Protein AF-A0A832N264-F1 (afdb_monomer_lite)

Sequence (797 aa):
MMLPFANPTLLNGHALPVDNDEPHVQPGSHLRVSHHPLLGLPVAPFVISRAMMESPKQLNKRNEAVFTDRTGVLTPPFVVTPGNPVTARVVLGPLETCIWAQIVAKENHSAGWGGSGRDPDLHPTRGLSQDNKRRGSVVSEKKRLDPRLRTIDPFPKPVLIPEPFPIPTPAPTSGLVCEAFINSALGPASIGRRSSPRYAFSGPGIVEVTITGSGQVFGMEWVEAHDKQPLRFIPYTILNLPHEGGARYVSIENAFRMAVERVEDQAPKRRPLQETIDTPPPEAAPLADINFEKDRVESLGIETPDDLEELINNLAEMPLEQVLNETFFDENGNEVGTSTTARLSRVNQMQLDPGTAAFLGYKLRDRDFTETENRLVFYQINGYFRDFPSNKPLIERSDAEILFDAMLAVVPPENRNWTRGELIERYANDISQIKEAVLHPDATERLEDHAEYFGIGTIAVADRGAPLDKIRPPVITPDSATSPNPRHIGWVPATPPEAIREVRVDVEKTRVAGLLAAGKKTPSVGPITKYKPLNKENSAGFHLPLVLSINTEGEGEDLTYEPGKGFVADRRAGPMDIRYAIAQQDRFGRWSNWTTRVAAAGPRPKPPRPEFQAFYTQPSIADAPTTGGAFFVKVTVPDAEALAPGSHLLDHVELTFKDANGTMHVVHEDEAAKSAFAEDPTVFYLKIDHSGPILNRSEQREMHITGRWVDVAGVKSDKSEKQIVNMVDPRPPTQLSAPISLPDALQYAARPDVTGLSWVEHRWTAQPDQSSFAIFYTDENRLKAHLAEADTGVLDA

Foldseek 3Di:
DAFAAFAVQAKAKAWAADDPPQLWWDGFIKMFIDGHLLLFDFQEWKWKWKWKDLFPVQWPKDFDWWKAWPVGTDDPFDKFAQQIKIKIFDDDDVSWFFFKKFWDWDWDQPDPPDDDDDDDDDDDDDDDDDDDDDDDDDDDDDDDDDPDDDDDDPDDDPPDPDDPPPDDRDDADNTKKKWWWAQDPQGTFTPFMFRDPRRMDGDTGTGMMMMHHTTTTGTMITDIFPPDGPTDIDGDDTFAALDLAFARHWYFPPSVVQLLVLLQVTGIQADFQLLDFPFDFSNPGHGTHSVNSSLQLCQLCVCVVVLCCCQGYVPPDHLQPDWDKDFDADPVRHTPDIDIDRSSVSLSLLLLAQSNVSSGRRMGGHPPDDLNLRMKMKMKIKTKGFNDQDPDDPVPDDPVNVVNVVSVVPRDPVQWQQWLVRSCVVVCVSCVNPPRGHTNPCSSVRHHTGRTMGMHMYMHMYGNNGRGDADAFWDQDADDPVDHAQDWPAWDQDFPPFTWTKTKGKTAPAGASWWKWKWKWPPADDPPIGIDTPFDADPSGDGDTHDFDDCPDDPPDPPSRDGGIHIDMDRGHGQAKMKMWMKIAGSSGRIHRIDIDIDHGDDADFWAAKDKDKDWDADPLVCLQPFGTKIKMKIWDDHSSPTDHNHFAWFWKWKWKAWPVGDIDIDIDGPVQWDADPVGNVIIIDIDMDTDDRDDAQDKIKIWMWMWIAGPVRGIYDIHDIDIDIGTHPHHDDDQDPPDDPPPDADDFPAADPVRDGDDDDDDDDDPRDDDDDDDDDHPVRVVVVVVVVVVVVPPD

Radius of gyration: 44.55 Å; chains: 1; bounding box: 112×98×146 Å

Structure (mmCIF, N/CA/C/O backbone):
data_AF-A0A832N264-F1
#
_entry.id   AF-A0A832N264-F1
#
loop_
_atom_site.group_PDB
_atom_site.id
_atom_site.type_symbol
_atom_site.label_atom_id
_atom_site.label_alt_id
_atom_site.label_comp_id
_atom_site.label_asym_id
_atom_site.label_entity_id
_atom_site.label_seq_id
_atom_site.pdbx_PDB_ins_code
_atom_site.Cartn_x
_atom_site.Cartn_y
_atom_site.Cartn_z
_atom_site.occupancy
_atom_site.B_iso_or_equiv
_atom_site.auth_seq_id
_atom_site.auth_comp_id
_atom_site.auth_asym_id
_atom_site.auth_atom_id
_atom_site.pdbx_PDB_model_num
ATOM 1 N N . MET A 1 1 ? 19.428 4.699 -32.607 1.00 58.16 1 MET A N 1
ATOM 2 C CA . MET A 1 1 ? 20.797 4.808 -32.014 1.00 58.16 1 MET A CA 1
ATOM 3 C C . MET A 1 1 ? 20.673 4.418 -30.546 1.00 58.16 1 MET A C 1
ATOM 5 O O . MET A 1 1 ? 19.628 4.692 -29.981 1.00 58.16 1 MET A O 1
ATOM 9 N N . MET A 1 2 ? 21.642 3.736 -29.929 1.00 75.38 2 MET A N 1
ATOM 10 C CA . MET A 1 2 ? 21.479 3.323 -28.526 1.00 75.38 2 MET A CA 1
ATOM 11 C C . MET A 1 2 ? 21.595 4.540 -27.600 1.00 75.38 2 MET A C 1
ATOM 13 O O . MET A 1 2 ? 22.624 5.211 -27.619 1.00 75.38 2 MET A O 1
ATOM 17 N N . LEU A 1 3 ? 20.536 4.837 -26.839 1.00 89.31 3 LEU A N 1
ATOM 18 C CA . LEU A 1 3 ? 20.570 5.869 -25.803 1.00 89.31 3 LEU A CA 1
ATOM 19 C C . LEU A 1 3 ? 21.425 5.397 -24.615 1.00 89.31 3 LEU A C 1
ATOM 21 O O . LEU A 1 3 ? 21.482 4.192 -24.352 1.00 89.31 3 LEU A O 1
ATOM 25 N N . PRO A 1 4 ? 22.088 6.322 -23.901 1.00 90.62 4 PRO A N 1
ATOM 26 C CA . PRO A 1 4 ? 22.905 5.996 -22.739 1.00 90.62 4 PRO A CA 1
ATOM 27 C C . PRO A 1 4 ? 22.025 5.400 -21.643 1.00 90.62 4 PRO A C 1
ATOM 29 O O . PRO A 1 4 ? 20.935 5.915 -21.380 1.00 90.62 4 PRO A O 1
ATOM 32 N N . PHE A 1 5 ? 22.482 4.325 -20.998 1.00 91.00 5 PHE A N 1
ATOM 33 C CA . PHE A 1 5 ? 21.738 3.771 -19.875 1.00 91.00 5 PHE A CA 1
ATOM 34 C C . PHE A 1 5 ? 21.810 4.718 -18.681 1.00 91.00 5 PHE A C 1
ATOM 36 O O . PHE A 1 5 ? 22.885 5.108 -18.228 1.00 91.00 5 PHE A O 1
ATOM 43 N N . ALA A 1 6 ? 20.640 5.112 -18.197 1.00 89.69 6 ALA A N 1
ATOM 44 C CA . ALA A 1 6 ? 20.522 5.963 -17.033 1.00 89.69 6 ALA A CA 1
ATOM 45 C C . ALA A 1 6 ? 20.704 5.168 -15.740 1.00 89.69 6 ALA A C 1
ATOM 47 O O . ALA A 1 6 ? 20.521 3.950 -15.683 1.00 89.69 6 ALA A O 1
ATOM 48 N N . ASN A 1 7 ? 21.000 5.905 -14.670 1.00 88.25 7 ASN A N 1
ATOM 49 C CA . ASN A 1 7 ? 20.890 5.383 -13.318 1.00 88.25 7 ASN A CA 1
ATOM 50 C C . ASN A 1 7 ? 19.465 4.813 -13.096 1.00 88.25 7 ASN A C 1
ATOM 52 O O . ASN A 1 7 ? 18.497 5.493 -13.450 1.00 88.25 7 ASN A O 1
ATOM 56 N N . PRO A 1 8 ? 19.304 3.625 -12.479 1.00 88.12 8 PRO A N 1
ATOM 57 C CA . PRO A 1 8 ? 17.990 3.030 -12.214 1.00 88.12 8 PRO A CA 1
ATOM 58 C C . PRO A 1 8 ? 17.038 3.910 -11.393 1.00 88.12 8 PRO A C 1
ATOM 60 O O . PRO A 1 8 ? 15.822 3.760 -11.492 1.00 88.12 8 PRO A O 1
ATOM 63 N N . THR A 1 9 ? 17.560 4.839 -10.592 1.00 87.00 9 THR A N 1
ATOM 64 C CA . THR A 1 9 ? 16.748 5.817 -9.852 1.00 87.00 9 THR A CA 1
ATOM 65 C C . THR A 1 9 ? 16.135 6.875 -10.779 1.00 87.00 9 THR A C 1
ATOM 67 O O . THR A 1 9 ? 15.091 7.434 -10.454 1.00 87.00 9 THR A O 1
ATOM 70 N N . LEU A 1 10 ? 16.749 7.132 -11.942 1.00 90.69 10 LEU A N 1
ATOM 71 C CA . LEU A 1 10 ? 16.270 8.081 -12.948 1.00 90.69 10 LEU A CA 1
ATOM 72 C C . LEU A 1 10 ? 15.278 7.427 -13.925 1.00 90.69 10 LEU A C 1
ATOM 74 O O . LEU A 1 10 ? 14.166 7.922 -14.097 1.00 90.69 10 LEU A O 1
ATOM 78 N N . LEU A 1 11 ? 15.661 6.300 -14.532 1.00 93.75 11 LEU A N 1
ATOM 79 C CA . LEU A 1 11 ? 14.809 5.485 -15.405 1.00 93.75 11 LEU A CA 1
ATOM 80 C C . LEU A 1 11 ? 15.150 4.006 -15.212 1.00 93.75 11 LEU A C 1
ATOM 82 O O . LEU A 1 11 ? 16.299 3.595 -15.375 1.00 93.75 11 LEU A O 1
ATOM 86 N N . ASN A 1 12 ? 14.141 3.189 -14.919 1.00 92.62 12 ASN A N 1
ATOM 87 C CA . ASN A 1 12 ? 14.309 1.750 -14.784 1.00 92.62 12 ASN A CA 1
ATOM 88 C C . ASN A 1 12 ? 13.247 0.937 -15.520 1.00 92.62 12 ASN A C 1
ATOM 90 O O . ASN A 1 12 ? 12.115 1.370 -15.751 1.00 92.62 12 ASN A O 1
ATOM 94 N N . GLY A 1 13 ? 13.658 -0.278 -15.880 1.00 94.06 13 GLY A N 1
ATOM 95 C CA . GLY A 1 13 ? 12.807 -1.319 -16.419 1.00 94.06 13 GLY A CA 1
ATOM 96 C C . GLY A 1 13 ? 12.894 -2.576 -15.562 1.00 94.06 13 GLY A C 1
ATOM 97 O O . GLY A 1 13 ? 13.975 -2.992 -15.150 1.00 94.06 13 GLY A O 1
ATOM 98 N N . HIS A 1 14 ? 11.758 -3.219 -15.323 1.00 94.25 14 HIS A N 1
ATOM 99 C CA . HIS A 1 14 ? 11.695 -4.510 -14.648 1.00 94.25 14 HIS A CA 1
ATOM 100 C C . HIS A 1 14 ? 10.812 -5.447 -15.460 1.00 94.25 14 HIS A C 1
ATOM 102 O O . HIS A 1 14 ? 9.658 -5.123 -15.731 1.00 94.25 14 HIS A O 1
ATOM 108 N N . ALA A 1 15 ? 11.345 -6.605 -15.843 1.00 94.62 15 ALA A N 1
ATOM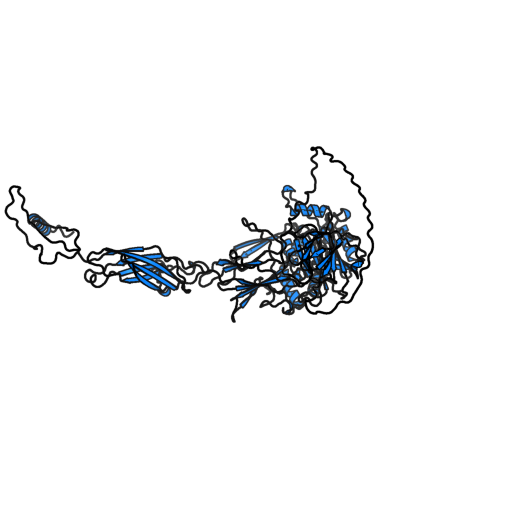 109 C CA . ALA A 1 15 ? 10.582 -7.620 -16.543 1.00 94.62 15 ALA A CA 1
ATOM 110 C C . ALA A 1 15 ? 10.432 -8.887 -15.693 1.00 94.62 15 ALA A C 1
ATOM 112 O O . ALA A 1 15 ? 11.376 -9.336 -15.047 1.00 94.62 15 ALA A O 1
ATOM 113 N N . LEU A 1 16 ? 9.233 -9.462 -15.709 1.00 92.81 16 LEU A N 1
ATOM 114 C CA . LEU A 1 16 ? 8.879 -10.668 -14.977 1.00 92.81 16 LEU A CA 1
ATOM 115 C C . LEU A 1 16 ? 8.238 -11.678 -15.936 1.00 92.81 16 LEU A C 1
ATOM 117 O O . LEU A 1 16 ? 7.180 -11.394 -16.507 1.00 92.81 16 LEU A O 1
ATOM 121 N N . PRO A 1 17 ? 8.832 -12.865 -16.122 1.00 91.56 17 PRO A N 1
ATOM 122 C CA . PRO A 1 17 ? 8.136 -13.958 -16.775 1.00 91.56 17 PRO A CA 1
ATOM 123 C C . PRO A 1 17 ? 7.054 -14.524 -15.852 1.00 91.56 17 PRO A C 1
ATOM 125 O O . PRO A 1 17 ? 7.284 -14.750 -14.665 1.00 91.56 17 PRO A O 1
ATOM 128 N N . VAL A 1 18 ? 5.872 -14.739 -16.419 1.00 90.88 18 VAL A N 1
ATOM 129 C CA . VAL A 1 18 ? 4.712 -15.316 -15.742 1.00 90.88 18 VAL A CA 1
ATOM 130 C C . VAL A 1 18 ? 4.247 -16.542 -16.516 1.00 90.88 18 VAL A C 1
ATOM 132 O O . VAL A 1 18 ? 4.062 -16.470 -17.736 1.00 90.88 18 VAL A O 1
ATOM 135 N N . ASP A 1 19 ? 4.049 -17.634 -15.786 1.00 88.19 19 ASP A N 1
ATOM 136 C CA . ASP A 1 19 ? 3.631 -18.930 -16.310 1.00 88.19 19 ASP A CA 1
ATOM 137 C C . ASP A 1 19 ? 2.098 -19.088 -16.306 1.00 88.19 19 ASP A C 1
ATOM 139 O O . ASP A 1 19 ? 1.337 -18.241 -15.824 1.00 88.19 19 ASP A O 1
ATOM 143 N N . ASN A 1 20 ? 1.615 -20.184 -16.892 1.00 88.75 20 ASN A N 1
ATOM 144 C CA . ASN A 1 20 ? 0.183 -20.455 -17.021 1.00 88.75 20 ASN A CA 1
ATOM 145 C C . ASN A 1 20 ? -0.521 -20.704 -15.675 1.00 88.75 20 ASN A C 1
ATOM 147 O O . ASN A 1 20 ? -1.718 -20.421 -15.565 1.00 88.75 20 ASN A O 1
ATOM 151 N N . ASP A 1 21 ? 0.204 -21.189 -14.666 1.00 89.62 21 ASP A N 1
ATOM 152 C CA . ASP A 1 21 ? -0.305 -21.544 -13.337 1.00 89.62 21 ASP A CA 1
ATOM 153 C C . ASP A 1 21 ? -0.503 -20.340 -12.399 1.00 89.62 21 ASP A C 1
ATOM 155 O O . ASP A 1 21 ? -1.202 -20.464 -11.390 1.00 89.62 21 ASP A O 1
ATOM 159 N N . GLU A 1 22 ? 0.046 -19.168 -12.737 1.00 93.62 22 GLU A N 1
ATOM 160 C CA . GLU A 1 22 ? -0.216 -17.924 -12.010 1.00 93.62 22 GLU A CA 1
ATOM 161 C C . GLU A 1 22 ? -1.716 -17.561 -12.102 1.00 93.62 22 GLU A C 1
ATOM 163 O O . GLU A 1 22 ? -2.229 -17.358 -13.213 1.00 93.62 22 GLU A O 1
ATOM 168 N N . PRO A 1 23 ? -2.443 -17.462 -10.968 1.00 95.38 23 PRO A N 1
ATOM 169 C CA . PRO A 1 23 ? -3.905 -17.386 -10.992 1.00 95.38 23 PRO A CA 1
ATOM 170 C C . PRO A 1 23 ? -4.502 -16.113 -11.583 1.00 95.38 23 PRO A C 1
ATOM 172 O O . PRO A 1 23 ? -5.614 -16.170 -12.102 1.00 95.38 23 PRO A O 1
ATOM 175 N N . HIS A 1 24 ? -3.810 -14.977 -11.471 1.00 96.12 24 HIS A N 1
ATOM 176 C CA . HIS A 1 24 ? -4.353 -13.674 -11.874 1.00 96.12 24 HIS A CA 1
ATOM 177 C C . HIS A 1 24 ? -3.726 -13.141 -13.152 1.00 96.12 24 HIS A C 1
ATOM 179 O O . HIS A 1 24 ? -4.429 -12.658 -14.034 1.00 96.12 24 HIS A O 1
ATOM 185 N N . VAL A 1 25 ? -2.405 -13.207 -13.263 1.00 95.19 25 VAL A N 1
ATOM 186 C CA . VAL A 1 25 ? -1.691 -12.563 -14.363 1.00 95.19 25 VAL A CA 1
ATOM 187 C C . VAL A 1 25 ? -1.690 -13.469 -15.592 1.00 95.19 25 VAL A C 1
ATOM 189 O O . VAL A 1 25 ? -1.505 -14.683 -15.497 1.00 95.19 25 VAL A O 1
ATOM 192 N N . GLN A 1 26 ? -1.904 -12.878 -16.765 1.00 94.50 26 GLN A N 1
ATOM 193 C CA . GLN A 1 26 ? -1.836 -13.597 -18.034 1.00 94.50 26 GLN A CA 1
ATOM 194 C C . GLN A 1 26 ? -0.425 -14.158 -18.297 1.00 94.50 26 GLN A C 1
ATOM 196 O O . GLN A 1 26 ? 0.557 -13.484 -17.977 1.00 94.50 26 GLN A O 1
ATOM 201 N N . PRO A 1 27 ? -0.284 -15.347 -18.912 1.00 92.44 27 PRO A N 1
ATOM 202 C CA . PRO A 1 27 ? 1.028 -15.901 -19.243 1.00 92.44 27 PRO A CA 1
ATOM 203 C C . PRO A 1 27 ? 1.755 -14.993 -20.239 1.00 92.44 27 PRO A C 1
ATOM 205 O O . PRO A 1 27 ? 1.144 -14.437 -21.156 1.00 92.44 27 PRO A O 1
ATOM 208 N N . GLY A 1 28 ? 3.056 -14.804 -20.062 1.00 92.00 28 GLY A N 1
ATOM 209 C CA . GLY A 1 28 ? 3.813 -13.851 -20.873 1.00 92.00 28 GLY A CA 1
ATOM 210 C C . GLY A 1 28 ? 5.034 -13.308 -20.155 1.00 92.00 28 GLY A C 1
ATOM 211 O O . GLY A 1 28 ? 5.349 -13.718 -19.040 1.00 92.00 28 GLY A O 1
ATOM 212 N N . SER A 1 29 ? 5.780 -12.425 -20.813 1.00 93.38 29 SER A N 1
ATOM 213 C CA . SER A 1 29 ? 6.772 -11.592 -20.120 1.00 93.38 29 SER A CA 1
ATOM 214 C C . SER A 1 29 ? 6.134 -10.243 -19.858 1.00 93.38 29 SER A C 1
ATOM 216 O O . SER A 1 29 ? 5.763 -9.553 -20.797 1.00 93.38 29 SER A O 1
ATOM 218 N N . HIS A 1 30 ? 6.004 -9.857 -18.598 1.00 95.44 30 HIS A N 1
ATOM 219 C CA . HIS A 1 30 ? 5.455 -8.556 -18.239 1.00 95.44 30 HIS A CA 1
ATOM 220 C C . HIS A 1 30 ? 6.597 -7.586 -18.013 1.00 95.44 30 HIS A C 1
ATOM 222 O O . HIS A 1 30 ? 7.475 -7.872 -17.209 1.00 95.44 30 HIS A O 1
ATOM 228 N N . LEU A 1 31 ? 6.588 -6.456 -18.706 1.00 96.25 31 LEU A N 1
ATOM 229 C CA . LEU A 1 31 ? 7.549 -5.375 -18.551 1.00 96.25 31 LEU A CA 1
ATOM 230 C C . LEU A 1 31 ? 6.881 -4.203 -17.831 1.00 96.25 31 LEU A C 1
ATOM 232 O O . LEU A 1 31 ? 5.771 -3.798 -18.171 1.00 96.25 31 LEU A O 1
ATOM 236 N N . ARG A 1 32 ? 7.582 -3.647 -16.847 1.00 95.19 32 ARG A N 1
ATOM 237 C CA . ARG A 1 32 ? 7.244 -2.419 -16.135 1.00 95.19 32 ARG A CA 1
ATOM 238 C C . ARG A 1 32 ? 8.326 -1.386 -16.392 1.00 95.19 32 ARG A C 1
ATOM 240 O O . ARG A 1 32 ? 9.505 -1.697 -16.241 1.00 95.19 32 ARG A O 1
ATOM 247 N N . VAL A 1 33 ? 7.912 -0.173 -16.727 1.00 95.69 33 VAL A N 1
ATOM 248 C CA . VAL A 1 33 ? 8.785 1.004 -16.792 1.00 95.69 33 VAL A CA 1
ATOM 249 C C . VAL A 1 33 ? 8.461 1.883 -15.589 1.00 95.69 33 VAL A C 1
ATOM 251 O O . VAL A 1 33 ? 7.309 1.936 -15.158 1.00 95.69 33 VAL A O 1
ATOM 254 N N . SER A 1 34 ? 9.467 2.497 -14.977 1.00 93.25 34 SER A N 1
ATOM 255 C CA . SER A 1 34 ? 9.290 3.551 -13.969 1.00 93.25 34 SER A CA 1
ATOM 256 C C . SER A 1 34 ? 10.372 4.606 -14.162 1.00 93.25 34 SER A C 1
ATOM 258 O O . SER A 1 34 ? 11.511 4.277 -14.498 1.00 93.25 34 SER A O 1
ATOM 260 N N . HIS A 1 35 ? 10.036 5.866 -13.924 1.00 94.12 35 HIS A N 1
ATOM 261 C CA . HIS A 1 35 ? 10.954 6.992 -14.055 1.00 94.12 35 HIS A CA 1
ATOM 262 C C . HIS A 1 35 ? 10.834 7.922 -12.843 1.00 94.12 35 HIS A C 1
ATOM 264 O O . HIS A 1 35 ? 9.860 7.858 -12.089 1.00 94.12 35 HIS A O 1
ATOM 270 N N . HIS A 1 36 ? 11.851 8.748 -12.611 1.00 92.06 36 HIS A N 1
ATOM 271 C CA . HIS A 1 36 ? 11.860 9.678 -11.485 1.00 92.06 36 HIS A CA 1
ATOM 272 C C . HIS A 1 36 ? 10.761 10.746 -11.648 1.00 92.06 36 HIS A C 1
ATOM 274 O O . HIS A 1 36 ? 10.696 11.357 -12.712 1.00 92.06 36 HIS A O 1
ATOM 280 N N . PRO A 1 37 ? 9.944 11.055 -10.620 1.00 90.25 37 PRO A N 1
ATOM 281 C CA . PRO A 1 37 ? 8.845 12.020 -10.752 1.00 90.25 37 PRO A CA 1
ATOM 282 C C . PRO A 1 37 ? 9.273 13.426 -11.200 1.00 90.25 37 PRO A C 1
ATOM 284 O O . PRO A 1 37 ? 8.522 14.086 -11.909 1.00 90.25 37 PRO A O 1
ATOM 287 N N . LEU A 1 38 ? 10.488 13.869 -10.841 1.00 91.62 38 LEU A N 1
ATOM 288 C CA . LEU A 1 38 ? 11.027 15.173 -11.274 1.00 91.62 38 LEU A CA 1
ATOM 289 C C . LEU A 1 38 ? 11.327 15.263 -12.781 1.00 91.62 38 LEU A C 1
ATOM 291 O O . LEU A 1 38 ? 11.530 16.359 -13.285 1.00 91.62 38 LEU A O 1
ATOM 295 N N . LEU A 1 39 ? 11.310 14.148 -13.519 1.00 93.56 39 LEU A N 1
ATOM 296 C CA . LEU A 1 39 ? 11.370 14.172 -14.987 1.00 93.56 39 LEU A CA 1
ATOM 297 C C . LEU A 1 39 ? 10.064 14.663 -15.634 1.00 93.56 39 LEU A C 1
ATOM 299 O O . LEU A 1 39 ? 10.029 14.854 -16.847 1.00 93.56 39 LEU A O 1
ATOM 303 N N . GLY A 1 40 ? 8.979 14.818 -14.867 1.00 94.44 40 GLY A N 1
ATOM 304 C CA . GLY A 1 40 ? 7.662 15.105 -15.429 1.00 94.44 40 GLY A CA 1
ATOM 305 C C . GLY A 1 40 ? 7.053 13.892 -16.136 1.00 94.44 40 GLY A C 1
ATOM 306 O O . GLY A 1 40 ? 7.354 12.741 -15.810 1.00 94.44 40 GLY A O 1
ATOM 307 N N . LEU A 1 41 ? 6.174 14.141 -17.107 1.00 96.19 41 LEU A N 1
ATOM 308 C CA . LEU A 1 41 ? 5.723 13.117 -18.052 1.00 96.19 41 LEU A CA 1
ATOM 309 C C . LEU A 1 41 ? 6.795 12.900 -19.138 1.00 96.19 41 LEU A C 1
ATOM 311 O O . LEU A 1 41 ? 7.521 13.840 -19.470 1.00 96.19 41 LEU A O 1
ATOM 315 N N . PRO A 1 42 ? 6.909 11.692 -19.721 1.00 97.25 42 PRO A N 1
ATOM 316 C CA . PRO A 1 42 ? 7.730 11.506 -20.911 1.00 97.25 42 PRO A CA 1
ATOM 317 C C . PRO A 1 42 ? 7.199 12.396 -22.039 1.00 97.25 42 PRO A C 1
ATOM 319 O O . PRO A 1 42 ? 5.989 12.517 -22.204 1.00 97.25 42 PRO A O 1
ATOM 322 N N . VAL A 1 43 ? 8.090 12.989 -22.836 1.00 97.00 43 VAL A N 1
ATOM 323 C CA . VAL A 1 43 ? 7.701 13.891 -23.941 1.00 97.00 43 VAL A CA 1
ATOM 324 C C . VAL A 1 43 ? 7.382 13.141 -25.235 1.00 97.00 43 VAL A C 1
ATOM 326 O O . VAL A 1 43 ? 6.924 13.746 -26.194 1.00 97.00 43 VAL A O 1
ATOM 329 N N . ALA A 1 44 ? 7.618 11.829 -25.274 1.00 97.00 44 ALA A N 1
ATOM 330 C CA . ALA A 1 44 ? 7.233 10.924 -26.356 1.00 97.00 44 ALA A CA 1
ATOM 331 C C . ALA A 1 44 ? 7.022 9.502 -25.791 1.00 97.00 44 ALA A C 1
ATOM 333 O O . ALA A 1 44 ? 7.548 9.201 -24.715 1.00 97.00 44 ALA A O 1
ATOM 334 N N . PRO A 1 45 ? 6.273 8.609 -26.469 1.00 97.56 45 PRO A N 1
ATOM 335 C CA . PRO A 1 45 ? 6.142 7.212 -26.066 1.00 97.56 45 PRO A CA 1
ATOM 336 C C . PRO A 1 45 ? 7.492 6.529 -25.823 1.00 97.56 45 PRO A C 1
ATOM 338 O O . PRO A 1 45 ? 8.444 6.727 -26.582 1.00 97.56 45 PRO A O 1
ATOM 341 N N . PHE A 1 46 ? 7.558 5.659 -24.813 1.00 98.31 46 PHE A N 1
ATOM 342 C CA . PHE A 1 46 ? 8.733 4.813 -24.617 1.00 98.31 46 PHE A CA 1
ATOM 343 C C . PHE A 1 46 ? 8.889 3.866 -25.804 1.00 98.31 46 PHE A C 1
ATOM 345 O O . PHE A 1 46 ? 7.915 3.230 -26.208 1.00 98.31 46 PHE A O 1
ATOM 352 N N . VAL A 1 47 ? 10.103 3.723 -26.335 1.00 97.75 47 VAL A N 1
ATOM 353 C CA . VAL A 1 47 ? 10.389 2.793 -27.438 1.00 97.75 47 VAL A CA 1
ATOM 354 C C . VAL A 1 47 ? 11.024 1.531 -26.884 1.00 97.75 47 VAL A C 1
ATOM 356 O O . VAL A 1 47 ? 12.044 1.589 -26.195 1.00 97.75 47 VAL A O 1
ATOM 359 N N . ILE A 1 48 ? 10.423 0.382 -27.191 1.00 97.19 48 ILE A N 1
ATOM 360 C CA . ILE A 1 48 ? 10.844 -0.922 -26.692 1.00 97.19 48 ILE A CA 1
ATOM 361 C C . ILE A 1 48 ? 11.473 -1.715 -27.830 1.00 97.19 48 ILE A C 1
ATOM 363 O O . ILE A 1 48 ? 10.829 -2.028 -28.833 1.00 97.19 48 ILE A O 1
ATOM 367 N N . SER A 1 49 ? 12.733 -2.089 -27.645 1.00 96.00 49 SER A N 1
ATOM 368 C CA . SER A 1 49 ? 13.422 -3.066 -28.485 1.00 96.00 49 SER A CA 1
ATOM 369 C C . SER A 1 49 ? 13.656 -4.352 -27.706 1.00 96.00 49 SER A C 1
ATOM 371 O O . SER A 1 49 ? 13.918 -4.331 -26.505 1.00 96.00 49 SER A O 1
ATOM 373 N N . ARG A 1 50 ? 13.585 -5.487 -28.394 1.00 93.94 50 ARG A N 1
ATOM 374 C CA . ARG A 1 50 ? 13.684 -6.819 -27.798 1.00 93.94 50 ARG A CA 1
ATOM 375 C C . ARG A 1 50 ? 14.867 -7.587 -28.371 1.00 93.94 50 ARG A C 1
ATOM 377 O O . ARG A 1 50 ? 15.095 -7.556 -29.575 1.00 93.94 50 ARG A O 1
ATOM 384 N N . ALA A 1 51 ? 15.580 -8.323 -27.528 1.00 93.69 51 ALA A N 1
ATOM 385 C CA . ALA A 1 51 ? 16.559 -9.328 -27.933 1.00 93.69 51 ALA A CA 1
ATOM 386 C C . ALA A 1 51 ? 16.312 -10.631 -27.163 1.00 93.69 51 ALA A C 1
ATOM 388 O O . ALA A 1 51 ? 15.952 -10.606 -25.988 1.00 93.69 51 ALA A O 1
ATOM 389 N N . MET A 1 52 ? 16.504 -11.775 -27.818 1.00 90.62 52 MET A N 1
ATOM 390 C CA . MET A 1 52 ? 16.323 -13.094 -27.204 1.00 90.62 52 MET A CA 1
ATOM 391 C C . MET A 1 52 ? 17.651 -13.841 -27.150 1.00 90.62 52 MET A C 1
ATOM 393 O O . MET A 1 52 ? 18.427 -13.805 -28.104 1.00 90.62 52 MET A O 1
ATOM 397 N N . MET A 1 53 ? 17.884 -14.552 -26.050 1.00 88.06 53 MET A N 1
ATOM 398 C CA . MET A 1 53 ? 19.011 -15.464 -25.889 1.00 88.06 53 MET A CA 1
ATOM 399 C C . MET A 1 53 ? 18.522 -16.830 -25.438 1.00 88.06 53 MET A C 1
ATOM 401 O O . MET A 1 53 ? 17.817 -16.937 -24.442 1.00 88.06 53 MET A O 1
ATOM 405 N N . GLU A 1 54 ? 18.945 -17.882 -26.134 1.00 83.62 54 GLU A N 1
ATOM 406 C CA . GLU A 1 54 ? 18.519 -19.259 -25.842 1.00 83.62 54 GLU A CA 1
ATOM 407 C C . GLU A 1 54 ? 19.159 -19.843 -24.580 1.00 83.62 54 GLU A C 1
ATOM 409 O O . GLU A 1 54 ? 18.693 -20.850 -24.050 1.00 83.62 54 GLU A O 1
ATOM 414 N N . SER A 1 55 ? 20.269 -19.258 -24.118 1.00 83.56 55 SER A N 1
ATOM 415 C CA . SER A 1 55 ? 20.941 -19.724 -22.915 1.00 83.56 55 SER A CA 1
ATOM 416 C C . SER A 1 55 ? 21.712 -18.610 -22.211 1.00 83.56 55 SER A C 1
ATOM 418 O O . SER A 1 55 ? 22.470 -17.880 -22.856 1.00 83.56 55 SER A O 1
ATOM 420 N N . PRO A 1 56 ? 21.661 -18.562 -20.871 1.00 85.38 56 PRO A N 1
ATOM 421 C CA . PRO A 1 56 ? 22.486 -17.657 -20.075 1.00 85.38 56 PRO A CA 1
ATOM 422 C C . PRO A 1 56 ? 23.988 -17.957 -20.170 1.00 85.38 56 PRO A C 1
ATOM 424 O O . PRO A 1 56 ? 24.808 -17.132 -19.784 1.00 85.38 56 PRO A O 1
ATOM 427 N N . LYS A 1 57 ? 24.383 -19.138 -20.667 1.00 86.81 57 LYS A N 1
ATOM 428 C CA . LYS A 1 57 ? 25.800 -19.506 -20.837 1.00 86.81 57 LYS A CA 1
ATOM 429 C C . LYS A 1 57 ? 26.526 -18.627 -21.855 1.00 86.81 57 LYS A C 1
ATOM 431 O O . LYS A 1 57 ? 27.748 -18.584 -21.839 1.00 86.81 57 LYS A O 1
ATOM 436 N N . GLN A 1 58 ? 25.779 -17.978 -22.743 1.00 86.62 58 GLN A N 1
ATOM 437 C CA . GLN A 1 58 ? 26.316 -17.093 -23.774 1.00 86.62 58 GLN A CA 1
ATOM 438 C C . GLN A 1 58 ? 26.491 -15.650 -23.277 1.00 86.62 58 GLN A C 1
ATOM 440 O O . GLN A 1 58 ? 27.017 -14.824 -24.014 1.00 86.62 58 GLN A O 1
ATOM 445 N N . LEU A 1 59 ? 26.034 -15.335 -22.062 1.00 91.25 59 LEU A N 1
ATOM 446 C CA . LEU A 1 59 ? 26.170 -14.003 -21.486 1.00 91.25 59 LEU A CA 1
ATOM 447 C C . LEU A 1 59 ? 27.599 -13.747 -21.023 1.00 91.25 59 LEU A C 1
ATOM 449 O O . LEU A 1 59 ? 28.242 -14.620 -20.434 1.00 91.25 59 LEU A O 1
ATOM 453 N N . ASN A 1 60 ? 28.042 -12.509 -21.211 1.00 93.94 60 ASN A N 1
ATOM 454 C CA . ASN A 1 60 ? 29.210 -11.992 -20.522 1.00 93.94 60 ASN A CA 1
ATOM 455 C C . ASN A 1 60 ? 28.793 -11.694 -19.082 1.00 93.94 60 ASN A C 1
ATOM 457 O O . ASN A 1 60 ? 28.005 -10.781 -18.836 1.00 93.94 60 ASN A O 1
ATOM 461 N N . LYS A 1 61 ? 29.269 -12.537 -18.162 1.00 95.31 61 LYS A N 1
ATOM 462 C CA . LYS A 1 61 ? 28.928 -12.507 -16.739 1.00 95.31 61 LYS A CA 1
ATOM 463 C C . LYS A 1 61 ? 30.146 -12.121 -15.912 1.00 95.31 61 LYS A C 1
ATOM 465 O O . LYS A 1 61 ? 31.269 -12.527 -16.214 1.00 95.31 61 LYS A O 1
ATOM 470 N N . ARG A 1 62 ? 29.875 -11.404 -14.835 1.00 96.25 62 ARG A N 1
ATOM 471 C CA . ARG A 1 62 ? 30.790 -11.047 -13.757 1.00 96.25 62 ARG A CA 1
ATOM 472 C C . ARG A 1 62 ? 30.584 -11.992 -12.579 1.00 96.25 62 ARG A C 1
ATOM 474 O O . ARG A 1 62 ? 29.496 -12.542 -12.419 1.00 96.25 62 ARG A O 1
ATOM 481 N N . ASN A 1 63 ? 31.623 -12.195 -11.773 1.00 95.19 63 ASN A N 1
ATOM 482 C CA . ASN A 1 63 ? 31.614 -13.178 -10.677 1.00 95.19 63 ASN A CA 1
ATOM 483 C C . ASN A 1 63 ? 32.000 -12.564 -9.323 1.00 95.19 63 ASN A C 1
ATOM 485 O O . ASN A 1 63 ? 32.132 -13.268 -8.320 1.00 95.19 63 ASN A O 1
ATOM 489 N N . GLU A 1 64 ? 32.229 -11.253 -9.290 1.00 93.69 64 GLU A N 1
ATOM 490 C CA . GLU A 1 64 ? 32.624 -10.521 -8.100 1.00 93.69 64 GLU A CA 1
ATOM 491 C C . GLU A 1 64 ? 31.416 -10.333 -7.178 1.00 93.69 64 GLU A C 1
ATOM 493 O O . GLU A 1 64 ? 30.460 -9.623 -7.499 1.00 93.69 64 GLU A O 1
ATOM 498 N N . ALA A 1 65 ? 31.472 -10.973 -6.011 1.00 96.06 65 ALA A N 1
ATOM 499 C CA . ALA A 1 65 ? 30.488 -10.844 -4.947 1.00 96.06 65 ALA A CA 1
ATOM 500 C C . ALA A 1 65 ? 31.174 -10.978 -3.588 1.00 96.06 65 ALA A C 1
ATOM 502 O O . ALA A 1 65 ? 32.104 -11.774 -3.431 1.00 96.06 65 ALA A O 1
ATOM 503 N N . VAL A 1 66 ? 30.691 -10.237 -2.594 1.00 97.31 66 VAL A N 1
ATOM 504 C CA . VAL A 1 66 ? 31.131 -10.395 -1.205 1.00 97.31 66 VAL A CA 1
ATOM 505 C C . VAL A 1 66 ? 30.058 -11.164 -0.451 1.00 97.31 66 VAL A C 1
ATOM 507 O O . VAL A 1 66 ? 28.920 -10.711 -0.349 1.00 97.31 66 VAL A O 1
ATOM 510 N N . PHE A 1 67 ? 30.423 -12.328 0.079 1.00 97.94 67 PHE A N 1
ATOM 511 C CA . PHE A 1 67 ? 29.541 -13.146 0.904 1.00 97.94 67 PHE A CA 1
ATOM 512 C C . PHE A 1 67 ? 29.824 -12.867 2.373 1.00 97.94 67 PHE A C 1
ATOM 514 O O . PHE A 1 67 ? 30.973 -12.964 2.795 1.00 97.94 67 PHE A O 1
ATOM 521 N N . THR A 1 68 ? 28.800 -12.550 3.156 1.00 97.44 68 THR A N 1
ATOM 522 C CA . THR A 1 68 ? 28.930 -12.337 4.603 1.00 97.44 68 THR A CA 1
ATOM 523 C C . THR A 1 68 ? 27.868 -13.098 5.370 1.00 97.44 68 THR A C 1
ATOM 525 O O . THR A 1 68 ? 26.705 -13.098 4.971 1.00 97.44 68 THR A O 1
ATOM 528 N N . ASP A 1 69 ? 28.250 -13.680 6.497 1.00 95.31 69 ASP A N 1
ATOM 529 C CA . ASP A 1 69 ? 27.335 -14.245 7.484 1.00 95.31 69 ASP A CA 1
ATOM 530 C C . ASP A 1 69 ? 27.536 -13.570 8.852 1.00 95.31 69 ASP A C 1
ATOM 532 O O . ASP A 1 69 ? 28.183 -12.526 8.958 1.00 95.31 69 ASP A O 1
ATOM 536 N N . ARG A 1 70 ? 26.991 -14.158 9.923 1.00 92.44 70 ARG A N 1
ATOM 537 C CA . ARG A 1 70 ? 27.154 -13.628 11.289 1.00 92.44 70 ARG A CA 1
ATOM 538 C C . ARG A 1 70 ? 28.599 -13.684 11.809 1.00 92.44 70 ARG A C 1
ATOM 540 O O . ARG A 1 70 ? 28.897 -13.043 12.812 1.00 92.44 70 ARG A O 1
ATOM 547 N N . THR A 1 71 ? 29.472 -14.472 11.183 1.00 91.06 71 THR A N 1
ATOM 548 C CA . THR A 1 71 ? 30.864 -14.704 11.598 1.00 91.06 71 THR A CA 1
ATOM 549 C C . THR A 1 71 ? 31.874 -13.874 10.806 1.00 91.06 71 THR A C 1
ATOM 551 O O . THR A 1 71 ? 32.980 -13.643 11.295 1.00 91.06 71 THR A O 1
ATOM 554 N N . GLY A 1 72 ? 31.504 -13.383 9.620 1.00 94.25 72 GLY A N 1
ATOM 555 C CA . GLY A 1 72 ? 32.330 -12.491 8.812 1.00 94.25 72 GLY A CA 1
ATOM 556 C C . GLY A 1 72 ? 32.191 -12.748 7.314 1.00 94.25 72 GLY A C 1
ATOM 557 O O . GLY A 1 72 ? 31.151 -13.195 6.836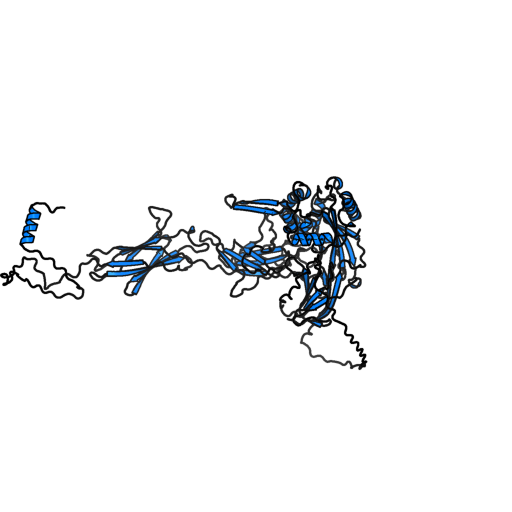 1.00 94.25 72 GLY A O 1
ATOM 558 N N . VAL A 1 73 ? 33.247 -12.431 6.560 1.00 96.94 73 VAL A N 1
ATOM 559 C CA . VAL A 1 73 ? 33.310 -12.648 5.106 1.00 96.94 73 VAL A CA 1
ATOM 560 C C . VAL A 1 73 ? 33.619 -14.117 4.802 1.00 96.94 73 VAL A C 1
ATOM 562 O O . VAL A 1 73 ? 34.562 -14.685 5.352 1.00 96.94 73 VAL A O 1
ATOM 565 N N . LEU A 1 74 ? 32.863 -14.715 3.884 1.00 96.69 74 LEU A N 1
ATOM 566 C CA . LEU A 1 74 ? 33.012 -16.094 3.422 1.00 96.69 74 LEU A CA 1
ATOM 567 C C . LEU A 1 74 ? 33.678 -16.145 2.040 1.00 96.69 74 LEU A C 1
ATOM 569 O O . LEU A 1 74 ? 33.460 -15.279 1.195 1.00 96.69 74 LEU A O 1
ATOM 573 N N . THR A 1 75 ? 34.465 -17.193 1.786 1.00 96.06 75 THR A N 1
ATOM 574 C CA . THR A 1 75 ? 35.052 -17.474 0.463 1.00 96.06 75 THR A CA 1
ATOM 575 C C . THR A 1 75 ? 34.390 -18.717 -0.133 1.00 96.06 75 THR A C 1
ATOM 577 O O . THR A 1 75 ? 34.436 -19.770 0.506 1.00 96.06 75 THR A O 1
ATOM 580 N N . PRO A 1 76 ? 33.766 -18.641 -1.324 1.00 95.31 76 PRO A N 1
ATOM 581 C CA . PRO A 1 76 ? 33.219 -19.824 -1.981 1.00 95.31 76 PRO A CA 1
ATOM 582 C C . PRO A 1 76 ? 34.300 -20.877 -2.321 1.00 95.31 76 PRO A C 1
ATOM 584 O O . PRO A 1 76 ? 35.410 -20.501 -2.701 1.00 95.31 76 PRO A O 1
ATOM 587 N N . PRO A 1 77 ? 33.993 -22.189 -2.249 1.00 96.25 77 PRO A N 1
ATOM 588 C CA . PRO A 1 77 ? 32.706 -22.745 -1.852 1.00 96.25 77 PRO A CA 1
ATOM 589 C C . PRO A 1 77 ? 32.526 -22.811 -0.326 1.00 96.25 77 PRO A C 1
ATOM 591 O O . PRO A 1 77 ? 33.449 -23.170 0.401 1.00 96.25 77 PRO A O 1
ATOM 594 N N . PHE A 1 78 ? 31.309 -22.557 0.157 1.00 96.19 78 PHE A N 1
ATOM 595 C CA . PHE A 1 78 ? 30.941 -22.691 1.574 1.00 96.19 78 PHE A CA 1
ATOM 596 C C . PHE A 1 78 ? 29.563 -23.348 1.736 1.00 96.19 78 PHE A C 1
ATOM 598 O O . PHE A 1 78 ? 28.796 -23.462 0.777 1.00 96.19 78 PHE A O 1
ATOM 605 N N . VAL A 1 79 ? 29.252 -23.807 2.951 1.00 94.62 79 VAL A N 1
ATOM 606 C CA . VAL A 1 79 ? 27.967 -24.440 3.289 1.00 94.62 79 VAL A CA 1
ATOM 607 C C . VAL A 1 79 ? 27.088 -23.443 4.036 1.00 94.62 79 VAL A C 1
ATOM 609 O O . VAL A 1 79 ? 27.515 -22.862 5.029 1.00 94.62 79 VAL A O 1
ATOM 612 N N . VAL A 1 80 ? 25.853 -23.278 3.572 1.00 94.06 80 VAL A N 1
ATOM 613 C CA . VAL A 1 80 ? 24.791 -22.558 4.278 1.00 94.06 80 VAL A CA 1
ATOM 614 C C . VAL A 1 80 ? 24.073 -23.554 5.178 1.00 94.06 80 VAL A C 1
ATOM 616 O O . VAL A 1 80 ? 23.710 -24.644 4.727 1.00 94.06 80 VAL A O 1
ATOM 619 N N . THR A 1 81 ? 23.885 -23.193 6.445 1.00 90.25 81 THR A N 1
ATOM 620 C CA . THR A 1 81 ? 23.178 -24.013 7.432 1.00 90.25 81 THR A CA 1
ATOM 621 C C . THR A 1 81 ? 21.905 -23.317 7.912 1.00 90.25 81 THR A C 1
ATOM 623 O O . THR A 1 81 ? 21.850 -22.081 7.976 1.00 90.25 81 THR A O 1
ATOM 626 N N . PRO A 1 82 ? 20.865 -24.083 8.299 1.00 88.31 82 PRO A N 1
ATOM 627 C CA . PRO A 1 82 ? 19.663 -23.497 8.871 1.00 88.31 82 PRO A CA 1
ATOM 628 C C . PRO A 1 82 ? 19.995 -22.622 10.088 1.00 88.31 82 PRO A C 1
ATOM 630 O O . PRO A 1 82 ? 20.687 -23.056 11.005 1.00 88.31 82 PRO A O 1
ATOM 633 N N . GLY A 1 83 ? 19.497 -21.385 10.094 1.00 85.38 83 GLY A N 1
ATOM 634 C CA . GLY A 1 83 ? 19.717 -20.425 11.181 1.00 85.38 83 GLY A CA 1
ATOM 635 C C . GLY A 1 83 ? 20.965 -19.541 11.056 1.00 85.38 83 GLY A C 1
ATOM 636 O O . GLY A 1 83 ? 21.077 -18.591 11.832 1.00 85.38 83 GLY A O 1
ATOM 637 N N . ASN A 1 84 ? 21.848 -19.782 10.076 1.00 90.56 84 ASN A N 1
ATOM 638 C CA . ASN A 1 84 ? 22.950 -18.879 9.718 1.00 90.56 84 ASN A CA 1
ATOM 639 C C . ASN A 1 84 ? 22.781 -18.362 8.274 1.00 90.56 84 ASN A C 1
ATOM 641 O O . ASN A 1 84 ? 23.374 -18.906 7.342 1.00 90.56 84 ASN A O 1
ATOM 645 N N . PRO A 1 85 ? 21.906 -17.365 8.065 1.00 93.81 85 PRO A N 1
ATOM 646 C CA . PRO A 1 85 ? 21.693 -16.765 6.751 1.00 93.81 85 PRO A CA 1
ATOM 647 C C . PRO A 1 85 ? 22.959 -16.062 6.233 1.00 93.81 85 PRO A C 1
ATOM 649 O O . PRO A 1 85 ? 23.682 -15.427 7.001 1.00 93.81 85 PRO A O 1
ATOM 652 N N . VAL A 1 86 ? 23.196 -16.161 4.925 1.00 96.56 86 VAL A N 1
ATOM 653 C CA . VAL A 1 86 ? 24.330 -15.544 4.221 1.00 96.56 86 VAL A CA 1
ATOM 654 C C . VAL A 1 86 ? 23.814 -14.462 3.284 1.00 96.56 86 VAL A C 1
ATOM 656 O O . VAL A 1 86 ? 22.866 -14.692 2.541 1.00 96.56 86 VAL A O 1
ATOM 659 N N . THR A 1 87 ? 24.461 -13.305 3.260 1.00 97.25 87 THR A N 1
ATOM 660 C CA . THR A 1 87 ? 24.176 -12.232 2.301 1.00 97.25 87 THR A CA 1
ATOM 661 C C . THR A 1 87 ? 25.268 -12.193 1.242 1.00 97.25 87 THR A C 1
ATOM 663 O O . THR A 1 87 ? 26.446 -12.093 1.576 1.00 97.25 87 THR A O 1
ATOM 666 N N . ALA A 1 88 ? 24.885 -12.263 -0.031 1.00 97.12 88 ALA A N 1
ATOM 667 C CA . ALA A 1 88 ? 25.756 -12.036 -1.177 1.00 97.12 88 ALA A CA 1
ATOM 668 C C . ALA A 1 88 ? 25.537 -10.609 -1.695 1.00 97.12 88 ALA A C 1
ATOM 670 O O . ALA A 1 88 ? 24.470 -10.311 -2.226 1.00 97.12 88 ALA A O 1
ATOM 671 N N . ARG A 1 89 ? 26.524 -9.725 -1.536 1.00 96.62 89 ARG A N 1
ATOM 672 C CA . ARG A 1 89 ? 26.484 -8.351 -2.062 1.00 96.62 89 ARG A CA 1
ATOM 673 C C . ARG A 1 89 ? 27.195 -8.274 -3.406 1.00 96.62 89 ARG A C 1
ATOM 675 O O . ARG A 1 89 ? 28.326 -8.753 -3.528 1.00 96.62 89 ARG A O 1
ATOM 682 N N . VAL A 1 90 ? 26.543 -7.663 -4.393 1.00 94.88 90 VAL A N 1
ATOM 683 C CA . VAL A 1 90 ? 27.136 -7.417 -5.715 1.00 94.88 90 VAL A CA 1
ATOM 684 C C . VAL A 1 90 ? 28.193 -6.318 -5.589 1.00 94.88 90 VAL A C 1
ATOM 686 O O . VAL A 1 90 ? 27.947 -5.291 -4.957 1.00 94.88 90 VAL A O 1
ATOM 689 N N . VAL A 1 91 ? 29.378 -6.522 -6.167 1.00 93.06 91 VAL A N 1
ATOM 690 C CA . VAL A 1 91 ? 30.422 -5.488 -6.199 1.00 93.06 91 VAL A CA 1
ATOM 691 C C . VAL A 1 91 ? 30.191 -4.608 -7.425 1.00 93.06 91 VAL A C 1
ATOM 693 O O . VAL A 1 91 ? 30.530 -5.005 -8.535 1.00 93.06 91 VAL A O 1
ATOM 696 N N . LEU A 1 92 ? 29.597 -3.434 -7.211 1.00 90.38 92 LEU A N 1
ATOM 697 C CA . LEU A 1 92 ? 29.286 -2.459 -8.259 1.00 90.38 92 LEU A CA 1
ATOM 698 C C . LEU A 1 92 ? 30.269 -1.284 -8.214 1.00 90.38 92 LEU A C 1
ATOM 700 O O . LEU A 1 92 ? 30.517 -0.704 -7.154 1.00 90.38 92 LEU A O 1
ATOM 704 N N . GLY A 1 93 ? 30.819 -0.923 -9.369 1.00 87.94 93 GLY A N 1
ATOM 705 C CA . GLY A 1 93 ? 31.509 0.343 -9.592 1.00 87.94 93 GLY A CA 1
ATOM 706 C C . GLY A 1 93 ? 30.542 1.535 -9.676 1.00 87.94 93 GLY A C 1
ATOM 707 O O . GLY A 1 93 ? 29.320 1.361 -9.670 1.00 87.94 93 GLY A O 1
ATOM 708 N N . PRO A 1 94 ? 31.062 2.773 -9.768 1.00 81.69 94 PRO A N 1
ATOM 709 C CA . PRO A 1 94 ? 30.227 3.952 -9.976 1.00 81.69 94 PRO A CA 1
ATOM 710 C C . PRO A 1 94 ? 29.368 3.798 -11.237 1.00 81.69 94 PRO A C 1
ATOM 712 O O . PRO A 1 94 ? 29.905 3.502 -12.300 1.00 81.69 94 PRO A O 1
ATOM 715 N N . LEU A 1 95 ? 28.055 4.031 -11.112 1.00 80.62 95 LEU A N 1
ATOM 716 C CA . LEU A 1 95 ? 27.055 3.948 -12.195 1.00 80.62 95 LEU A CA 1
ATOM 717 C C . LEU A 1 95 ? 26.789 2.538 -12.758 1.00 80.62 95 LEU A C 1
ATOM 719 O O . LEU A 1 95 ? 25.924 2.388 -13.620 1.00 80.62 95 LEU A O 1
ATOM 723 N N . GLU A 1 96 ? 27.470 1.503 -12.264 1.00 90.81 96 GLU A N 1
ATOM 724 C CA . GLU A 1 96 ? 27.204 0.129 -12.688 1.00 90.81 96 GLU A CA 1
ATOM 725 C C . GLU A 1 96 ? 25.854 -0.354 -12.165 1.00 90.81 96 GLU A C 1
ATOM 727 O O . GLU A 1 96 ? 25.474 -0.104 -11.019 1.00 90.81 96 GLU A O 1
ATOM 732 N N . THR A 1 97 ? 25.130 -1.085 -13.010 1.00 92.50 97 THR A N 1
ATOM 733 C CA . THR A 1 97 ? 23.805 -1.609 -12.671 1.00 92.50 97 THR A CA 1
ATOM 734 C C . THR A 1 97 ? 23.750 -3.104 -12.933 1.00 92.50 97 THR A C 1
ATOM 736 O O . THR A 1 97 ? 23.853 -3.543 -14.075 1.00 92.50 97 THR A O 1
ATOM 739 N N . CYS A 1 98 ? 23.529 -3.900 -11.886 1.00 95.62 98 CYS A N 1
ATOM 740 C CA . CYS A 1 98 ? 23.248 -5.327 -12.031 1.00 95.62 98 CYS A CA 1
ATOM 741 C C . CYS A 1 98 ? 21.786 -5.548 -12.450 1.00 95.62 98 CYS A C 1
ATOM 743 O O . CYS A 1 98 ? 20.865 -5.194 -11.712 1.00 95.62 98 CYS A O 1
ATOM 745 N N . ILE A 1 99 ? 21.574 -6.142 -13.625 1.00 95.25 99 ILE A N 1
ATOM 746 C CA . ILE A 1 99 ? 20.237 -6.351 -14.221 1.00 95.25 99 ILE A CA 1
ATOM 747 C C . ILE A 1 99 ? 19.758 -7.806 -14.142 1.00 95.25 99 ILE A C 1
ATOM 749 O O . ILE A 1 99 ? 18.578 -8.108 -14.342 1.00 95.25 99 ILE A O 1
ATOM 753 N N . TRP A 1 100 ? 20.683 -8.719 -13.851 1.00 96.50 100 TRP A N 1
ATOM 754 C CA . TRP A 1 100 ? 20.430 -10.142 -13.682 1.00 96.50 100 TRP A CA 1
ATOM 755 C C . TRP A 1 100 ? 21.520 -10.749 -12.793 1.00 96.50 100 TRP A C 1
ATOM 757 O O . TRP A 1 100 ? 22.699 -10.460 -12.989 1.00 96.50 100 TRP A O 1
ATOM 767 N N . ALA A 1 101 ? 21.142 -11.599 -11.840 1.00 97.06 101 ALA A N 1
ATOM 768 C CA . ALA A 1 101 ? 22.071 -12.274 -10.936 1.00 97.06 101 ALA A CA 1
ATOM 769 C C . ALA A 1 101 ? 21.630 -13.713 -10.657 1.00 97.06 101 ALA A C 1
ATOM 771 O O . ALA A 1 101 ? 20.438 -13.996 -10.555 1.00 97.06 101 ALA A O 1
ATOM 772 N N . GLN A 1 102 ? 22.589 -14.617 -10.478 1.00 96.44 102 GLN A N 1
ATOM 773 C CA . GLN A 1 102 ? 22.368 -16.014 -10.130 1.00 96.44 102 GLN A CA 1
ATOM 774 C C . GLN A 1 102 ? 23.301 -16.463 -9.011 1.00 96.44 102 GLN A C 1
ATOM 776 O O . GLN A 1 102 ? 24.520 -16.357 -9.125 1.00 96.44 102 GLN A O 1
ATOM 781 N N . ILE A 1 103 ? 22.733 -17.113 -7.997 1.00 97.31 103 ILE A N 1
ATOM 782 C CA . ILE A 1 103 ? 23.503 -17.902 -7.036 1.00 97.31 103 ILE A CA 1
ATOM 783 C C . ILE A 1 103 ? 23.825 -19.270 -7.644 1.00 97.31 103 ILE A C 1
ATOM 785 O O . ILE A 1 103 ? 22.938 -20.039 -8.030 1.00 97.31 103 ILE A O 1
ATOM 789 N N . VAL A 1 104 ? 25.114 -19.591 -7.723 1.00 96.38 104 VAL A N 1
ATOM 790 C CA . VAL A 1 104 ? 25.592 -20.907 -8.149 1.00 96.38 104 VAL A CA 1
ATOM 791 C C . VAL A 1 104 ? 25.678 -21.784 -6.911 1.00 96.38 104 VAL A C 1
ATOM 793 O O . VAL A 1 104 ? 26.602 -21.651 -6.112 1.00 96.38 104 VAL A O 1
ATOM 796 N N . ALA A 1 105 ? 24.708 -22.675 -6.732 1.00 94.31 105 ALA A N 1
ATOM 797 C CA . ALA A 1 105 ? 24.629 -23.529 -5.554 1.00 94.31 105 ALA A CA 1
ATOM 798 C C . ALA A 1 105 ? 24.123 -24.941 -5.874 1.00 94.31 105 ALA A C 1
ATOM 800 O O . ALA A 1 105 ? 23.487 -25.172 -6.903 1.00 94.31 105 ALA A O 1
ATOM 801 N N . LYS A 1 106 ? 24.412 -25.881 -4.969 1.00 89.81 106 LYS A N 1
ATOM 802 C CA . LYS A 1 106 ? 23.838 -27.230 -4.928 1.00 89.81 106 LYS A CA 1
ATOM 803 C C . LYS A 1 106 ? 23.122 -27.424 -3.600 1.00 89.81 106 LYS A C 1
ATOM 805 O O . LYS A 1 106 ? 23.674 -27.114 -2.546 1.00 89.81 106 LYS A O 1
ATOM 810 N N . GLU A 1 107 ? 21.907 -27.950 -3.645 1.00 83.56 107 GLU A N 1
ATOM 811 C CA . GLU A 1 107 ? 21.188 -28.326 -2.432 1.00 83.56 107 GLU A CA 1
ATOM 812 C C . GLU A 1 107 ? 21.827 -29.555 -1.792 1.00 83.56 107 GLU A C 1
ATOM 814 O O . GLU A 1 107 ? 22.178 -30.523 -2.470 1.00 83.56 107 GLU A O 1
ATOM 819 N N . ASN A 1 108 ? 21.941 -29.526 -0.467 1.00 72.94 108 ASN A N 1
ATOM 820 C CA . ASN A 1 108 ? 22.257 -30.723 0.292 1.00 72.94 108 ASN A CA 1
ATOM 821 C C . ASN A 1 108 ? 20.935 -31.439 0.545 1.00 72.94 108 ASN A C 1
ATOM 823 O O . ASN A 1 108 ? 20.275 -31.166 1.546 1.00 72.94 108 ASN A O 1
ATOM 827 N N . HIS A 1 109 ? 20.530 -32.346 -0.346 1.00 56.78 109 HIS A N 1
ATOM 828 C CA . HIS A 1 109 ? 19.467 -33.281 0.004 1.00 56.78 109 HIS A CA 1
ATOM 829 C C . HIS A 1 109 ? 19.974 -34.110 1.186 1.00 56.78 109 HIS A C 1
ATOM 831 O O . HIS A 1 109 ? 20.837 -34.975 1.022 1.00 56.78 109 HIS A O 1
ATOM 837 N N . SER A 1 110 ? 19.478 -33.834 2.393 1.00 45.50 110 SER A N 1
ATOM 838 C CA . SER A 1 110 ? 19.606 -34.786 3.484 1.00 45.50 110 SER A CA 1
ATOM 839 C C . SER A 1 110 ? 18.890 -36.050 3.027 1.00 45.50 110 SER A C 1
ATOM 841 O O . SER A 1 110 ? 17.664 -36.087 2.925 1.00 45.50 110 SER A O 1
ATOM 843 N N . ALA A 1 111 ? 19.674 -37.071 2.675 1.00 37.88 111 ALA A N 1
ATOM 844 C CA . ALA A 1 111 ? 19.164 -38.408 2.447 1.00 37.88 111 ALA A CA 1
ATOM 845 C C . ALA A 1 111 ? 18.263 -38.753 3.634 1.00 37.88 111 ALA A C 1
ATOM 847 O O . ALA A 1 111 ? 18.700 -38.697 4.788 1.00 37.88 111 ALA A O 1
ATOM 848 N N . GLY A 1 112 ? 16.989 -39.026 3.346 1.00 36.78 112 GLY A N 1
ATOM 849 C CA . GLY A 1 112 ? 16.038 -39.469 4.347 1.00 36.78 112 GLY A CA 1
ATOM 850 C C . GLY A 1 112 ? 16.666 -40.604 5.144 1.00 36.78 112 GLY A C 1
ATOM 851 O O . GLY A 1 112 ? 17.148 -41.587 4.584 1.00 36.78 112 GLY A O 1
ATOM 852 N N . TRP A 1 113 ? 16.708 -40.433 6.459 1.00 36.94 113 TRP A N 1
ATOM 853 C CA . TRP A 1 113 ? 17.072 -41.485 7.391 1.00 36.94 113 TRP A CA 1
ATOM 854 C C . TRP A 1 113 ? 16.043 -42.615 7.239 1.00 36.94 113 TRP A C 1
ATOM 856 O O . TRP A 1 113 ? 14.941 -42.547 7.775 1.00 36.94 113 TRP A O 1
ATOM 866 N N . GLY A 1 114 ? 16.377 -43.620 6.433 1.00 35.94 114 GLY A N 1
ATOM 867 C CA . GLY A 1 114 ? 15.507 -44.755 6.154 1.00 35.94 114 GLY A CA 1
ATOM 868 C C . GLY A 1 114 ? 16.120 -45.703 5.132 1.00 35.94 114 GLY A C 1
ATOM 869 O O . GLY A 1 114 ? 15.859 -45.578 3.943 1.00 35.94 114 GLY A O 1
ATOM 870 N N . GLY A 1 115 ? 16.913 -46.668 5.603 1.00 29.73 115 GLY A N 1
ATOM 871 C CA . GLY A 1 115 ? 17.313 -47.829 4.805 1.00 29.73 115 GLY A CA 1
ATOM 872 C C . GLY A 1 115 ? 18.785 -48.193 4.937 1.00 29.73 115 GLY A C 1
ATOM 873 O O . GLY A 1 115 ? 19.631 -47.707 4.196 1.00 29.73 115 GLY A O 1
ATOM 874 N N . SER A 1 116 ? 19.084 -49.097 5.865 1.00 36.75 116 SER A N 1
ATOM 875 C CA . SER A 1 116 ? 20.316 -49.879 5.879 1.00 36.75 116 SER A CA 1
ATOM 876 C C . SER A 1 116 ? 20.478 -50.638 4.556 1.00 36.75 116 SER A C 1
ATOM 878 O O . SER A 1 116 ? 19.656 -51.481 4.205 1.00 36.75 116 SER A O 1
ATOM 880 N N . GLY A 1 117 ? 21.558 -50.374 3.823 1.00 29.44 117 GLY A N 1
ATOM 881 C CA . GLY A 1 117 ? 21.789 -51.035 2.542 1.00 29.44 117 GLY A CA 1
ATOM 882 C C . GLY A 1 117 ? 23.187 -50.810 1.988 1.00 29.44 117 GLY A C 1
ATOM 883 O O . GLY A 1 117 ? 23.344 -50.037 1.061 1.00 29.44 117 GLY A O 1
ATOM 884 N N . ARG A 1 118 ? 24.160 -51.498 2.598 1.00 30.27 118 ARG A N 1
ATOM 885 C CA . ARG A 1 118 ? 25.447 -51.977 2.051 1.00 30.27 118 ARG A CA 1
ATOM 886 C C . ARG A 1 118 ? 26.171 -51.105 1.007 1.00 30.27 118 ARG A C 1
ATOM 888 O O . ARG A 1 118 ? 25.786 -51.055 -0.156 1.00 30.27 118 ARG A O 1
ATOM 895 N N . ASP A 1 119 ? 27.329 -50.607 1.441 1.00 30.66 119 ASP A N 1
ATOM 896 C CA . ASP A 1 119 ? 28.522 -50.360 0.617 1.00 30.66 119 ASP A CA 1
ATOM 897 C C . ASP A 1 119 ? 28.744 -51.465 -0.432 1.00 30.66 119 ASP A C 1
ATOM 899 O O . ASP A 1 119 ? 28.520 -52.652 -0.152 1.00 30.66 119 ASP A O 1
ATOM 903 N N . PRO A 1 120 ? 29.287 -51.090 -1.600 1.00 36.81 120 PRO A N 1
ATOM 904 C CA . PRO A 1 120 ? 30.641 -51.562 -1.856 1.00 36.81 120 PRO A CA 1
ATOM 905 C C . PRO A 1 120 ? 31.587 -50.489 -2.417 1.00 36.81 120 PRO A C 1
ATOM 907 O O . PRO A 1 120 ? 31.300 -49.821 -3.407 1.00 36.81 120 PRO A O 1
ATOM 910 N N . ASP A 1 121 ? 32.758 -50.438 -1.780 1.00 29.25 121 ASP A N 1
ATOM 911 C CA . ASP A 1 121 ? 34.099 -50.343 -2.362 1.00 29.25 121 ASP A CA 1
ATOM 9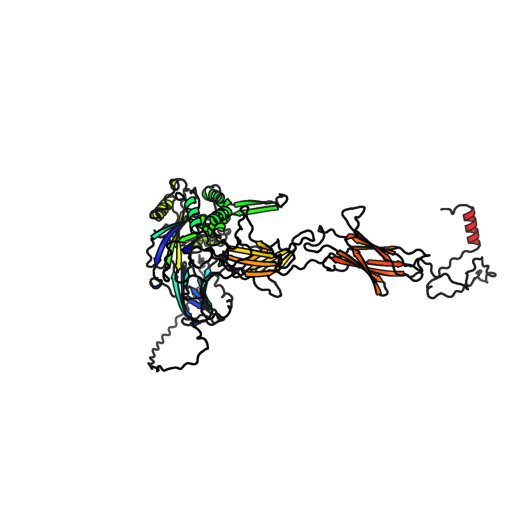12 C C . ASP A 1 121 ? 34.342 -49.364 -3.516 1.00 29.25 121 ASP A C 1
ATOM 914 O O . ASP A 1 121 ? 34.135 -49.707 -4.677 1.00 29.25 121 ASP A O 1
ATOM 918 N N . LEU A 1 122 ? 35.033 -48.253 -3.225 1.00 31.00 122 LEU A N 1
ATOM 919 C CA . LEU A 1 122 ? 36.044 -47.720 -4.144 1.00 31.00 122 LEU A CA 1
ATOM 920 C C . LEU A 1 122 ? 37.276 -47.172 -3.398 1.00 31.00 122 LEU A C 1
ATOM 922 O O . LEU A 1 122 ? 37.202 -46.328 -2.508 1.00 31.00 122 LEU A O 1
ATOM 926 N N . HIS A 1 123 ? 38.421 -47.718 -3.804 1.00 28.98 123 HIS A N 1
ATOM 927 C CA . HIS A 1 123 ? 39.769 -47.561 -3.264 1.00 28.98 123 HIS A CA 1
ATOM 928 C C . HIS A 1 123 ? 40.340 -46.125 -3.283 1.00 28.98 123 HIS A C 1
ATOM 930 O O . HIS A 1 123 ? 40.001 -45.324 -4.156 1.00 28.98 123 HIS A O 1
ATOM 936 N N . PRO A 1 124 ? 41.309 -45.818 -2.392 1.00 28.19 124 PRO A N 1
ATOM 937 C CA . PRO A 1 124 ? 41.986 -44.529 -2.350 1.00 28.19 124 PRO A CA 1
ATOM 938 C C . PRO A 1 124 ? 43.142 -44.480 -3.356 1.00 28.19 124 PRO A C 1
ATOM 940 O O . PRO A 1 124 ? 44.065 -45.296 -3.296 1.00 28.19 124 PRO A O 1
ATOM 943 N N . THR A 1 125 ? 43.154 -43.468 -4.228 1.00 30.44 125 THR A N 1
ATOM 944 C CA . THR A 1 125 ? 44.339 -43.160 -5.042 1.00 30.44 125 THR A CA 1
ATOM 945 C C . THR A 1 125 ? 45.126 -42.022 -4.405 1.00 30.44 125 THR A C 1
ATOM 947 O O . THR A 1 125 ? 44.659 -40.898 -4.251 1.00 30.44 125 THR A O 1
ATOM 950 N N . ARG A 1 126 ? 46.343 -42.377 -4.007 1.00 27.27 126 ARG A N 1
ATOM 951 C CA . ARG A 1 126 ? 47.401 -41.566 -3.408 1.00 27.27 126 ARG A CA 1
ATOM 952 C C . ARG A 1 126 ? 48.072 -40.719 -4.502 1.00 27.27 126 ARG A C 1
ATOM 954 O O . ARG A 1 126 ? 48.463 -41.274 -5.523 1.00 27.27 126 ARG A O 1
ATOM 961 N N . GLY A 1 127 ? 48.273 -39.419 -4.272 1.00 26.44 127 GLY A N 1
ATOM 962 C CA . GLY A 1 127 ? 48.978 -38.537 -5.212 1.00 26.44 127 GLY A CA 1
ATOM 963 C C . GLY A 1 127 ? 49.468 -37.227 -4.585 1.00 26.44 127 GLY A C 1
ATOM 964 O O . GLY A 1 127 ? 48.771 -36.227 -4.646 1.00 26.44 127 GLY A O 1
ATOM 965 N N . LEU A 1 128 ? 50.655 -37.283 -3.965 1.00 28.25 128 LEU A N 1
ATOM 966 C CA . LEU A 1 128 ? 51.759 -36.298 -4.028 1.00 28.25 128 LEU A CA 1
ATOM 967 C C . LEU A 1 128 ? 51.356 -34.802 -4.030 1.00 28.25 128 LEU A C 1
ATOM 969 O O . LEU A 1 128 ? 50.994 -34.247 -5.056 1.00 28.25 128 LEU A O 1
ATOM 973 N N . SER A 1 129 ? 51.369 -34.095 -2.896 1.00 26.94 129 SER A N 1
ATOM 974 C CA . SER A 1 129 ? 52.543 -33.388 -2.343 1.00 26.94 129 SER A CA 1
ATOM 975 C C . SER A 1 129 ? 53.534 -32.863 -3.390 1.00 26.94 129 SER A C 1
ATOM 977 O O . SER A 1 129 ? 54.468 -33.574 -3.751 1.00 26.94 129 SER A O 1
ATOM 979 N N . GLN A 1 130 ? 53.408 -31.587 -3.764 1.00 31.33 130 GLN A N 1
ATOM 980 C CA . GLN A 1 130 ? 54.562 -30.750 -4.092 1.00 31.33 130 GLN A CA 1
ATOM 981 C C . GLN A 1 130 ? 54.374 -29.328 -3.554 1.00 31.33 130 GLN A C 1
ATOM 983 O O . GLN A 1 130 ? 53.520 -28.562 -3.995 1.00 31.33 130 GLN A O 1
ATOM 988 N N . ASP A 1 131 ? 55.221 -29.029 -2.572 1.00 29.23 131 ASP A N 1
ATOM 989 C CA . ASP A 1 131 ? 55.652 -27.708 -2.148 1.00 29.23 131 ASP A CA 1
ATOM 990 C C . ASP A 1 131 ? 55.932 -26.780 -3.335 1.00 29.23 131 ASP A C 1
ATOM 992 O O . ASP A 1 131 ? 56.703 -27.119 -4.229 1.00 29.23 131 ASP A O 1
ATOM 996 N N . ASN A 1 132 ? 55.439 -25.544 -3.261 1.00 30.72 132 ASN A N 1
ATOM 997 C CA . ASN A 1 132 ? 56.196 -24.408 -3.774 1.00 30.72 132 ASN A CA 1
ATOM 998 C C . ASN A 1 132 ? 55.955 -23.168 -2.912 1.00 30.72 132 ASN A C 1
ATOM 1000 O O . ASN A 1 132 ? 55.075 -22.342 -3.141 1.00 30.72 132 ASN A O 1
ATOM 1004 N N . LYS A 1 133 ? 56.816 -23.049 -1.898 1.00 30.36 133 LYS A N 1
ATOM 1005 C CA . LYS A 1 133 ? 57.108 -21.813 -1.177 1.00 30.36 133 LYS A CA 1
ATOM 1006 C C . LYS A 1 133 ? 57.618 -20.762 -2.166 1.00 30.36 133 LYS A C 1
ATOM 1008 O O . LYS A 1 133 ? 58.692 -20.930 -2.738 1.00 30.36 133 LYS A O 1
ATOM 1013 N N . ARG A 1 134 ? 56.946 -19.615 -2.256 1.00 27.69 134 ARG A N 1
ATOM 1014 C CA . ARG A 1 134 ? 57.612 -18.351 -2.602 1.00 27.69 134 ARG A CA 1
ATOM 1015 C C . ARG A 1 134 ? 57.296 -17.296 -1.553 1.00 27.69 134 ARG A C 1
ATOM 1017 O O . ARG A 1 134 ? 56.219 -16.719 -1.511 1.00 27.69 134 ARG A O 1
ATOM 1024 N N . ARG A 1 135 ? 58.293 -17.087 -0.688 1.00 27.66 135 ARG A N 1
ATOM 1025 C CA . ARG A 1 135 ? 58.469 -15.886 0.128 1.00 27.66 135 ARG A CA 1
ATOM 1026 C C . ARG A 1 135 ? 58.763 -14.710 -0.802 1.00 27.66 135 ARG A C 1
ATOM 1028 O O . ARG A 1 135 ? 59.653 -14.809 -1.640 1.00 27.66 135 ARG A O 1
ATOM 1035 N N . GLY A 1 136 ? 58.074 -13.600 -0.579 1.00 27.16 136 GLY A N 1
ATOM 1036 C CA . GLY A 1 136 ? 58.372 -12.298 -1.166 1.00 27.16 136 GLY A CA 1
ATOM 1037 C C . GLY A 1 136 ? 57.817 -11.207 -0.261 1.00 27.16 136 GLY A C 1
ATOM 1038 O O . GLY A 1 136 ? 56.759 -10.658 -0.527 1.00 27.16 136 GLY A O 1
ATOM 1039 N N . SER A 1 137 ? 58.504 -10.961 0.853 1.00 25.50 137 SER A N 1
ATOM 1040 C CA . SER A 1 137 ? 58.291 -9.798 1.716 1.00 25.50 137 SER A CA 1
ATOM 1041 C C . SER A 1 137 ? 58.976 -8.596 1.073 1.00 25.50 137 SER A C 1
ATOM 1043 O O . SER A 1 137 ? 60.201 -8.610 0.953 1.00 25.50 137 SER A O 1
ATOM 1045 N N . VAL A 1 138 ? 58.220 -7.552 0.734 1.00 27.70 138 VAL A N 1
ATOM 1046 C CA . VAL A 1 138 ? 58.760 -6.201 0.541 1.00 27.70 138 VAL A CA 1
ATOM 1047 C C . VAL A 1 138 ? 57.918 -5.224 1.351 1.00 27.70 138 VAL A C 1
ATOM 1049 O O . VAL A 1 138 ? 56.726 -5.046 1.127 1.00 27.70 138 VAL A O 1
ATOM 1052 N N . VAL A 1 139 ? 58.596 -4.627 2.322 1.00 29.02 139 VAL A N 1
ATOM 1053 C CA . VAL A 1 139 ? 58.222 -3.434 3.073 1.00 29.02 139 VAL A CA 1
ATOM 1054 C C . VAL A 1 139 ? 58.478 -2.216 2.178 1.00 29.02 139 VAL A C 1
ATOM 1056 O O . VAL A 1 139 ? 59.587 -2.084 1.668 1.00 29.02 139 VAL A O 1
ATOM 1059 N N . SER A 1 140 ? 57.519 -1.299 2.038 1.00 28.42 140 SER A N 1
ATOM 1060 C CA . SER A 1 140 ? 57.810 0.128 1.806 1.00 28.42 140 SER A CA 1
ATOM 1061 C C . SER A 1 140 ? 56.659 0.975 2.374 1.00 28.42 140 SER A C 1
ATOM 1063 O O . SER A 1 140 ? 55.482 0.699 2.176 1.00 28.42 140 SER A O 1
ATOM 1065 N N . GLU A 1 141 ? 56.956 1.715 3.439 1.00 24.80 141 GLU A N 1
ATOM 1066 C CA . GLU A 1 141 ? 57.174 3.170 3.453 1.00 24.80 141 GLU A CA 1
ATOM 1067 C C . GLU A 1 141 ? 55.884 3.993 3.570 1.00 24.80 141 GLU A C 1
ATOM 1069 O O . GLU A 1 141 ? 55.241 4.400 2.607 1.00 24.80 141 GLU A O 1
ATOM 1074 N N . LYS A 1 142 ? 55.564 4.313 4.829 1.00 30.75 142 LYS A N 1
ATOM 1075 C CA . LYS A 1 142 ? 54.677 5.413 5.205 1.00 30.75 142 LYS A CA 1
ATOM 1076 C C . LYS A 1 142 ? 55.317 6.739 4.785 1.00 30.75 142 LYS A C 1
ATOM 1078 O O . LYS A 1 142 ? 56.231 7.213 5.458 1.00 30.75 142 LYS A O 1
ATOM 1083 N N . LYS A 1 143 ? 54.789 7.385 3.744 1.00 27.97 143 LYS A N 1
ATOM 1084 C CA . LYS A 1 143 ? 54.980 8.825 3.527 1.00 27.97 143 LYS A CA 1
ATOM 1085 C C . LYS A 1 143 ? 53.822 9.599 4.153 1.00 27.97 143 LYS A C 1
ATOM 1087 O O . LYS A 1 143 ? 52.671 9.454 3.760 1.00 27.97 143 LYS A O 1
ATOM 1092 N N . ARG A 1 144 ? 54.165 10.419 5.150 1.00 30.44 144 ARG A N 1
ATOM 1093 C CA . ARG A 1 144 ? 53.349 11.536 5.640 1.00 30.44 144 ARG A CA 1
ATOM 1094 C C . ARG A 1 144 ? 53.190 12.558 4.510 1.00 30.44 144 ARG A C 1
ATOM 1096 O O . ARG A 1 144 ? 54.189 12.920 3.893 1.00 30.44 144 ARG A O 1
ATOM 1103 N N . LEU A 1 145 ? 51.966 13.032 4.294 1.00 29.55 145 LEU A N 1
ATOM 1104 C CA . LEU A 1 145 ? 51.666 14.224 3.502 1.00 29.55 145 LEU A CA 1
ATOM 1105 C C . LEU A 1 145 ? 51.094 15.314 4.420 1.00 29.55 145 LEU A C 1
ATOM 1107 O O . LEU A 1 145 ? 50.355 15.034 5.363 1.00 29.55 145 LEU A O 1
ATOM 1111 N N . ASP A 1 146 ? 51.556 16.527 4.142 1.00 30.56 146 ASP A N 1
ATOM 1112 C CA . ASP A 1 146 ? 51.421 17.803 4.852 1.00 30.56 146 ASP A CA 1
ATOM 1113 C C . ASP A 1 146 ? 49.959 18.321 4.868 1.00 30.56 146 ASP A C 1
ATOM 1115 O O . ASP A 1 146 ? 49.257 18.156 3.866 1.00 30.56 146 ASP A O 1
ATOM 1119 N N . PRO A 1 147 ? 49.453 18.964 5.943 1.00 33.91 147 PRO A N 1
ATOM 1120 C CA . PRO A 1 147 ? 48.070 19.400 6.038 1.00 33.91 147 PRO A CA 1
ATOM 1121 C C . PRO A 1 147 ? 47.962 20.879 5.665 1.00 33.91 147 PRO A C 1
ATOM 1123 O O . PRO A 1 147 ? 48.057 21.735 6.540 1.00 33.91 147 PRO A O 1
ATOM 1126 N N . ARG A 1 148 ? 47.765 21.196 4.381 1.00 31.50 148 ARG A N 1
ATOM 1127 C CA . ARG A 1 148 ? 47.280 22.509 3.899 1.00 31.50 148 ARG A CA 1
ATOM 1128 C C . ARG A 1 148 ? 47.092 22.469 2.386 1.00 31.50 148 ARG A C 1
ATOM 1130 O O . ARG A 1 148 ? 48.008 22.804 1.657 1.00 31.50 148 ARG A O 1
ATOM 1137 N N . LEU A 1 149 ? 45.900 22.074 1.946 1.00 30.67 149 LEU A N 1
ATOM 1138 C CA . LEU A 1 149 ? 45.257 22.457 0.683 1.00 30.67 149 LEU A CA 1
ATOM 1139 C C . LEU A 1 149 ? 43.799 21.982 0.802 1.00 30.67 149 LEU A C 1
ATOM 1141 O O . LEU A 1 149 ? 43.521 20.788 0.760 1.00 30.67 149 LEU A O 1
ATOM 1145 N N . ARG A 1 150 ? 42.874 22.912 1.069 1.00 34.34 150 ARG A N 1
ATOM 1146 C CA . ARG A 1 150 ? 41.430 22.646 1.023 1.00 34.34 150 ARG A CA 1
ATOM 1147 C C . ARG A 1 150 ? 41.003 22.670 -0.442 1.00 34.34 150 ARG A C 1
ATOM 1149 O O . ARG A 1 150 ? 40.651 23.723 -0.960 1.00 34.34 150 ARG A O 1
ATOM 1156 N N . THR A 1 151 ? 41.063 21.522 -1.098 1.00 29.45 151 THR A N 1
ATOM 1157 C CA . THR A 1 151 ? 40.242 21.248 -2.277 1.00 29.45 151 THR A CA 1
ATOM 1158 C C . THR A 1 151 ? 38.854 20.875 -1.771 1.00 29.45 151 THR A C 1
ATOM 1160 O O . THR A 1 151 ? 38.713 19.994 -0.926 1.00 29.45 151 THR A O 1
ATOM 1163 N N . ILE A 1 152 ? 37.838 21.597 -2.230 1.00 31.73 152 ILE A N 1
ATOM 1164 C CA . ILE A 1 152 ? 36.440 21.206 -2.070 1.00 31.73 152 ILE A CA 1
ATOM 1165 C C . ILE A 1 152 ? 36.271 19.956 -2.941 1.00 31.73 152 ILE A C 1
ATOM 1167 O O . ILE A 1 152 ? 36.353 20.059 -4.162 1.00 31.73 152 ILE A O 1
ATOM 1171 N N . ASP A 1 153 ? 36.137 18.785 -2.318 1.00 27.34 153 ASP A N 1
ATOM 1172 C CA . ASP A 1 153 ? 35.721 17.552 -2.994 1.00 27.34 153 ASP A CA 1
ATOM 1173 C C . ASP A 1 153 ? 34.279 17.766 -3.496 1.00 27.34 153 ASP A C 1
ATOM 1175 O O . ASP A 1 153 ? 33.395 17.995 -2.668 1.00 27.34 153 ASP A O 1
ATOM 1179 N N . PRO A 1 154 ? 33.995 17.706 -4.811 1.00 27.31 154 PRO A N 1
ATOM 1180 C CA . PRO A 1 154 ? 32.637 17.868 -5.337 1.00 27.31 154 PRO A CA 1
ATOM 1181 C C . PRO A 1 154 ? 31.764 16.615 -5.153 1.00 27.31 154 PRO A C 1
ATOM 1183 O O . PRO A 1 154 ? 30.638 16.578 -5.636 1.00 27.31 154 PRO A O 1
ATOM 1186 N N . PHE A 1 155 ? 32.253 15.595 -4.445 1.00 29.97 155 PHE A N 1
ATOM 1187 C CA . PHE A 1 155 ? 31.490 14.397 -4.124 1.00 29.97 155 PHE A CA 1
ATOM 1188 C C . PHE A 1 155 ? 31.440 14.217 -2.608 1.00 29.97 155 PHE A C 1
ATOM 1190 O O . PHE A 1 155 ? 32.478 13.930 -2.000 1.00 29.97 155 PHE A O 1
ATOM 1197 N N . PRO A 1 156 ? 30.266 14.321 -1.958 1.00 27.23 156 PRO A N 1
ATOM 1198 C CA . PRO A 1 156 ? 30.117 13.668 -0.673 1.00 27.23 156 PRO A CA 1
ATOM 1199 C C . PRO A 1 156 ? 30.429 12.188 -0.904 1.00 27.23 156 PRO A C 1
ATOM 1201 O O . PRO A 1 156 ? 29.835 11.531 -1.761 1.00 27.23 156 PRO A O 1
ATOM 1204 N N . LYS A 1 157 ? 31.407 11.657 -0.160 1.00 25.89 157 LYS A N 1
ATOM 1205 C CA . LYS A 1 157 ? 31.549 10.206 -0.002 1.00 25.89 157 LYS A CA 1
ATOM 1206 C C . LYS A 1 157 ? 30.147 9.667 0.296 1.00 25.89 157 LYS A C 1
ATOM 1208 O O . LYS A 1 157 ? 29.491 10.277 1.142 1.00 25.89 157 LYS A O 1
ATOM 1213 N N . PRO A 1 158 ? 29.684 8.574 -0.331 1.00 27.83 158 PRO A N 1
ATOM 1214 C CA . PRO A 1 158 ? 28.450 7.933 0.088 1.00 27.83 158 PRO A CA 1
ATOM 1215 C C . PRO A 1 158 ? 28.663 7.427 1.519 1.00 27.83 158 PRO A C 1
ATOM 1217 O O . PRO A 1 158 ? 29.179 6.338 1.763 1.00 27.83 158 PRO A O 1
ATOM 1220 N N . VAL A 1 159 ? 28.349 8.282 2.488 1.00 30.59 159 VAL A N 1
ATOM 1221 C CA . VAL A 1 159 ? 28.198 7.922 3.885 1.00 30.59 159 VAL A CA 1
ATOM 1222 C C . VAL A 1 159 ? 26.814 7.322 3.966 1.00 30.59 159 VAL A C 1
ATOM 1224 O O . VAL A 1 159 ? 25.826 8.031 4.071 1.00 30.59 159 VAL A O 1
ATOM 1227 N N . LEU A 1 160 ? 26.789 6.009 3.797 1.00 29.56 160 LEU A N 1
ATOM 1228 C CA . LEU A 1 160 ? 26.015 5.036 4.554 1.00 29.56 160 LEU A CA 1
ATOM 1229 C C . LEU A 1 160 ? 26.569 3.698 4.068 1.00 29.56 160 LEU A C 1
ATOM 1231 O O . LEU A 1 160 ? 26.126 3.155 3.065 1.00 29.56 160 LEU A O 1
ATOM 1235 N N . ILE A 1 161 ? 27.600 3.185 4.743 1.00 28.06 161 ILE A N 1
ATOM 1236 C CA . ILE A 1 161 ? 27.716 1.732 4.863 1.00 28.06 161 ILE A CA 1
ATOM 1237 C C . ILE A 1 161 ? 26.557 1.398 5.802 1.00 28.06 161 ILE A C 1
ATOM 1239 O O . ILE A 1 161 ? 26.658 1.757 6.977 1.00 28.06 161 ILE A O 1
ATOM 1243 N N . PRO A 1 162 ? 25.437 0.816 5.337 1.00 32.44 162 PRO A N 1
ATOM 1244 C CA . PRO A 1 162 ? 24.411 0.380 6.261 1.00 32.44 162 PRO A CA 1
ATOM 1245 C C . PRO A 1 162 ? 25.061 -0.707 7.113 1.00 32.44 162 PRO A C 1
ATOM 1247 O O . PRO A 1 162 ? 25.683 -1.635 6.569 1.00 32.44 162 PRO A O 1
ATOM 1250 N N . GLU A 1 163 ? 24.965 -0.577 8.434 1.00 32.22 163 GLU A N 1
ATOM 1251 C CA . GLU A 1 163 ? 25.269 -1.692 9.324 1.00 32.22 163 GLU A CA 1
ATOM 1252 C C . GLU A 1 163 ? 24.515 -2.946 8.840 1.00 32.22 163 GLU A C 1
ATOM 1254 O O . GLU A 1 163 ? 23.441 -2.830 8.239 1.00 32.22 163 GLU A O 1
ATOM 1259 N N . PRO A 1 164 ? 25.082 -4.155 9.007 1.00 32.66 164 PRO A N 1
ATOM 1260 C CA . PRO A 1 164 ? 24.405 -5.380 8.604 1.00 32.66 164 PRO A CA 1
ATOM 1261 C C . PRO A 1 164 ? 23.014 -5.438 9.246 1.00 32.66 164 PRO A C 1
ATOM 1263 O O . PRO A 1 164 ? 22.887 -5.460 10.469 1.00 32.66 164 PRO A O 1
ATOM 1266 N N . PHE A 1 165 ? 21.975 -5.455 8.406 1.00 40.97 165 PHE A N 1
ATOM 1267 C CA . PHE A 1 165 ? 20.591 -5.552 8.852 1.00 40.97 165 PHE A CA 1
ATOM 1268 C C . PHE A 1 165 ? 20.402 -6.782 9.755 1.00 40.97 165 PHE A C 1
ATOM 1270 O O . PHE A 1 165 ? 20.998 -7.836 9.489 1.00 40.97 165 PHE A O 1
ATOM 1277 N N . PRO A 1 166 ? 19.567 -6.690 10.807 1.00 36.50 166 PRO A N 1
ATOM 1278 C CA . PRO A 1 166 ? 19.256 -7.830 11.655 1.00 36.50 166 PRO A CA 1
ATOM 1279 C C . PRO A 1 166 ? 18.656 -8.939 10.796 1.00 36.50 166 PRO A C 1
ATOM 1281 O O . PRO A 1 166 ? 17.558 -8.814 10.257 1.00 36.50 166 PRO A O 1
ATOM 1284 N N . ILE A 1 167 ? 19.406 -10.029 10.641 1.00 40.09 167 ILE A N 1
ATOM 1285 C CA . ILE A 1 167 ? 19.027 -11.080 9.707 1.00 40.09 167 ILE A CA 1
ATOM 1286 C C . ILE A 1 167 ? 17.848 -11.863 10.301 1.00 40.09 167 ILE A C 1
ATOM 1288 O O . ILE A 1 167 ? 18.024 -12.499 11.353 1.00 40.09 167 ILE A O 1
ATOM 1292 N N . PRO A 1 168 ? 16.657 -11.865 9.664 1.00 40.12 168 PRO A N 1
ATOM 1293 C CA . PRO A 1 168 ? 15.540 -12.674 10.126 1.00 40.12 168 PRO A CA 1
ATOM 1294 C C . PRO A 1 168 ? 15.986 -14.133 10.176 1.00 40.12 168 PRO A C 1
ATOM 1296 O O . PRO A 1 168 ? 16.650 -14.610 9.259 1.00 40.12 168 PRO A O 1
ATOM 1299 N N . THR A 1 169 ? 15.640 -14.854 11.240 1.00 40.50 169 THR A N 1
ATOM 1300 C CA . THR A 1 169 ? 15.934 -16.291 11.338 1.00 40.50 169 THR A CA 1
ATOM 1301 C C . THR A 1 169 ? 14.707 -17.056 10.827 1.00 40.50 169 THR A C 1
ATOM 1303 O O . THR A 1 169 ? 13.738 -17.189 11.576 1.00 40.50 169 THR A O 1
ATOM 1306 N N . PRO A 1 170 ? 14.652 -17.497 9.554 1.00 45.44 170 PRO A N 1
ATOM 1307 C CA . PRO A 1 170 ? 13.543 -18.310 9.071 1.00 45.44 170 PRO A CA 1
ATOM 1308 C C . PRO A 1 170 ? 13.587 -19.722 9.670 1.00 45.44 170 PRO A C 1
ATOM 1310 O O . PRO A 1 170 ? 14.649 -20.225 10.041 1.00 45.44 170 PRO A O 1
ATOM 1313 N N . ALA A 1 171 ? 12.421 -20.373 9.721 1.00 44.50 171 ALA A N 1
ATOM 1314 C CA . ALA A 1 171 ? 12.298 -21.791 10.049 1.00 44.50 171 ALA A CA 1
ATOM 1315 C C . ALA A 1 171 ? 13.220 -22.654 9.157 1.00 44.50 171 ALA A C 1
ATOM 1317 O O . ALA A 1 171 ? 13.433 -22.305 7.988 1.00 44.50 171 ALA A O 1
ATOM 1318 N N . PRO A 1 172 ? 13.758 -23.777 9.672 1.00 46.69 172 PRO A N 1
ATOM 1319 C CA . PRO A 1 172 ? 14.636 -24.649 8.905 1.00 46.69 172 PRO A CA 1
ATOM 1320 C C . PRO A 1 172 ? 13.904 -25.169 7.663 1.00 46.69 172 PRO A C 1
ATOM 1322 O O . PRO A 1 172 ? 12.889 -25.854 7.756 1.00 46.69 172 PRO A O 1
ATOM 1325 N N . THR A 1 173 ? 14.422 -24.813 6.491 1.00 55.38 173 THR A N 1
ATOM 1326 C CA . THR A 1 173 ? 13.998 -25.357 5.198 1.00 55.38 173 THR A CA 1
ATOM 1327 C C . THR A 1 173 ? 14.982 -26.452 4.792 1.00 55.38 173 THR A C 1
ATOM 1329 O O . THR A 1 173 ? 16.177 -26.346 5.069 1.00 55.38 173 THR A O 1
ATOM 1332 N N . SER A 1 174 ? 14.483 -27.533 4.186 1.00 67.50 174 SER A N 1
ATOM 1333 C CA . SER A 1 174 ? 15.305 -28.680 3.772 1.00 67.50 174 SER A CA 1
ATOM 1334 C C . SER A 1 174 ? 16.194 -28.395 2.553 1.00 67.50 174 SER A C 1
ATOM 1336 O O . SER A 1 174 ? 17.117 -29.164 2.307 1.00 67.50 174 SER A O 1
ATOM 1338 N N . GLY A 1 175 ? 15.943 -27.301 1.824 1.00 85.44 175 GLY A N 1
ATOM 1339 C CA . GLY A 1 175 ? 16.723 -26.841 0.668 1.00 85.44 175 GLY A CA 1
ATOM 1340 C C . GLY A 1 175 ? 17.162 -25.380 0.800 1.00 85.44 175 GLY A C 1
ATOM 1341 O O . GLY A 1 175 ? 16.890 -24.732 1.814 1.00 85.44 175 GLY A O 1
ATOM 1342 N N . LEU A 1 176 ? 17.861 -24.862 -0.213 1.00 92.44 176 LEU A N 1
ATOM 1343 C CA . LEU A 1 176 ? 18.272 -23.460 -0.258 1.00 92.44 176 LEU A CA 1
ATOM 1344 C C . LEU A 1 176 ? 17.106 -22.554 -0.652 1.00 92.44 176 LEU A C 1
ATOM 1346 O O . LEU A 1 176 ? 16.204 -22.906 -1.407 1.00 92.44 176 LEU A O 1
ATOM 1350 N N . VAL A 1 177 ? 17.146 -21.341 -0.124 1.00 94.81 177 VAL A N 1
ATOM 1351 C CA . VAL A 1 177 ? 16.186 -20.289 -0.414 1.00 94.81 177 VAL A CA 1
ATOM 1352 C C . VAL A 1 177 ? 16.964 -19.010 -0.651 1.00 94.81 177 VAL A C 1
ATOM 1354 O O . VAL A 1 177 ? 17.668 -18.549 0.248 1.00 94.81 177 VAL A O 1
ATOM 1357 N N . CYS A 1 178 ? 16.786 -18.417 -1.825 1.00 96.44 178 CYS A N 1
ATOM 1358 C CA . CYS A 1 178 ? 17.381 -17.140 -2.188 1.00 96.44 178 CYS A CA 1
ATOM 1359 C C . CYS A 1 178 ? 16.304 -16.055 -2.287 1.00 96.44 178 CYS A C 1
ATOM 1361 O O . CYS A 1 178 ? 15.204 -16.308 -2.778 1.00 96.44 178 CYS A O 1
ATOM 1363 N N . GLU A 1 179 ? 16.621 -14.846 -1.850 1.00 95.75 179 GLU A N 1
ATOM 1364 C CA . GLU A 1 179 ? 15.774 -13.661 -1.986 1.00 95.75 179 GLU A CA 1
ATOM 1365 C C . GLU A 1 179 ? 16.642 -12.491 -2.439 1.00 95.75 179 GLU A C 1
ATOM 1367 O O . GLU A 1 179 ? 17.692 -12.257 -1.847 1.00 95.75 179 GLU A O 1
ATOM 1372 N N . ALA A 1 180 ? 16.247 -11.812 -3.514 1.00 95.06 180 ALA A N 1
ATOM 1373 C CA . ALA A 1 180 ? 17.022 -10.723 -4.103 1.00 95.06 180 ALA A CA 1
ATOM 1374 C C . ALA A 1 180 ? 16.430 -9.361 -3.746 1.00 95.06 180 ALA A C 1
ATOM 1376 O O . ALA A 1 180 ? 15.206 -9.211 -3.661 1.00 95.06 180 ALA A O 1
ATOM 1377 N N . PHE A 1 181 ? 17.306 -8.370 -3.597 1.00 93.19 181 PHE A N 1
ATOM 1378 C CA . PHE A 1 181 ? 16.957 -7.024 -3.165 1.00 93.19 181 PHE A CA 1
ATOM 1379 C C . PHE A 1 181 ? 17.536 -5.958 -4.099 1.00 93.19 181 PHE A C 1
ATOM 1381 O O . PHE A 1 181 ? 18.633 -6.106 -4.647 1.00 93.19 181 PHE A O 1
ATOM 1388 N N . ILE A 1 182 ? 16.791 -4.864 -4.244 1.00 90.50 182 ILE A N 1
ATOM 1389 C CA . ILE A 1 182 ? 17.202 -3.622 -4.915 1.00 90.50 182 ILE A CA 1
ATOM 1390 C C . ILE A 1 182 ? 17.260 -2.485 -3.894 1.00 90.50 182 ILE A C 1
ATOM 1392 O O . ILE A 1 182 ? 16.602 -2.557 -2.856 1.00 90.50 182 ILE A O 1
ATOM 1396 N N . ASN A 1 183 ? 17.983 -1.408 -4.192 1.00 83.38 183 ASN A N 1
ATOM 1397 C CA . ASN A 1 183 ? 17.893 -0.192 -3.384 1.00 83.38 183 ASN A CA 1
ATOM 1398 C C . ASN A 1 183 ? 16.548 0.510 -3.625 1.00 83.38 183 ASN A C 1
ATOM 1400 O O . ASN A 1 183 ? 16.176 0.777 -4.765 1.00 83.38 183 ASN A O 1
ATOM 1404 N N . SER A 1 184 ? 15.832 0.838 -2.550 1.00 76.06 184 SER A N 1
ATOM 1405 C CA . SER A 1 184 ? 14.679 1.744 -2.572 1.00 76.06 184 SER A CA 1
ATOM 1406 C C . SER A 1 184 ? 14.954 2.979 -1.713 1.00 76.06 184 SER A C 1
ATOM 1408 O O . SER A 1 184 ? 15.911 2.992 -0.939 1.00 76.06 184 SER A O 1
ATOM 1410 N N . ALA A 1 185 ? 14.093 3.997 -1.806 1.00 67.44 185 ALA A N 1
ATOM 1411 C CA . ALA A 1 185 ? 14.207 5.220 -1.005 1.00 67.44 185 ALA A CA 1
ATOM 1412 C C . ALA A 1 185 ? 14.218 4.965 0.517 1.00 67.44 185 ALA A C 1
ATOM 1414 O O . ALA A 1 185 ? 14.768 5.766 1.262 1.00 67.44 185 ALA A O 1
ATOM 1415 N N . LEU A 1 186 ? 13.643 3.846 0.972 1.00 67.56 186 LEU A N 1
ATOM 1416 C CA . LEU A 1 186 ? 13.595 3.460 2.386 1.00 67.56 186 LEU A CA 1
ATOM 1417 C C . LEU A 1 186 ? 14.637 2.388 2.758 1.00 67.56 186 LEU A C 1
ATOM 1419 O O . LEU A 1 186 ? 14.650 1.921 3.889 1.00 67.56 186 LEU A O 1
ATOM 1423 N N . GLY A 1 187 ? 15.487 1.958 1.819 1.00 74.88 187 GLY A N 1
ATOM 1424 C CA . GLY A 1 187 ? 16.445 0.860 2.006 1.00 74.88 187 GLY A CA 1
ATOM 1425 C C . GLY A 1 187 ? 16.193 -0.346 1.087 1.00 74.88 187 GLY A C 1
ATOM 1426 O O . GLY A 1 187 ? 15.424 -0.238 0.128 1.00 74.88 187 GLY A O 1
ATOM 1427 N N . PRO A 1 188 ? 16.843 -1.499 1.327 1.00 81.19 188 PRO A N 1
ATOM 1428 C CA . PRO A 1 188 ? 16.727 -2.675 0.466 1.00 81.19 188 PRO A CA 1
ATOM 1429 C C . PRO A 1 188 ? 15.296 -3.221 0.375 1.00 81.19 188 PRO A C 1
ATOM 1431 O O . PRO A 1 188 ? 14.644 -3.495 1.380 1.00 81.19 188 PRO A O 1
ATOM 1434 N N . ALA A 1 189 ? 14.811 -3.412 -0.848 1.00 85.06 189 ALA A N 1
ATOM 1435 C CA . ALA A 1 189 ? 13.469 -3.892 -1.148 1.00 85.06 189 ALA A CA 1
ATOM 1436 C C . ALA A 1 189 ? 13.522 -5.240 -1.870 1.00 85.06 189 ALA A C 1
ATOM 1438 O O . ALA A 1 189 ? 14.181 -5.361 -2.903 1.00 85.06 189 ALA A O 1
ATOM 1439 N N . SER A 1 190 ? 12.800 -6.240 -1.358 1.00 88.50 190 SER A N 1
ATOM 1440 C CA . SER A 1 190 ? 12.726 -7.563 -1.989 1.00 88.50 190 SER A CA 1
ATOM 1441 C C . SER A 1 190 ? 11.988 -7.494 -3.327 1.00 88.50 190 SER A C 1
ATOM 1443 O O . SER A 1 190 ? 10.837 -7.052 -3.392 1.00 88.50 190 SER A O 1
ATOM 1445 N N . ILE A 1 191 ? 12.634 -7.970 -4.393 1.00 89.38 191 ILE A N 1
ATOM 1446 C CA . ILE A 1 191 ? 12.020 -8.108 -5.726 1.00 89.38 191 ILE A CA 1
ATOM 1447 C C . ILE A 1 191 ? 11.422 -9.498 -5.948 1.00 89.38 191 ILE A C 1
ATOM 1449 O O . ILE A 1 191 ? 10.536 -9.677 -6.786 1.00 89.38 191 ILE A O 1
ATOM 1453 N N . GLY A 1 192 ? 11.872 -10.499 -5.192 1.00 90.44 192 GLY A N 1
ATOM 1454 C CA . GLY A 1 192 ? 11.460 -11.872 -5.419 1.00 90.44 192 GLY A CA 1
ATOM 1455 C C . GLY A 1 192 ? 12.254 -12.894 -4.627 1.00 90.44 192 GLY A C 1
ATOM 1456 O O . GLY A 1 192 ? 13.369 -12.647 -4.178 1.00 90.44 192 GLY A O 1
ATOM 1457 N N . ARG A 1 193 ? 11.662 -14.083 -4.509 1.00 93.62 193 ARG A N 1
ATOM 1458 C CA . ARG A 1 193 ? 12.222 -15.232 -3.802 1.00 93.62 193 ARG A CA 1
ATOM 1459 C C . ARG A 1 193 ? 12.250 -16.448 -4.717 1.00 93.62 193 ARG A C 1
ATOM 1461 O O . ARG A 1 193 ? 11.354 -16.619 -5.543 1.00 93.62 193 ARG A O 1
ATOM 1468 N N . ARG A 1 194 ? 13.255 -17.297 -4.527 1.00 94.06 194 ARG A N 1
ATOM 1469 C CA . ARG A 1 194 ? 13.403 -18.600 -5.170 1.00 94.06 194 ARG A CA 1
ATOM 1470 C C . ARG A 1 194 ? 13.714 -19.667 -4.132 1.00 94.06 194 ARG A C 1
ATOM 1472 O O . ARG A 1 194 ? 14.638 -19.507 -3.339 1.00 94.06 194 ARG A O 1
ATOM 1479 N N . SER A 1 195 ? 12.947 -20.750 -4.148 1.00 93.12 195 SER A N 1
ATOM 1480 C CA . SER A 1 195 ? 13.156 -21.933 -3.297 1.00 93.12 195 SER A CA 1
ATOM 1481 C C . SER A 1 195 ? 13.495 -23.202 -4.080 1.00 93.12 195 SER A C 1
ATOM 1483 O O . SER A 1 195 ? 13.521 -24.284 -3.504 1.00 93.12 195 SER A O 1
ATOM 1485 N N . SER A 1 196 ? 13.759 -23.072 -5.382 1.00 90.19 196 SER A N 1
ATOM 1486 C CA . SER A 1 196 ? 14.255 -24.154 -6.230 1.00 90.19 196 SER A CA 1
ATOM 1487 C C . SER A 1 196 ? 15.305 -23.622 -7.213 1.00 90.19 196 SER A C 1
ATOM 1489 O O . SER A 1 196 ? 15.231 -22.450 -7.604 1.00 90.19 196 SER A O 1
ATOM 1491 N N . PRO A 1 197 ? 16.264 -24.455 -7.659 1.00 88.19 197 PRO A N 1
ATOM 1492 C CA . PRO A 1 197 ? 17.148 -24.106 -8.757 1.00 88.19 197 PRO A CA 1
ATOM 1493 C C . PRO A 1 197 ? 16.322 -23.930 -10.042 1.00 88.19 197 PRO A C 1
ATOM 1495 O O . PRO A 1 197 ? 15.312 -24.599 -10.239 1.00 88.19 197 PRO A O 1
ATOM 1498 N N . ARG A 1 198 ? 16.714 -23.044 -10.953 1.00 90.50 198 ARG A N 1
ATOM 1499 C CA . ARG A 1 198 ? 17.869 -22.136 -10.912 1.00 90.50 198 ARG A CA 1
ATOM 1500 C C . ARG A 1 198 ? 17.621 -20.923 -9.992 1.00 90.50 198 ARG A C 1
ATOM 1502 O O . ARG A 1 198 ? 16.615 -20.239 -10.129 1.00 90.50 198 ARG A O 1
ATOM 1509 N N . TYR A 1 199 ? 18.572 -20.611 -9.104 1.00 94.81 199 TYR A N 1
ATOM 1510 C CA . TYR A 1 199 ? 18.503 -19.469 -8.174 1.00 94.81 199 TYR A CA 1
ATOM 1511 C C . TYR A 1 199 ? 18.901 -18.148 -8.847 1.00 94.81 199 TYR A C 1
ATOM 1513 O O . TYR A 1 199 ? 19.910 -17.544 -8.480 1.00 94.81 199 TYR A O 1
ATOM 1521 N N . ALA A 1 200 ? 18.155 -17.743 -9.875 1.00 94.62 200 ALA A N 1
ATOM 1522 C CA . ALA A 1 200 ? 18.400 -16.518 -10.629 1.00 94.62 200 ALA A CA 1
ATOM 1523 C C . ALA A 1 200 ? 17.275 -15.490 -10.450 1.00 94.62 200 ALA A C 1
ATOM 1525 O O . ALA A 1 200 ? 16.131 -15.844 -10.167 1.00 94.62 200 ALA A O 1
ATOM 1526 N N . PHE A 1 201 ? 17.629 -14.218 -10.606 1.00 95.81 201 PHE A N 1
ATOM 1527 C CA . PHE A 1 201 ? 16.749 -13.070 -10.436 1.00 95.81 201 PHE A CA 1
ATOM 1528 C C . PHE A 1 201 ? 17.038 -12.029 -11.511 1.00 95.81 201 PHE A C 1
ATOM 1530 O O . PHE A 1 201 ? 18.190 -11.816 -11.892 1.00 95.81 201 PHE A O 1
ATOM 1537 N N . SER A 1 202 ? 15.988 -11.341 -11.939 1.00 94.25 202 SER A N 1
ATOM 1538 C CA . SER A 1 202 ? 16.058 -10.160 -12.793 1.00 94.25 202 SER A CA 1
ATOM 1539 C C . SER A 1 202 ? 15.427 -8.989 -12.060 1.00 94.25 202 SER A C 1
ATOM 1541 O O . SER A 1 202 ? 14.404 -9.162 -11.403 1.00 94.25 202 SER A O 1
ATOM 1543 N N . GLY A 1 203 ? 16.025 -7.808 -12.163 1.00 91.69 203 GLY A N 1
ATOM 1544 C CA . GLY A 1 203 ? 15.517 -6.619 -11.491 1.00 91.69 203 GLY A CA 1
ATOM 1545 C C . GLY A 1 203 ? 16.344 -5.377 -11.812 1.00 91.69 203 GLY A C 1
ATOM 1546 O O . GLY A 1 203 ? 17.477 -5.501 -12.276 1.00 91.69 203 GLY A O 1
ATOM 1547 N N . PRO A 1 204 ? 15.793 -4.178 -11.578 1.00 87.56 204 PRO A N 1
ATOM 1548 C CA . PRO A 1 204 ? 16.476 -2.930 -11.879 1.00 87.56 204 PRO A CA 1
ATOM 1549 C C . PRO A 1 204 ? 17.495 -2.596 -10.782 1.00 87.56 204 PRO A C 1
ATOM 1551 O O . PRO A 1 204 ? 17.151 -1.972 -9.783 1.00 87.56 204 PRO A O 1
ATOM 1554 N N . GLY A 1 205 ? 18.747 -3.026 -10.954 1.00 91.44 205 GLY A N 1
ATOM 1555 C CA . GLY A 1 205 ? 19.826 -2.723 -10.010 1.00 91.44 205 GLY A CA 1
ATOM 1556 C C . GLY A 1 205 ? 19.816 -3.623 -8.775 1.00 91.44 205 GLY A C 1
ATOM 1557 O O . GLY A 1 205 ? 19.657 -3.145 -7.654 1.00 91.44 205 GLY A O 1
ATOM 1558 N N . ILE A 1 206 ? 19.985 -4.932 -8.975 1.00 94.62 206 ILE A N 1
ATOM 1559 C CA . ILE A 1 206 ? 20.122 -5.908 -7.883 1.00 94.62 206 ILE A CA 1
ATOM 1560 C C . ILE A 1 206 ? 21.392 -5.588 -7.084 1.00 94.62 206 ILE A C 1
ATOM 1562 O O . ILE A 1 206 ? 22.490 -5.577 -7.638 1.00 94.62 206 ILE A O 1
ATOM 1566 N N . VAL A 1 207 ? 21.253 -5.356 -5.780 1.00 93.81 207 VAL A N 1
ATOM 1567 C CA . VAL A 1 207 ? 22.381 -4.989 -4.902 1.00 93.81 207 VAL A CA 1
ATOM 1568 C C . VAL A 1 207 ? 22.802 -6.120 -3.974 1.00 93.81 207 VAL A C 1
ATOM 1570 O O . VAL A 1 207 ? 23.986 -6.253 -3.653 1.00 93.81 207 VAL A O 1
ATOM 1573 N N . GLU A 1 208 ? 21.862 -6.976 -3.573 1.00 95.12 208 GLU A N 1
ATOM 1574 C CA . GLU A 1 208 ? 22.158 -8.119 -2.714 1.00 95.12 208 GLU A CA 1
ATOM 1575 C C . GLU A 1 208 ? 21.183 -9.285 -2.903 1.00 95.12 208 GLU A C 1
ATOM 1577 O O . GLU A 1 208 ? 20.050 -9.122 -3.359 1.00 95.12 208 GLU A O 1
ATOM 1582 N N . VAL A 1 209 ? 21.645 -10.477 -2.525 1.00 96.94 209 VAL A N 1
ATOM 1583 C CA . VAL A 1 209 ? 20.845 -11.700 -2.441 1.00 96.94 209 VAL A CA 1
ATOM 1584 C C . VAL A 1 209 ? 21.064 -12.344 -1.075 1.00 96.94 209 VAL A C 1
ATOM 1586 O O . VAL A 1 209 ? 22.185 -12.719 -0.728 1.00 96.94 209 VAL A O 1
ATOM 1589 N N . THR A 1 210 ? 20.001 -12.513 -0.294 1.00 96.50 210 THR A N 1
ATOM 1590 C CA . THR A 1 210 ? 20.033 -13.290 0.950 1.00 96.50 210 THR A CA 1
ATOM 1591 C C . THR A 1 210 ? 19.815 -14.766 0.647 1.00 96.50 210 THR A C 1
ATOM 1593 O O . THR A 1 210 ? 18.905 -15.137 -0.091 1.00 96.50 210 THR A O 1
ATOM 1596 N N . ILE A 1 211 ? 20.637 -15.621 1.248 1.00 96.38 211 ILE A N 1
ATOM 1597 C CA . ILE A 1 211 ? 20.654 -17.071 1.083 1.00 96.38 211 ILE A CA 1
ATOM 1598 C C . ILE A 1 211 ? 20.392 -17.707 2.450 1.00 96.38 211 ILE A C 1
ATOM 1600 O O . ILE A 1 211 ? 21.122 -17.479 3.414 1.00 96.38 211 ILE A O 1
ATOM 1604 N N . THR A 1 212 ? 19.343 -18.518 2.543 1.00 95.44 212 THR A N 1
ATOM 1605 C CA . THR A 1 212 ? 18.946 -19.234 3.765 1.00 95.44 212 THR A CA 1
ATOM 1606 C C . THR A 1 212 ? 18.703 -20.716 3.469 1.00 95.44 212 THR A C 1
ATOM 1608 O O . THR A 1 212 ? 18.628 -21.111 2.306 1.00 95.44 212 THR A O 1
ATOM 1611 N N . GLY A 1 213 ? 18.575 -21.543 4.510 1.00 92.19 213 GLY A N 1
ATOM 1612 C CA . GLY A 1 213 ? 18.293 -22.976 4.369 1.00 92.19 213 GLY A CA 1
ATOM 1613 C C . GLY A 1 213 ? 19.549 -23.841 4.447 1.00 92.19 213 GLY A C 1
ATOM 1614 O O . GLY A 1 213 ? 20.430 -23.561 5.257 1.00 92.19 213 GLY A O 1
ATOM 1615 N N . SER A 1 214 ? 19.611 -24.909 3.650 1.00 92.62 214 SER A N 1
ATOM 1616 C CA . SER A 1 214 ? 20.718 -25.878 3.665 1.00 92.62 214 SER A CA 1
ATOM 1617 C C . SER A 1 214 ? 21.237 -26.179 2.259 1.00 92.62 214 SER A C 1
ATOM 1619 O O . SER A 1 214 ? 20.493 -26.658 1.402 1.00 92.62 214 SER A O 1
ATOM 1621 N N . GLY A 1 215 ? 22.527 -25.942 2.017 1.00 93.56 215 GLY A N 1
ATOM 1622 C CA . GLY A 1 215 ? 23.177 -26.278 0.748 1.00 93.56 215 GLY A CA 1
ATOM 1623 C C . GLY A 1 215 ? 24.579 -25.697 0.607 1.00 93.56 215 GLY A C 1
ATOM 1624 O O . GLY A 1 215 ? 25.060 -24.979 1.480 1.00 93.56 215 GLY A O 1
ATOM 1625 N N . GLN A 1 216 ? 25.249 -26.023 -0.494 1.00 95.88 216 GLN A N 1
ATOM 1626 C CA . GLN A 1 216 ? 26.596 -25.558 -0.810 1.00 95.88 216 GLN A CA 1
ATOM 1627 C C . GLN A 1 216 ? 26.548 -24.459 -1.875 1.00 95.88 216 GLN A C 1
ATOM 1629 O O . GLN A 1 216 ? 26.021 -24.676 -2.965 1.00 95.88 216 GLN A O 1
ATOM 1634 N N . VAL A 1 217 ? 27.132 -23.298 -1.582 1.00 96.88 217 VAL A N 1
ATOM 1635 C CA . VAL A 1 217 ? 27.252 -22.164 -2.510 1.00 96.88 217 VAL A CA 1
ATOM 1636 C C . VAL A 1 217 ? 28.658 -22.154 -3.103 1.00 96.88 217 VAL A C 1
ATOM 1638 O O . VAL A 1 217 ? 29.638 -22.239 -2.368 1.00 96.88 217 VAL A O 1
ATOM 1641 N N . PHE A 1 218 ? 28.757 -22.049 -4.427 1.00 97.06 218 PHE A N 1
ATOM 1642 C CA . PHE A 1 218 ? 30.007 -22.007 -5.199 1.00 97.06 218 PHE A CA 1
ATOM 1643 C C . PHE A 1 218 ? 30.367 -20.600 -5.681 1.00 97.06 218 PHE A C 1
ATOM 1645 O O . PHE A 1 218 ? 31.515 -20.363 -6.041 1.00 97.06 218 PHE A O 1
ATOM 1652 N N . GLY A 1 219 ? 29.411 -19.673 -5.684 1.00 96.75 219 GLY A N 1
ATOM 1653 C CA . GLY A 1 219 ? 29.624 -18.291 -6.094 1.00 96.75 219 GLY A CA 1
ATOM 1654 C C . GLY A 1 219 ? 28.330 -17.623 -6.539 1.00 96.75 219 GLY A C 1
ATOM 1655 O O . GLY A 1 219 ? 27.237 -18.173 -6.376 1.00 96.75 219 GLY A O 1
ATOM 1656 N N . MET A 1 220 ? 28.470 -16.433 -7.110 1.00 97.12 220 MET A N 1
ATOM 1657 C CA . MET A 1 220 ? 27.391 -15.681 -7.737 1.00 97.12 220 MET A CA 1
ATOM 1658 C C . MET A 1 220 ? 27.879 -15.195 -9.095 1.00 97.12 220 MET A C 1
ATOM 1660 O O . MET A 1 220 ? 28.997 -14.701 -9.195 1.00 97.12 220 MET A O 1
ATOM 1664 N N . GLU A 1 221 ? 27.044 -15.340 -10.115 1.00 97.06 221 GLU A N 1
ATOM 1665 C CA . GLU A 1 221 ? 27.274 -14.776 -11.443 1.00 97.06 221 GLU A CA 1
ATOM 1666 C C . GLU A 1 221 ? 26.257 -13.659 -11.678 1.00 97.06 221 GLU A C 1
ATOM 1668 O O . GLU A 1 221 ? 25.099 -13.800 -11.284 1.00 97.06 221 GLU A O 1
ATOM 1673 N N . TRP A 1 222 ? 26.642 -12.567 -12.327 1.00 97.00 222 TRP A N 1
ATOM 1674 C CA . TRP A 1 222 ? 25.728 -11.460 -12.608 1.00 97.00 222 TRP A CA 1
ATOM 1675 C C . TRP A 1 222 ? 26.057 -10.741 -13.917 1.00 97.00 222 TRP A C 1
ATOM 1677 O O . TRP A 1 222 ? 27.139 -10.911 -14.474 1.00 97.00 222 TRP A O 1
ATOM 1687 N N . VAL A 1 223 ? 25.097 -9.980 -14.440 1.00 96.38 223 VAL A N 1
ATOM 1688 C CA . VAL A 1 223 ? 25.224 -9.194 -15.675 1.00 96.38 223 VAL A CA 1
ATOM 1689 C C . VAL A 1 223 ? 25.081 -7.716 -15.348 1.00 96.38 223 VAL A C 1
ATOM 1691 O O . VAL A 1 223 ? 24.088 -7.304 -14.742 1.00 96.38 223 VAL A O 1
ATOM 1694 N N . GLU A 1 224 ? 26.065 -6.933 -15.778 1.00 94.88 224 GLU A N 1
ATOM 1695 C CA . GLU A 1 224 ? 26.030 -5.474 -15.735 1.00 94.88 224 GLU A CA 1
ATOM 1696 C C . GLU A 1 224 ? 25.337 -4.921 -16.993 1.00 94.88 224 GLU A C 1
ATOM 1698 O O . GLU A 1 224 ? 25.421 -5.514 -18.071 1.00 94.88 224 GLU A O 1
ATOM 1703 N N . ALA A 1 225 ? 24.608 -3.812 -16.851 1.00 91.94 225 ALA A N 1
ATOM 1704 C CA . ALA A 1 225 ? 23.802 -3.223 -17.917 1.00 91.94 225 ALA A CA 1
ATOM 1705 C C . ALA A 1 225 ? 24.613 -2.787 -19.151 1.00 91.94 225 ALA A C 1
ATOM 1707 O O . ALA A 1 225 ? 24.166 -3.015 -20.272 1.00 91.94 225 ALA A O 1
ATOM 1708 N N . HIS A 1 226 ? 25.783 -2.177 -18.965 1.00 89.56 226 HIS A N 1
ATOM 1709 C CA . HIS A 1 226 ? 26.657 -1.643 -20.015 1.00 89.56 226 HIS A CA 1
ATOM 1710 C C . HIS A 1 226 ? 27.642 -2.667 -20.592 1.00 89.56 226 HIS A C 1
ATOM 1712 O O . HIS A 1 226 ? 28.255 -2.403 -21.635 1.00 89.56 226 HIS A O 1
ATOM 1718 N N . ASP A 1 227 ? 27.812 -3.829 -19.957 1.00 91.00 227 ASP A N 1
ATOM 1719 C CA . ASP A 1 227 ? 28.638 -4.902 -20.503 1.00 91.00 227 ASP A CA 1
ATOM 1720 C C . ASP A 1 227 ? 28.144 -5.296 -21.902 1.00 91.00 227 ASP A C 1
ATOM 1722 O O . ASP A 1 227 ? 26.960 -5.549 -22.136 1.00 91.00 227 ASP A O 1
ATOM 1726 N N . LYS A 1 228 ? 29.069 -5.391 -22.864 1.00 88.75 228 LYS A N 1
ATOM 1727 C CA . LYS A 1 228 ? 28.734 -5.792 -24.236 1.00 88.75 228 LYS A CA 1
ATOM 1728 C C . LYS A 1 228 ? 28.199 -7.217 -24.238 1.00 88.75 228 LYS A C 1
ATOM 1730 O O . LYS A 1 228 ? 28.982 -8.154 -24.145 1.00 88.75 228 LYS A O 1
ATOM 1735 N N . GLN A 1 229 ? 26.895 -7.392 -24.398 1.00 92.38 229 GLN A N 1
ATOM 1736 C CA . GLN A 1 229 ? 26.280 -8.708 -24.557 1.00 92.38 229 GLN A CA 1
ATOM 1737 C C . GLN A 1 229 ? 26.157 -9.075 -26.047 1.00 92.38 229 GLN A C 1
ATOM 1739 O O . GLN A 1 229 ? 26.019 -8.178 -26.885 1.00 92.38 229 GLN A O 1
ATOM 1744 N N . PRO A 1 230 ? 26.166 -10.369 -26.420 1.00 90.75 230 PRO A N 1
ATOM 1745 C CA . PRO A 1 230 ? 25.926 -10.815 -27.796 1.00 90.75 230 PRO A CA 1
ATOM 1746 C C . PRO A 1 230 ? 24.430 -10.727 -28.169 1.00 90.75 230 PRO A C 1
ATOM 1748 O O . PRO A 1 230 ? 23.823 -11.697 -28.619 1.00 90.75 230 PRO A O 1
ATOM 1751 N N . LEU A 1 231 ? 23.820 -9.559 -27.951 1.00 90.69 231 LEU A N 1
ATOM 1752 C CA . LEU A 1 231 ? 22.401 -9.292 -28.164 1.00 90.69 231 LEU A CA 1
ATOM 1753 C C . LEU A 1 231 ? 22.176 -8.621 -29.516 1.00 90.69 231 LEU A C 1
ATOM 1755 O O . LEU A 1 231 ? 22.843 -7.650 -29.870 1.00 90.69 231 LEU A O 1
ATOM 1759 N N . ARG A 1 232 ? 21.176 -9.109 -30.253 1.00 92.12 232 ARG A N 1
ATOM 1760 C CA . ARG A 1 232 ? 20.647 -8.437 -31.441 1.00 92.12 232 ARG A CA 1
ATOM 1761 C C . ARG A 1 232 ? 19.263 -7.893 -31.121 1.00 92.12 232 ARG A C 1
ATOM 1763 O O . ARG A 1 232 ? 18.285 -8.634 -31.173 1.00 92.12 232 ARG A O 1
ATOM 1770 N N . PHE A 1 233 ? 19.205 -6.608 -30.790 1.00 93.06 233 PHE A N 1
ATOM 1771 C CA . PHE A 1 233 ? 17.944 -5.919 -30.555 1.00 93.06 233 PHE A CA 1
ATOM 1772 C C . PHE A 1 233 ? 17.197 -5.684 -31.865 1.00 93.06 233 PHE A C 1
ATOM 1774 O O . PHE A 1 233 ? 17.780 -5.254 -32.863 1.00 93.06 233 PHE A O 1
ATOM 1781 N N . ILE A 1 234 ? 15.902 -5.976 -31.840 1.00 93.56 234 ILE A N 1
ATOM 1782 C CA . ILE A 1 234 ? 14.943 -5.626 -32.881 1.00 93.56 234 ILE A CA 1
ATOM 1783 C C . ILE A 1 234 ? 13.879 -4.705 -32.274 1.00 93.56 234 ILE A C 1
ATOM 1785 O O . ILE A 1 234 ? 13.440 -4.970 -31.150 1.00 93.56 234 ILE A O 1
ATOM 1789 N N . PRO A 1 235 ? 13.456 -3.637 -32.969 1.00 93.94 235 PRO A N 1
ATOM 1790 C CA . PRO A 1 235 ? 12.311 -2.842 -32.539 1.00 93.94 235 PRO A CA 1
ATOM 1791 C C . PRO A 1 235 ? 11.082 -3.736 -32.354 1.00 93.94 235 PRO A C 1
ATOM 1793 O O . PRO A 1 235 ? 10.834 -4.623 -33.173 1.00 93.94 235 PRO A O 1
ATOM 1796 N N . TYR A 1 236 ? 10.361 -3.550 -31.248 1.00 94.00 236 TYR A N 1
ATOM 1797 C CA . TYR A 1 236 ? 9.251 -4.420 -30.861 1.00 94.00 236 TYR A CA 1
ATOM 1798 C C . TYR A 1 236 ? 7.935 -3.654 -30.754 1.00 94.00 236 TYR A C 1
ATOM 1800 O O . TYR A 1 236 ? 7.001 -3.947 -31.492 1.00 94.00 236 TYR A O 1
ATOM 1808 N N . THR A 1 237 ? 7.852 -2.676 -29.852 1.00 95.75 237 THR A N 1
ATOM 1809 C CA . THR A 1 237 ? 6.617 -1.917 -29.610 1.00 95.75 237 THR A CA 1
ATOM 1810 C C . THR A 1 237 ? 6.918 -0.581 -28.929 1.00 95.75 237 THR A C 1
ATOM 1812 O O . THR A 1 237 ? 8.076 -0.267 -28.648 1.00 95.75 237 THR A O 1
ATOM 1815 N N . ILE A 1 238 ? 5.878 0.199 -28.650 1.00 96.62 238 ILE A N 1
ATOM 1816 C CA . ILE A 1 238 ? 5.954 1.449 -27.899 1.00 96.62 238 ILE A CA 1
ATOM 1817 C C . ILE A 1 238 ? 4.995 1.438 -26.708 1.00 96.62 238 ILE A C 1
ATOM 1819 O O . ILE A 1 238 ? 4.009 0.702 -26.694 1.00 96.62 238 ILE A O 1
ATOM 1823 N N . LEU A 1 239 ? 5.266 2.283 -25.716 1.00 97.50 239 LEU A N 1
ATOM 1824 C CA . LEU A 1 239 ? 4.355 2.538 -24.605 1.00 97.50 239 LEU A CA 1
ATOM 1825 C C . LEU A 1 239 ? 4.003 4.021 -24.556 1.00 97.50 239 LEU A C 1
ATOM 1827 O O . LEU A 1 239 ? 4.825 4.858 -24.183 1.00 97.50 239 LEU A O 1
ATOM 1831 N N . ASN A 1 240 ? 2.783 4.335 -24.981 1.00 96.75 240 ASN A N 1
ATOM 1832 C CA . ASN A 1 240 ? 2.270 5.693 -25.114 1.00 96.75 240 ASN A CA 1
ATOM 1833 C C . ASN A 1 240 ? 1.308 6.065 -23.975 1.00 96.75 240 ASN A C 1
ATOM 1835 O O . ASN A 1 240 ? 0.660 5.196 -23.387 1.00 96.75 240 ASN A O 1
ATOM 1839 N N . LEU A 1 241 ? 1.176 7.365 -23.715 1.00 97.00 241 LEU A N 1
ATOM 1840 C CA . LEU A 1 241 ? 0.084 7.912 -22.913 1.00 97.00 241 LEU A CA 1
ATOM 1841 C C . LEU A 1 241 ? -1.229 7.836 -23.719 1.00 97.00 241 LEU A C 1
ATOM 1843 O O . LEU A 1 241 ? -1.188 7.913 -24.954 1.00 97.00 241 LEU A O 1
ATOM 1847 N N . PRO A 1 242 ? -2.395 7.719 -23.062 1.00 96.00 242 PRO A N 1
ATOM 1848 C CA . PRO A 1 242 ? -3.707 7.726 -23.711 1.00 96.00 242 PRO A CA 1
ATOM 1849 C C . PRO A 1 242 ? -4.124 9.155 -24.116 1.00 96.00 242 PRO A C 1
ATOM 1851 O O . PRO A 1 242 ? -5.165 9.644 -23.696 1.00 96.00 242 PRO A O 1
ATOM 1854 N N . HIS A 1 243 ? -3.294 9.843 -24.908 1.00 95.38 243 HIS A N 1
ATOM 1855 C CA . HIS A 1 243 ? -3.478 11.248 -25.284 1.00 95.38 243 HIS A CA 1
ATOM 1856 C C . HIS A 1 243 ? -3.055 11.504 -26.733 1.00 95.38 243 HIS A C 1
ATOM 1858 O O . HIS A 1 243 ? -2.086 10.919 -27.218 1.00 95.38 243 HIS A O 1
ATOM 1864 N N . GLU A 1 244 ? -3.710 12.441 -27.416 1.00 92.81 244 GLU A N 1
ATOM 1865 C CA . GLU A 1 244 ? -3.433 12.799 -28.821 1.00 92.81 244 GLU A CA 1
ATOM 1866 C C . GLU A 1 244 ? -2.159 13.646 -29.017 1.00 92.81 244 GLU A C 1
ATOM 1868 O O . GLU A 1 244 ? -1.858 14.099 -30.118 1.00 92.81 244 GLU A O 1
ATOM 1873 N N . GLY A 1 245 ? -1.369 13.847 -27.960 1.00 94.31 245 GLY A N 1
ATOM 1874 C CA . GLY A 1 245 ? -0.237 14.777 -27.973 1.00 94.31 245 GLY A CA 1
ATOM 1875 C C . GLY A 1 245 ? -0.634 16.225 -27.704 1.00 94.31 245 GLY A C 1
ATOM 1876 O O . GLY A 1 245 ? -1.801 16.534 -27.466 1.00 94.31 245 GLY A O 1
ATOM 1877 N N . GLY A 1 246 ? 0.361 17.106 -27.692 1.00 95.25 246 GLY A N 1
ATOM 1878 C CA . GLY A 1 246 ? 0.183 18.500 -27.317 1.00 95.25 246 GLY A CA 1
ATOM 1879 C C . GLY A 1 246 ? 1.494 19.236 -27.071 1.00 95.25 246 GLY A C 1
ATOM 1880 O O . GLY A 1 246 ? 2.552 18.802 -27.530 1.00 95.25 246 GLY A O 1
ATOM 1881 N N . ALA A 1 247 ? 1.422 20.341 -26.330 1.00 95.38 247 ALA A N 1
ATOM 1882 C CA . ALA A 1 247 ? 2.545 21.266 -26.170 1.00 95.38 247 ALA A CA 1
ATOM 1883 C C . ALA A 1 247 ? 3.787 20.641 -25.518 1.00 95.38 247 ALA A C 1
ATOM 1885 O O . ALA A 1 247 ? 4.906 21.056 -25.810 1.00 95.38 247 ALA A O 1
ATOM 1886 N N . ARG A 1 248 ? 3.603 19.612 -24.684 1.00 95.75 248 ARG A N 1
ATOM 1887 C CA . ARG A 1 248 ? 4.685 18.907 -23.973 1.00 95.75 248 ARG A CA 1
ATOM 1888 C C . ARG A 1 248 ? 4.809 17.422 -24.329 1.00 95.75 248 ARG A C 1
ATOM 1890 O O . ARG A 1 248 ? 5.627 16.729 -23.729 1.00 95.75 248 ARG A O 1
ATOM 1897 N N . TYR A 1 249 ? 4.005 16.914 -25.269 1.00 96.75 249 TYR A N 1
ATOM 1898 C CA . TYR A 1 249 ? 3.965 15.487 -25.602 1.00 96.75 249 TYR A CA 1
ATOM 1899 C C . TYR A 1 249 ? 3.781 15.235 -27.101 1.00 96.75 249 TYR A C 1
ATOM 1901 O O . TYR A 1 249 ? 2.762 15.589 -27.691 1.00 96.75 249 TYR A O 1
ATOM 1909 N N . VAL A 1 250 ? 4.748 14.553 -27.705 1.00 95.56 250 VAL A N 1
ATOM 1910 C CA . VAL A 1 250 ? 4.662 13.965 -29.043 1.00 95.56 250 VAL A CA 1
ATOM 1911 C C . VAL A 1 250 ? 3.870 12.672 -28.932 1.00 95.56 250 VAL A C 1
ATOM 1913 O O . VAL A 1 250 ? 4.229 11.799 -28.147 1.00 95.56 250 VAL A O 1
ATOM 1916 N N . SER A 1 251 ? 2.819 12.523 -29.733 1.00 94.56 251 SER A N 1
ATOM 1917 C CA . SER A 1 251 ? 2.004 11.307 -29.750 1.00 94.56 251 SER A CA 1
ATOM 1918 C C . SER A 1 251 ? 2.049 10.594 -31.101 1.00 94.56 251 SER A C 1
ATOM 1920 O O . SER A 1 251 ? 2.636 11.065 -32.079 1.00 94.56 251 SER A O 1
ATOM 1922 N N . ILE A 1 252 ? 1.423 9.427 -31.126 1.00 94.19 252 ILE A N 1
ATOM 1923 C CA . ILE A 1 252 ? 1.214 8.582 -32.296 1.00 94.19 252 ILE A CA 1
ATOM 1924 C C . ILE A 1 252 ? -0.265 8.576 -32.693 1.00 94.19 252 ILE A C 1
ATOM 1926 O O . ILE A 1 252 ? -1.150 8.854 -31.882 1.00 94.19 252 ILE A O 1
ATOM 1930 N N . GLU A 1 253 ? -0.550 8.221 -33.941 1.00 93.19 253 GLU A N 1
ATOM 1931 C CA . GLU A 1 253 ? -1.916 7.975 -34.390 1.00 93.19 253 GLU A CA 1
ATOM 1932 C C . GLU A 1 253 ? -2.567 6.864 -33.556 1.00 93.19 253 GLU A C 1
ATOM 1934 O O . GLU A 1 253 ? -1.959 5.832 -33.277 1.00 93.19 253 GLU A O 1
ATOM 1939 N N . ASN A 1 254 ? -3.842 7.039 -33.197 1.00 92.06 254 ASN A N 1
ATOM 1940 C CA . ASN A 1 254 ? -4.611 6.071 -32.407 1.00 92.06 254 ASN A CA 1
ATOM 1941 C C . ASN A 1 254 ? -4.044 5.775 -31.002 1.00 92.06 254 ASN A C 1
ATOM 1943 O O . ASN A 1 254 ? -4.321 4.706 -30.452 1.00 92.06 254 ASN A O 1
ATOM 1947 N N . ALA A 1 255 ? -3.295 6.705 -30.399 1.00 94.44 255 ALA A N 1
ATOM 1948 C CA . ALA A 1 255 ? -2.699 6.548 -29.069 1.00 94.44 255 ALA A CA 1
ATOM 1949 C C . ALA A 1 255 ? -3.688 6.017 -28.012 1.00 94.44 255 ALA A C 1
ATOM 1951 O O . ALA A 1 255 ? -3.395 5.044 -27.312 1.00 94.44 255 ALA A O 1
ATOM 1952 N N . PHE A 1 256 ? -4.885 6.604 -27.932 1.00 94.88 256 PHE A N 1
ATOM 1953 C CA . PHE A 1 256 ? -5.920 6.167 -26.993 1.00 94.88 256 PHE A CA 1
ATOM 1954 C C . PHE A 1 256 ? -6.359 4.716 -27.245 1.00 94.88 256 PHE A C 1
ATOM 1956 O O . PHE A 1 256 ? -6.378 3.900 -26.326 1.00 94.88 256 PHE A O 1
ATOM 1963 N N . ARG A 1 257 ? -6.631 4.354 -28.507 1.00 95.00 257 ARG A N 1
ATOM 1964 C CA . ARG A 1 257 ? -6.997 2.980 -28.887 1.00 95.00 257 ARG A CA 1
ATOM 1965 C C . ARG A 1 257 ? -5.902 1.984 -28.495 1.00 95.00 257 ARG A C 1
ATOM 1967 O O . ARG A 1 257 ? -6.214 0.956 -27.907 1.00 95.00 257 ARG A O 1
ATOM 1974 N N . MET A 1 258 ? -4.630 2.301 -28.748 1.00 95.25 258 MET A N 1
ATOM 1975 C CA . MET A 1 258 ? -3.504 1.438 -28.359 1.00 95.25 258 MET A CA 1
ATOM 1976 C C . MET A 1 258 ? -3.354 1.300 -26.838 1.00 95.25 258 MET A C 1
ATOM 1978 O O . MET A 1 258 ? -2.950 0.245 -26.350 1.00 95.25 258 MET A O 1
ATOM 1982 N N . ALA A 1 259 ? -3.674 2.341 -26.067 1.00 96.06 259 ALA A N 1
ATOM 1983 C CA . ALA A 1 259 ? -3.715 2.254 -24.609 1.00 96.06 259 ALA A CA 1
ATOM 1984 C C . ALA A 1 259 ? -4.812 1.290 -24.128 1.00 96.06 259 ALA A C 1
ATOM 1986 O O . ALA A 1 259 ? -4.538 0.432 -23.288 1.00 96.06 259 ALA A O 1
ATOM 1987 N N . VAL A 1 260 ? -6.013 1.365 -24.710 1.00 95.88 260 VAL A N 1
ATOM 1988 C CA . VAL A 1 260 ? -7.122 0.442 -24.413 1.00 95.88 260 VAL A CA 1
ATOM 1989 C C . VAL A 1 260 ? -6.775 -0.996 -24.812 1.00 95.88 260 VAL A C 1
ATOM 1991 O O . VAL A 1 260 ? -6.919 -1.905 -24.000 1.00 95.88 260 VAL A O 1
ATOM 1994 N N . GLU A 1 261 ? -6.229 -1.218 -26.010 1.00 95.62 261 GLU A N 1
ATOM 1995 C CA . GLU A 1 261 ? -5.806 -2.550 -26.476 1.00 95.62 261 GLU A CA 1
ATOM 1996 C C . GLU A 1 261 ? -4.740 -3.180 -25.560 1.00 95.62 261 GLU A C 1
ATOM 1998 O O . GLU A 1 261 ? -4.742 -4.393 -25.333 1.00 95.62 261 GLU A O 1
ATOM 2003 N N . ARG A 1 262 ? -3.854 -2.369 -24.963 1.00 95.62 262 ARG A N 1
ATOM 2004 C CA . ARG A 1 262 ? -2.878 -2.852 -23.971 1.00 95.62 262 ARG A CA 1
ATOM 2005 C C . ARG A 1 262 ? -3.517 -3.265 -22.649 1.00 95.62 262 ARG A C 1
ATOM 2007 O O . ARG A 1 262 ? -2.985 -4.175 -22.010 1.00 95.62 262 ARG A O 1
ATOM 2014 N N . VAL A 1 263 ? -4.616 -2.631 -22.239 1.00 97.12 263 VAL A N 1
ATOM 2015 C CA . VAL A 1 263 ? -5.420 -3.067 -21.084 1.00 97.12 263 VAL A CA 1
ATOM 2016 C C . VAL A 1 263 ? -6.113 -4.388 -21.409 1.00 97.12 263 VAL A C 1
ATOM 2018 O O . VAL A 1 263 ? -5.994 -5.339 -20.641 1.00 97.12 263 VAL A O 1
ATOM 2021 N N . GLU A 1 264 ? -6.746 -4.487 -22.580 1.00 96.56 264 GLU A N 1
ATOM 2022 C CA . GLU A 1 264 ? -7.417 -5.707 -23.051 1.00 96.56 264 GLU A CA 1
ATOM 2023 C C . GLU A 1 264 ? -6.490 -6.917 -23.073 1.00 96.56 264 GLU A C 1
ATOM 2025 O O . GLU A 1 264 ? -6.839 -7.995 -22.594 1.00 96.56 264 GLU A O 1
ATOM 2030 N N . ASP A 1 265 ? -5.284 -6.734 -23.608 1.00 93.94 265 ASP A N 1
ATOM 2031 C CA . ASP A 1 265 ? -4.282 -7.786 -23.659 1.00 93.94 265 ASP A CA 1
ATOM 2032 C C . ASP A 1 265 ? -3.919 -8.320 -22.267 1.00 93.94 265 ASP A C 1
ATOM 2034 O O . ASP A 1 265 ? -3.660 -9.509 -22.047 1.00 93.94 265 ASP A O 1
ATOM 2038 N N . GLN A 1 266 ? -3.887 -7.420 -21.301 1.00 94.75 266 GLN A N 1
ATOM 2039 C CA . GLN A 1 266 ? -3.357 -7.699 -19.982 1.00 94.75 266 GLN A CA 1
ATOM 2040 C C . GLN A 1 266 ? -4.447 -7.941 -18.949 1.00 94.75 266 GLN A C 1
ATOM 2042 O O . GLN A 1 266 ? -4.107 -8.097 -17.773 1.00 94.75 266 GLN A O 1
ATOM 2047 N N . ALA A 1 267 ? -5.710 -8.024 -19.386 1.00 96.25 267 ALA A N 1
ATOM 2048 C CA . ALA A 1 267 ? -6.850 -8.279 -18.526 1.00 96.25 267 ALA A CA 1
ATOM 2049 C C . ALA A 1 267 ? -6.582 -9.508 -17.646 1.00 96.25 267 ALA A C 1
ATOM 2051 O O . ALA A 1 267 ? -6.205 -10.568 -18.166 1.00 96.25 267 ALA A O 1
ATOM 2052 N N . PRO A 1 268 ? -6.708 -9.389 -16.314 1.00 96.94 268 PRO A N 1
ATOM 2053 C CA . PRO A 1 268 ? -6.370 -10.477 -15.418 1.00 96.94 268 PRO A CA 1
ATOM 2054 C C . PRO A 1 268 ? -7.305 -11.672 -15.650 1.00 96.94 268 PRO A C 1
ATOM 2056 O O . PRO A 1 268 ? -8.470 -11.519 -16.002 1.00 96.94 268 PRO A O 1
ATOM 2059 N N . LYS A 1 269 ? -6.806 -12.892 -15.430 1.00 97.44 269 LYS A N 1
ATOM 2060 C CA . LYS A 1 269 ? -7.588 -14.140 -15.521 1.00 97.44 269 LYS A CA 1
ATOM 2061 C C . LYS A 1 269 ? -8.710 -14.191 -14.473 1.00 97.44 269 LYS A C 1
ATOM 2063 O O . LYS A 1 269 ? -9.722 -14.869 -14.654 1.00 97.44 269 LYS A O 1
ATOM 2068 N N . ARG A 1 270 ? -8.497 -13.526 -13.335 1.00 97.56 270 ARG A N 1
ATOM 2069 C CA . ARG A 1 270 ? -9.383 -13.499 -12.166 1.00 97.56 270 ARG A CA 1
ATOM 2070 C C . ARG A 1 270 ? -9.489 -12.085 -11.620 1.00 97.56 270 ARG A C 1
ATOM 2072 O O . ARG A 1 270 ? -8.559 -11.295 -11.769 1.00 97.56 270 ARG A O 1
ATOM 2079 N N . ARG A 1 271 ? -10.621 -11.775 -10.992 1.00 96.50 271 ARG A N 1
ATOM 2080 C CA . ARG A 1 271 ? -10.868 -10.468 -10.382 1.00 96.50 271 ARG A CA 1
ATOM 2081 C C . ARG A 1 271 ? -9.811 -10.191 -9.310 1.00 96.50 271 ARG A C 1
ATOM 2083 O O . ARG A 1 271 ? -9.563 -11.090 -8.505 1.00 96.50 271 ARG A O 1
ATOM 2090 N N . PRO A 1 272 ? -9.221 -8.983 -9.271 1.00 95.88 272 PRO A N 1
ATOM 2091 C CA . PRO A 1 272 ? -8.311 -8.582 -8.203 1.00 95.88 272 PRO A CA 1
ATOM 2092 C C . PRO A 1 272 ? -8.913 -8.845 -6.817 1.00 95.88 272 PRO A C 1
ATOM 2094 O O . PRO A 1 272 ? -10.122 -8.714 -6.637 1.00 95.88 272 PRO A O 1
ATOM 2097 N N . LEU A 1 273 ? -8.091 -9.208 -5.827 1.00 96.25 273 LEU A N 1
ATOM 2098 C CA . LEU A 1 273 ? -8.605 -9.654 -4.526 1.00 96.25 273 LEU A CA 1
ATOM 2099 C C . LEU A 1 273 ? -9.397 -8.582 -3.765 1.00 96.25 273 LEU A C 1
ATOM 2101 O O . LEU A 1 273 ? -10.273 -8.941 -2.978 1.00 96.25 273 LEU A O 1
ATOM 2105 N N . GLN A 1 274 ? -9.152 -7.294 -4.018 1.00 95.25 274 GLN A N 1
ATOM 2106 C CA . GLN A 1 274 ? -9.960 -6.205 -3.461 1.00 95.25 274 GLN A CA 1
ATOM 2107 C C . GLN A 1 274 ? -11.398 -6.180 -4.003 1.00 95.25 274 GLN A C 1
ATOM 2109 O O . GLN A 1 274 ? -12.274 -5.647 -3.340 1.00 95.25 274 GLN A O 1
ATOM 2114 N N . GLU A 1 275 ? -11.653 -6.814 -5.151 1.00 95.75 275 GLU A N 1
ATOM 2115 C CA . GLU A 1 275 ? -12.974 -6.933 -5.786 1.00 95.75 275 GLU A CA 1
ATOM 2116 C C . GLU A 1 275 ? -13.689 -8.245 -5.422 1.00 95.75 275 GLU A C 1
ATOM 2118 O O . GLU A 1 275 ? -14.644 -8.665 -6.083 1.00 95.75 275 GLU A O 1
ATOM 2123 N N . THR A 1 276 ? -13.195 -8.955 -4.403 1.00 94.31 276 THR A N 1
ATOM 2124 C CA . THR A 1 276 ? -13.740 -10.248 -3.972 1.00 94.31 276 THR A CA 1
ATOM 2125 C C . THR A 1 276 ? -14.438 -10.154 -2.623 1.00 94.31 276 THR A C 1
ATOM 2127 O O . THR A 1 276 ? -14.116 -9.321 -1.780 1.00 94.31 276 THR A O 1
ATOM 2130 N N . ILE A 1 277 ? -15.390 -11.059 -2.398 1.00 89.81 277 ILE A N 1
ATOM 2131 C CA . ILE A 1 277 ? -16.053 -11.234 -1.104 1.00 89.81 277 ILE A CA 1
ATOM 2132 C C . ILE A 1 277 ? -15.470 -12.442 -0.378 1.00 89.81 277 ILE A C 1
ATOM 2134 O O . ILE A 1 277 ? -15.053 -13.404 -1.011 1.00 89.81 277 ILE A O 1
ATOM 2138 N N . ASP A 1 278 ? -15.483 -12.426 0.954 1.00 88.06 278 ASP A N 1
ATOM 2139 C CA . ASP A 1 278 ? -15.165 -13.590 1.793 1.00 88.06 278 ASP A CA 1
ATOM 2140 C C . ASP A 1 278 ? -13.731 -14.143 1.735 1.00 88.06 278 ASP A C 1
ATOM 2142 O O . ASP A 1 278 ? -13.479 -15.233 2.256 1.00 88.06 278 ASP A O 1
ATOM 2146 N N . THR A 1 279 ? -12.769 -13.356 1.251 1.00 93.31 279 THR A N 1
ATOM 2147 C CA . THR A 1 279 ? -11.321 -13.649 1.308 1.00 93.31 279 THR A CA 1
ATOM 2148 C C . THR A 1 279 ? -10.919 -14.978 0.638 1.00 93.31 279 THR A C 1
ATOM 2150 O O . THR A 1 279 ? -10.275 -15.814 1.279 1.00 93.31 279 THR A O 1
ATOM 2153 N N . PRO A 1 280 ? -11.304 -15.228 -0.630 1.00 96.12 280 PRO A N 1
ATOM 2154 C CA . PRO A 1 280 ? -10.918 -16.439 -1.339 1.00 96.12 280 PRO A CA 1
ATOM 2155 C C . PRO A 1 280 ? -9.399 -16.455 -1.564 1.00 96.12 280 PRO A C 1
ATOM 2157 O O . PRO A 1 280 ? -8.799 -15.392 -1.753 1.00 96.12 280 PRO A O 1
ATOM 2160 N N . PRO A 1 281 ? -8.750 -17.632 -1.587 1.00 96.44 281 PRO A N 1
ATOM 2161 C CA . PRO A 1 281 ? -7.378 -17.719 -2.080 1.00 96.44 281 PRO A CA 1
ATOM 2162 C C . PRO A 1 281 ? -7.305 -17.246 -3.547 1.00 96.44 281 PRO A C 1
ATOM 2164 O O . PRO A 1 281 ? -8.317 -17.325 -4.254 1.00 96.44 281 PRO A O 1
ATOM 2167 N N . PRO A 1 282 ? -6.134 -16.795 -4.040 1.00 96.62 282 PRO A N 1
ATOM 2168 C CA . PRO A 1 282 ? -5.993 -16.263 -5.393 1.00 96.62 282 PRO A CA 1
ATOM 2169 C C . PRO A 1 282 ? -6.535 -17.181 -6.496 1.00 96.62 282 PRO A C 1
ATOM 2171 O O . PRO A 1 282 ? -7.145 -16.719 -7.456 1.00 96.62 282 PRO A O 1
ATOM 2174 N N . GLU A 1 283 ? -6.357 -18.492 -6.345 1.00 96.38 283 GLU A N 1
ATOM 2175 C CA . GLU A 1 283 ? -6.831 -19.521 -7.272 1.00 96.38 283 GLU A CA 1
ATOM 2176 C C . GLU A 1 283 ? -8.362 -19.631 -7.342 1.00 96.38 283 GLU A C 1
ATOM 2178 O O . GLU A 1 283 ? -8.892 -20.126 -8.335 1.00 96.38 283 GLU A O 1
ATOM 2183 N N . ALA A 1 284 ? -9.072 -19.196 -6.299 1.00 97.25 284 ALA A N 1
ATOM 2184 C CA . ALA A 1 284 ? -10.526 -19.291 -6.182 1.00 97.25 284 ALA A CA 1
ATOM 2185 C C . ALA A 1 284 ? -11.244 -17.949 -6.394 1.00 97.25 284 ALA A C 1
ATOM 2187 O O . ALA A 1 284 ? -12.474 -17.912 -6.346 1.00 97.25 284 ALA A O 1
ATOM 2188 N N . ALA A 1 285 ? -10.511 -16.857 -6.637 1.00 97.31 285 ALA A N 1
ATOM 2189 C CA . ALA A 1 285 ? -11.108 -15.569 -6.980 1.00 97.31 285 ALA A CA 1
ATOM 2190 C C . ALA A 1 285 ? -11.996 -15.702 -8.238 1.00 97.31 285 ALA A C 1
ATOM 2192 O O . ALA A 1 285 ? -11.646 -16.473 -9.138 1.00 97.31 285 ALA A O 1
ATOM 2193 N N . PRO A 1 286 ? -13.138 -14.998 -8.340 1.00 97.31 286 PRO A N 1
ATOM 2194 C CA . PRO A 1 286 ? -14.004 -15.070 -9.516 1.00 97.31 286 PRO A CA 1
ATOM 2195 C C . PRO A 1 286 ? -13.238 -14.779 -10.809 1.00 97.31 286 PRO A C 1
ATOM 2197 O O . PRO A 1 286 ? -12.278 -14.012 -10.799 1.00 97.31 286 PRO A O 1
ATOM 2200 N N . LEU A 1 287 ? -13.657 -15.373 -11.926 1.00 97.19 287 LEU A N 1
ATOM 2201 C CA . LEU A 1 287 ? -13.060 -15.060 -13.225 1.00 97.19 287 LEU A CA 1
ATOM 2202 C C . LEU A 1 287 ? -13.277 -13.577 -13.562 1.00 97.19 287 LEU A C 1
ATOM 2204 O O . LEU A 1 287 ? -14.328 -13.006 -13.253 1.00 97.19 287 LEU A O 1
ATOM 2208 N N . ALA A 1 288 ? -12.266 -12.973 -14.177 1.00 95.88 288 ALA A N 1
ATOM 2209 C CA . ALA A 1 288 ? -12.362 -11.661 -14.798 1.00 95.88 288 ALA A CA 1
ATOM 2210 C C . ALA A 1 288 ? -12.324 -11.840 -16.316 1.00 95.88 288 ALA A C 1
ATOM 2212 O O . ALA A 1 288 ? -11.695 -12.768 -16.828 1.00 95.88 288 ALA A O 1
ATOM 2213 N N . ASP A 1 289 ? -13.031 -10.967 -17.018 1.00 94.38 289 ASP A N 1
ATOM 2214 C CA . ASP A 1 289 ? -12.979 -10.870 -18.467 1.00 94.38 289 ASP A CA 1
ATOM 2215 C C . ASP A 1 289 ? -12.463 -9.486 -18.884 1.00 94.38 289 ASP A C 1
ATOM 2217 O O . ASP A 1 289 ? -12.152 -8.627 -18.055 1.00 94.38 289 ASP A O 1
ATOM 2221 N N . ILE A 1 290 ? -12.327 -9.297 -20.194 1.00 97.25 290 ILE A N 1
ATOM 2222 C CA . ILE A 1 290 ? -11.810 -8.057 -20.776 1.00 97.25 290 ILE A CA 1
ATOM 2223 C C . ILE A 1 290 ? -12.709 -6.861 -20.440 1.00 97.25 290 ILE A C 1
ATOM 2225 O O . ILE A 1 290 ? -12.194 -5.777 -20.180 1.00 97.25 290 ILE A O 1
ATOM 2229 N N . ASN A 1 291 ? -14.032 -7.046 -20.438 1.00 96.94 291 ASN A N 1
ATOM 2230 C CA . ASN A 1 291 ? -14.971 -5.954 -20.181 1.00 96.94 291 ASN A CA 1
ATOM 2231 C C . ASN A 1 291 ? -14.884 -5.505 -18.723 1.00 96.94 291 ASN A C 1
ATOM 2233 O O . ASN A 1 291 ? -14.764 -4.317 -18.463 1.00 96.94 291 ASN A O 1
ATOM 2237 N N . PHE A 1 292 ? -14.816 -6.456 -17.789 1.00 97.06 292 PHE A N 1
ATOM 2238 C CA . PHE A 1 292 ? -14.590 -6.163 -16.379 1.00 97.06 292 PHE A CA 1
ATOM 2239 C C . PHE A 1 292 ? -13.332 -5.311 -16.163 1.00 97.06 292 PHE A C 1
ATOM 2241 O O . PHE A 1 292 ? -13.379 -4.338 -15.416 1.00 97.06 292 PHE A O 1
ATOM 2248 N N . GLU A 1 293 ? -12.208 -5.662 -16.799 1.00 97.12 293 GLU A N 1
ATOM 2249 C CA . GLU A 1 293 ? -10.970 -4.896 -16.618 1.00 97.12 293 GLU A CA 1
ATOM 2250 C C . GLU A 1 293 ? -11.043 -3.508 -17.255 1.00 97.12 293 GLU A C 1
ATOM 2252 O O . GLU A 1 293 ? -10.539 -2.555 -16.666 1.00 97.12 293 GLU A O 1
ATOM 2257 N N . LYS A 1 294 ? -11.683 -3.371 -18.422 1.00 96.44 294 LYS A N 1
ATOM 2258 C CA . LYS A 1 294 ? -11.925 -2.061 -19.041 1.00 96.44 294 LYS A CA 1
ATOM 2259 C C . LYS A 1 294 ? -12.724 -1.153 -18.123 1.00 96.44 294 LYS A C 1
ATOM 2261 O O . LYS A 1 294 ? -12.237 -0.078 -17.792 1.00 96.44 294 LYS A O 1
ATOM 2266 N N . ASP A 1 295 ? -13.885 -1.625 -17.676 1.00 96.56 295 ASP A N 1
ATOM 2267 C CA . ASP A 1 295 ? -14.791 -0.862 -16.818 1.00 96.56 295 ASP A CA 1
ATOM 2268 C C . ASP A 1 295 ? -14.077 -0.460 -15.517 1.00 96.56 295 ASP A C 1
ATOM 2270 O O . ASP A 1 295 ? -14.190 0.675 -15.054 1.00 96.56 295 ASP A O 1
ATOM 2274 N N . ARG A 1 296 ? -13.264 -1.369 -14.955 1.00 96.56 296 ARG A N 1
ATOM 2275 C CA . ARG A 1 296 ? -12.453 -1.102 -13.761 1.00 96.56 296 ARG A CA 1
ATOM 2276 C C . ARG A 1 296 ? -11.396 -0.031 -14.015 1.00 96.56 296 ARG A C 1
ATOM 2278 O O . ARG A 1 296 ? -11.263 0.891 -13.217 1.00 96.56 296 ARG A O 1
ATOM 2285 N N . VAL A 1 297 ? -10.610 -0.160 -15.082 1.00 96.31 297 VAL A N 1
ATOM 2286 C CA . VAL A 1 297 ? -9.513 0.770 -15.389 1.00 96.31 297 VAL A CA 1
ATOM 2287 C C . VAL A 1 297 ? -10.046 2.153 -15.752 1.00 96.31 297 VAL A C 1
ATOM 2289 O O . VAL A 1 297 ? -9.505 3.142 -15.263 1.00 96.31 297 VAL A O 1
ATOM 2292 N N . GLU A 1 298 ? -11.120 2.228 -16.537 1.00 94.56 298 GLU A N 1
ATOM 2293 C CA . GLU A 1 298 ? -11.821 3.477 -16.846 1.00 94.56 298 GLU A CA 1
ATOM 2294 C C . GLU A 1 298 ? -12.340 4.138 -15.565 1.00 94.56 298 GLU A C 1
ATOM 2296 O O . GLU A 1 298 ? -12.104 5.319 -15.327 1.00 94.56 298 GLU A O 1
ATOM 2301 N N . SER A 1 299 ? -12.950 3.353 -14.675 1.00 94.69 299 SER A N 1
ATOM 2302 C CA . SER A 1 299 ? -13.454 3.847 -13.398 1.00 94.69 299 SER A CA 1
ATOM 2303 C C . SER A 1 299 ? -12.356 4.348 -12.447 1.00 94.69 299 SER A C 1
ATOM 2305 O O . SER A 1 299 ? -12.548 5.346 -11.752 1.00 94.69 299 SER A O 1
ATOM 2307 N N . LEU A 1 300 ? -11.201 3.677 -12.399 1.00 92.50 300 LEU A N 1
ATOM 2308 C CA . LEU A 1 300 ? -10.057 4.108 -11.587 1.00 92.50 300 LEU A CA 1
ATOM 2309 C C . LEU A 1 300 ? -9.305 5.302 -12.195 1.00 92.50 300 LEU A C 1
ATOM 2311 O O . LEU A 1 300 ? -8.599 5.997 -11.468 1.00 92.50 300 LEU A O 1
ATOM 2315 N N . GLY A 1 301 ? -9.431 5.518 -13.506 1.00 87.25 301 GLY A N 1
ATOM 2316 C CA . GLY A 1 301 ? -8.762 6.575 -14.264 1.00 87.25 301 GLY A CA 1
ATOM 2317 C C . GLY A 1 301 ? -9.690 7.677 -14.769 1.00 87.25 301 GLY A C 1
ATOM 2318 O O . GLY A 1 301 ? -9.352 8.337 -15.747 1.00 87.25 301 GLY A O 1
ATOM 2319 N N . ILE A 1 302 ? -10.856 7.872 -14.147 1.00 85.56 302 ILE A N 1
ATOM 2320 C CA . ILE A 1 302 ? -11.888 8.788 -14.658 1.00 85.56 302 ILE A CA 1
ATOM 2321 C C . ILE A 1 302 ? -11.390 10.236 -14.807 1.00 85.56 302 ILE A C 1
ATOM 2323 O O . ILE A 1 302 ? -11.704 10.893 -15.791 1.00 85.56 302 ILE A O 1
ATOM 2327 N N . GLU A 1 303 ? -10.543 10.696 -13.885 1.00 85.88 303 GLU A N 1
ATOM 2328 C CA . GLU A 1 303 ? -9.970 12.053 -13.885 1.00 85.88 303 GLU A CA 1
ATOM 2329 C C . GLU A 1 303 ? -8.697 12.175 -14.744 1.00 85.88 303 GLU A C 1
ATOM 2331 O O . GLU A 1 303 ? -8.135 13.253 -14.923 1.00 85.88 303 GLU A O 1
ATOM 2336 N N . THR A 1 304 ? -8.175 11.053 -15.241 1.00 88.69 304 THR A N 1
ATOM 2337 C CA . THR A 1 304 ? -6.870 10.999 -15.910 1.00 88.69 304 THR A CA 1
ATOM 2338 C C . THR A 1 304 ? -6.819 11.749 -17.233 1.00 88.69 304 THR A C 1
ATOM 2340 O O . THR A 1 304 ? -5.792 12.380 -17.474 1.00 88.69 304 THR A O 1
ATOM 2343 N N . PRO A 1 305 ? -7.846 11.703 -18.104 1.00 91.88 305 PRO A N 1
ATOM 2344 C CA . PRO A 1 305 ? -7.839 12.489 -19.333 1.00 91.88 305 PRO A CA 1
ATOM 2345 C C . PRO A 1 305 ? -7.682 13.988 -19.057 1.00 91.88 305 PRO A C 1
ATOM 2347 O O . PRO A 1 305 ? -6.821 14.617 -19.666 1.00 91.88 305 PRO A O 1
ATOM 2350 N N . ASP A 1 306 ? -8.421 14.522 -18.082 1.00 94.06 306 ASP A N 1
ATOM 2351 C CA . ASP A 1 306 ? -8.370 15.939 -17.707 1.00 94.06 306 ASP A CA 1
ATOM 2352 C C . ASP A 1 306 ? -7.024 16.302 -17.059 1.00 94.06 306 ASP A C 1
ATOM 2354 O O . ASP A 1 306 ? -6.430 17.337 -17.366 1.00 94.06 306 ASP A O 1
ATOM 2358 N N . ASP A 1 307 ? -6.492 15.421 -16.203 1.00 95.81 307 ASP A N 1
ATOM 2359 C CA . ASP A 1 307 ? -5.162 15.600 -15.617 1.00 95.81 307 ASP A CA 1
ATOM 2360 C C . ASP A 1 307 ? -4.050 15.582 -16.678 1.00 95.81 307 ASP A C 1
ATOM 2362 O O . ASP A 1 307 ? -3.107 16.372 -16.593 1.00 95.81 307 ASP A O 1
ATOM 2366 N N . LEU A 1 308 ? -4.148 14.712 -17.688 1.00 96.81 308 LEU A N 1
ATOM 2367 C CA . LEU A 1 308 ? -3.195 14.659 -18.797 1.00 96.81 308 LEU A CA 1
ATOM 2368 C C . LEU A 1 308 ? -3.310 15.881 -19.711 1.00 96.81 308 LEU A C 1
ATOM 2370 O O . LEU A 1 308 ? -2.273 16.423 -20.087 1.00 96.81 308 LEU A O 1
ATOM 2374 N N . GLU A 1 309 ? -4.523 16.329 -20.032 1.00 96.19 309 GLU A N 1
ATOM 2375 C CA . GLU A 1 309 ? -4.764 17.518 -20.859 1.00 96.19 309 GLU A CA 1
ATOM 2376 C C . GLU A 1 309 ? -4.109 18.757 -20.229 1.00 96.19 309 GLU A C 1
ATOM 2378 O O . GLU A 1 309 ? -3.328 19.454 -20.879 1.00 96.19 309 GLU A O 1
ATOM 2383 N N . GLU A 1 310 ? -4.313 18.977 -18.929 1.00 96.50 310 GLU A N 1
ATOM 2384 C CA . GLU A 1 310 ? -3.692 20.083 -18.190 1.00 96.50 310 GLU A CA 1
ATOM 2385 C C . GLU A 1 310 ? -2.162 19.947 -18.103 1.00 96.50 310 GLU A C 1
ATOM 2387 O O . GLU A 1 310 ? -1.421 20.897 -18.371 1.00 96.50 310 GLU A O 1
ATOM 2392 N N . LEU A 1 311 ? -1.639 18.754 -17.807 1.00 96.69 311 LEU A N 1
ATOM 2393 C CA . LEU A 1 311 ? -0.188 18.552 -17.739 1.00 96.69 311 LEU A CA 1
ATOM 2394 C C . LEU A 1 311 ? 0.495 18.751 -19.103 1.00 96.69 311 LEU A C 1
ATOM 2396 O O . LEU A 1 311 ? 1.626 19.250 -19.151 1.00 96.69 311 LEU A O 1
ATOM 2400 N N . ILE A 1 312 ? -0.171 18.379 -20.201 1.00 96.44 312 ILE A N 1
ATOM 2401 C CA . ILE A 1 312 ? 0.387 18.395 -21.559 1.00 96.44 312 ILE A CA 1
ATOM 2402 C C . ILE A 1 312 ? 0.204 19.752 -22.248 1.00 96.44 312 ILE A C 1
ATOM 2404 O O . ILE A 1 312 ? 1.139 20.206 -22.914 1.00 96.44 312 ILE A O 1
ATOM 2408 N N . ASN A 1 313 ? -0.963 20.389 -22.116 1.00 96.06 313 ASN A N 1
ATOM 2409 C CA . ASN A 1 313 ? -1.334 21.573 -22.896 1.00 96.06 313 ASN A CA 1
ATOM 2410 C C . ASN A 1 313 ? -1.356 22.881 -22.092 1.00 96.06 313 ASN A C 1
ATOM 2412 O O . ASN A 1 313 ? -1.190 23.944 -22.695 1.00 96.06 313 ASN A O 1
ATOM 2416 N N . ASN A 1 314 ? -1.495 22.854 -20.761 1.00 95.06 314 ASN A N 1
ATOM 2417 C CA . ASN A 1 314 ? -1.479 24.085 -19.969 1.00 95.06 314 ASN A CA 1
ATOM 2418 C C . ASN A 1 314 ? -0.047 24.599 -19.762 1.00 95.06 314 ASN A C 1
ATOM 2420 O O . ASN A 1 314 ? 0.704 24.112 -18.913 1.00 95.06 314 ASN A O 1
ATOM 2424 N N . LEU A 1 315 ? 0.312 25.630 -20.530 1.00 92.81 315 LEU A N 1
ATOM 2425 C CA . LEU A 1 315 ? 1.620 26.286 -20.487 1.00 92.81 315 LEU A CA 1
ATOM 2426 C C . LEU A 1 315 ? 1.740 27.410 -19.444 1.00 92.81 315 LEU A C 1
ATOM 2428 O O . LEU A 1 315 ? 2.820 27.983 -19.319 1.00 92.81 315 LEU A O 1
ATOM 2432 N N . ALA A 1 316 ? 0.671 27.739 -18.709 1.00 93.44 316 ALA A N 1
ATOM 2433 C CA . ALA A 1 316 ? 0.703 28.806 -17.705 1.00 93.44 316 ALA A CA 1
ATOM 2434 C C . ALA A 1 316 ? 1.534 28.425 -16.469 1.00 93.44 316 ALA A C 1
ATOM 2436 O O . ALA A 1 316 ? 2.164 29.289 -15.863 1.00 93.44 316 ALA A O 1
ATOM 2437 N N . GLU A 1 317 ? 1.562 27.136 -16.129 1.00 91.12 317 GLU A N 1
ATOM 2438 C CA . GLU A 1 317 ? 2.284 26.584 -14.980 1.00 91.12 317 GLU A CA 1
ATOM 2439 C C . GLU A 1 317 ? 3.133 25.381 -15.399 1.00 91.12 317 GLU A C 1
ATOM 2441 O O . GLU A 1 317 ? 2.764 24.622 -16.306 1.00 91.12 317 GLU A O 1
ATOM 2446 N N . MET A 1 318 ? 4.271 25.183 -14.731 1.00 89.81 318 MET A N 1
ATOM 2447 C CA . MET A 1 318 ? 5.133 24.025 -14.966 1.00 89.81 318 MET A CA 1
ATOM 2448 C C . MET A 1 318 ? 4.473 22.742 -14.438 1.00 89.81 318 MET A C 1
ATOM 2450 O O . MET A 1 318 ? 3.864 22.776 -13.370 1.00 89.81 318 MET A O 1
ATOM 2454 N N . PRO A 1 319 ? 4.643 21.576 -15.097 1.00 91.75 319 PRO A N 1
ATOM 2455 C CA . PRO A 1 319 ? 4.003 20.327 -14.662 1.00 91.75 319 PRO A CA 1
ATOM 2456 C C . PRO A 1 319 ? 4.295 19.931 -13.206 1.00 91.75 319 PRO A C 1
ATOM 2458 O O . PRO A 1 319 ? 3.461 19.308 -12.554 1.00 91.75 319 PRO A O 1
ATOM 2461 N N . LEU A 1 320 ? 5.484 20.282 -12.697 1.00 90.38 320 LEU A N 1
ATOM 2462 C CA . LEU A 1 320 ? 5.910 20.009 -11.319 1.00 90.38 320 LEU A CA 1
ATOM 2463 C C . LEU A 1 320 ? 5.247 20.929 -10.278 1.00 90.38 320 LEU A C 1
ATOM 2465 O O . LEU A 1 320 ? 5.270 20.609 -9.093 1.00 90.38 320 LEU A O 1
ATOM 2469 N N . GLU A 1 321 ? 4.675 22.053 -10.710 1.00 91.81 321 GLU A N 1
ATOM 2470 C CA . GLU A 1 321 ? 4.073 23.085 -9.856 1.00 91.81 321 GLU A CA 1
ATOM 2471 C C . GLU A 1 321 ? 2.539 23.042 -9.879 1.00 91.81 321 GLU A C 1
ATOM 2473 O O . GLU A 1 321 ? 1.904 23.568 -8.968 1.00 91.81 321 GLU A O 1
ATOM 2478 N N . GLN A 1 322 ? 1.943 22.377 -10.876 1.00 94.12 322 GLN A N 1
ATOM 2479 C CA . GLN A 1 322 ? 0.492 22.254 -11.001 1.00 94.12 322 GLN A CA 1
ATOM 2480 C C . GLN A 1 322 ? -0.115 21.478 -9.823 1.00 94.12 322 GLN A C 1
ATOM 2482 O O . GLN A 1 322 ? 0.190 20.299 -9.586 1.00 94.12 322 GLN A O 1
ATOM 2487 N N . VAL A 1 323 ? -1.044 22.125 -9.121 1.00 94.75 323 VAL A N 1
ATOM 2488 C CA . VAL A 1 323 ? -1.768 21.564 -7.975 1.00 94.75 323 VAL A CA 1
ATOM 2489 C C . VAL A 1 323 ? -3.279 21.573 -8.194 1.00 94.75 323 VAL A C 1
ATOM 2491 O O . VAL A 1 323 ? -3.826 22.417 -8.896 1.00 94.75 323 VAL A O 1
ATOM 2494 N N . LEU A 1 324 ? -3.957 20.622 -7.561 1.00 91.50 324 LEU A N 1
ATOM 2495 C CA . LEU A 1 324 ? -5.407 20.525 -7.477 1.00 91.50 324 LEU A CA 1
ATOM 2496 C C . LEU A 1 324 ? -5.838 20.757 -6.037 1.00 91.50 324 LEU A C 1
ATOM 2498 O O . LEU A 1 324 ? -5.295 20.129 -5.128 1.00 91.50 324 LEU A O 1
ATOM 2502 N N . ASN A 1 325 ? -6.815 21.640 -5.847 1.00 90.94 325 ASN A N 1
ATOM 2503 C CA . ASN A 1 325 ? -7.440 21.880 -4.553 1.00 90.94 325 ASN A CA 1
ATOM 2504 C C . ASN A 1 325 ? -8.811 21.208 -4.540 1.00 90.94 325 ASN A C 1
ATOM 2506 O O . ASN A 1 325 ? -9.697 21.587 -5.303 1.00 90.94 325 ASN A O 1
ATOM 2510 N N . GLU A 1 326 ? -8.972 20.212 -3.679 1.00 88.06 326 GLU A N 1
ATOM 2511 C CA . GLU A 1 326 ? -10.231 19.511 -3.456 1.00 88.06 326 GLU A CA 1
ATOM 2512 C C . GLU A 1 326 ? -10.820 19.939 -2.118 1.00 88.06 326 GLU A C 1
ATOM 2514 O O . GLU A 1 326 ? -10.146 19.889 -1.089 1.00 88.06 326 GLU A O 1
ATOM 2519 N N . THR A 1 327 ? -12.085 20.341 -2.126 1.00 90.19 327 THR A N 1
ATOM 2520 C CA . THR A 1 327 ? -12.826 20.681 -0.912 1.00 90.19 327 THR A CA 1
ATOM 2521 C C . THR A 1 327 ? -13.600 19.462 -0.424 1.00 90.19 327 THR A C 1
ATOM 2523 O O . THR A 1 327 ? -14.302 18.806 -1.194 1.00 90.19 327 THR A O 1
ATOM 2526 N N . PHE A 1 328 ? -13.491 19.160 0.866 1.00 86.62 328 PHE A N 1
ATOM 2527 C CA . PHE A 1 328 ? -14.251 18.104 1.519 1.00 86.62 328 PHE A CA 1
ATOM 2528 C C . PHE A 1 328 ? -15.465 18.683 2.225 1.00 86.62 328 PHE A C 1
ATOM 2530 O O . PHE A 1 328 ? -15.372 19.703 2.910 1.00 86.62 328 PHE A O 1
ATOM 2537 N N . PHE A 1 329 ? -16.580 17.970 2.113 1.00 84.81 329 PHE A N 1
ATOM 2538 C CA . PHE A 1 329 ? -17.834 18.314 2.765 1.00 84.81 329 PHE A CA 1
ATOM 2539 C C . PHE A 1 329 ? -18.231 17.211 3.753 1.00 84.81 329 PHE A C 1
ATOM 2541 O O . PHE A 1 329 ? -17.966 16.031 3.502 1.00 84.81 329 PHE A O 1
ATOM 2548 N N . ASP A 1 330 ? -18.831 17.583 4.884 1.00 81.31 330 ASP A N 1
ATOM 2549 C CA . ASP A 1 330 ? -19.460 16.630 5.800 1.00 81.31 330 ASP A CA 1
ATOM 2550 C C . ASP A 1 330 ? -20.773 16.065 5.227 1.00 81.31 330 ASP A C 1
ATOM 2552 O O . ASP A 1 330 ? -21.220 16.413 4.132 1.00 81.31 330 ASP A O 1
ATOM 2556 N N . GLU A 1 331 ? -21.417 15.180 5.990 1.00 75.38 331 GLU A N 1
ATOM 2557 C CA . GLU A 1 331 ? -22.706 14.573 5.631 1.00 75.38 331 GLU A CA 1
ATOM 2558 C C . GLU A 1 331 ? -23.851 15.597 5.516 1.00 75.38 331 GLU A C 1
ATOM 2560 O O . GLU A 1 331 ? -24.866 15.314 4.881 1.00 75.38 331 GLU A O 1
ATOM 2565 N N . ASN A 1 332 ? -23.681 16.795 6.083 1.00 84.69 332 ASN A N 1
ATOM 2566 C CA . ASN A 1 332 ? -24.634 17.900 6.015 1.00 84.69 332 ASN A CA 1
ATOM 2567 C C . ASN A 1 332 ? -24.315 18.882 4.871 1.00 84.69 332 ASN A C 1
ATOM 2569 O O . ASN A 1 332 ? -25.035 19.865 4.692 1.00 84.69 332 ASN A O 1
ATOM 2573 N N . GLY A 1 333 ? -23.256 18.628 4.093 1.00 86.50 333 GLY A N 1
ATOM 2574 C CA . GLY A 1 333 ? -22.803 19.493 3.007 1.00 86.50 333 GLY A CA 1
ATOM 2575 C C . GLY A 1 333 ? -21.990 20.711 3.457 1.00 86.50 333 GLY A C 1
ATOM 2576 O O . GLY A 1 333 ? -21.764 21.605 2.645 1.00 86.50 333 GLY A O 1
ATOM 2577 N N . ASN A 1 334 ? -21.543 20.775 4.715 1.00 91.56 334 ASN A N 1
ATOM 2578 C CA . ASN A 1 334 ? -20.658 21.838 5.189 1.00 91.56 334 ASN A CA 1
ATOM 2579 C C . ASN A 1 334 ? -19.214 21.535 4.803 1.00 91.56 334 ASN A C 1
ATOM 2581 O O . ASN A 1 334 ? -18.751 20.409 4.966 1.00 91.56 334 ASN A O 1
ATOM 2585 N N . GLU A 1 335 ? -18.479 22.547 4.355 1.00 92.31 335 GLU A N 1
ATOM 2586 C CA . GLU A 1 335 ? -17.044 22.425 4.111 1.00 92.31 335 GLU A CA 1
ATOM 2587 C C . GLU A 1 335 ? -16.298 22.122 5.422 1.00 92.31 335 GLU A C 1
ATOM 2589 O O . GLU A 1 335 ? -16.367 22.888 6.384 1.00 92.31 335 GLU A O 1
ATOM 2594 N N . VAL A 1 336 ? -15.582 20.997 5.457 1.00 91.50 336 VAL A N 1
ATOM 2595 C CA . VAL A 1 336 ? -14.789 20.545 6.617 1.00 91.50 336 VAL A CA 1
ATOM 2596 C C . VAL A 1 336 ? -13.286 20.681 6.411 1.00 91.50 336 VAL A C 1
ATOM 2598 O O . VAL A 1 336 ? -12.518 20.521 7.359 1.00 91.50 336 VAL A O 1
ATOM 2601 N N . GLY A 1 337 ? -12.848 20.981 5.190 1.00 91.50 337 GLY A N 1
ATOM 2602 C CA . GLY A 1 337 ? -11.450 21.251 4.886 1.00 91.50 337 GLY A CA 1
ATOM 2603 C C . GLY A 1 337 ? -11.124 21.102 3.409 1.00 91.50 337 GLY A C 1
ATOM 2604 O O . GLY A 1 337 ? -11.979 20.765 2.594 1.00 91.50 337 GLY A O 1
ATOM 2605 N N . THR A 1 338 ? -9.854 21.312 3.079 1.00 90.62 338 THR A N 1
ATOM 2606 C CA . THR A 1 338 ? -9.333 21.231 1.711 1.00 90.62 338 THR A CA 1
ATOM 2607 C C . THR A 1 338 ? -8.097 20.340 1.656 1.00 90.62 338 THR A C 1
ATOM 2609 O O . THR A 1 338 ? -7.271 20.375 2.569 1.00 90.62 338 THR A O 1
ATOM 2612 N N . SER A 1 339 ? -7.928 19.575 0.580 1.00 89.25 339 SER A N 1
ATOM 2613 C CA . SER A 1 339 ? -6.672 18.907 0.232 1.00 89.25 339 SER A CA 1
ATOM 2614 C C . SER A 1 339 ? -6.063 19.567 -0.993 1.00 89.25 339 SER A C 1
ATOM 2616 O O . SER A 1 339 ? -6.751 19.808 -1.980 1.00 89.25 339 SER A O 1
ATOM 2618 N N . THR A 1 340 ? -4.758 19.816 -0.939 1.00 90.75 340 THR A N 1
ATOM 2619 C CA . THR A 1 340 ? -3.969 20.199 -2.107 1.00 90.75 340 THR A CA 1
ATOM 2620 C C . THR A 1 340 ? -3.141 19.000 -2.546 1.00 90.75 340 THR A C 1
ATOM 2622 O O . THR A 1 340 ? -2.358 18.465 -1.762 1.00 90.75 340 THR A O 1
ATOM 2625 N N . THR A 1 341 ? -3.289 18.582 -3.801 1.00 90.19 341 THR A N 1
ATOM 2626 C CA . THR A 1 341 ? -2.542 17.455 -4.372 1.00 90.19 341 THR A CA 1
ATOM 2627 C C . THR A 1 341 ? -1.839 17.877 -5.657 1.00 90.19 341 THR A C 1
ATOM 2629 O O . THR A 1 341 ? -2.444 18.497 -6.526 1.00 90.19 341 THR A O 1
ATOM 2632 N N . ALA A 1 342 ? -0.563 17.519 -5.819 1.00 92.50 342 ALA A N 1
ATOM 2633 C CA . ALA A 1 342 ? 0.158 17.758 -7.069 1.00 92.50 342 ALA A CA 1
ATOM 2634 C C . ALA A 1 342 ? -0.448 16.923 -8.212 1.00 92.50 342 ALA A C 1
ATOM 2636 O O . ALA A 1 342 ? -0.525 15.693 -8.112 1.00 92.50 342 ALA A O 1
ATOM 2637 N N . ARG A 1 343 ? -0.832 17.574 -9.316 1.00 94.94 343 ARG A N 1
ATOM 2638 C CA . ARG A 1 343 ? -1.526 16.930 -10.446 1.00 94.94 343 ARG A CA 1
ATOM 2639 C C . ARG A 1 343 ? -0.694 15.808 -11.068 1.00 94.94 343 ARG A C 1
ATOM 2641 O O . ARG A 1 343 ? -1.173 14.691 -11.241 1.00 94.94 343 ARG A O 1
ATOM 2648 N N . LEU A 1 344 ? 0.601 16.054 -11.285 1.00 94.56 344 LEU A N 1
ATOM 2649 C CA . LEU A 1 344 ? 1.533 15.032 -11.771 1.00 94.56 344 LEU A CA 1
ATOM 2650 C C . LEU A 1 344 ? 1.626 13.822 -10.825 1.00 94.56 344 LEU A C 1
ATOM 2652 O O . LEU A 1 344 ? 1.767 12.684 -11.276 1.00 94.56 344 LEU A O 1
ATOM 2656 N N . SER A 1 345 ? 1.537 14.046 -9.510 1.00 90.75 345 SER A N 1
ATOM 2657 C CA . SER A 1 345 ? 1.592 12.956 -8.532 1.00 90.75 345 SER A CA 1
ATOM 2658 C C . SER A 1 345 ? 0.370 12.045 -8.625 1.00 90.75 345 SER A C 1
ATOM 2660 O O . SER A 1 345 ? 0.542 10.835 -8.506 1.00 90.75 345 SER A O 1
ATOM 2662 N N . ARG A 1 346 ? -0.827 12.579 -8.909 1.00 90.19 346 ARG A N 1
ATOM 2663 C CA . ARG A 1 346 ? -2.030 11.763 -9.165 1.00 90.19 346 ARG A CA 1
ATOM 2664 C C . ARG A 1 346 ? -1.821 10.818 -10.347 1.00 90.19 346 ARG A C 1
ATOM 2666 O O . ARG A 1 346 ? -1.974 9.608 -10.189 1.00 90.19 346 ARG A O 1
ATOM 2673 N N . VAL A 1 347 ? -1.357 11.338 -11.486 1.00 93.75 347 VAL A N 1
ATOM 2674 C CA . VAL A 1 347 ? -1.068 10.523 -12.683 1.00 93.75 347 VAL A CA 1
ATOM 2675 C C . VAL A 1 347 ? 0.022 9.480 -12.407 1.00 93.75 347 VAL A C 1
ATOM 2677 O O . VAL A 1 347 ? -0.115 8.314 -12.773 1.00 93.75 347 VAL A O 1
ATOM 2680 N N . ASN A 1 348 ? 1.097 9.852 -11.708 1.00 91.25 348 ASN A N 1
ATOM 2681 C CA . ASN A 1 348 ? 2.170 8.912 -11.378 1.00 91.25 348 ASN A CA 1
ATOM 2682 C C . ASN A 1 348 ? 1.731 7.824 -10.380 1.00 91.25 348 ASN A C 1
ATOM 2684 O O . ASN A 1 348 ? 2.171 6.679 -10.496 1.00 91.25 348 ASN A O 1
ATOM 2688 N N . GLN A 1 349 ? 0.843 8.129 -9.429 1.00 88.62 349 GLN A N 1
ATOM 2689 C CA . GLN A 1 349 ? 0.309 7.142 -8.480 1.00 88.62 349 GLN A CA 1
ATOM 2690 C C . GLN A 1 349 ? -0.532 6.065 -9.165 1.00 88.62 349 GLN A C 1
ATOM 2692 O O . GLN A 1 349 ? -0.492 4.903 -8.756 1.00 88.62 349 GLN A O 1
ATOM 2697 N N . MET A 1 350 ? -1.222 6.399 -10.256 1.00 89.69 350 MET A N 1
ATOM 2698 C CA . MET A 1 350 ? -1.965 5.412 -11.040 1.00 89.69 350 MET A CA 1
ATOM 2699 C C . MET A 1 350 ? -1.080 4.318 -11.629 1.00 89.69 350 MET A C 1
ATOM 2701 O O . MET A 1 350 ? -1.568 3.239 -11.947 1.00 89.69 350 MET A O 1
ATOM 2705 N N . GLN A 1 351 ? 0.228 4.535 -11.757 1.00 91.12 351 GLN A N 1
ATOM 2706 C CA . GLN A 1 351 ? 1.127 3.481 -12.211 1.00 91.12 351 GLN A CA 1
ATOM 2707 C C . GLN A 1 351 ? 1.199 2.313 -11.210 1.00 91.12 351 GLN A C 1
ATOM 2709 O O . GLN A 1 351 ? 1.680 1.237 -11.562 1.00 91.12 351 GLN A O 1
ATOM 2714 N N . LEU A 1 352 ? 0.764 2.475 -9.959 1.00 90.00 352 LEU A N 1
ATOM 2715 C CA . LEU A 1 352 ? 0.837 1.407 -8.961 1.00 90.00 352 LEU A CA 1
ATOM 2716 C C . LEU A 1 352 ? -0.092 0.229 -9.289 1.00 90.00 352 LEU A C 1
ATOM 2718 O O . LEU A 1 352 ? 0.315 -0.920 -9.103 1.00 90.00 352 LEU A O 1
ATOM 2722 N N . ASP A 1 353 ? -1.282 0.494 -9.837 1.00 93.69 353 ASP A N 1
ATOM 2723 C CA . ASP A 1 353 ? -2.184 -0.556 -10.316 1.00 93.69 353 ASP A CA 1
ATOM 2724 C C . ASP A 1 353 ? -1.744 -1.080 -11.699 1.00 93.69 353 ASP A C 1
ATOM 2726 O O . ASP A 1 353 ? -1.423 -0.298 -12.596 1.00 93.69 353 ASP A O 1
ATOM 2730 N N . PRO A 1 354 ? -1.665 -2.411 -11.903 1.00 94.75 354 PRO A N 1
ATOM 2731 C CA . PRO A 1 354 ? -1.220 -2.979 -13.173 1.00 94.75 354 PRO A CA 1
ATOM 2732 C C . PRO A 1 354 ? -2.087 -2.602 -14.382 1.00 94.75 354 PRO A C 1
ATOM 2734 O O . PRO A 1 354 ? -1.544 -2.469 -15.478 1.00 94.75 354 PRO A O 1
ATOM 2737 N N . GLY A 1 355 ? -3.402 -2.461 -14.209 1.00 95.56 355 GLY A N 1
ATOM 2738 C CA . GLY A 1 355 ? -4.338 -2.145 -15.288 1.00 95.56 355 GLY A CA 1
ATOM 2739 C C . GLY A 1 355 ? -4.217 -0.690 -15.726 1.00 95.56 355 GLY A C 1
ATOM 2740 O O . GLY A 1 355 ? -3.965 -0.411 -16.898 1.00 95.56 355 GLY A O 1
ATOM 2741 N N . THR A 1 356 ? -4.263 0.244 -14.776 1.00 95.75 356 THR A N 1
ATOM 2742 C CA . THR A 1 356 ? -4.051 1.675 -15.059 1.00 95.75 356 THR A CA 1
ATOM 2743 C C . THR A 1 356 ? -2.623 1.964 -15.529 1.00 95.75 356 THR A C 1
ATOM 2745 O O . THR A 1 356 ? -2.421 2.817 -16.388 1.00 95.75 356 THR A O 1
ATOM 2748 N N . ALA A 1 357 ? -1.613 1.218 -15.067 1.00 96.00 357 ALA A N 1
ATOM 2749 C CA . ALA A 1 357 ? -0.260 1.311 -15.619 1.00 96.00 357 ALA A CA 1
ATOM 2750 C C . ALA A 1 357 ? -0.170 0.821 -17.070 1.00 96.00 357 ALA A C 1
ATOM 2752 O O . ALA A 1 357 ? 0.601 1.377 -17.856 1.00 96.00 357 ALA A O 1
ATOM 2753 N N . ALA A 1 358 ? -0.927 -0.218 -17.441 1.00 96.81 358 ALA A N 1
ATOM 2754 C CA . ALA A 1 358 ? -1.017 -0.650 -18.832 1.00 96.81 358 ALA A CA 1
ATOM 2755 C C . ALA A 1 358 ? -1.662 0.449 -19.680 1.00 96.81 358 ALA A C 1
ATOM 2757 O O . ALA A 1 358 ? -1.093 0.821 -20.701 1.00 96.81 358 ALA A O 1
ATOM 2758 N N . PHE A 1 359 ? -2.753 1.051 -19.206 1.00 97.19 359 PHE A N 1
ATOM 2759 C CA . PHE A 1 359 ? -3.395 2.187 -19.868 1.00 97.19 359 PHE A CA 1
ATOM 2760 C C . PHE A 1 359 ? -2.436 3.378 -20.061 1.00 97.19 359 PHE A C 1
ATOM 2762 O O . PHE A 1 359 ? -2.288 3.890 -21.166 1.00 97.19 359 PHE A O 1
ATOM 2769 N N . LEU A 1 360 ? -1.683 3.750 -19.021 1.00 96.75 360 LEU A N 1
ATOM 2770 C CA . LEU A 1 360 ? -0.786 4.911 -19.025 1.00 96.75 360 LEU A CA 1
ATOM 2771 C C . LEU A 1 360 ? 0.550 4.733 -19.764 1.00 96.75 360 LEU A C 1
ATOM 2773 O O . LEU A 1 360 ? 1.352 5.658 -19.768 1.00 96.75 360 LEU A O 1
ATOM 2777 N N . GLY A 1 361 ? 0.862 3.577 -20.354 1.00 96.31 361 GLY A N 1
ATOM 2778 C CA . GLY A 1 361 ? 2.182 3.432 -21.001 1.00 96.31 361 GLY A CA 1
ATOM 2779 C C . GLY A 1 361 ? 3.314 2.963 -20.083 1.00 96.31 361 GLY A C 1
ATOM 2780 O O . GLY A 1 361 ? 4.479 3.096 -20.436 1.00 96.31 361 GLY A O 1
ATOM 2781 N N . TYR A 1 362 ? 3.008 2.387 -18.920 1.00 97.19 362 TYR A N 1
ATOM 2782 C CA . TYR A 1 362 ? 4.014 1.955 -17.935 1.00 97.19 362 TYR A CA 1
ATOM 2783 C C . TYR A 1 362 ? 4.060 0.441 -17.708 1.00 97.19 362 TYR A C 1
ATOM 2785 O O . TYR A 1 362 ? 4.906 -0.054 -16.953 1.00 97.19 362 TYR A O 1
ATOM 2793 N N . LYS A 1 363 ? 3.172 -0.311 -18.367 1.00 96.81 363 LYS A N 1
ATOM 2794 C CA . LYS A 1 363 ? 3.152 -1.775 -18.344 1.00 96.81 363 LYS A CA 1
ATOM 2795 C C . LYS A 1 363 ? 2.858 -2.366 -19.721 1.00 96.81 363 LYS A C 1
ATOM 2797 O O . LYS A 1 363 ? 1.959 -1.920 -20.433 1.00 96.81 363 LYS A O 1
ATOM 2802 N N . LEU A 1 364 ? 3.589 -3.423 -20.053 1.00 95.81 364 LEU A N 1
ATOM 2803 C CA . LEU A 1 364 ? 3.461 -4.195 -21.284 1.00 95.81 364 LEU A CA 1
ATOM 2804 C C . LEU A 1 364 ? 3.448 -5.687 -20.971 1.00 95.81 364 LEU A C 1
ATOM 2806 O O . LEU A 1 364 ? 4.171 -6.136 -20.083 1.00 95.81 364 LEU A O 1
ATOM 2810 N N . ARG A 1 365 ? 2.713 -6.460 -21.767 1.00 95.69 365 ARG A N 1
ATOM 2811 C CA . ARG A 1 365 ? 2.854 -7.911 -21.848 1.00 95.69 365 ARG A CA 1
ATOM 2812 C C . ARG A 1 365 ? 3.413 -8.279 -23.214 1.00 95.69 365 ARG A C 1
ATOM 2814 O O . ARG A 1 365 ? 2.792 -8.029 -24.235 1.00 95.69 365 ARG A O 1
ATOM 2821 N N . ASP A 1 366 ? 4.573 -8.914 -23.217 1.00 93.44 366 ASP A N 1
ATOM 2822 C CA . ASP A 1 366 ? 5.085 -9.615 -24.384 1.00 93.44 366 ASP A CA 1
ATOM 2823 C C . ASP A 1 366 ? 4.399 -10.988 -24.478 1.00 93.44 366 ASP A C 1
ATOM 2825 O O . ASP A 1 366 ? 4.602 -11.875 -23.630 1.00 93.44 366 ASP A O 1
ATOM 2829 N N . ARG A 1 367 ? 3.540 -11.109 -25.499 1.00 87.00 367 ARG A N 1
ATOM 2830 C CA . ARG A 1 367 ? 2.767 -12.307 -25.850 1.00 87.00 367 ARG A CA 1
ATOM 2831 C C . ARG A 1 367 ? 3.560 -13.352 -26.618 1.00 87.00 367 ARG A C 1
ATOM 2833 O O . ARG A 1 367 ? 3.082 -14.484 -26.678 1.00 87.00 367 ARG A O 1
ATOM 2840 N N . ASP A 1 368 ? 4.727 -13.024 -27.183 1.00 79.25 368 ASP A N 1
ATOM 2841 C CA . ASP A 1 368 ? 5.565 -13.969 -27.942 1.00 79.25 368 ASP A CA 1
ATOM 2842 C C . ASP A 1 368 ? 6.323 -14.902 -26.977 1.00 79.25 368 ASP A C 1
ATOM 2844 O O . ASP A 1 368 ? 7.539 -15.100 -27.013 1.00 79.25 368 ASP A O 1
ATOM 2848 N N . PHE A 1 369 ? 5.546 -15.457 -26.056 1.00 66.62 369 PHE A N 1
ATOM 2849 C CA . PHE A 1 369 ? 5.865 -16.432 -25.049 1.00 66.62 369 PHE A CA 1
ATOM 2850 C C . PHE A 1 369 ? 6.047 -17.785 -25.734 1.00 66.62 369 PHE A C 1
ATOM 2852 O O . PHE A 1 369 ? 5.087 -18.407 -26.182 1.00 66.62 369 PHE A O 1
ATOM 2859 N N . THR A 1 370 ? 7.286 -18.259 -25.809 1.00 64.38 370 THR A N 1
ATOM 2860 C CA . THR A 1 370 ? 7.577 -19.660 -26.133 1.00 64.38 370 THR A CA 1
ATOM 2861 C C . THR A 1 370 ? 8.119 -20.351 -24.885 1.00 64.38 370 THR A C 1
ATOM 2863 O O . THR A 1 370 ? 9.100 -19.874 -24.308 1.00 64.38 370 THR A O 1
ATOM 2866 N N . GLU A 1 371 ? 7.501 -21.466 -24.485 1.00 59.16 371 GLU A N 1
ATOM 2867 C CA . GLU A 1 371 ? 7.840 -22.285 -23.306 1.00 59.16 371 GLU A CA 1
ATOM 2868 C C . GLU A 1 371 ? 9.186 -23.015 -23.470 1.00 59.16 371 GLU A C 1
ATOM 2870 O O . GLU A 1 371 ? 9.253 -24.233 -23.604 1.00 59.16 371 GLU A O 1
ATOM 2875 N N . THR A 1 372 ? 10.294 -22.279 -23.504 1.00 61.53 372 THR A N 1
ATOM 2876 C CA . THR A 1 372 ? 11.637 -22.872 -23.500 1.00 61.53 372 THR A CA 1
ATOM 2877 C C . THR A 1 372 ? 12.359 -22.482 -22.217 1.00 61.53 372 THR A C 1
ATOM 2879 O O . THR A 1 372 ? 12.706 -21.314 -22.033 1.00 61.53 372 THR A O 1
ATOM 2882 N N . GLU A 1 373 ? 12.619 -23.473 -21.360 1.00 63.12 373 GLU A N 1
ATOM 2883 C CA . GLU A 1 373 ? 13.115 -23.361 -19.973 1.00 63.12 373 GLU A CA 1
ATOM 2884 C C . GLU A 1 373 ? 14.450 -22.608 -19.783 1.00 63.12 373 GLU A C 1
ATOM 2886 O O . GLU A 1 373 ? 14.867 -22.386 -18.656 1.00 63.12 373 GLU A O 1
ATOM 2891 N N . ASN A 1 374 ? 15.157 -22.209 -20.845 1.00 72.62 374 ASN A N 1
ATOM 2892 C CA . ASN A 1 374 ? 16.481 -21.571 -20.744 1.00 72.62 374 ASN A CA 1
ATOM 2893 C C . ASN A 1 374 ? 16.574 -20.182 -21.388 1.00 72.62 374 ASN A C 1
ATOM 2895 O O . ASN A 1 374 ? 17.661 -19.598 -21.422 1.00 72.62 374 ASN A O 1
ATOM 2899 N N . ARG A 1 375 ? 15.463 -19.651 -21.910 1.00 82.88 375 ARG A N 1
ATOM 2900 C CA . ARG A 1 375 ? 15.482 -18.409 -22.683 1.00 82.88 375 ARG A CA 1
ATOM 2901 C C . ARG A 1 375 ? 15.469 -17.173 -21.784 1.00 82.88 375 ARG A C 1
ATOM 2903 O O . ARG A 1 375 ? 14.642 -17.054 -20.882 1.00 82.88 375 ARG A O 1
ATOM 2910 N N . LEU A 1 376 ? 16.344 -16.220 -22.087 1.00 90.75 376 LEU A N 1
ATOM 2911 C CA . LEU A 1 376 ? 16.302 -14.873 -21.531 1.00 90.75 376 LEU A CA 1
ATOM 2912 C C . LEU A 1 376 ? 15.810 -13.906 -22.600 1.00 90.75 376 LEU A C 1
ATOM 2914 O O . LEU A 1 376 ? 16.236 -13.974 -23.756 1.00 90.75 376 LEU A O 1
ATOM 2918 N N . VAL A 1 377 ? 14.927 -12.996 -22.202 1.00 93.06 377 VAL A N 1
ATOM 2919 C CA . VAL A 1 377 ? 14.464 -11.906 -23.064 1.00 93.06 377 VAL A CA 1
ATOM 2920 C C . VAL A 1 377 ? 14.935 -10.589 -22.473 1.00 93.06 377 VAL A C 1
ATOM 2922 O O . VAL A 1 377 ? 14.648 -10.287 -21.316 1.00 93.06 377 VAL A O 1
ATOM 2925 N N . PHE A 1 378 ? 15.669 -9.825 -23.273 1.00 95.31 378 PHE A N 1
ATOM 2926 C CA . PHE A 1 378 ? 16.156 -8.497 -22.935 1.00 95.31 378 PHE A CA 1
ATOM 2927 C C . PHE A 1 378 ? 15.262 -7.458 -23.600 1.00 95.31 378 PHE A C 1
ATOM 2929 O O . PHE A 1 378 ? 15.022 -7.527 -24.807 1.00 95.31 378 PHE A O 1
ATOM 2936 N N . TYR A 1 379 ? 14.812 -6.487 -22.818 1.00 96.56 379 TYR A N 1
ATOM 2937 C CA . TYR A 1 379 ? 14.057 -5.332 -23.283 1.00 96.56 379 TYR A CA 1
ATOM 2938 C C . TYR A 1 379 ? 14.917 -4.098 -23.094 1.00 96.56 379 TYR A C 1
ATOM 2940 O O . TYR A 1 379 ? 15.219 -3.727 -21.963 1.00 96.56 379 TYR A O 1
ATOM 2948 N N . GLN A 1 380 ? 15.308 -3.471 -24.192 1.00 95.94 380 GLN A N 1
ATOM 2949 C CA . GLN A 1 380 ? 15.885 -2.139 -24.171 1.00 95.94 380 GLN A CA 1
ATOM 2950 C C . GLN A 1 380 ? 14.743 -1.128 -24.267 1.00 95.94 380 GLN A C 1
ATOM 2952 O O . GLN A 1 380 ? 13.923 -1.210 -25.181 1.00 95.94 380 GLN A O 1
ATOM 2957 N N . ILE A 1 381 ? 14.693 -0.198 -23.319 1.00 97.38 381 ILE A N 1
ATOM 2958 C CA . ILE A 1 381 ? 13.651 0.823 -23.206 1.00 97.38 381 ILE A CA 1
ATOM 2959 C C . ILE A 1 381 ? 14.306 2.185 -23.386 1.00 97.38 381 ILE A C 1
ATOM 2961 O O . ILE A 1 381 ? 15.173 2.554 -22.598 1.00 97.38 381 ILE A O 1
ATOM 2965 N N . ASN A 1 382 ? 13.875 2.931 -24.395 1.00 97.56 382 ASN A N 1
ATOM 2966 C CA . ASN A 1 382 ? 14.286 4.311 -24.625 1.00 97.56 382 ASN A CA 1
ATOM 2967 C C . ASN A 1 382 ? 13.170 5.251 -24.153 1.00 97.56 382 ASN A C 1
ATOM 2969 O O . ASN A 1 382 ? 12.015 5.073 -24.541 1.00 97.56 382 ASN A O 1
ATOM 2973 N N . GLY A 1 383 ? 13.512 6.237 -23.325 1.00 97.44 383 GLY A N 1
ATOM 2974 C CA . GLY A 1 383 ? 12.618 7.303 -22.878 1.00 97.44 383 GLY A CA 1
ATOM 2975 C C . GLY A 1 383 ? 13.143 8.677 -23.280 1.00 97.44 383 GLY A C 1
ATOM 2976 O O . GLY A 1 383 ? 14.356 8.897 -23.340 1.00 97.44 383 GLY A O 1
ATOM 2977 N N . TYR A 1 384 ? 12.218 9.598 -23.535 1.00 97.56 384 TYR A N 1
ATOM 2978 C CA . TYR A 1 384 ? 12.508 10.971 -23.935 1.00 97.56 384 TYR A CA 1
ATOM 2979 C C . TYR A 1 384 ? 11.848 11.915 -22.943 1.00 97.56 384 TYR A C 1
ATOM 2981 O O . TYR A 1 384 ? 10.680 11.727 -22.595 1.00 97.56 384 TYR A O 1
ATOM 2989 N N . PHE A 1 385 ? 12.583 12.930 -22.505 1.00 97.00 385 PHE A N 1
ATOM 2990 C CA . PHE A 1 385 ? 12.141 13.849 -21.462 1.00 97.00 385 PHE A CA 1
ATOM 2991 C C . PHE A 1 385 ? 12.545 15.290 -21.784 1.00 97.00 385 PHE A C 1
ATOM 2993 O O . PHE A 1 385 ? 13.388 15.544 -22.649 1.00 97.00 385 PHE A O 1
ATOM 3000 N N . ARG A 1 386 ? 11.926 16.227 -21.065 1.00 93.75 386 ARG A N 1
ATOM 3001 C CA . ARG A 1 386 ? 12.334 17.629 -20.980 1.00 93.75 386 ARG A CA 1
ATOM 3002 C C . ARG A 1 386 ? 12.983 17.849 -19.619 1.00 93.75 386 ARG A C 1
ATOM 3004 O O . ARG A 1 386 ? 12.514 17.308 -18.621 1.00 93.75 386 ARG A O 1
ATOM 3011 N N . ASP A 1 387 ? 14.063 18.616 -19.592 1.00 89.69 387 ASP A N 1
ATOM 3012 C CA . ASP A 1 387 ? 14.653 19.064 -18.336 1.00 89.69 387 ASP A CA 1
ATOM 3013 C C . ASP A 1 387 ? 13.804 20.183 -17.715 1.00 89.69 387 ASP A C 1
ATOM 3015 O O . ASP A 1 387 ? 13.357 21.098 -18.411 1.00 89.69 387 ASP A O 1
ATOM 3019 N N . PHE A 1 388 ? 13.570 20.090 -16.409 1.00 84.94 388 PHE A N 1
ATOM 3020 C CA . PHE A 1 388 ? 12.823 21.070 -15.621 1.00 84.94 388 PHE A CA 1
ATOM 3021 C C . PHE A 1 388 ? 13.716 21.554 -14.472 1.00 84.94 388 PHE A C 1
ATOM 3023 O O . PHE A 1 388 ? 13.500 21.168 -13.319 1.00 84.94 388 PHE A O 1
ATOM 3030 N N . PRO A 1 389 ? 14.758 22.355 -14.763 1.00 77.19 389 PRO A N 1
ATOM 3031 C CA . PRO A 1 389 ? 15.711 22.768 -13.746 1.00 77.19 389 PRO A CA 1
ATOM 3032 C C . PRO A 1 389 ? 15.011 23.568 -12.642 1.00 77.19 389 PRO A C 1
ATOM 3034 O O . PRO A 1 389 ? 14.221 24.474 -12.905 1.00 77.19 389 PRO A O 1
ATOM 3037 N N . SER A 1 390 ? 15.322 23.246 -11.384 1.00 77.12 390 SER A N 1
ATOM 3038 C CA . SER A 1 390 ? 14.757 23.961 -10.236 1.00 77.12 390 SER A CA 1
ATOM 3039 C C . SER A 1 390 ? 15.229 25.419 -10.240 1.00 77.12 390 SER A C 1
ATOM 3041 O O . SER A 1 390 ? 16.429 25.698 -10.182 1.00 77.12 390 SER A O 1
ATOM 3043 N N . ASN A 1 391 ? 14.294 26.371 -10.251 1.00 76.06 391 ASN A N 1
ATOM 3044 C CA . ASN A 1 391 ? 14.610 27.804 -10.160 1.00 76.06 391 ASN A CA 1
ATOM 3045 C C . ASN A 1 391 ? 15.087 28.221 -8.757 1.00 76.06 391 ASN A C 1
ATOM 3047 O O . ASN A 1 391 ? 15.521 29.356 -8.554 1.00 76.06 391 ASN A O 1
ATOM 3051 N N . LYS A 1 392 ? 15.022 27.306 -7.783 1.00 82.25 392 LYS A N 1
ATOM 3052 C CA . LYS A 1 392 ? 15.446 27.554 -6.408 1.00 82.25 392 LYS A CA 1
ATOM 3053 C C . LYS A 1 392 ? 16.974 27.652 -6.310 1.00 82.25 392 LYS A C 1
ATOM 3055 O O . LYS A 1 392 ? 17.680 26.841 -6.932 1.00 82.25 392 LYS A O 1
ATOM 3060 N N . PRO A 1 393 ? 17.508 28.578 -5.492 1.00 84.12 393 PRO A N 1
ATOM 3061 C CA . PRO A 1 393 ? 18.909 28.571 -5.083 1.00 84.12 393 PRO A CA 1
ATOM 3062 C C . PRO A 1 393 ? 19.313 27.210 -4.503 1.00 84.12 393 PRO A C 1
ATOM 3064 O O . PRO A 1 393 ? 18.515 26.573 -3.825 1.00 84.12 393 PRO A O 1
ATOM 3067 N N . LEU A 1 394 ? 20.569 26.783 -4.694 1.00 83.56 394 LEU A N 1
ATOM 3068 C CA . LEU A 1 394 ? 21.055 25.473 -4.221 1.00 83.56 394 LEU A CA 1
ATOM 3069 C C . LEU A 1 394 ? 20.798 25.230 -2.720 1.00 83.56 394 LEU A C 1
ATOM 3071 O O . LEU A 1 394 ? 20.538 24.103 -2.326 1.00 83.56 394 LEU A O 1
ATOM 3075 N N . ILE A 1 395 ? 20.845 26.284 -1.897 1.00 85.88 395 ILE A N 1
ATOM 3076 C CA . ILE A 1 395 ? 20.597 26.211 -0.446 1.00 85.88 395 ILE A CA 1
ATOM 3077 C C . ILE A 1 395 ? 19.122 25.965 -0.081 1.00 85.88 395 ILE A C 1
ATOM 3079 O O . ILE A 1 395 ? 18.831 25.550 1.034 1.00 85.88 395 ILE A O 1
ATOM 3083 N N . GLU A 1 396 ? 18.203 26.222 -1.011 1.00 86.00 396 GLU A N 1
ATOM 3084 C CA . GLU A 1 396 ? 16.757 26.016 -0.857 1.00 86.00 396 GLU A CA 1
ATOM 3085 C C . GLU A 1 396 ? 16.277 24.730 -1.549 1.00 86.00 396 GLU A C 1
ATOM 3087 O O . GLU A 1 396 ? 15.099 24.380 -1.458 1.00 86.00 396 GLU A O 1
ATOM 3092 N N . ARG A 1 397 ? 17.172 24.025 -2.257 1.00 82.44 397 ARG A N 1
ATOM 3093 C CA . ARG A 1 397 ? 16.864 22.744 -2.895 1.00 82.44 397 ARG A CA 1
ATOM 3094 C C . ARG A 1 397 ? 16.876 21.626 -1.863 1.00 82.44 397 ARG A C 1
ATOM 3096 O O . ARG A 1 397 ? 17.737 21.568 -0.989 1.00 82.44 397 ARG A O 1
ATOM 3103 N N . SER A 1 398 ? 15.926 20.715 -2.003 1.00 83.50 398 SER A N 1
ATOM 3104 C CA . SER A 1 398 ? 15.907 19.460 -1.260 1.00 83.50 398 SER A CA 1
ATOM 3105 C C . SER A 1 398 ? 17.063 18.545 -1.680 1.00 83.50 398 SER A C 1
ATOM 3107 O O . SER A 1 398 ? 17.539 18.600 -2.816 1.00 83.50 398 SER A O 1
ATOM 3109 N N . ASP A 1 399 ? 17.468 17.631 -0.795 1.00 80.31 399 ASP A N 1
ATOM 3110 C CA . ASP A 1 399 ? 18.477 16.608 -1.114 1.00 80.31 399 ASP A CA 1
ATOM 3111 C C . ASP A 1 399 ? 18.079 15.760 -2.336 1.00 80.31 399 ASP A C 1
ATOM 3113 O O . ASP A 1 399 ? 18.934 15.349 -3.122 1.00 80.31 399 ASP A O 1
ATOM 3117 N N . ALA A 1 400 ? 16.774 15.537 -2.530 1.00 80.50 400 ALA A N 1
ATOM 3118 C CA . ALA A 1 400 ? 16.235 14.826 -3.685 1.00 80.50 400 ALA A CA 1
ATOM 3119 C C . ALA A 1 400 ? 16.448 15.596 -4.999 1.00 80.50 400 ALA A C 1
ATOM 3121 O O . ALA A 1 400 ? 16.835 14.987 -5.994 1.00 80.50 400 ALA A O 1
ATOM 3122 N N . GLU A 1 401 ? 16.245 16.920 -5.006 1.00 84.88 401 GLU A N 1
ATOM 3123 C CA . GLU A 1 401 ? 16.527 17.776 -6.169 1.00 84.88 401 GLU A CA 1
ATOM 3124 C C . GLU A 1 401 ? 18.028 17.782 -6.495 1.00 84.88 401 GLU A C 1
ATOM 3126 O O . GLU A 1 401 ? 18.409 17.589 -7.646 1.00 84.88 401 GLU A O 1
ATOM 3131 N N . ILE A 1 402 ? 18.894 17.915 -5.485 1.00 85.81 402 ILE A N 1
ATOM 3132 C CA . ILE A 1 402 ? 20.354 17.918 -5.682 1.00 85.81 402 ILE A CA 1
ATOM 3133 C C . ILE A 1 402 ? 20.837 16.576 -6.250 1.00 85.81 402 ILE A C 1
ATOM 3135 O O . ILE A 1 402 ? 21.642 16.540 -7.185 1.00 85.81 402 ILE A O 1
ATOM 3139 N N . LEU A 1 403 ? 20.348 15.460 -5.699 1.00 84.50 403 LEU A N 1
ATOM 3140 C CA . LEU A 1 403 ? 20.683 14.125 -6.189 1.00 84.50 403 LEU A CA 1
ATOM 3141 C C . LEU A 1 403 ? 20.169 13.912 -7.617 1.00 84.50 403 LEU A C 1
ATOM 3143 O O . LEU A 1 403 ? 20.878 13.338 -8.444 1.00 84.50 403 LEU A O 1
ATOM 3147 N N . PHE A 1 404 ? 18.958 14.382 -7.913 1.00 89.06 404 PHE A N 1
ATOM 3148 C CA . PHE A 1 404 ? 18.378 14.336 -9.249 1.00 89.06 404 PHE A CA 1
ATOM 3149 C C . PHE A 1 404 ? 19.236 15.087 -10.273 1.00 89.06 404 PHE A C 1
ATOM 3151 O O . PHE A 1 404 ? 19.619 14.499 -11.286 1.00 89.06 404 PHE A O 1
ATOM 3158 N N . ASP A 1 405 ? 19.624 16.327 -9.972 1.00 88.62 405 ASP A N 1
ATOM 3159 C CA . ASP A 1 405 ? 20.481 17.139 -10.840 1.00 88.62 405 ASP A CA 1
ATOM 3160 C C . ASP A 1 405 ? 21.831 16.455 -11.098 1.00 88.62 405 ASP A C 1
ATOM 3162 O O . ASP A 1 405 ? 22.317 16.418 -12.232 1.00 88.62 405 ASP A O 1
ATOM 3166 N N . ALA A 1 406 ? 22.426 15.860 -10.058 1.00 87.69 406 ALA A N 1
ATOM 3167 C CA . ALA A 1 406 ? 23.674 15.114 -10.176 1.00 87.69 406 ALA A CA 1
ATOM 3168 C C . ALA A 1 406 ? 23.528 13.873 -11.072 1.00 87.69 406 ALA A C 1
ATOM 3170 O O . ALA A 1 406 ? 24.419 13.593 -11.874 1.00 87.69 406 ALA A O 1
ATOM 3171 N N . MET A 1 407 ? 22.410 13.144 -10.978 1.00 88.31 407 MET A N 1
ATOM 3172 C CA . MET A 1 407 ? 22.128 12.004 -11.859 1.00 88.31 407 MET A CA 1
ATOM 3173 C C . MET A 1 407 ? 21.930 12.444 -13.312 1.00 88.31 407 MET A C 1
ATOM 3175 O O . MET A 1 407 ? 22.426 11.782 -14.223 1.00 88.31 407 MET A O 1
ATOM 3179 N N . LEU A 1 408 ? 21.244 13.565 -13.537 1.00 89.38 408 LEU A N 1
ATOM 3180 C CA . LEU A 1 408 ? 21.004 14.092 -14.877 1.00 89.38 408 LEU A CA 1
ATOM 3181 C C . LEU A 1 408 ? 22.281 14.665 -15.516 1.00 89.38 408 LEU A C 1
ATOM 3183 O O . LEU A 1 408 ? 22.477 14.552 -16.725 1.00 89.38 408 LEU A O 1
ATOM 3187 N N . ALA A 1 409 ? 23.191 15.232 -14.719 1.00 88.69 409 ALA A N 1
ATOM 3188 C CA . ALA A 1 409 ? 24.484 15.743 -15.181 1.00 88.69 409 ALA A CA 1
ATOM 3189 C C . ALA A 1 409 ? 25.416 14.661 -15.763 1.00 88.69 409 ALA A C 1
ATOM 3191 O O . ALA A 1 409 ? 26.345 14.991 -16.497 1.00 88.69 409 ALA A O 1
ATOM 3192 N N . VAL A 1 410 ? 25.168 13.383 -15.459 1.00 88.69 410 VAL A N 1
ATOM 3193 C CA . VAL A 1 410 ? 25.921 12.242 -16.009 1.00 88.69 410 VAL A CA 1
ATOM 3194 C C . VAL A 1 410 ? 25.468 11.886 -17.432 1.00 88.69 410 VAL A C 1
ATOM 3196 O O . VAL A 1 410 ? 26.204 11.213 -18.154 1.00 88.69 410 VAL A O 1
ATOM 3199 N N . VAL A 1 411 ? 24.286 12.341 -17.866 1.00 89.56 411 VAL A N 1
ATOM 3200 C CA . VAL A 1 411 ? 23.802 12.103 -19.232 1.00 89.56 411 VAL A CA 1
ATOM 3201 C C . VAL A 1 411 ? 24.711 12.838 -20.233 1.00 89.56 411 VAL A C 1
ATOM 3203 O O . VAL A 1 411 ? 24.880 14.055 -20.107 1.00 89.56 411 VAL A O 1
ATOM 3206 N N . PRO A 1 412 ? 25.292 12.136 -21.228 1.00 89.75 412 PRO A N 1
ATOM 3207 C CA . PRO A 1 412 ? 26.186 12.733 -22.215 1.00 89.75 412 PRO A CA 1
ATOM 3208 C C . PRO A 1 412 ? 25.563 13.932 -22.952 1.00 89.75 412 PRO A C 1
ATOM 3210 O O . PRO A 1 412 ? 24.379 13.874 -23.303 1.00 89.75 412 PRO A O 1
ATOM 3213 N N . PRO A 1 413 ? 26.334 15.000 -23.243 1.00 86.38 413 PRO A N 1
ATOM 3214 C CA . PRO A 1 413 ? 25.826 16.185 -23.936 1.00 86.38 413 PRO A CA 1
ATOM 3215 C C . PRO A 1 413 ? 25.184 15.891 -25.297 1.00 86.38 413 PRO A C 1
ATOM 3217 O O . PRO A 1 413 ? 24.218 16.543 -25.659 1.00 86.38 413 PRO A O 1
ATOM 3220 N N . GLU A 1 414 ? 25.663 14.894 -26.043 1.00 90.94 414 GLU A N 1
ATOM 3221 C CA . GLU A 1 414 ? 25.077 14.466 -27.322 1.00 90.94 414 GLU A CA 1
ATOM 3222 C C . GLU A 1 414 ? 23.678 13.845 -27.184 1.00 90.94 414 GLU A C 1
ATOM 3224 O O . GLU A 1 414 ? 22.952 13.706 -28.176 1.00 90.94 414 GLU A O 1
ATOM 3229 N N . ASN A 1 415 ? 23.303 13.469 -25.958 1.00 93.00 415 ASN A N 1
ATOM 3230 C CA . ASN A 1 415 ? 22.005 12.927 -25.586 1.00 93.00 415 ASN A CA 1
ATOM 3231 C C . ASN A 1 415 ? 21.134 13.910 -24.800 1.00 93.00 415 ASN A C 1
ATOM 3233 O O . ASN A 1 415 ? 20.054 13.522 -24.356 1.00 93.00 415 ASN A O 1
ATOM 3237 N N . ARG A 1 416 ? 21.589 15.157 -24.649 1.00 91.38 416 ARG A N 1
ATOM 3238 C CA . ARG A 1 416 ? 20.920 16.234 -23.920 1.00 91.38 416 ARG A CA 1
ATOM 3239 C C . ARG A 1 416 ? 20.876 17.499 -24.777 1.00 91.38 416 ARG A C 1
ATOM 3241 O O . ARG A 1 416 ? 21.534 17.586 -25.808 1.00 91.38 416 ARG A O 1
ATOM 3248 N N . ASN A 1 417 ? 20.110 18.487 -24.331 1.00 91.06 417 ASN A N 1
ATOM 3249 C CA . ASN A 1 417 ? 19.994 19.803 -24.955 1.00 91.06 417 ASN A CA 1
ATOM 3250 C C . ASN A 1 417 ? 19.543 19.759 -26.422 1.00 91.06 417 ASN A C 1
ATOM 3252 O O . ASN A 1 417 ? 19.973 20.563 -27.248 1.00 91.06 417 ASN A O 1
ATOM 3256 N N . TRP A 1 418 ? 18.703 18.783 -26.755 1.00 94.69 418 TRP A N 1
ATOM 3257 C CA . TRP A 1 418 ? 18.127 18.669 -28.079 1.00 94.69 418 TRP A CA 1
ATOM 3258 C C . TRP A 1 418 ? 17.074 19.748 -28.288 1.00 94.69 418 TRP A C 1
ATOM 3260 O O . TRP A 1 418 ? 16.264 20.051 -27.407 1.00 94.69 418 TRP A O 1
ATOM 3270 N N . THR A 1 419 ? 17.070 20.283 -29.499 1.00 94.81 419 THR A N 1
ATOM 3271 C CA . THR A 1 419 ? 15.964 21.068 -30.031 1.00 94.81 419 THR A CA 1
ATOM 3272 C C . THR A 1 419 ? 14.744 20.180 -30.283 1.00 94.81 419 THR A C 1
ATOM 3274 O O . THR A 1 419 ? 14.852 18.956 -30.414 1.00 94.81 419 THR A O 1
ATOM 3277 N N . ARG A 1 420 ? 13.570 20.801 -30.436 1.00 94.06 420 ARG A N 1
ATOM 3278 C CA . ARG A 1 420 ? 12.344 20.120 -30.884 1.00 94.06 420 ARG A CA 1
ATOM 3279 C C . ARG A 1 420 ? 12.569 19.259 -32.136 1.00 94.06 420 ARG A C 1
ATOM 3281 O O . ARG A 1 420 ? 12.148 18.106 -32.172 1.00 94.06 420 ARG A O 1
ATOM 3288 N N . GLY A 1 421 ? 13.254 19.803 -33.146 1.00 92.81 421 GLY A N 1
ATOM 3289 C CA . GLY A 1 421 ? 13.527 19.096 -34.401 1.00 92.81 421 GLY A CA 1
ATOM 3290 C C . GLY A 1 421 ? 14.388 17.847 -34.204 1.00 92.81 421 GLY A C 1
ATOM 3291 O O . GLY A 1 421 ? 14.043 16.781 -34.706 1.00 92.81 421 GLY A O 1
ATOM 3292 N N . GLU A 1 422 ? 15.460 17.954 -33.414 1.00 94.50 422 GLU A N 1
ATOM 3293 C CA . GLU A 1 422 ? 16.350 16.824 -33.114 1.00 94.50 422 GLU A CA 1
ATOM 3294 C C . GLU A 1 422 ? 15.651 15.732 -32.297 1.00 94.50 422 GLU A C 1
ATOM 3296 O O . GLU A 1 422 ? 15.853 14.546 -32.564 1.00 94.50 422 GLU A O 1
ATOM 3301 N N . LEU A 1 423 ? 14.814 16.106 -31.320 1.00 95.19 423 LEU A N 1
ATOM 3302 C CA . LEU A 1 423 ? 13.999 15.152 -30.565 1.00 95.19 423 LEU A CA 1
ATOM 3303 C C . LEU A 1 423 ? 13.087 14.356 -31.506 1.00 95.19 423 LEU A C 1
ATOM 3305 O O . LEU A 1 423 ? 13.079 13.125 -31.458 1.00 95.19 423 LEU A O 1
ATOM 3309 N N . ILE A 1 424 ? 12.335 15.051 -32.365 1.00 93.94 424 ILE A N 1
ATOM 3310 C CA . ILE A 1 424 ? 11.381 14.415 -33.276 1.00 93.94 424 ILE A CA 1
ATOM 3311 C C . ILE A 1 424 ? 12.105 13.529 -34.284 1.00 93.94 424 ILE A C 1
ATOM 3313 O O . ILE A 1 424 ? 11.684 12.396 -34.493 1.00 93.94 424 ILE A O 1
ATOM 3317 N N . GLU A 1 425 ? 13.206 13.997 -34.875 1.00 94.12 425 GLU A N 1
ATOM 3318 C CA . GLU A 1 425 ? 14.004 13.201 -35.811 1.00 94.12 425 GLU A CA 1
ATOM 3319 C C . GLU A 1 425 ? 14.495 11.904 -35.153 1.00 94.12 425 GLU A C 1
ATOM 3321 O O . GLU A 1 425 ? 14.370 10.816 -35.721 1.00 94.12 425 GLU A O 1
ATOM 3326 N N . ARG A 1 426 ? 15.026 11.989 -33.928 1.00 94.06 426 ARG A N 1
ATOM 3327 C CA . ARG A 1 426 ? 15.499 10.816 -33.182 1.00 94.06 426 ARG A CA 1
ATOM 3328 C C . ARG A 1 426 ? 14.363 9.860 -32.845 1.00 94.06 426 ARG A C 1
ATOM 3330 O O . ARG A 1 426 ? 14.513 8.659 -33.065 1.00 94.06 426 ARG A O 1
ATOM 3337 N N . TYR A 1 427 ? 13.243 10.381 -32.353 1.00 95.25 427 TYR A N 1
ATOM 3338 C CA . TYR A 1 427 ? 12.081 9.568 -32.020 1.00 95.25 427 TYR A CA 1
ATOM 3339 C C . TYR A 1 427 ? 11.501 8.880 -33.266 1.00 95.25 427 TYR A C 1
ATOM 3341 O O . TYR A 1 427 ? 11.339 7.662 -33.262 1.00 95.25 427 TYR A O 1
ATOM 3349 N N . ALA A 1 428 ? 11.297 9.622 -34.361 1.00 94.19 428 ALA A N 1
ATOM 3350 C CA . ALA A 1 428 ? 10.831 9.102 -35.649 1.00 94.19 428 ALA A CA 1
ATOM 3351 C C . ALA A 1 428 ? 11.725 7.967 -36.168 1.00 94.19 428 ALA A C 1
ATOM 3353 O O . ALA A 1 428 ? 11.234 6.929 -36.616 1.00 94.19 428 ALA A O 1
ATOM 3354 N N . ASN A 1 429 ? 13.046 8.140 -36.066 1.00 94.12 429 ASN A N 1
ATOM 3355 C CA . ASN A 1 429 ? 14.012 7.117 -36.448 1.00 94.12 429 ASN A CA 1
ATOM 3356 C C . ASN A 1 429 ? 13.868 5.845 -35.601 1.00 94.12 429 ASN A C 1
ATOM 3358 O O . ASN A 1 429 ? 13.889 4.744 -36.159 1.00 94.12 429 ASN A O 1
ATOM 3362 N N . ASP A 1 430 ? 13.688 5.979 -34.285 1.00 93.25 430 ASP A N 1
ATOM 3363 C CA . ASP A 1 430 ? 13.565 4.841 -33.371 1.00 93.25 430 ASP A CA 1
ATOM 3364 C C . ASP A 1 430 ? 12.242 4.066 -33.566 1.00 93.25 430 ASP A C 1
ATOM 3366 O O . ASP A 1 430 ? 12.233 2.841 -33.417 1.00 93.25 430 ASP A O 1
ATOM 3370 N N . ILE A 1 431 ? 11.150 4.727 -33.977 1.00 94.75 431 ILE A N 1
ATOM 3371 C CA . ILE A 1 431 ? 9.858 4.062 -34.254 1.00 94.75 431 ILE A CA 1
ATOM 3372 C C . ILE A 1 431 ? 9.652 3.638 -35.713 1.00 94.75 431 ILE A C 1
ATOM 3374 O O . ILE A 1 431 ? 8.728 2.881 -35.990 1.00 94.75 431 ILE A O 1
ATOM 3378 N N . SER A 1 432 ? 10.522 4.045 -36.643 1.00 92.88 432 SER A N 1
ATOM 3379 C CA . SER A 1 432 ? 10.375 3.799 -38.093 1.00 92.88 432 SER A CA 1
ATOM 3380 C C . SER A 1 432 ? 10.174 2.330 -38.505 1.00 92.88 432 SER A C 1
ATOM 3382 O O . SER A 1 432 ? 9.637 2.048 -39.575 1.00 92.88 432 SER A O 1
ATOM 3384 N N . GLN A 1 433 ? 10.609 1.381 -37.670 1.00 91.62 433 GLN A N 1
ATOM 3385 C CA . GLN A 1 433 ? 10.483 -0.063 -37.907 1.00 91.62 433 GLN A CA 1
ATOM 3386 C C . GLN A 1 433 ? 9.314 -0.709 -37.143 1.00 91.62 433 GLN A C 1
ATOM 3388 O O . GLN A 1 433 ? 9.075 -1.907 -37.290 1.00 91.62 433 GLN A O 1
ATOM 3393 N N . ILE A 1 434 ? 8.586 0.060 -36.331 1.00 93.06 434 ILE A N 1
ATOM 3394 C CA . ILE A 1 434 ? 7.441 -0.401 -35.546 1.00 93.06 434 ILE A CA 1
ATOM 3395 C C . ILE A 1 434 ? 6.178 -0.059 -36.333 1.00 93.06 434 ILE A C 1
ATOM 3397 O O . ILE A 1 434 ? 5.719 1.076 -36.343 1.00 93.06 434 ILE A O 1
ATOM 3401 N N . LYS A 1 435 ? 5.605 -1.065 -37.003 1.00 88.69 435 LYS A N 1
ATOM 3402 C CA . LYS A 1 435 ? 4.491 -0.900 -37.955 1.00 88.69 435 LYS A CA 1
ATOM 3403 C C . LYS A 1 435 ? 3.279 -0.143 -37.389 1.00 88.69 435 LYS A C 1
ATOM 3405 O O . LYS A 1 435 ? 2.586 0.534 -38.138 1.00 88.69 435 LYS A O 1
ATOM 3410 N N . GLU A 1 436 ? 3.005 -0.305 -36.099 1.00 87.25 436 GLU A N 1
ATOM 3411 C CA . GLU A 1 436 ? 1.845 0.282 -35.414 1.00 87.25 436 GLU A CA 1
ATOM 3412 C C . GLU A 1 436 ? 2.111 1.705 -34.896 1.00 87.25 436 GLU A C 1
ATOM 3414 O O . GLU A 1 436 ? 1.170 2.411 -34.553 1.00 87.25 436 GLU A O 1
ATOM 3419 N N . ALA A 1 437 ? 3.374 2.143 -34.860 1.00 89.88 437 ALA A N 1
ATOM 3420 C CA . ALA A 1 437 ? 3.774 3.447 -34.351 1.00 89.88 437 ALA A CA 1
ATOM 3421 C C . ALA A 1 437 ? 3.940 4.442 -35.508 1.00 89.88 437 ALA A C 1
ATOM 3423 O O . ALA A 1 437 ? 5.028 4.617 -36.055 1.00 89.88 437 ALA A O 1
ATOM 3424 N N . VAL A 1 438 ? 2.843 5.099 -35.880 1.00 92.38 438 VAL A N 1
ATOM 3425 C CA . VAL A 1 438 ? 2.847 6.206 -36.846 1.00 92.38 438 VAL A CA 1
ATOM 3426 C C . VAL A 1 438 ? 2.763 7.512 -36.067 1.00 92.38 438 VAL A C 1
ATOM 3428 O O . VAL A 1 438 ? 1.883 7.653 -35.224 1.00 92.38 438 VAL A O 1
ATOM 3431 N N . LEU A 1 439 ? 3.676 8.455 -36.313 1.00 92.62 439 LEU A N 1
ATOM 3432 C CA . LEU A 1 439 ? 3.617 9.780 -35.685 1.00 92.62 439 LEU A CA 1
ATOM 3433 C C . LEU A 1 439 ? 2.292 10.463 -35.998 1.00 92.62 439 LEU A C 1
ATOM 3435 O O . LEU A 1 439 ? 1.852 10.446 -37.145 1.00 92.62 439 LEU A O 1
ATOM 3439 N N . HIS A 1 440 ? 1.697 11.107 -34.995 1.00 90.31 440 HIS A N 1
ATOM 3440 C CA . HIS A 1 440 ? 0.523 11.930 -35.244 1.00 90.31 440 HIS A CA 1
ATOM 3441 C C . HIS A 1 440 ? 0.901 13.084 -36.202 1.00 90.31 440 HIS A C 1
ATOM 3443 O O . HIS A 1 440 ? 1.934 13.720 -35.971 1.00 90.31 440 HIS A O 1
ATOM 3449 N N . PRO A 1 441 ? 0.103 13.385 -37.248 1.00 82.19 441 PRO A N 1
ATOM 3450 C CA . PRO A 1 441 ? 0.457 14.371 -38.279 1.00 82.19 441 PRO A CA 1
ATOM 3451 C C . PRO A 1 441 ? 0.848 15.744 -37.721 1.00 82.19 441 PRO A C 1
ATOM 3453 O O . PRO A 1 441 ? 1.826 16.340 -38.162 1.00 82.19 441 PRO A O 1
ATOM 3456 N N . ASP A 1 442 ? 0.139 16.192 -36.684 1.00 85.19 442 ASP A N 1
ATOM 3457 C CA . ASP A 1 442 ? 0.369 17.499 -36.056 1.00 85.19 442 ASP A CA 1
ATOM 3458 C C . ASP A 1 442 ? 1.397 17.457 -34.910 1.00 85.19 442 ASP A C 1
ATOM 3460 O O . ASP A 1 442 ? 1.647 18.471 -34.257 1.00 85.19 442 ASP A O 1
ATOM 3464 N N . ALA A 1 443 ? 1.997 16.295 -34.617 1.00 74.25 443 ALA A N 1
ATOM 3465 C CA . ALA A 1 443 ? 2.900 16.144 -33.472 1.00 74.25 443 ALA A CA 1
ATOM 3466 C C . ALA A 1 443 ? 4.123 17.068 -33.566 1.00 74.25 443 ALA A C 1
ATOM 3468 O O . ALA A 1 443 ? 4.624 17.550 -32.551 1.00 74.25 443 ALA A O 1
ATOM 3469 N N . THR A 1 444 ? 4.578 17.342 -34.790 1.00 72.19 444 THR A N 1
ATOM 3470 C CA . THR A 1 444 ? 5.673 18.273 -35.080 1.00 72.19 444 THR A CA 1
ATOM 3471 C C . THR A 1 444 ? 5.317 19.730 -34.829 1.00 72.19 444 THR A C 1
ATOM 3473 O O . THR A 1 444 ? 6.188 20.507 -34.448 1.00 72.19 444 THR A O 1
ATOM 3476 N N . GLU A 1 445 ? 4.058 20.107 -35.047 1.00 84.12 445 GLU A N 1
ATOM 3477 C CA . GLU A 1 445 ? 3.609 21.497 -34.944 1.00 84.12 445 GLU A CA 1
ATOM 3478 C C . GLU A 1 445 ? 3.188 21.855 -33.518 1.00 84.12 445 GLU A C 1
ATOM 3480 O O . GLU A 1 445 ? 3.402 22.986 -33.082 1.00 84.12 445 GLU A O 1
ATOM 3485 N N . ARG A 1 446 ? 2.627 20.886 -32.781 1.00 90.38 446 ARG A N 1
ATOM 3486 C CA . ARG A 1 446 ? 2.072 21.097 -31.438 1.00 90.38 446 ARG A CA 1
ATOM 3487 C C . ARG A 1 446 ? 3.125 21.166 -30.339 1.00 90.38 446 ARG A C 1
ATOM 3489 O O . ARG A 1 446 ? 2.910 21.910 -29.391 1.00 90.38 446 ARG A O 1
ATOM 3496 N N . LEU A 1 447 ? 4.225 20.415 -30.446 1.00 93.88 447 LEU A N 1
ATOM 3497 C CA . LEU A 1 447 ? 5.272 20.406 -29.421 1.00 93.88 447 LEU A CA 1
ATOM 3498 C C . LEU A 1 447 ? 5.937 21.791 -29.323 1.00 93.88 447 LEU A C 1
ATOM 3500 O O . LEU A 1 447 ? 6.278 22.389 -30.348 1.00 93.88 447 LEU A O 1
ATOM 3504 N N . GLU A 1 448 ? 6.131 22.291 -28.104 1.00 93.00 448 GLU A N 1
ATOM 3505 C CA . GLU A 1 448 ? 6.769 23.584 -27.841 1.00 93.00 448 GLU A CA 1
ATOM 3506 C C . GLU A 1 448 ? 8.237 23.616 -28.311 1.00 93.00 448 GLU A C 1
ATOM 3508 O O . GLU A 1 448 ? 8.948 22.607 -28.319 1.00 93.00 448 GLU A O 1
ATOM 3513 N N . ASP A 1 449 ? 8.722 24.796 -28.703 1.00 89.94 449 ASP A N 1
ATOM 3514 C CA . ASP A 1 449 ? 10.141 24.981 -29.005 1.00 89.94 449 ASP A CA 1
ATOM 3515 C C . ASP A 1 449 ? 10.947 25.078 -27.703 1.00 89.94 449 ASP A C 1
ATOM 3517 O O . ASP A 1 449 ? 10.884 26.075 -26.983 1.00 89.94 449 ASP A O 1
ATOM 3521 N N . HIS A 1 450 ? 11.744 24.046 -27.425 1.00 88.12 450 HIS A N 1
ATOM 3522 C CA . HIS A 1 450 ? 12.681 24.010 -26.304 1.00 88.12 450 HIS A CA 1
ATOM 3523 C C . HIS A 1 450 ? 14.049 23.477 -26.741 1.00 88.12 450 HIS A C 1
ATOM 3525 O O . HIS A 1 450 ? 14.150 22.747 -27.728 1.00 88.12 450 HIS A O 1
ATOM 3531 N N . ALA A 1 451 ? 15.096 23.837 -25.994 1.00 85.06 451 ALA A N 1
ATOM 3532 C CA . ALA A 1 451 ? 16.480 23.415 -26.241 1.00 85.06 451 ALA A CA 1
ATOM 3533 C C . ALA A 1 451 ? 17.033 22.502 -25.132 1.00 85.06 451 ALA A C 1
ATOM 3535 O O . ALA A 1 451 ? 18.239 22.314 -25.035 1.00 85.06 451 ALA A O 1
ATOM 3536 N N . GLU A 1 452 ? 16.159 21.959 -24.281 1.00 90.12 452 GLU A N 1
ATOM 3537 C CA . GLU A 1 452 ? 16.530 21.106 -23.137 1.00 90.12 452 GLU A CA 1
ATOM 3538 C C . GLU A 1 452 ? 15.814 19.746 -23.183 1.00 90.12 452 GLU A C 1
ATOM 3540 O O . GLU A 1 452 ? 15.490 19.158 -22.150 1.00 90.12 452 GLU A O 1
ATOM 3545 N N . TYR A 1 453 ? 15.529 19.238 -24.386 1.00 95.75 453 TYR A N 1
ATOM 3546 C CA . TYR A 1 453 ? 15.088 17.853 -24.536 1.00 95.75 453 TYR A CA 1
ATOM 3547 C C . TYR A 1 453 ? 16.274 16.897 -24.433 1.00 95.75 453 TYR A C 1
ATOM 3549 O O . TYR A 1 453 ? 17.411 17.237 -24.766 1.00 95.75 453 TYR A O 1
ATOM 3557 N N . PHE A 1 454 ? 16.017 15.680 -23.972 1.00 96.69 454 PHE A N 1
ATOM 3558 C CA . PHE A 1 454 ? 17.048 14.660 -23.843 1.00 96.69 454 PHE A CA 1
ATOM 3559 C C . PHE A 1 454 ? 16.463 13.252 -23.914 1.00 96.69 454 PHE A C 1
ATOM 3561 O O . PHE A 1 454 ? 15.253 13.045 -23.791 1.00 96.69 454 PHE A O 1
ATOM 3568 N N . GLY A 1 455 ? 17.340 12.273 -24.119 1.00 96.75 455 GLY A N 1
ATOM 3569 C CA . GLY A 1 455 ? 16.969 10.868 -24.212 1.00 96.75 455 GLY A CA 1
ATOM 3570 C C . GLY A 1 455 ? 17.863 9.992 -23.352 1.00 96.75 455 GLY A C 1
ATOM 3571 O O . GLY A 1 455 ? 19.087 10.105 -23.389 1.00 96.75 455 GLY A O 1
ATOM 3572 N N . ILE A 1 456 ? 17.238 9.078 -22.619 1.00 96.69 456 ILE A N 1
ATOM 3573 C CA . ILE A 1 456 ? 17.912 8.102 -21.766 1.00 96.69 456 ILE A CA 1
ATOM 3574 C C . ILE A 1 456 ? 17.331 6.708 -21.985 1.00 96.69 456 ILE A C 1
ATOM 3576 O O . ILE A 1 456 ? 16.157 6.540 -22.311 1.00 96.69 456 ILE A O 1
ATOM 3580 N N . GLY A 1 457 ? 18.176 5.697 -21.823 1.00 95.56 457 GLY A N 1
ATOM 3581 C CA . GLY A 1 457 ? 17.812 4.296 -21.954 1.00 95.56 457 GLY A CA 1
ATOM 3582 C C . GLY A 1 457 ? 17.808 3.563 -20.617 1.00 95.56 457 GLY A C 1
ATOM 3583 O O . GLY A 1 457 ? 18.423 3.987 -19.641 1.00 95.56 457 GLY A O 1
ATOM 3584 N N . THR A 1 458 ? 17.171 2.403 -20.588 1.00 95.75 458 THR A N 1
ATOM 3585 C CA . THR A 1 458 ? 17.353 1.384 -19.551 1.00 95.75 458 THR A CA 1
ATOM 3586 C C . THR A 1 458 ? 17.180 -0.004 -20.168 1.00 95.75 458 THR A C 1
ATOM 3588 O O . THR A 1 458 ? 16.775 -0.139 -21.328 1.00 95.75 458 THR A O 1
ATOM 3591 N N . ILE A 1 459 ? 17.507 -1.049 -19.415 1.00 95.50 459 ILE A N 1
ATOM 3592 C CA . ILE A 1 459 ? 17.391 -2.433 -19.865 1.00 95.50 459 ILE A CA 1
ATOM 3593 C C . ILE A 1 459 ? 16.738 -3.291 -18.784 1.00 95.50 459 ILE A C 1
ATOM 3595 O O . ILE A 1 459 ? 17.060 -3.186 -17.603 1.00 95.50 459 ILE A O 1
ATOM 3599 N N . ALA A 1 460 ? 15.814 -4.151 -19.198 1.00 95.94 460 ALA A N 1
ATOM 3600 C CA . ALA A 1 460 ? 15.143 -5.118 -18.343 1.00 95.94 460 ALA A CA 1
ATOM 3601 C C . ALA A 1 460 ? 15.361 -6.534 -18.875 1.00 95.94 460 ALA A C 1
ATOM 3603 O O . ALA A 1 460 ? 15.468 -6.748 -20.083 1.00 95.94 460 ALA A O 1
ATOM 3604 N N . VAL A 1 461 ? 15.384 -7.515 -17.975 1.00 95.31 461 VAL A N 1
ATOM 3605 C CA . VAL A 1 461 ? 15.588 -8.927 -18.318 1.00 95.31 461 VAL A CA 1
ATOM 3606 C C . VAL A 1 461 ? 14.423 -9.742 -17.783 1.00 95.31 461 VAL A C 1
ATOM 3608 O O . VAL A 1 461 ? 14.016 -9.544 -16.645 1.00 95.31 461 VAL A O 1
ATOM 3611 N N . ALA A 1 462 ? 13.890 -10.659 -18.584 1.00 93.62 462 ALA A N 1
ATOM 3612 C CA . ALA A 1 462 ? 12.996 -11.711 -18.116 1.00 93.62 462 ALA A CA 1
ATOM 3613 C C . ALA A 1 462 ? 13.707 -13.067 -18.235 1.00 93.62 462 ALA A C 1
ATOM 3615 O O . ALA A 1 462 ? 13.968 -13.525 -19.350 1.00 93.62 462 ALA A O 1
ATOM 3616 N N . ASP A 1 463 ? 14.014 -13.705 -17.100 1.00 92.25 463 ASP A N 1
ATOM 3617 C CA . ASP A 1 463 ? 14.643 -15.034 -17.046 1.00 92.25 463 ASP A CA 1
ATOM 3618 C C . ASP A 1 463 ? 13.599 -16.151 -16.907 1.00 92.25 463 ASP A C 1
ATOM 3620 O O . ASP A 1 463 ? 13.096 -16.429 -15.817 1.00 92.25 463 ASP A O 1
ATOM 3624 N N . ARG A 1 464 ? 13.279 -16.812 -18.024 1.00 85.50 464 ARG A N 1
ATOM 3625 C CA . ARG A 1 464 ? 12.280 -17.892 -18.064 1.00 85.50 464 ARG A CA 1
ATOM 3626 C C . ARG A 1 464 ? 12.700 -19.136 -17.289 1.00 85.50 464 ARG A C 1
ATOM 3628 O O . ARG A 1 464 ? 11.835 -19.885 -16.861 1.00 85.50 464 ARG A O 1
ATOM 3635 N N . GLY A 1 465 ? 14.000 -19.362 -17.102 1.00 85.31 465 GLY A N 1
ATOM 3636 C CA . GLY A 1 465 ? 14.500 -20.542 -16.392 1.00 85.31 465 GLY A CA 1
ATOM 3637 C C . GLY A 1 465 ? 14.449 -20.422 -14.874 1.00 85.31 465 GLY A C 1
ATOM 3638 O O . GLY A 1 465 ? 14.861 -21.342 -14.166 1.00 85.31 465 GLY A O 1
ATOM 3639 N N . ALA A 1 466 ? 13.983 -19.284 -14.361 1.00 88.75 466 ALA A N 1
ATOM 3640 C CA . ALA A 1 466 ? 13.909 -19.004 -12.937 1.00 88.75 466 ALA A CA 1
ATOM 3641 C C . ALA A 1 466 ? 12.641 -18.199 -12.581 1.00 88.75 466 ALA A C 1
ATOM 3643 O O . ALA A 1 466 ? 12.756 -17.093 -12.047 1.00 88.75 466 ALA A O 1
ATOM 3644 N N . PRO A 1 467 ? 11.425 -18.735 -12.823 1.00 88.25 467 PRO A N 1
ATOM 3645 C CA . PRO A 1 467 ? 10.194 -18.062 -12.411 1.00 88.25 467 PRO A CA 1
ATOM 3646 C C . PRO A 1 467 ? 10.197 -17.851 -10.895 1.00 88.25 467 PRO A C 1
ATOM 3648 O O . PRO A 1 467 ? 10.603 -18.733 -10.143 1.00 88.25 467 PRO A O 1
ATOM 3651 N N . LEU A 1 468 ? 9.785 -16.674 -10.426 1.00 91.94 468 LEU A N 1
ATOM 3652 C CA . LEU A 1 468 ? 9.780 -16.369 -8.992 1.00 91.94 468 LEU A CA 1
ATOM 3653 C C . LEU A 1 468 ? 8.749 -17.223 -8.241 1.00 91.94 468 LEU A C 1
ATOM 3655 O O . LEU A 1 468 ? 7.673 -17.504 -8.761 1.00 91.94 468 LEU A O 1
ATOM 3659 N N . ASP A 1 469 ? 9.029 -17.532 -6.973 1.00 92.44 469 ASP A N 1
ATOM 3660 C CA . ASP A 1 469 ? 8.055 -18.170 -6.086 1.00 92.44 469 ASP A CA 1
ATOM 3661 C C . ASP A 1 469 ? 6.776 -17.312 -5.954 1.00 92.44 469 ASP A C 1
ATOM 3663 O O . ASP A 1 469 ? 6.815 -16.076 -6.060 1.00 92.44 469 ASP A O 1
ATOM 3667 N N . LYS A 1 470 ? 5.650 -17.969 -5.629 1.00 91.94 470 LYS A N 1
ATOM 3668 C CA . LYS A 1 470 ? 4.382 -17.299 -5.294 1.00 91.94 470 LYS A CA 1
ATOM 3669 C C . LYS A 1 470 ? 4.587 -16.213 -4.235 1.00 91.94 470 LYS A C 1
ATOM 3671 O O . LYS A 1 470 ? 5.378 -16.369 -3.296 1.00 91.94 470 LYS A O 1
ATOM 3676 N N . ILE A 1 471 ? 3.833 -15.121 -4.358 1.00 92.50 471 ILE A N 1
ATOM 3677 C CA . ILE A 1 471 ? 3.905 -14.016 -3.401 1.00 92.50 471 ILE A CA 1
ATOM 3678 C C . ILE A 1 471 ? 3.448 -14.500 -2.027 1.00 92.50 471 ILE A C 1
ATOM 3680 O O . ILE A 1 471 ? 2.387 -15.107 -1.865 1.00 92.50 471 ILE A O 1
ATOM 3684 N N . ARG A 1 472 ? 4.260 -14.211 -1.011 1.00 91.38 472 ARG A N 1
ATOM 3685 C CA . ARG A 1 472 ? 3.906 -14.504 0.374 1.00 91.38 472 ARG A CA 1
ATOM 3686 C C . ARG A 1 472 ? 2.862 -13.511 0.878 1.00 91.38 472 ARG A C 1
ATOM 3688 O O . ARG A 1 472 ? 2.956 -12.329 0.551 1.00 91.38 472 ARG A O 1
ATOM 3695 N N . PRO A 1 473 ? 1.894 -13.959 1.690 1.00 93.12 473 PRO A N 1
ATOM 3696 C CA . PRO A 1 473 ? 1.004 -13.034 2.370 1.00 93.12 473 PRO A CA 1
ATOM 3697 C C . PRO A 1 473 ? 1.820 -12.061 3.230 1.00 93.12 473 PRO A C 1
ATOM 3699 O O . PRO A 1 473 ? 2.885 -12.445 3.733 1.00 93.12 473 PRO A O 1
ATOM 3702 N N . PRO A 1 474 ? 1.342 -10.821 3.407 1.00 92.25 474 PRO A N 1
ATOM 3703 C CA . PRO A 1 474 ? 1.965 -9.918 4.355 1.00 92.25 474 PRO A CA 1
ATOM 3704 C C . PRO A 1 474 ? 1.830 -10.481 5.779 1.00 92.25 474 PRO A C 1
ATOM 3706 O O . PRO A 1 474 ? 1.046 -11.399 6.043 1.00 92.25 474 PRO A O 1
ATOM 3709 N N . VAL A 1 475 ? 2.618 -9.965 6.714 1.00 90.62 475 VAL A N 1
ATOM 3710 C CA . VAL A 1 475 ? 2.576 -10.390 8.116 1.00 90.62 475 VAL A CA 1
ATOM 3711 C C . VAL A 1 475 ? 1.806 -9.358 8.923 1.00 90.62 475 VAL A C 1
ATOM 3713 O O . VAL A 1 475 ? 2.159 -8.189 8.910 1.00 90.62 475 VAL A O 1
ATOM 3716 N N . ILE A 1 476 ? 0.780 -9.798 9.653 1.00 89.62 476 ILE A N 1
ATOM 3717 C CA . ILE A 1 476 ? 0.162 -8.998 10.716 1.00 89.62 476 ILE A CA 1
ATOM 3718 C C . ILE A 1 476 ? 0.841 -9.434 12.017 1.00 89.62 476 ILE A C 1
ATOM 3720 O O . ILE A 1 476 ? 0.539 -10.512 12.551 1.00 89.62 476 ILE A O 1
ATOM 3724 N N . THR A 1 477 ? 1.842 -8.656 12.441 1.00 71.88 477 THR A N 1
ATOM 3725 C CA . THR A 1 477 ? 2.824 -9.025 13.472 1.00 71.88 477 THR A CA 1
ATOM 3726 C C . THR A 1 477 ? 2.138 -9.464 14.760 1.00 71.88 477 THR A C 1
ATOM 3728 O O . THR A 1 477 ? 1.169 -8.822 15.164 1.00 71.88 477 THR A O 1
ATOM 3731 N N . PRO A 1 478 ? 2.577 -10.562 15.400 1.00 62.62 478 PRO A N 1
ATOM 3732 C CA . PRO A 1 478 ? 2.003 -10.979 16.661 1.00 62.62 478 PRO A CA 1
ATOM 3733 C C . PRO A 1 478 ? 2.313 -10.100 17.855 1.00 62.62 478 PRO A C 1
ATOM 3735 O O . PRO A 1 478 ? 3.406 -9.560 17.960 1.00 62.62 478 PRO A O 1
ATOM 3738 N N . ASP A 1 479 ? 1.309 -10.027 18.733 1.00 58.25 479 ASP A N 1
ATOM 3739 C CA . ASP A 1 479 ? 1.308 -9.385 20.042 1.00 58.25 479 ASP A CA 1
ATOM 3740 C C . ASP A 1 479 ? 2.673 -9.491 20.731 1.00 58.25 479 ASP A C 1
ATOM 3742 O O . ASP A 1 479 ? 3.191 -10.589 20.951 1.00 58.25 479 ASP A O 1
ATOM 3746 N N . SER A 1 480 ? 3.214 -8.356 21.166 1.00 58.28 480 SER A N 1
ATOM 3747 C CA . SER A 1 480 ? 3.922 -8.352 22.441 1.00 58.28 480 SER A CA 1
ATOM 3748 C C . SER A 1 480 ? 2.880 -8.156 23.545 1.00 58.28 480 SER A C 1
ATOM 3750 O O . SER A 1 480 ? 1.832 -7.549 23.321 1.00 58.28 480 SER A O 1
ATOM 3752 N N . ALA A 1 481 ? 3.170 -8.606 24.770 1.00 56.62 481 ALA A N 1
ATOM 3753 C CA . ALA A 1 481 ? 2.316 -8.305 25.927 1.00 56.62 481 ALA A CA 1
ATOM 3754 C C . ALA A 1 481 ? 2.086 -6.787 26.126 1.00 56.62 481 ALA A C 1
ATOM 3756 O O . ALA A 1 481 ? 1.155 -6.387 26.816 1.00 56.62 481 ALA A O 1
ATOM 3757 N N . THR A 1 482 ? 2.937 -5.953 25.522 1.00 57.47 482 THR A N 1
ATOM 3758 C CA . THR A 1 482 ? 2.907 -4.491 25.591 1.00 57.47 482 THR A CA 1
ATOM 3759 C C . THR A 1 482 ? 2.229 -3.815 24.394 1.00 57.47 482 THR A C 1
ATOM 3761 O O . THR A 1 482 ? 1.896 -2.640 24.499 1.00 57.47 482 THR A O 1
ATOM 3764 N N . SER A 1 483 ? 2.014 -4.511 23.272 1.00 64.25 483 SER A N 1
ATOM 3765 C CA . SER A 1 483 ? 1.406 -3.956 22.056 1.00 64.25 483 SER A CA 1
ATOM 3766 C C . SER A 1 483 ? 0.694 -5.066 21.267 1.00 64.25 483 SER A C 1
ATOM 3768 O O . SER A 1 483 ? 1.313 -5.727 20.424 1.00 64.25 483 SER A O 1
ATOM 3770 N N . PRO A 1 484 ? -0.591 -5.345 21.564 1.00 74.31 484 PRO A N 1
ATOM 3771 C CA . PRO A 1 484 ? -1.374 -6.282 20.767 1.00 74.31 484 PRO A CA 1
ATOM 3772 C C . PRO A 1 484 ? -1.560 -5.733 19.347 1.00 74.31 484 PRO A C 1
ATOM 3774 O O . PRO A 1 484 ? -1.661 -4.526 19.151 1.00 74.31 484 PRO A O 1
ATOM 3777 N N . ASN A 1 485 ? -1.630 -6.600 18.343 1.00 79.62 485 ASN A N 1
ATOM 3778 C CA . ASN A 1 485 ? -1.900 -6.197 16.960 1.00 79.62 485 ASN A CA 1
ATOM 3779 C C . ASN A 1 485 ? -2.915 -7.177 16.361 1.00 79.62 485 ASN A C 1
ATOM 3781 O O . ASN A 1 485 ? -2.711 -8.377 16.497 1.00 79.62 485 ASN A O 1
ATOM 3785 N N . PRO A 1 486 ? -4.003 -6.744 15.704 1.00 89.31 486 PRO A N 1
ATOM 3786 C CA . PRO A 1 486 ? -4.496 -5.372 15.608 1.00 89.31 486 PRO A CA 1
ATOM 3787 C C . PRO A 1 486 ? -4.882 -4.785 16.967 1.00 89.31 486 PRO A C 1
ATOM 3789 O O . PRO A 1 486 ? -5.415 -5.499 17.821 1.00 89.31 486 PRO A O 1
ATOM 3792 N N . ARG A 1 487 ? -4.669 -3.477 17.145 1.00 87.69 487 ARG A N 1
ATOM 3793 C CA . ARG A 1 487 ? -4.992 -2.765 18.392 1.00 87.69 487 ARG A CA 1
ATOM 3794 C C . ARG A 1 487 ? -6.166 -1.820 18.251 1.00 87.69 487 ARG A C 1
ATOM 3796 O O . ARG A 1 487 ? -6.306 -1.117 17.254 1.00 87.69 487 ARG A O 1
ATOM 3803 N N . HIS A 1 488 ? -6.962 -1.761 19.312 1.00 91.00 488 HIS A N 1
ATOM 3804 C CA . HIS A 1 488 ? -7.865 -0.647 19.558 1.00 91.00 488 HIS A CA 1
ATOM 3805 C C . HIS A 1 488 ? -7.044 0.620 19.820 1.00 91.00 488 HIS A C 1
ATOM 3807 O O . HIS A 1 488 ? -6.180 0.610 20.693 1.00 91.00 488 HIS A O 1
ATOM 3813 N N . ILE A 1 489 ? -7.320 1.679 19.064 1.00 91.56 489 ILE A N 1
ATOM 3814 C CA . ILE A 1 489 ? -6.712 2.999 19.263 1.00 91.56 489 ILE A CA 1
ATOM 3815 C C . ILE A 1 489 ? -7.593 3.852 20.174 1.00 91.56 489 ILE A C 1
ATOM 3817 O O . ILE A 1 489 ? -7.108 4.446 21.130 1.00 91.56 489 ILE A O 1
ATOM 3821 N N . GLY A 1 490 ? -8.899 3.865 19.913 1.00 91.88 490 GLY A N 1
ATOM 3822 C CA . GLY A 1 490 ? -9.862 4.625 20.699 1.00 91.88 490 GLY A CA 1
ATOM 3823 C C . GLY A 1 490 ? -11.284 4.448 20.182 1.00 91.88 490 GLY A C 1
ATOM 3824 O O . GLY A 1 490 ? -11.506 3.829 19.137 1.00 91.88 490 GLY A O 1
ATOM 3825 N N . TRP A 1 491 ? -12.256 4.948 20.939 1.00 94.19 491 TRP A N 1
ATOM 3826 C CA . TRP A 1 491 ? -13.648 5.036 20.501 1.00 94.19 491 TRP A CA 1
ATOM 3827 C C . TRP A 1 491 ? -13.847 6.315 19.687 1.00 94.19 491 TRP A C 1
ATOM 3829 O O . TRP A 1 491 ? -13.369 7.380 20.068 1.00 94.19 491 TRP A O 1
ATOM 3839 N N . VAL A 1 492 ? -14.534 6.191 18.557 1.00 93.56 492 VAL A N 1
ATOM 3840 C CA . VAL A 1 492 ? -14.936 7.318 17.711 1.00 93.56 492 VAL A CA 1
ATOM 3841 C C . VAL A 1 492 ? -16.214 7.920 18.309 1.00 93.56 492 VAL A C 1
ATOM 3843 O O . VAL A 1 492 ? -17.050 7.147 18.789 1.00 93.56 492 VAL A O 1
ATOM 3846 N N . PRO A 1 493 ? -16.388 9.257 18.307 1.00 90.00 493 PRO A N 1
ATOM 3847 C CA . PRO A 1 493 ? -17.625 9.889 18.759 1.00 90.00 493 PRO A CA 1
ATOM 3848 C C . PRO A 1 493 ? -18.853 9.302 18.048 1.00 90.00 493 PRO A C 1
ATOM 3850 O O . PRO A 1 493 ? -18.969 9.390 16.828 1.00 90.00 493 PRO A O 1
ATOM 3853 N N . ALA A 1 494 ? -19.735 8.668 18.819 1.00 88.69 494 ALA A N 1
ATOM 3854 C CA . ALA A 1 494 ? -21.028 8.142 18.390 1.00 88.69 494 ALA A CA 1
ATOM 3855 C C . ALA A 1 494 ? -21.942 8.049 19.620 1.00 88.69 494 ALA A C 1
ATOM 3857 O O . ALA A 1 494 ? -21.462 7.718 20.711 1.00 88.69 494 ALA A O 1
ATOM 3858 N N . THR A 1 495 ? -23.236 8.325 19.452 1.00 89.44 495 THR A N 1
ATOM 3859 C CA . THR A 1 495 ? -24.209 8.315 20.553 1.00 89.44 495 THR A CA 1
ATOM 3860 C C . THR A 1 495 ? -24.535 6.874 20.975 1.00 89.44 495 THR A C 1
ATOM 3862 O O . THR A 1 495 ? -25.008 6.089 20.149 1.00 89.44 495 THR A O 1
ATOM 3865 N N . PRO A 1 496 ? -24.322 6.484 22.248 1.00 90.69 496 PRO A N 1
ATOM 3866 C CA . PRO A 1 496 ? -24.698 5.166 22.752 1.00 90.69 496 PRO A CA 1
ATOM 3867 C C . PRO A 1 496 ? -26.176 4.820 22.481 1.00 90.69 496 PRO A C 1
ATOM 3869 O O . PRO A 1 496 ? -27.037 5.696 22.549 1.00 90.69 496 PRO A O 1
ATOM 3872 N N . PRO A 1 497 ? -26.503 3.545 22.192 1.00 86.94 497 PRO A N 1
ATOM 3873 C CA . PRO A 1 497 ? -25.650 2.363 22.320 1.00 86.94 497 PRO A CA 1
ATOM 3874 C C . PRO A 1 497 ? -24.730 2.123 21.114 1.00 86.94 497 PRO A C 1
ATOM 3876 O O . PRO A 1 497 ? -23.974 1.143 21.123 1.00 86.94 497 PRO A O 1
ATOM 3879 N N . GLU A 1 498 ? -24.790 2.975 20.082 1.00 91.38 498 GLU A N 1
ATOM 3880 C CA . GLU A 1 498 ? -23.880 2.875 18.949 1.00 91.38 498 GLU A CA 1
ATOM 3881 C C . GLU A 1 498 ? -22.440 3.016 19.426 1.00 91.38 498 GLU A C 1
ATOM 3883 O O . GLU A 1 498 ? -22.105 3.782 20.331 1.00 91.38 498 GLU A O 1
ATOM 3888 N N . ALA A 1 499 ? -21.572 2.197 18.846 1.00 92.06 499 ALA A N 1
ATOM 3889 C CA . ALA A 1 499 ? -20.190 2.203 19.234 1.00 92.06 499 ALA A CA 1
ATOM 3890 C C . ALA A 1 499 ? -19.281 1.804 18.100 1.00 92.06 499 ALA A C 1
ATOM 3892 O O . ALA A 1 499 ? -19.266 0.662 17.634 1.00 92.06 499 ALA A O 1
ATOM 3893 N N . ILE A 1 500 ? -18.472 2.775 17.727 1.00 93.62 500 ILE A N 1
ATOM 3894 C CA . ILE A 1 500 ? -17.508 2.663 16.662 1.00 93.62 500 ILE A CA 1
ATOM 3895 C C . ILE A 1 500 ? -16.149 2.933 17.280 1.00 93.62 500 ILE A C 1
ATOM 3897 O O . ILE A 1 500 ? -15.987 3.818 18.117 1.00 93.62 500 ILE A O 1
ATOM 3901 N N . ARG A 1 501 ? -15.163 2.138 16.903 1.00 93.56 501 ARG A N 1
ATOM 3902 C CA . ARG A 1 501 ? -13.787 2.302 17.338 1.00 93.56 501 ARG A CA 1
ATOM 3903 C C . ARG A 1 501 ? -12.864 2.425 16.149 1.00 93.56 501 ARG A C 1
ATOM 3905 O O . ARG A 1 501 ? -13.156 1.950 15.054 1.00 93.56 501 ARG A O 1
ATOM 3912 N N . GLU A 1 502 ? -11.725 3.032 16.414 1.00 94.25 502 GLU A N 1
ATOM 3913 C CA . GLU A 1 502 ? -10.575 2.973 15.541 1.00 94.25 502 GLU A CA 1
ATOM 3914 C C . GLU A 1 502 ? -9.738 1.744 15.899 1.00 94.25 502 GLU A C 1
ATOM 3916 O O . GLU A 1 502 ? -9.408 1.501 17.068 1.00 94.25 502 GLU A O 1
ATOM 3921 N N . VAL A 1 503 ? -9.425 0.943 14.885 1.00 93.06 503 VAL A N 1
ATOM 3922 C CA . VAL A 1 503 ? -8.515 -0.194 14.991 1.00 93.06 503 VAL A CA 1
ATOM 3923 C C . VAL A 1 503 ? -7.370 -0.001 14.013 1.00 93.06 503 VAL A C 1
ATOM 3925 O O . VAL A 1 503 ? -7.591 0.212 12.824 1.00 93.06 503 VAL A O 1
ATOM 3928 N N . ARG A 1 504 ? -6.144 -0.130 14.515 1.00 91.56 504 ARG A N 1
ATOM 3929 C CA . ARG A 1 504 ? -4.924 -0.120 13.711 1.00 91.56 504 ARG A CA 1
ATOM 3930 C C . ARG A 1 504 ? -4.414 -1.544 13.528 1.00 91.56 504 ARG A C 1
ATOM 3932 O O . ARG A 1 504 ? -4.277 -2.286 14.502 1.00 91.56 504 ARG A O 1
ATOM 3939 N N . VAL A 1 505 ? -4.130 -1.904 12.281 1.00 91.12 505 VAL A N 1
ATOM 3940 C CA . VAL A 1 505 ? -3.545 -3.181 11.867 1.00 91.12 505 VAL A CA 1
ATOM 3941 C C . VAL A 1 505 ? -2.140 -2.897 11.343 1.00 91.12 505 VAL A C 1
ATOM 3943 O O . VAL A 1 505 ? -1.996 -2.382 10.236 1.00 91.12 505 VAL A O 1
ATOM 3946 N N . ASP A 1 506 ? -1.109 -3.211 12.123 1.00 88.50 506 ASP A N 1
ATOM 3947 C CA . ASP A 1 506 ? 0.279 -3.096 11.667 1.00 88.50 506 ASP A CA 1
ATOM 3948 C C . ASP A 1 506 ? 0.610 -4.261 10.719 1.00 88.50 506 ASP A C 1
ATOM 3950 O O . ASP A 1 506 ? 0.282 -5.423 11.000 1.00 88.50 506 ASP A O 1
ATOM 3954 N N . VAL A 1 507 ? 1.238 -3.940 9.587 1.00 88.25 507 VAL A N 1
ATOM 3955 C CA . VAL A 1 507 ? 1.535 -4.859 8.485 1.00 88.25 507 VAL A CA 1
ATOM 3956 C C . VAL A 1 507 ? 3.021 -4.800 8.146 1.00 88.25 507 VAL A C 1
ATOM 3958 O O . VAL A 1 507 ? 3.592 -3.728 7.963 1.00 88.25 507 VAL A O 1
ATOM 3961 N N . GLU A 1 508 ? 3.643 -5.965 8.011 1.00 87.44 508 GLU A N 1
ATOM 3962 C CA . GLU A 1 508 ? 5.060 -6.124 7.693 1.00 87.44 508 GLU A CA 1
ATOM 3963 C C . GLU A 1 508 ? 5.279 -7.065 6.508 1.00 87.44 508 GLU A C 1
ATOM 3965 O O . GLU A 1 508 ? 4.391 -7.825 6.105 1.00 87.44 508 GLU A O 1
ATOM 3970 N N . LYS A 1 509 ? 6.514 -7.070 5.986 1.00 85.88 509 LYS A N 1
ATOM 3971 C CA . LYS A 1 509 ? 6.946 -7.916 4.858 1.00 85.88 509 LYS A CA 1
ATOM 3972 C C . LYS A 1 509 ? 6.057 -7.744 3.626 1.00 85.88 509 LYS A C 1
ATOM 3974 O O . LYS A 1 509 ? 5.845 -8.684 2.852 1.00 85.88 509 LYS A O 1
ATOM 3979 N N . THR A 1 510 ? 5.522 -6.541 3.459 1.00 87.06 510 THR A N 1
ATOM 3980 C CA . THR A 1 510 ? 4.889 -6.151 2.208 1.00 87.06 510 THR A CA 1
ATOM 3981 C C . THR A 1 510 ? 5.970 -5.879 1.166 1.00 87.06 510 THR A C 1
ATOM 3983 O O . THR A 1 510 ? 7.100 -5.507 1.494 1.00 87.06 510 THR A O 1
ATOM 3986 N N . ARG A 1 511 ? 5.662 -6.109 -0.105 1.00 83.06 511 ARG A N 1
ATOM 3987 C CA . ARG A 1 511 ? 6.544 -5.711 -1.196 1.00 83.06 511 ARG A CA 1
ATOM 3988 C C . ARG A 1 511 ? 6.464 -4.203 -1.369 1.00 83.06 511 ARG A C 1
ATOM 3990 O O . ARG A 1 511 ? 5.389 -3.613 -1.274 1.00 83.06 511 ARG A O 1
ATOM 3997 N N . VAL A 1 512 ? 7.607 -3.586 -1.656 1.00 70.31 512 VAL A N 1
ATOM 3998 C CA . VAL A 1 512 ? 7.660 -2.145 -1.907 1.00 70.31 512 VAL A CA 1
ATOM 3999 C C . VAL A 1 512 ? 6.779 -1.809 -3.101 1.00 70.31 512 VAL A C 1
ATOM 4001 O O . VAL A 1 512 ? 6.885 -2.434 -4.159 1.00 70.31 512 VAL A O 1
ATOM 4004 N N . ALA A 1 513 ? 5.902 -0.824 -2.898 1.00 65.38 513 ALA A N 1
ATOM 4005 C CA . ALA A 1 513 ? 4.903 -0.394 -3.868 1.00 65.38 513 ALA A CA 1
ATOM 4006 C C . ALA A 1 513 ? 3.996 -1.531 -4.379 1.00 65.38 513 ALA A C 1
ATOM 4008 O O . ALA A 1 513 ? 3.606 -1.537 -5.549 1.00 65.38 513 ALA A O 1
ATOM 4009 N N . GLY A 1 514 ? 3.697 -2.496 -3.505 1.00 76.44 514 GLY A N 1
ATOM 4010 C CA . GLY A 1 514 ? 2.602 -3.434 -3.692 1.00 76.44 514 GLY A CA 1
ATOM 4011 C C . GLY A 1 514 ? 1.265 -2.822 -3.278 1.00 76.44 514 GLY A C 1
ATOM 4012 O O . GLY A 1 514 ? 1.202 -2.039 -2.327 1.00 76.44 514 GLY A O 1
ATOM 4013 N N . LEU A 1 515 ? 0.203 -3.186 -3.994 1.00 91.88 515 LEU A N 1
ATOM 4014 C CA . LEU A 1 515 ? -1.163 -2.830 -3.617 1.00 91.88 515 LEU A CA 1
ATOM 4015 C C . LEU A 1 515 ? -1.676 -3.777 -2.534 1.00 91.88 515 LEU A C 1
ATOM 4017 O O . LEU A 1 515 ? -1.240 -4.925 -2.448 1.00 91.88 515 LEU A O 1
ATOM 4021 N N . LEU A 1 516 ? -2.628 -3.318 -1.730 1.00 94.44 516 LEU A N 1
ATOM 4022 C CA . LEU A 1 516 ? -3.287 -4.110 -0.703 1.00 94.44 516 LEU A CA 1
ATOM 4023 C C . LEU A 1 516 ? -4.770 -4.303 -1.020 1.00 94.44 516 LEU A C 1
ATOM 4025 O O . LEU A 1 516 ? -5.489 -3.367 -1.378 1.00 94.44 516 LEU A O 1
ATOM 4029 N N . ALA A 1 517 ? -5.227 -5.531 -0.797 1.00 95.38 517 ALA A N 1
ATOM 4030 C CA . ALA A 1 517 ? -6.627 -5.837 -0.573 1.00 95.38 517 ALA A CA 1
ATOM 4031 C C . ALA A 1 517 ? -6.811 -6.039 0.928 1.00 95.38 517 ALA A C 1
ATOM 4033 O O . ALA A 1 517 ? -6.104 -6.844 1.540 1.00 95.38 517 ALA A O 1
ATOM 4034 N N . ALA A 1 518 ? -7.738 -5.305 1.530 1.00 95.25 518 ALA A N 1
ATOM 4035 C CA . ALA A 1 518 ? -8.010 -5.385 2.953 1.00 95.25 518 ALA A CA 1
ATOM 4036 C C . ALA A 1 518 ? -9.514 -5.511 3.195 1.00 95.25 518 ALA A C 1
ATOM 4038 O O . ALA A 1 518 ? -10.330 -4.876 2.534 1.00 95.25 518 ALA A O 1
ATOM 4039 N N . GLY A 1 519 ? -9.891 -6.341 4.161 1.00 94.62 519 GLY A N 1
ATOM 4040 C CA . GLY A 1 519 ? -11.286 -6.551 4.527 1.00 94.62 519 GLY A CA 1
ATOM 4041 C C . GLY A 1 519 ? -11.432 -7.013 5.966 1.00 94.62 519 GLY A C 1
ATOM 4042 O O . GLY A 1 519 ? -10.464 -7.415 6.617 1.00 94.62 519 GLY A O 1
ATOM 4043 N N . LYS A 1 520 ? -12.662 -6.966 6.468 1.00 94.94 520 LYS A N 1
ATOM 4044 C CA . LYS A 1 520 ? -13.007 -7.377 7.826 1.00 94.94 520 LYS A CA 1
ATOM 4045 C C . LYS A 1 520 ? -14.237 -8.268 7.862 1.00 94.94 520 LYS A C 1
ATOM 4047 O O . LYS A 1 520 ? -15.139 -8.135 7.041 1.00 94.94 520 LYS A O 1
ATOM 4052 N N . LYS A 1 521 ? -14.285 -9.157 8.851 1.00 93.50 521 LYS A N 1
ATOM 4053 C CA . LYS A 1 521 ? -15.452 -9.975 9.195 1.00 93.50 521 LYS A CA 1
ATOM 4054 C C . LYS A 1 521 ? -15.915 -9.653 10.616 1.00 93.50 521 LYS A C 1
ATOM 4056 O O . LYS A 1 521 ? -15.104 -9.697 11.547 1.00 93.50 521 LYS A O 1
ATOM 4061 N N . THR A 1 522 ? -17.200 -9.327 10.772 1.00 88.19 522 THR A N 1
ATOM 4062 C CA . THR A 1 522 ? -17.806 -8.932 12.058 1.00 88.19 522 THR A CA 1
ATOM 4063 C C . THR A 1 522 ? -19.149 -9.651 12.286 1.00 88.19 522 THR A C 1
ATOM 4065 O O . THR A 1 522 ? -20.010 -9.566 11.404 1.00 88.19 522 THR A O 1
ATOM 4068 N N . PRO A 1 523 ? -19.368 -10.329 13.437 1.00 85.38 523 PRO A N 1
ATOM 4069 C CA . PRO A 1 523 ? -18.356 -10.712 14.437 1.00 85.38 523 PRO A CA 1
ATOM 4070 C C . PRO A 1 523 ? -17.298 -11.648 13.834 1.00 85.38 523 PRO A C 1
ATOM 4072 O O . PRO A 1 523 ? -17.477 -12.150 12.720 1.00 85.38 523 PRO A O 1
ATOM 4075 N N . SER A 1 524 ? -16.186 -11.882 14.537 1.00 84.12 524 SER A N 1
ATOM 4076 C CA . SER A 1 524 ? -15.049 -12.624 13.964 1.00 84.12 524 SER A CA 1
ATOM 4077 C C . SER A 1 524 ? -15.380 -14.084 13.596 1.00 84.12 524 SER A C 1
ATOM 4079 O O . SER A 1 524 ? -14.749 -14.654 12.698 1.00 84.12 524 SER A O 1
ATOM 4081 N N . VAL A 1 525 ? -16.381 -14.672 14.264 1.00 79.75 525 VAL A N 1
ATOM 4082 C CA . VAL A 1 525 ? -16.918 -16.023 14.044 1.00 79.75 525 VAL A CA 1
ATOM 4083 C C . VAL A 1 525 ? -18.435 -16.014 14.269 1.00 79.75 525 VAL A C 1
ATOM 4085 O O . VAL A 1 525 ? -18.913 -15.385 15.209 1.00 79.75 525 VAL A O 1
ATOM 4088 N N . GLY A 1 526 ? -19.195 -16.743 13.447 1.00 77.19 526 GLY A N 1
ATOM 4089 C CA . GLY A 1 526 ? -20.625 -16.984 13.661 1.00 77.19 526 GLY A CA 1
ATOM 4090 C C . GLY A 1 526 ? -21.439 -17.077 12.364 1.00 77.19 526 GLY A C 1
ATOM 4091 O O . GLY A 1 526 ? -20.948 -16.721 11.296 1.00 77.19 526 GLY A O 1
ATOM 4092 N N . PRO A 1 527 ? -22.703 -17.536 12.436 1.00 70.75 527 PRO A N 1
ATOM 4093 C CA . PRO A 1 527 ? -23.573 -17.672 11.262 1.00 70.75 527 PRO A CA 1
ATOM 4094 C C . PRO A 1 527 ? -24.035 -16.326 10.675 1.00 70.75 527 PRO A C 1
ATOM 4096 O O . PRO A 1 527 ? -24.503 -16.287 9.544 1.00 70.75 527 PRO A O 1
ATOM 4099 N N . ILE A 1 528 ? -23.905 -15.226 11.428 1.00 79.38 528 ILE A N 1
ATOM 4100 C CA . ILE A 1 528 ? -24.333 -13.867 11.035 1.00 79.38 528 ILE A CA 1
ATOM 4101 C C . ILE A 1 528 ? -23.118 -13.001 10.629 1.00 79.38 528 ILE A C 1
ATOM 4103 O O . ILE A 1 528 ? -23.252 -11.809 10.367 1.00 79.38 528 ILE A O 1
ATOM 4107 N N . THR A 1 529 ? -21.910 -13.574 10.576 1.00 83.12 529 THR A N 1
ATOM 4108 C CA . THR A 1 529 ? -20.692 -12.839 10.219 1.00 83.12 529 THR A CA 1
ATOM 4109 C C . THR A 1 529 ? -20.811 -12.207 8.832 1.00 83.12 529 THR A C 1
ATOM 4111 O O . THR A 1 529 ? -20.982 -12.906 7.836 1.00 83.12 529 THR A O 1
ATOM 4114 N N . LYS A 1 530 ? -20.676 -10.878 8.762 1.00 88.50 530 LYS A N 1
ATOM 4115 C CA . LYS A 1 530 ? -20.672 -10.124 7.502 1.00 88.50 530 LYS A CA 1
ATOM 4116 C C . LYS A 1 530 ? -19.249 -9.732 7.128 1.00 88.50 530 LYS A C 1
ATOM 4118 O O . LYS A 1 530 ? -18.529 -9.172 7.958 1.00 88.50 530 LYS A O 1
ATOM 4123 N N . TYR A 1 531 ? -18.862 -10.010 5.887 1.00 91.62 531 TYR A N 1
ATOM 4124 C CA . TYR A 1 531 ? -17.644 -9.470 5.291 1.00 91.62 531 TYR A CA 1
ATOM 4125 C C . TYR A 1 531 ? -17.877 -8.027 4.829 1.00 91.62 531 TYR A C 1
ATOM 4127 O O . TYR A 1 531 ? -18.932 -7.718 4.275 1.00 91.62 531 TYR A O 1
ATOM 4135 N N . LYS A 1 532 ? -16.901 -7.148 5.064 1.00 93.19 532 LYS A N 1
ATOM 4136 C CA . LYS A 1 532 ? -16.862 -5.785 4.527 1.00 93.19 532 LYS A CA 1
ATOM 4137 C C . LYS A 1 532 ? -15.449 -5.468 4.018 1.00 93.19 532 LYS A C 1
ATOM 4139 O O . LYS A 1 532 ? -14.502 -5.661 4.787 1.00 93.19 532 LYS A O 1
ATOM 4144 N N . PRO A 1 533 ? -15.290 -4.975 2.782 1.00 93.44 533 PRO A N 1
ATOM 4145 C CA . PRO A 1 533 ? -14.009 -4.476 2.296 1.00 93.44 533 PRO A CA 1
ATOM 4146 C C . PRO A 1 533 ? -13.599 -3.211 3.067 1.00 93.44 533 PRO A C 1
ATOM 4148 O O . PRO A 1 533 ? -14.444 -2.468 3.572 1.00 93.44 533 PRO A O 1
ATOM 4151 N N . LEU A 1 534 ? -12.291 -3.007 3.213 1.00 94.25 534 LEU A N 1
ATOM 4152 C CA . LEU A 1 534 ? -11.702 -1.769 3.737 1.00 94.25 534 LEU A CA 1
ATOM 4153 C C . LEU A 1 534 ? -11.227 -0.845 2.616 1.00 94.25 534 LEU A C 1
ATOM 4155 O O . LEU A 1 534 ? -11.130 0.361 2.829 1.00 94.25 534 LEU A O 1
ATOM 4159 N N . ASN A 1 535 ? -10.943 -1.391 1.432 1.00 94.12 535 ASN A N 1
ATOM 4160 C CA . ASN A 1 535 ? -10.761 -0.590 0.230 1.00 94.12 535 ASN A CA 1
ATOM 4161 C C . ASN A 1 535 ? -12.030 0.250 -0.006 1.00 94.12 535 ASN A C 1
ATOM 4163 O O . ASN A 1 535 ? -13.144 -0.261 0.112 1.00 94.12 535 ASN A O 1
ATOM 4167 N N . LYS A 1 536 ? -11.870 1.545 -0.294 1.00 92.38 536 LYS A N 1
ATOM 4168 C CA . LYS A 1 536 ? -13.005 2.442 -0.541 1.00 92.38 536 LYS A CA 1
ATOM 4169 C C . LYS A 1 536 ? -13.614 2.117 -1.902 1.00 92.38 536 LYS A C 1
ATOM 4171 O O . LYS A 1 536 ? -12.889 2.066 -2.886 1.00 92.38 536 LYS A O 1
ATOM 4176 N N . GLU A 1 537 ? -14.923 1.932 -1.951 1.00 93.06 537 GLU A N 1
ATOM 4177 C CA . GLU A 1 537 ? -15.674 1.792 -3.199 1.00 93.06 537 GLU A CA 1
ATOM 4178 C C . GLU A 1 537 ? -15.864 3.175 -3.847 1.00 93.06 537 GLU A C 1
ATOM 4180 O O . GLU A 1 537 ? -16.152 4.159 -3.155 1.00 93.06 537 GLU A O 1
ATOM 4185 N N . ASN A 1 538 ? -15.648 3.269 -5.158 1.00 91.75 538 ASN A N 1
ATOM 4186 C CA . ASN A 1 538 ? -15.909 4.473 -5.942 1.00 91.75 538 ASN A CA 1
ATOM 4187 C C . ASN A 1 538 ? -17.359 4.501 -6.467 1.00 91.75 538 ASN A C 1
ATOM 4189 O O . ASN A 1 538 ? -18.140 3.581 -6.235 1.00 91.75 538 ASN A O 1
ATOM 4193 N N . SER A 1 539 ? -17.741 5.565 -7.177 1.00 90.12 539 SER A N 1
ATOM 4194 C CA . SER A 1 539 ? -19.114 5.754 -7.675 1.00 90.12 539 SER A CA 1
ATOM 4195 C C . SER A 1 539 ? -19.583 4.690 -8.676 1.00 90.12 539 SER A C 1
ATOM 4197 O O . SER A 1 539 ? -20.788 4.508 -8.831 1.00 90.12 539 SER A O 1
ATOM 4199 N N . ALA A 1 540 ? -18.662 3.982 -9.336 1.00 92.50 540 ALA A N 1
ATOM 4200 C CA . ALA A 1 540 ? -18.976 2.908 -10.277 1.00 92.50 540 ALA A CA 1
ATOM 4201 C C . ALA A 1 540 ? -18.982 1.511 -9.627 1.00 92.50 540 ALA A C 1
ATOM 4203 O O . ALA A 1 540 ? -19.226 0.519 -10.311 1.00 92.50 540 ALA A O 1
ATOM 4204 N N . GLY A 1 541 ? -18.721 1.421 -8.319 1.00 93.75 541 GLY A N 1
ATOM 4205 C CA . GLY A 1 541 ? -18.737 0.166 -7.571 1.00 93.75 541 GLY A CA 1
ATOM 4206 C C . GLY A 1 541 ? -17.415 -0.608 -7.554 1.00 93.75 541 GLY A C 1
ATOM 4207 O O . GLY A 1 541 ? -17.397 -1.768 -7.143 1.00 93.75 541 GLY A O 1
ATOM 4208 N N . PHE A 1 542 ? -16.308 0.002 -7.993 1.00 95.50 542 PHE A N 1
ATOM 4209 C CA . PHE A 1 542 ? -14.972 -0.598 -7.932 1.00 95.50 542 PHE A CA 1
ATOM 4210 C C . PHE A 1 542 ? -14.201 -0.132 -6.698 1.00 95.50 542 PHE A C 1
ATOM 4212 O O . PHE A 1 542 ? -14.347 1.002 -6.234 1.00 95.50 542 PHE A O 1
ATOM 4219 N N . HIS A 1 543 ? -13.343 -0.997 -6.168 1.00 95.06 543 HIS A N 1
ATOM 4220 C CA . HIS A 1 543 ? -12.564 -0.717 -4.973 1.00 95.06 543 HIS A CA 1
ATOM 4221 C C . HIS A 1 543 ? -11.242 -0.030 -5.324 1.00 95.06 543 HIS A C 1
ATOM 4223 O O . HIS A 1 543 ? -10.405 -0.551 -6.064 1.00 95.06 543 HIS A O 1
ATOM 4229 N N . LEU A 1 544 ? -11.011 1.135 -4.720 1.00 91.38 544 LEU A N 1
ATOM 4230 C CA . LEU A 1 544 ? -9.765 1.874 -4.865 1.00 91.38 544 LEU A CA 1
ATOM 4231 C C . LEU A 1 544 ? -8.583 1.050 -4.314 1.00 91.38 544 LEU A C 1
ATOM 4233 O O . LEU A 1 544 ? -8.677 0.481 -3.213 1.00 91.38 544 LEU A O 1
ATOM 4237 N N . PRO A 1 545 ? -7.452 0.985 -5.041 1.00 86.12 545 PRO A N 1
ATOM 4238 C CA . PRO A 1 545 ? -6.238 0.355 -4.544 1.00 86.12 545 PRO A CA 1
ATOM 4239 C C . PRO A 1 545 ? -5.770 0.983 -3.229 1.00 86.12 545 PRO A C 1
ATOM 4241 O O . PRO A 1 545 ? -5.733 2.203 -3.089 1.00 86.12 545 PRO A O 1
ATOM 4244 N N . LEU A 1 546 ? -5.372 0.149 -2.267 1.00 90.31 546 LEU A N 1
ATOM 4245 C CA . LEU A 1 546 ? -4.698 0.612 -1.056 1.00 90.31 546 LEU A CA 1
ATOM 4246 C C . LEU A 1 546 ? -3.190 0.449 -1.219 1.00 90.31 546 LEU A C 1
ATOM 4248 O O . LEU A 1 546 ? -2.722 -0.559 -1.743 1.00 90.31 546 LEU A O 1
ATOM 4252 N N . VAL A 1 547 ? -2.428 1.419 -0.732 1.00 85.88 547 VAL A N 1
ATOM 4253 C CA . VAL A 1 547 ? -0.962 1.398 -0.723 1.00 85.88 547 VAL A CA 1
ATOM 4254 C C . VAL A 1 547 ? -0.518 1.754 0.684 1.00 85.88 547 VAL A C 1
ATOM 4256 O O . VAL A 1 547 ? -1.152 2.578 1.341 1.00 85.88 547 VAL A O 1
ATOM 4259 N N . LEU A 1 548 ? 0.563 1.144 1.163 1.00 80.00 548 LEU A N 1
ATOM 4260 C CA . LEU A 1 548 ? 1.173 1.600 2.406 1.00 80.00 548 LEU A CA 1
ATOM 4261 C C . LEU A 1 548 ? 1.841 2.952 2.167 1.00 80.00 548 LEU A C 1
ATOM 4263 O O . LEU A 1 548 ? 2.765 3.056 1.358 1.00 80.00 548 LEU A O 1
ATOM 4267 N N . SER A 1 549 ? 1.357 3.976 2.864 1.00 65.81 549 SER A N 1
ATOM 4268 C CA . SER A 1 549 ? 2.008 5.277 2.898 1.00 65.81 549 SER A CA 1
ATOM 4269 C C . SER A 1 549 ? 3.330 5.195 3.659 1.00 65.81 549 SER A C 1
ATOM 4271 O O . SER A 1 549 ? 3.537 4.352 4.537 1.00 65.81 549 SER A O 1
ATOM 4273 N N . ILE A 1 550 ? 4.229 6.117 3.330 1.00 60.84 550 ILE A N 1
ATOM 4274 C CA . ILE A 1 550 ? 5.353 6.455 4.195 1.00 60.84 550 ILE A CA 1
ATOM 4275 C C . ILE A 1 550 ? 4.753 7.346 5.286 1.00 60.84 550 ILE A C 1
ATOM 4277 O O . ILE A 1 550 ? 4.219 8.404 4.964 1.00 60.84 550 ILE A O 1
ATOM 4281 N N . ASN A 1 551 ? 4.759 6.912 6.548 1.00 50.78 551 ASN A N 1
ATOM 4282 C CA . ASN A 1 551 ? 4.270 7.748 7.649 1.00 50.78 551 ASN A CA 1
ATOM 4283 C C . ASN A 1 551 ? 5.222 8.924 7.854 1.00 50.78 551 ASN A C 1
ATOM 4285 O O . ASN A 1 551 ? 6.165 8.813 8.613 1.00 50.78 551 ASN A O 1
ATOM 4289 N N . THR A 1 552 ? 5.007 10.046 7.182 1.00 46.81 552 THR A N 1
ATOM 4290 C CA . THR A 1 552 ? 5.815 11.254 7.407 1.00 46.81 552 THR A CA 1
ATOM 4291 C C . THR A 1 552 ? 5.406 12.005 8.673 1.00 46.81 552 THR A C 1
ATOM 4293 O O . THR A 1 552 ? 6.115 12.908 9.103 1.00 46.81 552 THR A O 1
ATOM 4296 N N . GLU A 1 553 ? 4.275 11.634 9.278 1.00 40.25 553 GLU A N 1
ATOM 4297 C CA . GLU A 1 553 ? 3.721 12.278 10.465 1.00 40.25 553 GLU A CA 1
ATOM 4298 C C . GLU A 1 553 ? 3.944 11.409 11.703 1.00 40.25 553 GLU A C 1
ATOM 4300 O O . GLU A 1 553 ? 3.295 10.385 11.922 1.00 40.25 553 GLU A O 1
ATOM 4305 N N . GLY A 1 554 ? 4.908 11.836 12.509 1.00 41.41 554 GLY A N 1
ATOM 4306 C CA . GLY A 1 554 ? 5.271 11.230 13.778 1.00 41.41 554 GLY A CA 1
ATOM 4307 C C . GLY A 1 554 ? 6.304 12.102 14.472 1.00 41.41 554 GLY A C 1
ATOM 4308 O O . GLY A 1 554 ? 7.439 11.680 14.665 1.00 41.41 554 GLY A O 1
ATOM 4309 N N . GLU A 1 555 ? 5.939 13.341 14.811 1.00 36.38 555 GLU A N 1
ATOM 4310 C CA . GLU A 1 555 ? 6.711 14.119 15.781 1.00 36.38 555 GLU A CA 1
ATOM 4311 C C . GLU A 1 555 ? 6.668 13.376 17.129 1.00 36.38 555 GLU A C 1
ATOM 4313 O O . GLU A 1 555 ? 5.717 13.507 17.895 1.00 36.38 555 GLU A O 1
ATOM 4318 N N . GLY A 1 556 ? 7.679 12.546 17.409 1.00 42.97 556 GLY A N 1
ATOM 4319 C CA . GLY A 1 556 ? 7.961 12.056 18.764 1.00 42.97 556 GLY A CA 1
ATOM 4320 C C . GLY A 1 556 ? 8.116 10.546 18.968 1.00 42.97 556 GLY A C 1
ATOM 4321 O O . GLY A 1 556 ? 8.564 10.160 20.045 1.00 42.97 556 GLY A O 1
ATOM 4322 N N . GLU A 1 557 ? 7.822 9.690 17.986 1.00 45.62 557 GLU A N 1
ATOM 4323 C CA . GLU A 1 557 ? 8.176 8.261 18.059 1.00 45.62 557 GLU A CA 1
ATOM 4324 C C . GLU A 1 557 ? 9.295 7.957 17.056 1.00 45.62 557 GLU A C 1
ATOM 4326 O O . GLU A 1 557 ? 9.194 8.339 15.892 1.00 45.62 557 GLU A O 1
ATOM 4331 N N . ASP A 1 558 ? 10.354 7.267 17.501 1.00 39.12 558 ASP A N 1
ATOM 4332 C CA . ASP A 1 558 ? 11.412 6.687 16.657 1.00 39.12 558 ASP A CA 1
ATOM 4333 C C . ASP A 1 558 ? 10.794 5.648 15.695 1.00 39.12 558 ASP A C 1
ATOM 4335 O O . ASP A 1 558 ? 10.903 4.430 15.876 1.00 39.12 558 ASP A O 1
ATOM 4339 N N . LEU A 1 559 ? 10.089 6.114 14.664 1.00 49.59 559 LEU A N 1
ATOM 4340 C CA . LEU A 1 559 ? 9.630 5.280 13.568 1.00 49.59 559 LEU A CA 1
ATOM 4341 C C . LEU A 1 559 ? 10.860 4.937 12.733 1.00 49.59 559 LEU A C 1
ATOM 4343 O O . LEU A 1 559 ? 11.290 5.681 11.855 1.00 49.59 559 LEU A O 1
ATOM 4347 N N . THR A 1 560 ? 11.450 3.784 13.029 1.00 52.16 560 THR A N 1
ATOM 4348 C CA . THR A 1 560 ? 12.411 3.139 12.136 1.00 52.16 560 THR A CA 1
ATOM 4349 C C . THR A 1 560 ? 11.682 2.791 10.839 1.00 52.16 560 THR A C 1
ATOM 4351 O O . THR A 1 560 ? 10.941 1.811 10.750 1.00 52.16 560 THR A O 1
ATOM 4354 N N . TYR A 1 561 ? 11.833 3.655 9.834 1.00 63.09 561 TYR A N 1
ATOM 4355 C CA . TYR A 1 561 ? 11.284 3.440 8.501 1.00 63.09 561 TYR A CA 1
ATOM 4356 C C . TYR A 1 561 ? 11.980 2.242 7.863 1.00 63.09 561 TYR A C 1
ATOM 4358 O O . TYR A 1 561 ? 13.140 2.323 7.468 1.00 63.09 561 TYR A O 1
ATOM 4366 N N . GLU A 1 562 ? 11.270 1.122 7.763 1.00 70.88 562 GLU A N 1
ATOM 4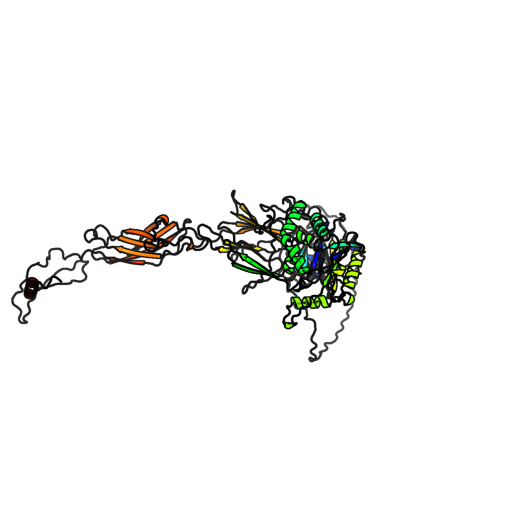367 C CA . GLU A 1 562 ? 11.754 -0.057 7.054 1.00 70.88 562 GLU A CA 1
ATOM 4368 C C . GLU A 1 562 ? 10.886 -0.330 5.819 1.00 70.88 562 GLU A C 1
ATOM 4370 O O . GLU A 1 562 ? 9.651 -0.288 5.906 1.00 70.88 562 GLU A O 1
ATOM 4375 N N . PRO A 1 563 ? 11.497 -0.666 4.666 1.00 75.19 563 PRO A N 1
ATOM 4376 C CA . PRO A 1 563 ? 10.765 -1.056 3.475 1.00 75.19 563 PRO A CA 1
ATOM 4377 C C . PRO A 1 563 ? 9.805 -2.204 3.776 1.00 75.19 563 PRO A C 1
ATOM 4379 O O . PRO A 1 563 ? 10.169 -3.226 4.358 1.00 75.19 563 PRO A O 1
ATOM 4382 N N . GLY A 1 564 ? 8.561 -2.044 3.340 1.00 79.31 564 GLY A N 1
ATOM 4383 C CA . GLY A 1 564 ? 7.557 -3.088 3.472 1.00 79.31 564 GLY A CA 1
ATOM 4384 C C . GLY A 1 564 ? 6.861 -3.161 4.837 1.00 79.31 564 GLY A C 1
ATOM 4385 O O . GLY A 1 564 ? 6.098 -4.112 5.056 1.00 79.31 564 GLY A O 1
ATOM 4386 N N . LYS A 1 565 ? 7.087 -2.190 5.733 1.00 82.12 565 LYS A N 1
ATOM 4387 C CA . LYS A 1 565 ? 6.324 -2.001 6.977 1.00 82.12 565 LYS A CA 1
ATOM 4388 C C . LYS A 1 565 ? 5.376 -0.802 6.873 1.00 82.12 565 LYS A C 1
ATOM 4390 O O . LYS A 1 565 ? 5.712 0.209 6.268 1.00 82.12 565 LYS A O 1
ATOM 4395 N N . GLY A 1 566 ? 4.197 -0.915 7.473 1.00 83.31 566 GLY A N 1
ATOM 4396 C CA . GLY A 1 566 ? 3.193 0.149 7.530 1.00 83.31 566 GLY A CA 1
ATOM 4397 C C . GLY A 1 566 ? 1.973 -0.279 8.342 1.00 83.31 566 GLY A C 1
ATOM 4398 O O . GLY A 1 566 ? 2.025 -1.276 9.061 1.00 83.31 566 GLY A O 1
ATOM 4399 N N . PHE A 1 567 ? 0.863 0.451 8.234 1.00 87.06 567 PHE A N 1
ATOM 4400 C CA . PHE A 1 567 ? -0.385 0.063 8.891 1.00 87.06 567 PHE A CA 1
ATOM 4401 C C . PHE A 1 567 ? -1.619 0.361 8.038 1.00 87.06 567 PHE A C 1
ATOM 4403 O O . PHE A 1 567 ? -1.596 1.214 7.155 1.00 87.06 567 PHE A O 1
ATOM 4410 N N . VAL A 1 568 ? -2.712 -0.340 8.340 1.00 88.75 568 VAL A N 1
ATOM 4411 C CA . VAL A 1 568 ? -4.066 -0.048 7.854 1.00 88.75 568 VAL A CA 1
ATOM 4412 C C . VAL A 1 568 ? -4.916 0.357 9.056 1.00 88.75 568 VAL A C 1
ATOM 4414 O O . VAL A 1 568 ? -4.913 -0.340 10.072 1.00 88.75 568 VAL A O 1
ATOM 4417 N N . ALA A 1 569 ? -5.635 1.475 8.960 1.00 88.88 569 ALA A N 1
ATOM 4418 C CA . ALA A 1 569 ? -6.531 1.952 10.011 1.00 88.88 569 ALA A CA 1
ATOM 4419 C C . ALA A 1 569 ? -8.000 1.792 9.594 1.00 88.88 569 ALA A C 1
ATOM 4421 O O . ALA A 1 569 ? -8.393 2.177 8.495 1.00 88.88 569 ALA A O 1
ATOM 4422 N N . ASP A 1 570 ? -8.820 1.240 10.487 1.00 92.62 570 ASP A N 1
ATOM 4423 C CA . ASP A 1 570 ? -10.266 1.105 10.328 1.00 92.62 570 ASP A CA 1
ATOM 4424 C C . ASP A 1 570 ? -10.983 1.922 11.405 1.00 92.62 570 ASP A C 1
ATOM 4426 O O . ASP A 1 570 ? -11.076 1.505 12.559 1.00 92.62 570 ASP A O 1
ATOM 4430 N N . ARG A 1 571 ? -11.512 3.086 11.012 1.00 91.25 571 ARG A N 1
ATOM 4431 C CA . ARG A 1 571 ? -12.293 3.991 11.878 1.00 91.25 571 ARG A CA 1
ATOM 4432 C C . ARG A 1 571 ? -13.788 3.657 11.906 1.00 91.25 571 ARG A C 1
ATOM 4434 O O . ARG A 1 571 ? -14.578 4.415 12.450 1.00 91.25 571 ARG A O 1
ATOM 4441 N N . ARG A 1 572 ? -14.193 2.542 11.286 1.00 90.75 572 ARG A N 1
ATOM 4442 C CA . ARG A 1 572 ? -15.579 2.046 11.215 1.00 90.75 572 ARG A CA 1
ATOM 4443 C C . ARG A 1 572 ? -15.698 0.668 11.874 1.00 90.75 572 ARG A C 1
ATOM 4445 O O . ARG A 1 572 ? -16.549 -0.145 11.492 1.00 90.75 572 ARG A O 1
ATOM 4452 N N . ALA A 1 573 ? -14.791 0.336 12.789 1.00 92.88 573 ALA A N 1
ATOM 4453 C CA . ALA A 1 573 ? -14.781 -0.947 13.475 1.00 92.88 573 ALA A CA 1
ATOM 4454 C C . ALA A 1 573 ? -15.861 -0.968 14.567 1.00 92.88 573 ALA A C 1
ATOM 4456 O O . ALA A 1 573 ? -15.968 -0.041 15.361 1.00 92.88 573 ALA A O 1
ATOM 4457 N N . GLY A 1 574 ? -16.667 -2.031 14.621 1.00 91.25 574 GLY A N 1
ATOM 4458 C CA . GLY A 1 574 ? -17.668 -2.211 15.678 1.00 91.25 574 GLY A CA 1
ATOM 4459 C C . GLY A 1 574 ? -17.055 -2.593 17.037 1.00 91.25 574 GLY A C 1
ATOM 4460 O O . GLY A 1 574 ? -15.843 -2.819 17.140 1.00 91.25 574 GLY A O 1
ATOM 4461 N N . PRO A 1 575 ? -17.884 -2.733 18.087 1.00 91.00 575 PRO A N 1
ATOM 4462 C CA . PRO A 1 575 ? -17.404 -2.961 19.449 1.00 91.00 575 PRO A CA 1
ATOM 4463 C C . PRO A 1 575 ? -16.965 -4.409 19.704 1.00 91.00 575 PRO A C 1
ATOM 4465 O O . PRO A 1 575 ? -16.169 -4.664 20.605 1.00 91.00 575 PRO A O 1
ATOM 4468 N N . MET A 1 576 ? -17.469 -5.347 18.897 1.00 91.25 576 MET A N 1
ATOM 4469 C CA . MET A 1 576 ? -17.177 -6.778 18.984 1.00 91.25 576 MET A CA 1
ATOM 4470 C C . MET A 1 576 ? -15.782 -7.119 18.444 1.00 91.25 576 MET A C 1
ATOM 4472 O O . MET A 1 576 ? -15.049 -6.263 17.942 1.00 91.25 576 MET A O 1
ATOM 4476 N N . ASP A 1 577 ? -15.420 -8.394 18.539 1.00 92.19 577 ASP A N 1
ATOM 4477 C CA . ASP A 1 577 ? -14.244 -8.949 17.888 1.00 92.19 577 ASP A CA 1
ATOM 4478 C C . ASP A 1 577 ? -14.357 -8.880 16.354 1.00 92.19 577 ASP A C 1
ATOM 4480 O O . ASP A 1 577 ? -15.420 -9.065 15.753 1.00 92.19 577 ASP A O 1
ATOM 4484 N N . ILE A 1 578 ? -13.240 -8.580 15.693 1.00 94.19 578 ILE A N 1
ATOM 4485 C CA . ILE A 1 578 ? -13.204 -8.368 14.241 1.00 94.19 578 ILE A CA 1
ATOM 4486 C C . ILE A 1 578 ? -12.041 -9.149 13.664 1.00 94.19 578 ILE A C 1
ATOM 4488 O O . ILE A 1 578 ? -10.902 -8.971 14.086 1.00 94.19 578 ILE A O 1
ATOM 4492 N N . ARG A 1 579 ? -12.304 -9.997 12.669 1.00 94.81 579 ARG A N 1
ATOM 4493 C CA . ARG A 1 579 ? -11.232 -10.648 11.912 1.00 94.81 579 ARG A CA 1
ATOM 4494 C C . ARG A 1 579 ? -10.859 -9.777 10.723 1.00 94.81 579 ARG A C 1
ATOM 4496 O O . ARG A 1 579 ? -11.646 -9.670 9.788 1.00 94.81 579 ARG A O 1
ATOM 4503 N N . TYR A 1 580 ? -9.667 -9.203 10.755 1.00 95.56 580 TYR A N 1
ATOM 4504 C CA . TYR A 1 580 ? -9.069 -8.526 9.612 1.00 95.56 580 TYR A CA 1
ATOM 4505 C C . TYR A 1 580 ? -8.400 -9.536 8.696 1.00 95.56 580 TYR A C 1
ATOM 4507 O O . TYR A 1 580 ? -7.847 -10.537 9.158 1.00 95.56 580 TYR A O 1
ATOM 4515 N N . ALA A 1 581 ? -8.452 -9.255 7.403 1.00 95.75 581 ALA A N 1
ATOM 4516 C CA . ALA A 1 581 ? -7.777 -10.002 6.365 1.00 95.75 581 ALA A CA 1
ATOM 4517 C C . ALA A 1 581 ? -7.060 -9.030 5.433 1.00 95.75 581 ALA A C 1
ATOM 4519 O O . ALA A 1 581 ? -7.657 -8.039 5.012 1.00 95.75 581 ALA A O 1
ATOM 4520 N N . ILE A 1 582 ? -5.795 -9.312 5.118 1.00 95.56 582 ILE A N 1
ATOM 4521 C CA . ILE A 1 582 ? -4.985 -8.498 4.208 1.00 95.56 582 ILE A CA 1
ATOM 4522 C C . ILE A 1 582 ? -4.279 -9.416 3.206 1.00 95.56 582 ILE A C 1
ATOM 4524 O O . ILE A 1 582 ? -3.697 -10.431 3.585 1.00 95.56 582 ILE A O 1
ATOM 4528 N N . ALA A 1 583 ? -4.322 -9.064 1.930 1.00 96.12 583 ALA A N 1
ATOM 4529 C CA . ALA A 1 583 ? -3.518 -9.659 0.869 1.00 96.12 583 ALA A CA 1
ATOM 4530 C C . ALA A 1 583 ? -2.758 -8.550 0.133 1.00 96.12 583 ALA A C 1
ATOM 4532 O O . ALA A 1 583 ? -3.161 -7.388 0.174 1.00 96.12 583 ALA A O 1
ATOM 4533 N N . GLN A 1 584 ? -1.658 -8.905 -0.530 1.00 95.06 584 GLN A N 1
ATOM 4534 C CA . GLN A 1 584 ? -0.849 -7.959 -1.295 1.00 95.06 584 GLN A CA 1
ATOM 4535 C C . GLN A 1 584 ? -0.724 -8.368 -2.763 1.00 95.06 584 GLN A C 1
ATOM 4537 O O . GLN A 1 584 ? -0.666 -9.561 -3.078 1.00 95.06 584 GLN A O 1
ATOM 4542 N N . GLN A 1 585 ? -0.623 -7.370 -3.636 1.00 94.88 585 GLN A N 1
ATOM 4543 C CA . GLN A 1 585 ? -0.353 -7.501 -5.061 1.00 94.88 585 GLN A CA 1
ATOM 4544 C C . GLN A 1 585 ? 1.032 -6.944 -5.384 1.00 94.88 585 GLN A C 1
ATOM 4546 O O . GLN A 1 585 ? 1.416 -5.908 -4.846 1.00 94.88 585 GLN A O 1
ATOM 4551 N N . ASP A 1 586 ? 1.781 -7.581 -6.285 1.00 91.69 586 ASP A N 1
ATOM 4552 C CA . ASP A 1 586 ? 2.950 -6.922 -6.878 1.00 91.69 586 ASP A CA 1
ATOM 4553 C C . ASP A 1 586 ? 2.576 -6.036 -8.079 1.00 91.69 586 ASP A C 1
ATOM 4555 O O . ASP A 1 586 ? 1.479 -6.116 -8.628 1.00 91.69 586 ASP A O 1
ATOM 4559 N N . ARG A 1 587 ? 3.525 -5.212 -8.541 1.00 90.06 587 ARG A N 1
ATOM 4560 C CA . ARG A 1 587 ? 3.339 -4.295 -9.684 1.00 90.06 587 ARG A CA 1
ATOM 4561 C C . ARG A 1 587 ? 3.024 -4.985 -11.024 1.00 90.06 587 ARG A C 1
ATOM 4563 O O . ARG A 1 587 ? 2.712 -4.303 -12.004 1.00 90.06 587 ARG A O 1
ATOM 4570 N N . PHE A 1 588 ? 3.140 -6.314 -11.094 1.00 93.31 588 PHE A N 1
ATOM 4571 C CA . PHE A 1 588 ? 2.814 -7.114 -12.278 1.00 93.31 588 PHE A CA 1
ATOM 4572 C C . PHE A 1 588 ? 1.397 -7.690 -12.227 1.00 93.31 588 PHE A C 1
ATOM 4574 O O . PHE A 1 588 ? 0.866 -8.070 -13.269 1.00 93.31 588 PHE A O 1
ATOM 4581 N N . GLY A 1 589 ? 0.779 -7.701 -11.046 1.00 94.06 589 GLY A N 1
ATOM 4582 C CA . GLY A 1 589 ? -0.604 -8.096 -10.826 1.00 94.06 589 GLY A CA 1
ATOM 4583 C C . GLY A 1 589 ? -0.796 -9.446 -10.146 1.00 94.06 589 GLY A C 1
ATOM 4584 O O . GLY A 1 589 ? -1.935 -9.900 -10.031 1.00 94.06 589 GLY A O 1
ATOM 4585 N N . ARG A 1 590 ? 0.286 -10.092 -9.694 1.00 95.12 590 ARG A N 1
ATOM 4586 C CA . ARG A 1 590 ? 0.204 -11.361 -8.957 1.00 95.12 590 ARG A CA 1
ATOM 4587 C C . ARG A 1 590 ? -0.251 -11.085 -7.534 1.00 95.12 590 ARG A C 1
ATOM 4589 O O . ARG A 1 590 ? 0.143 -10.071 -6.961 1.00 95.12 590 ARG A O 1
ATOM 4596 N N . TRP A 1 591 ? -1.017 -12.002 -6.953 1.00 96.25 591 TRP A N 1
ATOM 4597 C CA . TRP A 1 591 ? -1.578 -11.851 -5.609 1.00 96.25 591 TRP A CA 1
ATOM 4598 C C . TRP A 1 591 ? -1.013 -12.867 -4.625 1.00 96.25 591 TRP A C 1
ATOM 4600 O O . TRP A 1 591 ? -0.791 -14.033 -4.954 1.00 96.25 591 TRP A O 1
ATOM 4610 N N . SER A 1 592 ? -0.816 -12.430 -3.385 1.00 95.88 592 SER A N 1
ATOM 4611 C CA . SER A 1 592 ? -0.591 -13.335 -2.264 1.00 95.88 592 SER A CA 1
ATOM 4612 C C . SER A 1 592 ? -1.893 -13.972 -1.783 1.00 95.88 592 SER A C 1
ATOM 4614 O O . SER A 1 592 ? -2.982 -13.454 -2.014 1.00 95.88 592 SER A O 1
ATOM 4616 N N . ASN A 1 593 ? -1.779 -15.033 -0.983 1.00 96.50 593 ASN A N 1
ATOM 4617 C CA . ASN A 1 593 ? -2.878 -15.433 -0.103 1.00 96.50 593 ASN A CA 1
ATOM 4618 C C . ASN A 1 593 ? -3.233 -14.320 0.900 1.00 96.50 593 ASN A C 1
ATOM 4620 O O . ASN A 1 593 ? -2.450 -13.391 1.124 1.00 96.50 593 ASN A O 1
ATOM 4624 N N . TRP A 1 594 ? -4.397 -14.449 1.534 1.00 96.00 594 TRP A N 1
ATOM 4625 C CA . TRP A 1 594 ? -4.787 -13.610 2.662 1.00 96.00 594 TRP A CA 1
ATOM 4626 C C . TRP A 1 594 ? -4.040 -14.034 3.927 1.00 96.00 594 TRP A C 1
ATOM 4628 O O . TRP A 1 594 ? -3.980 -15.217 4.263 1.00 96.00 594 TRP A O 1
ATOM 4638 N N . THR A 1 595 ? -3.508 -13.063 4.661 1.00 95.38 595 THR A N 1
ATOM 4639 C CA . THR A 1 595 ? -3.219 -13.221 6.088 1.00 95.38 595 THR A CA 1
ATOM 4640 C C . THR A 1 595 ? -4.423 -12.740 6.878 1.00 95.38 595 THR A C 1
ATOM 4642 O O . THR A 1 595 ? -5.090 -11.794 6.461 1.00 95.38 595 THR A O 1
ATOM 4645 N N . THR A 1 596 ? -4.727 -13.378 8.005 1.00 94.00 596 THR A N 1
ATOM 4646 C CA . THR A 1 596 ? -5.873 -12.987 8.830 1.00 94.00 596 THR A CA 1
ATOM 4647 C C . THR A 1 596 ? -5.502 -12.897 10.289 1.00 94.00 596 THR A C 1
ATOM 4649 O O . THR A 1 596 ? -4.735 -13.726 10.782 1.00 94.00 596 THR A O 1
ATOM 4652 N N . ARG A 1 597 ? -6.114 -11.953 11.001 1.00 93.44 597 ARG A N 1
ATOM 4653 C CA . ARG A 1 597 ? -5.934 -11.817 12.441 1.00 93.44 597 ARG A CA 1
ATOM 4654 C C . ARG A 1 597 ? -7.165 -11.239 13.119 1.00 93.44 597 ARG A C 1
ATOM 4656 O O . ARG A 1 597 ? -7.868 -10.416 12.541 1.00 93.44 597 ARG A O 1
ATOM 4663 N N . VAL A 1 598 ? -7.435 -11.691 14.340 1.00 92.94 598 VAL A N 1
ATOM 4664 C CA . VAL A 1 598 ? -8.564 -11.206 15.140 1.00 92.94 598 VAL A CA 1
ATOM 4665 C C . VAL A 1 598 ? -8.106 -10.043 16.010 1.00 92.94 598 VAL A C 1
ATOM 4667 O O . VAL A 1 598 ? -7.188 -10.188 16.808 1.00 92.94 598 VAL A O 1
ATOM 4670 N N . ALA A 1 599 ? -8.770 -8.903 15.861 1.00 91.94 599 ALA A N 1
ATOM 4671 C CA . ALA A 1 599 ? -8.742 -7.814 16.819 1.00 91.94 599 ALA A CA 1
ATOM 4672 C C . ALA A 1 599 ? -9.761 -8.118 17.921 1.00 91.94 599 ALA A C 1
ATOM 4674 O O . ALA A 1 599 ? -10.960 -8.237 17.642 1.00 91.94 599 ALA A O 1
ATOM 4675 N N . ALA A 1 600 ? -9.297 -8.235 19.165 1.00 90.25 600 ALA A N 1
ATOM 4676 C CA . ALA A 1 600 ? -10.175 -8.404 20.319 1.00 90.25 600 ALA A CA 1
ATOM 4677 C C . ALA A 1 600 ? -11.152 -7.223 20.449 1.00 90.25 600 ALA A C 1
ATOM 4679 O O . ALA A 1 600 ? -10.886 -6.133 19.932 1.00 90.25 600 ALA A O 1
ATOM 4680 N N . ALA A 1 601 ? -12.283 -7.428 21.126 1.00 90.56 601 ALA A N 1
ATOM 4681 C CA . ALA A 1 601 ? -13.229 -6.359 21.452 1.00 90.56 601 ALA A CA 1
ATOM 4682 C C . ALA A 1 601 ? -12.537 -5.211 22.214 1.00 90.56 601 ALA A C 1
ATOM 4684 O O . ALA A 1 601 ? -11.571 -5.427 22.946 1.00 90.56 601 ALA A O 1
ATOM 4685 N N . GLY A 1 602 ? -12.999 -3.980 21.998 1.00 88.31 602 GLY A N 1
ATOM 4686 C CA . GLY A 1 602 ? -12.411 -2.803 22.642 1.00 88.31 602 GLY A CA 1
ATOM 4687 C C . GLY A 1 602 ? -12.882 -2.710 24.094 1.00 88.31 602 GLY A C 1
ATOM 4688 O O . GLY A 1 602 ? -14.049 -3.021 24.349 1.00 88.31 602 GLY A O 1
ATOM 4689 N N . PRO A 1 603 ? -12.037 -2.279 25.046 1.00 91.31 603 PRO A N 1
ATOM 4690 C CA . PRO A 1 603 ? -12.496 -2.026 26.406 1.00 91.31 603 PRO A CA 1
ATOM 4691 C C . PRO A 1 603 ? -13.527 -0.891 26.390 1.00 91.31 603 PRO A C 1
ATOM 4693 O O . PRO A 1 603 ? -13.244 0.215 25.930 1.00 91.31 603 PRO A O 1
ATOM 4696 N N . ARG A 1 604 ? -14.742 -1.177 26.861 1.00 92.31 604 ARG A N 1
ATOM 4697 C CA . ARG A 1 604 ? -15.830 -0.195 26.960 1.00 92.31 604 ARG A CA 1
ATOM 4698 C C . ARG A 1 604 ? -15.534 0.768 28.118 1.00 92.31 604 ARG A C 1
ATOM 4700 O O . ARG A 1 604 ? -15.106 0.291 29.174 1.00 92.31 604 ARG A O 1
ATOM 4707 N N . PRO A 1 605 ? -15.741 2.089 27.967 1.00 93.56 605 PRO A N 1
ATOM 4708 C CA . PRO A 1 605 ? -15.652 3.015 29.089 1.00 93.56 605 PRO A CA 1
ATOM 4709 C C . PRO A 1 605 ? -16.653 2.636 30.182 1.00 93.56 605 PRO A C 1
ATOM 4711 O O . PRO A 1 605 ? -17.757 2.177 29.886 1.00 93.56 605 PRO A O 1
ATOM 4714 N N . LYS A 1 606 ? -16.271 2.845 31.444 1.00 93.88 606 LYS A N 1
ATOM 4715 C CA . LYS A 1 606 ? -17.201 2.700 32.567 1.00 93.88 606 LYS A CA 1
ATOM 4716 C C . LYS A 1 606 ? -18.255 3.815 32.531 1.00 93.88 606 LYS A C 1
ATOM 4718 O O . LYS A 1 606 ? -17.952 4.901 32.030 1.00 93.88 606 LYS A O 1
ATOM 4723 N N . PRO A 1 607 ? -19.433 3.596 33.136 1.00 94.62 607 PRO A N 1
ATOM 4724 C CA . PRO A 1 607 ? -20.406 4.662 33.333 1.00 94.62 607 PRO A CA 1
ATOM 4725 C C . PRO A 1 607 ? -19.816 5.831 34.140 1.00 94.62 607 PRO A C 1
ATOM 4727 O O . PRO A 1 607 ? -18.919 5.608 34.968 1.00 94.62 607 PRO A O 1
ATOM 4730 N N . PRO A 1 608 ? -20.313 7.064 33.936 1.00 94.31 608 PRO A N 1
ATOM 4731 C CA . PRO A 1 608 ? -19.869 8.223 34.696 1.00 94.31 608 PRO A CA 1
ATOM 4732 C C . PRO A 1 608 ? -20.164 8.049 36.188 1.00 94.31 608 PRO A C 1
ATOM 4734 O O . PRO A 1 608 ? -21.008 7.254 36.603 1.00 94.31 608 PRO A O 1
ATOM 4737 N N . ARG A 1 609 ? -19.455 8.808 37.021 1.00 95.31 609 ARG A N 1
ATOM 4738 C CA . ARG A 1 609 ? -19.746 8.875 38.454 1.00 95.31 609 ARG A CA 1
ATOM 4739 C C . ARG A 1 609 ? -21.115 9.552 38.654 1.00 95.31 609 ARG A C 1
ATOM 4741 O O . ARG A 1 609 ? -21.316 10.616 38.079 1.00 95.31 609 ARG A O 1
ATOM 4748 N N . PRO A 1 610 ? -22.040 8.991 39.456 1.00 94.81 610 PRO A N 1
ATOM 4749 C CA . PRO A 1 610 ? -23.307 9.657 39.733 1.00 94.81 610 PRO A CA 1
ATOM 4750 C C . PRO A 1 610 ? -23.094 10.897 40.598 1.00 94.81 610 PRO A C 1
ATOM 4752 O O . PRO A 1 610 ? -22.367 10.856 41.597 1.00 94.81 610 PRO A O 1
ATOM 4755 N N . GLU A 1 611 ? -23.797 11.962 40.238 1.00 94.25 611 GLU A N 1
ATOM 4756 C CA . GLU A 1 611 ? -23.923 13.184 41.021 1.00 94.25 611 GLU A CA 1
ATOM 4757 C C . GLU A 1 611 ? -25.327 13.236 41.618 1.00 94.25 611 GLU A C 1
ATOM 4759 O O . GLU A 1 611 ? -26.323 13.018 40.923 1.00 94.25 611 GLU A O 1
ATOM 4764 N N . PHE A 1 612 ? -25.416 13.469 42.926 1.00 94.69 612 PHE A N 1
ATOM 4765 C CA . PHE A 1 612 ? -26.701 13.527 43.610 1.00 94.69 612 PHE A CA 1
ATOM 4766 C C . PHE A 1 612 ? -26.681 14.446 44.822 1.00 94.69 612 PHE A C 1
ATOM 4768 O O . PHE A 1 612 ? -25.638 14.707 45.425 1.00 94.69 612 PHE A O 1
ATOM 4775 N N . GLN A 1 613 ? -27.878 14.876 45.207 1.00 93.88 613 GLN A N 1
ATOM 4776 C CA . GLN A 1 613 ? -28.148 15.622 46.429 1.00 93.88 613 GLN A CA 1
ATOM 4777 C C . GLN A 1 613 ? -29.101 14.820 47.308 1.00 93.88 613 GLN A C 1
ATOM 4779 O O . GLN A 1 613 ? -30.073 14.247 46.815 1.00 93.88 613 GLN A O 1
ATOM 4784 N N . ALA A 1 614 ? -28.825 14.783 48.608 1.00 94.00 614 ALA A N 1
ATOM 4785 C CA . ALA A 1 614 ? -29.629 14.058 49.578 1.00 94.00 614 ALA A CA 1
ATOM 4786 C C . ALA A 1 614 ? -30.195 15.015 50.628 1.00 94.00 614 ALA A C 1
ATOM 4788 O O . ALA A 1 614 ? -29.480 15.849 51.179 1.00 94.00 614 ALA A O 1
ATOM 4789 N N . PHE A 1 615 ? -31.478 14.851 50.922 1.00 93.75 615 PHE A N 1
ATOM 4790 C CA . PHE A 1 615 ? -32.221 15.636 51.896 1.00 93.75 615 PHE A CA 1
ATOM 4791 C C . PHE A 1 615 ? -32.836 14.691 52.926 1.00 93.75 615 PHE A C 1
ATOM 4793 O O . PHE A 1 615 ? -33.243 13.579 52.587 1.00 93.75 615 PHE A O 1
ATOM 4800 N N . TYR A 1 616 ? -32.913 15.127 54.182 1.00 93.69 616 TYR A N 1
ATOM 4801 C CA . TYR A 1 616 ? -33.559 14.375 55.254 1.00 93.69 616 TYR A CA 1
ATOM 4802 C C . TYR A 1 616 ? -34.719 15.179 55.828 1.00 93.69 616 TYR A C 1
ATOM 4804 O O . TYR A 1 616 ? -34.557 16.336 56.212 1.00 93.69 616 TYR A O 1
ATOM 4812 N N . THR A 1 617 ? -35.883 14.541 55.897 1.00 93.25 617 THR A N 1
ATOM 4813 C CA . THR A 1 617 ? -37.075 15.074 56.552 1.00 93.25 617 THR A CA 1
ATOM 4814 C C . THR A 1 617 ? -37.296 14.302 57.843 1.00 93.25 617 THR A C 1
ATOM 4816 O O . THR A 1 617 ? -37.511 13.089 57.819 1.00 93.25 617 THR A O 1
ATOM 4819 N N . GLN A 1 618 ? -37.233 14.998 58.977 1.00 91.06 618 GLN A N 1
ATOM 4820 C CA . GLN A 1 618 ? -37.508 14.396 60.281 1.00 91.06 618 GLN A CA 1
ATOM 4821 C C . GLN A 1 618 ? -38.961 13.884 60.366 1.00 91.06 618 GLN A C 1
ATOM 4823 O O . GLN A 1 618 ? -39.854 14.505 59.780 1.00 91.06 618 GLN A O 1
ATOM 4828 N N . PRO A 1 619 ? -39.220 12.778 61.090 1.00 91.00 619 PRO A N 1
ATOM 4829 C CA . PRO A 1 619 ? -40.584 12.309 61.315 1.00 91.00 619 PRO A CA 1
ATOM 4830 C C . PRO A 1 619 ? -41.341 13.293 62.223 1.00 91.00 619 PRO A C 1
ATOM 4832 O O . PRO A 1 619 ? -40.745 14.176 62.842 1.00 91.00 619 PRO A O 1
ATOM 4835 N N . SER A 1 620 ? -42.663 13.156 62.338 1.00 90.38 620 SER A N 1
ATOM 4836 C CA . SER A 1 620 ? -43.405 13.909 63.356 1.00 90.38 620 SER A CA 1
ATOM 4837 C C . SER A 1 620 ? -43.032 13.411 64.765 1.00 90.38 620 SER A C 1
ATOM 4839 O O . SER A 1 620 ? -42.591 12.271 64.933 1.00 90.38 620 SER A O 1
ATOM 4841 N N . ILE A 1 621 ? -43.233 14.229 65.807 1.00 84.50 621 ILE A N 1
ATOM 4842 C CA . ILE A 1 621 ? -42.971 13.817 67.204 1.00 84.50 621 ILE A CA 1
ATOM 4843 C C . ILE A 1 621 ? -43.771 12.556 67.577 1.00 84.50 621 ILE A C 1
ATOM 4845 O O . ILE A 1 621 ? -43.270 11.710 68.320 1.00 84.50 621 ILE A O 1
ATOM 4849 N N . ALA A 1 622 ? -44.997 12.428 67.058 1.00 86.56 622 ALA A N 1
ATOM 4850 C CA . ALA A 1 622 ? -45.869 11.286 67.314 1.00 86.56 622 ALA A CA 1
ATOM 4851 C C . ALA A 1 622 ? -45.363 9.999 66.640 1.00 86.56 622 ALA A C 1
ATOM 4853 O O . ALA A 1 622 ? -45.467 8.931 67.239 1.00 86.56 622 ALA A O 1
ATOM 4854 N N . ASP A 1 623 ? -44.773 10.113 65.446 1.00 87.44 623 ASP A N 1
ATOM 4855 C CA . ASP A 1 623 ? -44.366 8.968 64.620 1.00 87.44 623 ASP A CA 1
ATOM 4856 C C . ASP A 1 623 ? -42.914 8.527 64.872 1.00 87.44 623 ASP A C 1
ATOM 4858 O O . ASP A 1 623 ? -42.565 7.367 64.656 1.00 87.44 623 ASP A O 1
ATOM 4862 N N . ALA A 1 624 ? -42.068 9.419 65.398 1.00 84.94 624 ALA A N 1
ATOM 4863 C CA . ALA A 1 624 ? -40.662 9.160 65.727 1.00 84.94 624 ALA A CA 1
ATOM 4864 C C . ALA A 1 624 ? -40.383 7.875 66.552 1.00 84.94 624 ALA A C 1
ATOM 4866 O O . ALA A 1 624 ? -39.323 7.275 66.367 1.00 84.94 624 ALA A O 1
ATOM 4867 N N . PRO A 1 625 ? -41.267 7.399 67.461 1.00 84.81 625 PRO A N 1
ATOM 4868 C CA . PRO A 1 625 ? -41.068 6.125 68.159 1.00 84.81 625 PRO A CA 1
ATOM 4869 C C . PRO A 1 625 ? -41.198 4.876 67.278 1.00 84.81 625 PRO A C 1
ATOM 4871 O O . PRO A 1 625 ? -40.668 3.832 67.649 1.00 84.81 625 PRO A O 1
ATOM 4874 N N . THR A 1 626 ? -41.924 4.958 66.161 1.00 85.06 626 THR A N 1
ATOM 4875 C CA . THR A 1 626 ? -42.297 3.802 65.326 1.00 85.06 626 THR A CA 1
ATOM 4876 C C . THR A 1 626 ? -41.774 3.883 63.896 1.00 85.06 626 THR A C 1
ATOM 4878 O O . THR A 1 626 ? -41.667 2.855 63.233 1.00 85.06 626 THR A O 1
ATOM 4881 N N . THR A 1 627 ? -41.421 5.075 63.419 1.00 85.12 627 THR A N 1
ATOM 4882 C CA . THR A 1 627 ? -40.894 5.319 62.072 1.00 85.12 627 THR A CA 1
ATOM 4883 C C . THR A 1 627 ? -39.743 6.316 62.134 1.00 85.12 627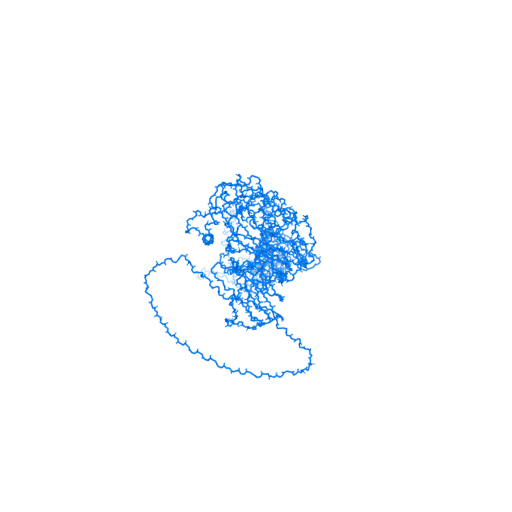 THR A C 1
ATOM 4885 O O . THR A 1 627 ? -39.864 7.366 62.765 1.00 85.12 627 THR A O 1
ATOM 4888 N N . GLY A 1 628 ? -38.630 6.002 61.466 1.00 86.12 628 GLY A N 1
ATOM 4889 C CA . GLY A 1 628 ? -37.547 6.963 61.256 1.00 86.12 628 GLY A CA 1
ATOM 4890 C C . GLY A 1 628 ? -37.942 8.069 60.271 1.00 86.12 628 GLY A C 1
ATOM 4891 O O . GLY A 1 628 ? -39.012 8.022 59.662 1.00 86.12 628 GLY A O 1
ATOM 4892 N N . GLY A 1 629 ? -37.080 9.077 60.111 1.00 89.12 629 GLY A N 1
ATOM 4893 C CA . GLY A 1 629 ? -37.295 10.122 59.105 1.00 89.12 629 GLY A CA 1
ATOM 4894 C C . GLY A 1 629 ? -37.160 9.607 57.675 1.00 89.12 629 GLY A C 1
ATOM 4895 O O . GLY A 1 629 ? -36.750 8.472 57.447 1.00 89.12 629 GLY A O 1
ATOM 4896 N N . ALA A 1 630 ? -37.497 10.440 56.698 1.00 92.06 630 ALA A N 1
ATOM 4897 C CA . ALA A 1 630 ? -37.442 10.084 55.284 1.00 92.06 630 ALA A CA 1
ATOM 4898 C C . ALA A 1 630 ? -36.256 10.763 54.593 1.00 92.06 630 ALA A C 1
ATOM 4900 O O . ALA A 1 630 ? -36.072 11.978 54.695 1.00 92.06 630 ALA A O 1
ATOM 4901 N N . PHE A 1 631 ? -35.472 9.976 53.866 1.00 92.69 631 PHE A N 1
ATOM 4902 C CA . PHE A 1 631 ? -34.493 10.464 52.911 1.00 92.69 631 PHE A CA 1
ATOM 4903 C C . PHE A 1 631 ? -35.142 10.668 51.557 1.00 92.69 631 PHE A C 1
ATOM 4905 O O . PHE A 1 631 ? -35.863 9.803 51.064 1.00 92.69 631 PHE A O 1
ATOM 4912 N N . PHE A 1 632 ? -34.800 11.791 50.950 1.00 93.56 632 PHE A N 1
ATOM 4913 C CA . PHE A 1 632 ? -35.153 12.136 49.591 1.00 93.56 632 PHE A CA 1
ATOM 4914 C C . PHE A 1 632 ? -33.857 12.426 48.838 1.00 93.56 632 PHE A C 1
ATOM 4916 O O . PHE A 1 632 ? -33.145 13.379 49.166 1.00 93.56 632 PHE A O 1
ATOM 4923 N N . VAL A 1 633 ? -33.520 11.583 47.865 1.00 94.62 633 VAL A N 1
ATOM 4924 C CA . VAL A 1 633 ? -32.300 11.719 47.063 1.00 94.62 633 VAL A CA 1
ATOM 4925 C C . VAL A 1 633 ? -32.674 12.039 45.622 1.00 94.62 633 VAL A C 1
ATOM 4927 O O . VAL A 1 633 ? -33.484 11.343 45.012 1.00 94.62 633 VAL A O 1
ATOM 4930 N N . LYS A 1 634 ? -32.072 13.100 45.080 1.00 94.06 634 LYS A N 1
ATOM 4931 C CA . LYS A 1 634 ? -32.161 13.474 43.666 1.00 94.06 634 LYS A CA 1
ATOM 4932 C C . LYS A 1 634 ? -30.845 13.141 42.983 1.00 94.06 634 LYS A C 1
ATOM 4934 O O . LYS A 1 634 ? -29.828 13.739 43.333 1.00 94.06 634 LYS A O 1
ATOM 4939 N N . VAL A 1 635 ? -30.870 12.220 42.026 1.00 95.50 635 VAL A N 1
ATOM 4940 C CA . VAL A 1 635 ? -29.697 11.818 41.232 1.00 95.50 635 VAL A CA 1
ATOM 4941 C C . VAL A 1 635 ? -29.848 12.362 39.819 1.00 95.50 635 VAL A C 1
ATOM 4943 O O . VAL A 1 635 ? -30.867 12.102 39.187 1.00 95.50 635 VAL A O 1
ATOM 4946 N N . THR A 1 636 ? -28.859 13.093 39.310 1.00 93.88 636 THR A N 1
ATOM 4947 C CA . THR A 1 636 ? -28.888 13.613 37.935 1.00 93.88 636 THR A CA 1
ATOM 4948 C C . THR A 1 636 ? -28.597 12.486 36.943 1.00 93.88 636 THR A C 1
ATOM 4950 O O . THR A 1 636 ? -27.650 11.719 37.142 1.00 93.88 636 THR A O 1
ATOM 4953 N N . VAL A 1 637 ? -29.394 12.379 35.878 1.00 93.56 637 VAL A N 1
ATOM 4954 C CA . VAL A 1 637 ? -29.212 11.384 34.812 1.00 93.56 637 VAL A CA 1
ATOM 4955 C C . VAL A 1 637 ? -28.597 12.078 33.597 1.00 93.56 637 VAL A C 1
ATOM 4957 O O . VAL A 1 637 ? -29.243 12.960 33.034 1.00 93.56 637 VAL A O 1
ATOM 4960 N N . PRO A 1 638 ? -27.363 11.727 33.195 1.00 90.75 638 PRO A N 1
ATOM 4961 C CA . PRO A 1 638 ? -26.761 12.283 31.992 1.00 90.75 638 PRO A CA 1
ATOM 4962 C C . PRO A 1 638 ? -27.483 11.773 30.741 1.00 90.75 638 PRO A C 1
ATOM 4964 O O . PRO A 1 638 ? -27.891 10.610 30.681 1.00 90.75 638 PRO A O 1
ATOM 4967 N N . ASP A 1 639 ? -27.590 12.626 29.725 1.00 89.06 639 ASP A N 1
ATOM 4968 C CA . ASP A 1 639 ? -28.092 12.221 28.415 1.00 89.06 639 ASP A CA 1
ATOM 4969 C C . ASP A 1 639 ? -27.156 11.220 27.739 1.00 89.06 639 ASP A C 1
ATOM 4971 O O . ASP A 1 639 ? -25.951 11.190 28.002 1.00 89.06 639 ASP A O 1
ATOM 4975 N N . ALA A 1 640 ? -27.699 10.431 26.808 1.00 88.19 640 ALA A N 1
ATOM 4976 C CA . ALA A 1 640 ? -26.910 9.462 26.051 1.00 88.19 640 ALA A CA 1
ATOM 4977 C C . ALA A 1 640 ? -25.726 10.129 25.326 1.00 88.19 640 ALA A C 1
ATOM 4979 O O . ALA A 1 640 ? -24.628 9.582 25.327 1.00 88.19 640 ALA A O 1
ATOM 4980 N N . GLU A 1 641 ? -25.914 11.333 24.778 1.00 88.06 641 GLU A N 1
ATOM 4981 C CA . GLU A 1 641 ? -24.865 12.106 24.091 1.00 88.06 641 GLU A CA 1
ATOM 4982 C C . GLU A 1 641 ? -23.758 12.609 25.031 1.00 88.06 641 GLU A C 1
ATOM 4984 O O . GLU A 1 641 ? -22.630 12.831 24.594 1.00 88.06 641 GLU A O 1
ATOM 4989 N N . ALA A 1 642 ? -24.057 12.755 26.326 1.00 88.81 642 ALA A N 1
ATOM 4990 C CA . ALA A 1 642 ? -23.090 13.156 27.346 1.00 88.81 642 ALA A CA 1
ATOM 4991 C C . ALA A 1 642 ? -22.273 11.971 27.893 1.00 88.81 642 ALA A C 1
ATOM 4993 O O . ALA A 1 642 ? -21.295 12.168 28.622 1.00 88.81 642 ALA A O 1
ATOM 4994 N N . LEU A 1 643 ? -22.657 10.731 27.568 1.00 91.94 643 LEU A N 1
ATOM 4995 C CA . LEU A 1 643 ? -21.887 9.548 27.931 1.00 91.94 643 LEU A CA 1
ATOM 4996 C C . LEU A 1 643 ? -20.610 9.445 27.085 1.00 91.94 643 LEU A C 1
ATOM 4998 O O . LEU A 1 643 ? -20.543 9.878 25.936 1.00 91.94 643 LEU A O 1
ATOM 5002 N N . ALA A 1 644 ? -19.577 8.811 27.645 1.00 91.62 644 ALA A N 1
ATOM 5003 C CA . ALA A 1 644 ? -18.322 8.608 26.927 1.00 91.62 644 ALA A CA 1
ATOM 5004 C C . ALA A 1 644 ? -18.544 7.792 25.630 1.00 91.62 644 ALA A C 1
ATOM 5006 O O . ALA A 1 644 ? -19.288 6.801 25.665 1.00 91.62 644 ALA A O 1
ATOM 5007 N N . PRO A 1 645 ? -17.872 8.128 24.510 1.00 92.56 645 PRO A N 1
ATOM 5008 C CA . PRO A 1 645 ? -17.994 7.383 23.261 1.00 92.56 645 PRO A CA 1
ATOM 5009 C C . PRO A 1 645 ? -17.730 5.888 23.442 1.00 92.56 645 PRO A C 1
ATOM 5011 O O . PRO A 1 645 ? -16.751 5.482 24.069 1.00 92.56 645 PRO A O 1
ATOM 5014 N N . GLY A 1 646 ? -18.613 5.055 22.889 1.00 91.38 646 GLY A N 1
ATOM 5015 C CA . GLY A 1 646 ? -18.513 3.604 23.011 1.00 91.38 646 GLY A CA 1
ATOM 5016 C C . GLY A 1 646 ? -18.846 3.046 24.398 1.00 91.38 646 GLY A C 1
ATOM 5017 O O . GLY A 1 646 ? -18.502 1.898 24.665 1.00 91.38 646 GLY A O 1
ATOM 5018 N N . SER A 1 647 ? -19.496 3.808 25.277 1.00 93.38 647 SER A N 1
ATOM 5019 C CA . SER A 1 647 ? -20.087 3.297 26.523 1.00 93.38 647 SER A CA 1
ATOM 5020 C C . SER A 1 647 ? -21.403 2.546 26.272 1.00 93.38 647 SER A C 1
ATOM 5022 O O . SER A 1 647 ? -21.935 2.506 25.159 1.00 93.38 647 SER A O 1
ATOM 5024 N N . HIS A 1 648 ? -21.901 1.854 27.293 1.00 94.62 648 HIS A N 1
ATOM 5025 C CA . HIS A 1 648 ? -23.252 1.297 27.296 1.00 94.62 648 HIS A CA 1
ATOM 5026 C C . HIS A 1 648 ? -24.252 2.318 27.852 1.00 94.62 648 HIS A C 1
ATOM 5028 O O . HIS A 1 648 ? -23.866 3.240 28.568 1.00 94.62 648 HIS A O 1
ATOM 5034 N N . LEU A 1 649 ? -25.537 2.133 27.535 1.00 94.94 649 LEU A N 1
ATOM 5035 C CA . LEU A 1 649 ? -26.607 2.895 28.176 1.00 94.94 649 LEU A CA 1
ATOM 5036 C C . LEU A 1 649 ? -26.670 2.567 29.671 1.00 94.94 649 LEU A C 1
ATOM 5038 O O . LEU A 1 649 ? -26.393 1.434 30.075 1.00 94.94 649 LEU A O 1
ATOM 5042 N N . LEU A 1 650 ? -27.044 3.563 30.470 1.00 95.50 650 LEU A N 1
ATOM 5043 C CA . LEU A 1 650 ? -27.315 3.386 31.892 1.00 95.50 650 LEU A CA 1
ATOM 5044 C C . LEU A 1 650 ? -28.553 2.500 32.079 1.00 95.50 650 LEU A C 1
ATOM 5046 O O . LEU A 1 650 ? -29.510 2.617 31.321 1.00 95.50 650 LEU A O 1
ATOM 5050 N N . ASP A 1 651 ? -28.506 1.616 33.071 1.00 96.00 651 ASP A N 1
ATOM 5051 C CA . ASP A 1 651 ? -29.607 0.721 33.434 1.00 96.00 651 ASP A CA 1
ATOM 5052 C C . ASP A 1 651 ? -30.280 1.202 34.723 1.00 96.00 651 ASP A C 1
ATOM 5054 O O . ASP A 1 651 ? -31.457 1.548 34.724 1.00 96.00 651 ASP A O 1
ATOM 5058 N N . HIS A 1 652 ? -29.517 1.316 35.813 1.00 96.12 652 HIS A N 1
ATOM 5059 C CA . HIS A 1 652 ? -30.021 1.776 37.109 1.00 96.12 652 HIS A CA 1
ATOM 5060 C C . HIS A 1 652 ? -28.911 2.402 37.968 1.00 96.12 652 HIS A C 1
ATOM 5062 O O . HIS A 1 652 ? -27.716 2.198 37.727 1.00 96.12 652 HIS A O 1
ATOM 5068 N N . VAL A 1 653 ? -29.290 3.158 39.002 1.00 96.75 653 VAL A N 1
ATOM 5069 C CA . VAL A 1 653 ? -28.362 3.663 40.032 1.00 96.75 653 VAL A CA 1
ATOM 5070 C C . VAL A 1 653 ? -28.475 2.826 41.304 1.00 96.75 653 VAL A C 1
ATOM 5072 O O . VAL A 1 653 ? -29.574 2.528 41.755 1.00 96.75 653 VAL A O 1
ATOM 5075 N N . GLU A 1 654 ? -27.346 2.470 41.919 1.00 96.81 654 GLU A N 1
ATOM 5076 C CA . GLU A 1 654 ? -27.287 1.878 43.261 1.00 96.81 654 GLU A CA 1
ATOM 5077 C C . GLU A 1 654 ? -26.854 2.947 44.273 1.00 96.81 654 GLU A C 1
ATOM 5079 O O . GLU A 1 654 ? -25.738 3.470 44.190 1.00 96.81 654 GLU A O 1
ATOM 5084 N N . LEU A 1 655 ? -27.689 3.243 45.269 1.00 96.25 655 LEU A N 1
ATOM 5085 C CA . LEU A 1 655 ? -27.350 4.093 46.410 1.00 96.25 655 LEU A CA 1
ATOM 5086 C C . LEU A 1 655 ? -27.103 3.242 47.653 1.00 96.25 655 LEU A C 1
ATOM 5088 O O . LEU A 1 655 ? -27.951 2.464 48.073 1.00 96.25 655 LEU A O 1
ATOM 5092 N N . THR A 1 656 ? -25.938 3.408 48.273 1.00 95.75 656 THR A N 1
ATOM 5093 C CA . THR A 1 656 ? -25.588 2.785 49.553 1.00 95.75 656 THR A CA 1
ATOM 5094 C C . THR A 1 656 ? -25.731 3.798 50.682 1.00 95.75 656 THR A C 1
ATOM 5096 O O . THR A 1 656 ? -24.994 4.784 50.713 1.00 95.75 656 THR A O 1
ATOM 5099 N N . PHE A 1 657 ? -26.628 3.514 51.622 1.00 94.62 657 PHE A N 1
ATOM 5100 C CA . PHE A 1 657 ? -26.831 4.233 52.875 1.00 94.62 657 PHE A CA 1
ATOM 5101 C C . PHE A 1 657 ? -26.084 3.496 53.981 1.00 94.62 657 PHE A C 1
ATOM 5103 O O . PHE A 1 657 ? -26.366 2.328 54.243 1.00 94.62 657 PHE A O 1
ATOM 5110 N N . LYS A 1 658 ? -25.113 4.154 54.612 1.00 93.00 658 LYS A N 1
ATOM 5111 C CA . LYS A 1 658 ? -24.322 3.595 55.707 1.00 93.00 658 LYS A CA 1
ATOM 5112 C C . LYS A 1 658 ? -24.430 4.479 56.940 1.00 93.00 658 LYS A C 1
ATOM 5114 O O . LYS A 1 658 ? -23.973 5.620 56.915 1.00 93.00 658 LYS A O 1
ATOM 5119 N N . ASP A 1 659 ? -24.969 3.936 58.023 1.00 86.38 659 ASP A N 1
ATOM 5120 C CA . ASP A 1 659 ? -25.035 4.655 59.293 1.00 86.38 659 ASP A CA 1
ATOM 5121 C C . ASP A 1 659 ? -23.697 4.602 60.058 1.00 86.38 659 ASP A C 1
ATOM 5123 O O . ASP A 1 659 ? -22.791 3.820 59.740 1.00 86.38 659 ASP A O 1
ATOM 5127 N N . ALA A 1 660 ? -23.558 5.452 61.080 1.00 79.31 660 ALA A N 1
ATOM 5128 C CA . ALA A 1 660 ? -22.369 5.496 61.937 1.00 79.31 660 ALA A CA 1
ATOM 5129 C C . ALA A 1 660 ? -22.076 4.163 62.661 1.00 79.31 660 ALA A C 1
ATOM 5131 O O . ALA A 1 660 ? -20.923 3.880 62.984 1.00 79.31 660 ALA A O 1
ATOM 5132 N N . ASN A 1 661 ? -23.094 3.317 62.854 1.00 77.38 661 ASN A N 1
ATOM 5133 C CA . ASN A 1 661 ? -22.975 1.999 63.482 1.00 77.38 661 ASN A CA 1
ATOM 5134 C C . ASN A 1 661 ? -22.530 0.905 62.494 1.00 77.38 661 ASN A C 1
ATOM 5136 O O . ASN A 1 661 ? -22.297 -0.236 62.891 1.00 77.38 661 ASN A O 1
ATOM 5140 N N . GLY A 1 662 ? -22.377 1.244 61.210 1.00 75.50 662 GLY A N 1
ATOM 5141 C CA . GLY A 1 662 ? -21.911 0.346 60.159 1.00 75.50 662 GLY A CA 1
ATOM 5142 C C . GLY A 1 662 ? -23.014 -0.428 59.434 1.00 75.50 662 GLY A C 1
ATOM 5143 O O . GLY A 1 662 ? -22.687 -1.206 58.536 1.00 75.50 662 GLY A O 1
ATOM 5144 N N . THR A 1 663 ? -24.286 -0.198 59.764 1.00 83.25 663 THR A N 1
ATOM 5145 C CA . THR A 1 663 ? -25.441 -0.776 59.066 1.00 83.25 663 THR A CA 1
ATOM 5146 C C . THR A 1 663 ? -25.485 -0.227 57.646 1.00 83.25 663 THR A C 1
ATOM 5148 O O . THR A 1 663 ? -25.423 0.988 57.459 1.00 83.25 663 THR A O 1
ATOM 5151 N N . MET A 1 664 ? -25.568 -1.109 56.645 1.00 87.94 664 MET A N 1
ATOM 5152 C CA . MET A 1 664 ? -25.634 -0.717 55.236 1.00 87.94 664 MET A CA 1
ATOM 5153 C C . MET A 1 664 ? -26.936 -1.171 54.585 1.00 87.94 664 MET A C 1
ATOM 5155 O O . MET A 1 664 ? -27.283 -2.348 54.650 1.00 87.94 664 MET A O 1
ATOM 5159 N N . HIS A 1 665 ? -27.591 -0.247 53.890 1.00 90.19 665 HIS A N 1
ATOM 5160 C CA . HIS A 1 665 ? -28.738 -0.508 53.027 1.00 90.19 665 HIS A CA 1
ATOM 5161 C C . HIS A 1 665 ? -28.398 -0.079 51.602 1.00 90.19 665 HIS A C 1
ATOM 5163 O O . HIS A 1 665 ? -27.809 0.982 51.400 1.00 90.19 665 HIS A O 1
ATOM 5169 N N . VAL A 1 666 ? -28.743 -0.908 50.617 1.00 91.31 666 VAL A N 1
ATOM 5170 C CA . VAL A 1 666 ? -28.580 -0.580 49.197 1.00 91.31 666 VAL A CA 1
ATOM 5171 C C . VAL A 1 666 ? -29.964 -0.442 48.583 1.00 91.31 666 VAL A C 1
ATOM 5173 O O . VAL A 1 666 ? -30.803 -1.324 48.754 1.00 91.31 666 VAL A O 1
ATOM 5176 N N . VAL A 1 667 ? -30.196 0.681 47.915 1.00 93.00 667 VAL A N 1
ATOM 5177 C CA . VAL A 1 667 ? -31.424 0.989 47.180 1.00 93.00 667 VAL A CA 1
ATOM 5178 C C . VAL A 1 667 ? -31.059 1.122 45.709 1.00 93.00 667 VAL A C 1
ATOM 5180 O O . VAL A 1 667 ? -29.996 1.657 45.392 1.00 93.00 667 VAL A O 1
ATOM 5183 N N . HIS A 1 668 ? -31.923 0.627 44.830 1.00 93.25 668 HIS A N 1
ATOM 5184 C CA . HIS A 1 668 ? -31.746 0.699 43.385 1.00 93.25 668 HIS A CA 1
ATOM 5185 C C . HIS A 1 668 ? -32.930 1.444 42.776 1.00 93.25 668 HIS A C 1
ATOM 5187 O O . HIS A 1 668 ? -34.049 1.256 43.248 1.00 93.25 668 HIS A O 1
ATOM 5193 N N . GLU A 1 669 ? -32.677 2.254 41.753 1.00 95.38 669 GLU A N 1
ATOM 5194 C CA . GLU A 1 669 ? -33.722 2.925 40.976 1.00 95.38 669 GLU A CA 1
ATOM 5195 C C . GLU A 1 669 ? -33.372 2.867 39.487 1.00 95.38 669 GLU A C 1
ATOM 5197 O O . GLU A 1 669 ? -32.241 3.197 39.105 1.00 95.38 669 GLU A O 1
ATOM 5202 N N . ASP A 1 670 ? -34.331 2.434 38.670 1.00 94.50 670 ASP A N 1
ATOM 5203 C CA . ASP A 1 670 ? -34.147 2.224 37.233 1.00 94.50 670 ASP A CA 1
ATOM 5204 C C . ASP A 1 670 ? -34.054 3.562 36.491 1.00 94.50 670 ASP A C 1
ATOM 5206 O O . ASP A 1 670 ? -34.816 4.491 36.754 1.00 94.50 670 ASP A O 1
ATOM 5210 N N . GLU A 1 671 ? -33.163 3.657 35.503 1.00 91.94 671 GLU A N 1
ATOM 5211 C CA . GLU A 1 671 ? -33.012 4.853 34.662 1.00 91.94 671 GLU A CA 1
ATOM 5212 C C . GLU A 1 671 ? -34.324 5.223 33.955 1.00 91.94 671 GLU A C 1
ATOM 5214 O O . GLU A 1 671 ? -34.659 6.404 33.836 1.00 91.94 671 GLU A O 1
ATOM 5219 N N . ALA A 1 672 ? -35.127 4.215 33.602 1.00 91.06 672 ALA A N 1
ATOM 5220 C CA . ALA A 1 672 ? -36.439 4.384 32.990 1.00 91.06 672 ALA A CA 1
ATOM 5221 C C . ALA A 1 672 ? -37.445 5.159 33.869 1.00 91.06 672 ALA A C 1
ATOM 5223 O O . ALA A 1 672 ? -38.438 5.664 33.343 1.00 91.06 672 ALA A O 1
ATOM 5224 N N . ALA A 1 673 ? -37.206 5.282 35.182 1.00 91.75 673 ALA A N 1
ATOM 5225 C CA . ALA A 1 673 ? -38.039 6.053 36.110 1.00 91.75 673 ALA A CA 1
ATOM 5226 C C . ALA A 1 673 ? -37.698 7.559 36.140 1.00 91.75 673 ALA A C 1
ATOM 5228 O O . ALA A 1 673 ? -38.263 8.316 36.938 1.00 91.75 673 ALA A O 1
ATOM 5229 N N . LYS A 1 674 ? -36.769 8.020 35.289 1.00 91.56 674 LYS A N 1
ATOM 5230 C CA . LYS A 1 674 ? -36.333 9.420 35.270 1.00 91.56 674 LYS A CA 1
ATOM 5231 C C . LYS A 1 674 ? -37.464 10.388 34.946 1.00 91.56 674 LYS A C 1
ATOM 5233 O O . LYS A 1 674 ? -38.342 10.134 34.124 1.00 91.56 674 LYS A O 1
ATOM 5238 N N . SER A 1 675 ? -37.397 11.547 35.583 1.00 90.38 675 SER A N 1
ATOM 5239 C CA . SER A 1 675 ? -38.296 12.675 35.363 1.00 90.38 675 SER A CA 1
ATOM 5240 C C . SER A 1 675 ? -37.500 13.875 34.862 1.00 90.38 675 SER A C 1
ATOM 5242 O O . SER A 1 675 ? -36.359 14.079 35.273 1.00 90.38 675 SER A O 1
ATOM 5244 N N . ALA A 1 676 ? -38.095 14.677 33.983 1.00 89.06 676 ALA A N 1
ATOM 5245 C CA . ALA A 1 676 ? -37.487 15.924 33.530 1.00 89.06 676 ALA A CA 1
ATOM 5246 C C . ALA A 1 676 ? -37.583 17.007 34.621 1.00 89.06 676 ALA A C 1
ATOM 5248 O O . ALA A 1 676 ? -38.551 17.040 35.395 1.00 89.06 676 ALA A O 1
ATOM 5249 N N . PHE A 1 677 ? -36.600 17.904 34.695 1.00 84.38 677 PHE A N 1
ATOM 5250 C CA . PHE A 1 677 ? -36.708 19.090 35.542 1.00 84.38 677 PHE A CA 1
ATOM 5251 C C . PHE A 1 677 ? -37.802 20.028 35.014 1.00 84.38 677 PHE A C 1
ATOM 5253 O O . PHE A 1 677 ? -37.973 20.215 33.814 1.00 84.38 677 PHE A O 1
ATOM 5260 N N . ALA A 1 678 ? -38.557 20.639 35.932 1.00 84.69 678 ALA A N 1
ATOM 5261 C CA . ALA A 1 678 ? -39.634 21.561 35.566 1.00 84.69 678 ALA A CA 1
ATOM 5262 C C . ALA A 1 678 ? -39.112 22.856 34.916 1.00 84.69 678 ALA A C 1
ATOM 5264 O O . ALA A 1 678 ? -39.810 23.459 34.108 1.00 84.69 678 ALA A O 1
ATOM 5265 N N . GLU A 1 679 ? -37.902 23.279 35.293 1.00 85.88 679 GLU A N 1
ATOM 5266 C CA . GLU A 1 679 ? -37.254 24.501 34.799 1.00 85.88 679 GLU A CA 1
ATOM 5267 C C . GLU A 1 679 ? -36.489 24.270 33.488 1.00 85.88 679 GLU A C 1
ATOM 5269 O O . GLU A 1 679 ? -36.397 25.184 32.673 1.00 85.88 679 GLU A O 1
ATOM 5274 N N . ASP A 1 680 ? -35.990 23.048 33.270 1.00 81.94 680 ASP A N 1
ATOM 5275 C CA . ASP A 1 680 ? -35.291 22.642 32.053 1.00 81.94 680 ASP A CA 1
ATOM 5276 C C . ASP A 1 680 ? -35.698 21.207 31.662 1.00 81.94 680 ASP A C 1
ATOM 5278 O O . ASP A 1 680 ? -35.233 20.243 32.281 1.00 81.94 680 ASP A O 1
ATOM 5282 N N . PRO A 1 681 ? -36.558 21.035 30.640 1.00 84.50 681 PRO A N 1
ATOM 5283 C CA . PRO A 1 681 ? -37.044 19.722 30.232 1.00 84.50 681 PRO A CA 1
ATOM 5284 C C . PRO A 1 681 ? -35.970 18.852 29.559 1.00 84.50 681 PRO A C 1
ATOM 5286 O O . PRO A 1 681 ? -36.253 17.696 29.250 1.00 84.50 681 PRO A O 1
ATOM 5289 N N . THR A 1 682 ? -34.772 19.393 29.309 1.00 81.88 682 THR A N 1
ATOM 5290 C CA . THR A 1 682 ? -33.640 18.652 28.736 1.00 81.88 682 THR A CA 1
ATOM 5291 C C . THR A 1 682 ? -32.789 17.954 29.795 1.00 81.88 682 THR A C 1
ATOM 5293 O O . THR A 1 682 ? -32.049 17.037 29.466 1.00 81.88 682 THR A O 1
ATOM 5296 N N . VAL A 1 683 ? -32.932 18.315 31.075 1.00 85.56 683 VAL A N 1
ATOM 5297 C CA . VAL A 1 683 ? -32.196 17.680 32.174 1.00 85.56 683 VAL A CA 1
ATOM 5298 C C . VAL A 1 683 ? -33.098 16.681 32.891 1.00 85.56 683 VAL A C 1
ATOM 5300 O O . VAL A 1 683 ? -34.228 16.997 33.275 1.00 85.56 683 VAL A O 1
ATOM 5303 N N . PHE A 1 684 ? -32.582 15.478 33.136 1.00 91.38 684 PHE A N 1
ATOM 5304 C CA . PHE A 1 684 ? -33.317 14.401 33.796 1.00 91.38 684 PHE A CA 1
ATOM 5305 C C . PHE A 1 684 ? -32.763 14.085 35.190 1.00 91.38 684 PHE A C 1
ATOM 5307 O O . PHE A 1 684 ? -31.567 14.214 35.457 1.00 91.38 684 PHE A O 1
ATOM 5314 N N . TYR A 1 685 ? -33.634 13.635 36.095 1.00 93.31 685 TYR A N 1
ATOM 5315 C CA . TYR A 1 685 ? -33.248 13.148 37.419 1.00 93.31 685 TYR A CA 1
ATOM 5316 C C . TYR A 1 685 ? -34.074 11.941 37.865 1.00 93.31 685 TYR A C 1
ATOM 5318 O O . TYR A 1 685 ? -35.230 11.774 37.473 1.00 93.31 685 TYR A O 1
ATOM 5326 N N . LEU A 1 686 ? -33.485 11.128 38.741 1.00 94.94 686 LEU A N 1
ATOM 5327 C CA . LEU A 1 686 ? -34.179 10.099 39.510 1.00 94.94 686 LEU A CA 1
ATOM 5328 C C . LEU A 1 686 ? -34.507 10.628 40.902 1.00 94.94 686 LEU A C 1
ATOM 5330 O O . LEU A 1 686 ? -33.673 11.262 41.558 1.00 94.94 686 LEU A O 1
ATOM 5334 N N . LYS A 1 687 ? -35.732 10.349 41.346 1.00 92.88 687 LYS A N 1
ATOM 5335 C CA . LYS A 1 687 ? -36.201 10.608 42.704 1.00 92.88 687 LYS A CA 1
ATOM 5336 C C . LYS A 1 687 ? -36.202 9.292 43.470 1.00 92.88 687 LYS A C 1
ATOM 5338 O O . LYS A 1 687 ? -36.929 8.384 43.095 1.00 92.88 687 LYS A O 1
ATOM 5343 N N . ILE A 1 688 ? -35.441 9.232 44.558 1.00 94.12 688 ILE A N 1
ATOM 5344 C CA . ILE A 1 688 ? -35.317 8.029 45.384 1.00 94.12 688 ILE A CA 1
ATOM 5345 C C . ILE A 1 688 ? -35.730 8.371 46.812 1.00 94.12 688 ILE A C 1
ATOM 5347 O O . ILE A 1 688 ? -35.102 9.211 47.464 1.00 94.12 688 ILE A O 1
ATOM 5351 N N . ASP A 1 689 ? -36.782 7.709 47.287 1.00 92.44 689 ASP A N 1
ATOM 5352 C CA . ASP A 1 689 ? -37.290 7.837 48.651 1.00 92.44 689 ASP A CA 1
ATOM 5353 C C . ASP A 1 689 ? -36.820 6.636 49.492 1.00 92.44 689 ASP A C 1
ATOM 5355 O O . ASP A 1 689 ? -36.995 5.479 49.108 1.00 92.44 689 ASP A O 1
ATOM 5359 N N . HIS A 1 690 ? -36.214 6.891 50.656 1.00 92.38 690 HIS A N 1
ATOM 5360 C CA . HIS A 1 690 ? -35.733 5.834 51.554 1.00 92.38 690 HIS A CA 1
ATOM 5361 C C . HIS A 1 690 ? -36.044 6.147 53.019 1.00 92.38 690 HIS A C 1
ATOM 5363 O O . HIS A 1 690 ? -35.812 7.257 53.494 1.00 92.38 690 HIS A O 1
ATOM 5369 N N . SER A 1 691 ? -36.546 5.168 53.770 1.00 90.06 691 SER A N 1
ATOM 5370 C CA . SER A 1 691 ? -36.813 5.338 55.202 1.00 90.06 691 SER A CA 1
ATOM 5371 C C . SER A 1 691 ? -35.525 5.243 56.016 1.00 90.06 691 SER A C 1
ATOM 5373 O O . SER A 1 691 ? -34.793 4.260 55.935 1.00 90.06 691 SER A O 1
ATOM 5375 N N . GLY A 1 692 ? -35.261 6.261 56.828 1.00 87.31 692 GLY A N 1
ATOM 5376 C CA . GLY A 1 692 ? -34.162 6.279 57.780 1.00 87.31 692 GLY A CA 1
ATOM 5377 C C . GLY A 1 692 ? -34.409 5.385 59.001 1.00 87.31 692 GLY A C 1
ATOM 5378 O O . GLY A 1 692 ? -35.537 4.951 59.255 1.00 87.31 692 GLY A O 1
ATOM 5379 N N . PRO A 1 693 ? -33.353 5.099 59.780 1.00 89.56 693 PRO A N 1
ATOM 5380 C CA . PRO A 1 693 ? -33.462 4.297 60.991 1.00 89.56 693 PRO A CA 1
ATOM 5381 C C . PRO A 1 693 ? -34.268 5.021 62.076 1.00 89.56 693 PRO A C 1
ATOM 5383 O O . PRO A 1 693 ? -34.290 6.251 62.148 1.00 89.56 693 PRO A O 1
ATOM 5386 N N . ILE A 1 694 ? -34.886 4.246 62.969 1.00 89.56 694 ILE A N 1
ATOM 5387 C CA . ILE A 1 694 ? -35.474 4.784 64.199 1.00 89.56 694 ILE A CA 1
ATOM 5388 C C . ILE A 1 694 ? -34.324 5.231 65.106 1.00 89.56 694 ILE A C 1
ATOM 5390 O O . ILE A 1 694 ? -33.438 4.440 65.442 1.00 89.56 694 ILE A O 1
ATOM 5394 N N . LEU A 1 695 ? -34.337 6.507 65.476 1.00 87.94 695 LEU A N 1
ATOM 5395 C CA . LEU A 1 695 ? -33.367 7.102 66.387 1.00 87.94 695 LEU A CA 1
ATOM 5396 C C . LEU A 1 695 ? -33.861 6.991 67.834 1.00 87.94 695 LEU A C 1
ATOM 5398 O O . LEU A 1 695 ? -35.060 6.854 68.091 1.00 87.94 695 LEU A O 1
ATOM 5402 N N . ASN A 1 696 ? -32.947 7.039 68.798 1.00 86.69 696 ASN A N 1
ATOM 5403 C CA . ASN A 1 696 ? -33.299 7.230 70.202 1.00 86.69 696 ASN A CA 1
ATOM 5404 C C . ASN A 1 696 ? -33.722 8.685 70.450 1.00 86.69 696 ASN A C 1
ATOM 5406 O O . ASN A 1 696 ? -33.479 9.565 69.624 1.00 86.69 696 ASN A O 1
ATOM 5410 N N . ARG A 1 697 ? -34.375 8.951 71.587 1.00 83.62 697 ARG A N 1
ATOM 5411 C CA . ARG A 1 697 ? -34.822 10.311 71.920 1.00 83.62 697 ARG A CA 1
ATOM 5412 C C . ARG A 1 697 ? -33.647 11.280 71.910 1.00 83.62 697 ARG A C 1
ATOM 5414 O O . ARG A 1 697 ? -32.625 11.002 72.532 1.00 83.62 697 ARG A O 1
ATOM 5421 N N . SER A 1 698 ? -33.819 12.397 71.205 1.00 82.19 698 SER A N 1
ATOM 5422 C CA . SER A 1 698 ? -32.796 13.442 71.053 1.00 82.19 698 SER A CA 1
ATOM 5423 C C . SER A 1 698 ? -31.463 12.963 70.444 1.00 82.19 698 SER A C 1
ATOM 5425 O O . SER A 1 698 ? -30.467 13.684 70.505 1.00 82.19 698 SER A O 1
ATOM 5427 N N . GLU A 1 699 ? -31.417 11.765 69.849 1.00 85.94 699 GLU A N 1
ATOM 5428 C CA . GLU A 1 699 ? -30.220 11.254 69.186 1.00 85.94 699 GLU A CA 1
ATOM 5429 C C . GLU A 1 699 ? -29.942 12.041 67.898 1.00 85.94 699 GLU A C 1
ATOM 5431 O O . GLU A 1 699 ? -30.850 12.349 67.121 1.00 85.94 699 GLU A O 1
ATOM 5436 N N . GLN A 1 700 ? -28.660 12.323 67.661 1.00 87.88 700 GLN A N 1
ATOM 5437 C CA . GLN A 1 700 ? -28.151 12.788 66.378 1.00 87.88 700 GLN A CA 1
ATOM 5438 C C . GLN A 1 700 ? -27.238 11.718 65.793 1.00 87.88 700 GLN A C 1
ATOM 5440 O O . GLN A 1 700 ? -26.352 11.211 66.483 1.00 87.88 700 GLN A O 1
ATOM 5445 N N . ARG A 1 701 ? -27.448 11.367 64.525 1.00 89.44 701 ARG A N 1
ATOM 5446 C CA . ARG A 1 701 ? -26.648 10.345 63.844 1.00 89.44 701 ARG A CA 1
ATOM 5447 C C . ARG A 1 701 ? -26.378 10.750 62.401 1.00 89.44 701 ARG A C 1
ATOM 5449 O O . ARG A 1 701 ? -27.272 11.202 61.692 1.00 89.44 701 ARG A O 1
ATOM 5456 N N . GLU A 1 702 ? -25.143 10.549 61.960 1.00 92.25 702 GLU A N 1
ATOM 5457 C CA . GLU A 1 702 ? -24.748 10.787 60.573 1.00 92.25 702 GLU A CA 1
ATOM 5458 C C . GLU A 1 702 ? -25.129 9.596 59.685 1.00 92.25 702 GLU A C 1
ATOM 5460 O O . GLU A 1 702 ? -24.878 8.432 60.023 1.00 92.25 702 GLU A O 1
ATOM 5465 N N . MET A 1 703 ? -25.715 9.900 58.528 1.00 93.69 703 MET A N 1
ATOM 5466 C CA . MET A 1 703 ? -25.910 8.959 57.432 1.00 93.69 703 MET A CA 1
ATOM 5467 C C . MET A 1 703 ? -24.923 9.271 56.312 1.00 93.69 703 MET A C 1
ATOM 5469 O O . MET A 1 703 ? -24.858 10.395 55.816 1.00 93.69 703 MET A O 1
ATOM 5473 N N . HIS A 1 704 ? -24.168 8.263 55.889 1.00 94.50 704 HIS A N 1
ATOM 5474 C CA . HIS A 1 704 ? -23.241 8.352 54.771 1.00 94.50 704 HIS A CA 1
ATOM 5475 C C . HIS A 1 704 ? -23.860 7.735 53.523 1.00 94.50 704 HIS A C 1
ATOM 5477 O O . HIS A 1 704 ? -24.145 6.540 53.509 1.00 94.50 704 HIS A O 1
ATOM 5483 N N . ILE A 1 705 ? -24.012 8.525 52.465 1.00 95.31 705 ILE A N 1
ATOM 5484 C CA . ILE A 1 705 ? -24.633 8.085 51.216 1.00 95.31 705 ILE A CA 1
ATOM 5485 C C . ILE A 1 705 ? -23.584 8.113 50.102 1.00 95.31 705 ILE A C 1
ATOM 5487 O O . ILE A 1 705 ? -22.875 9.105 49.926 1.00 95.31 705 ILE A O 1
ATOM 5491 N N . THR A 1 706 ? -23.471 7.016 49.351 1.00 96.62 706 THR A N 1
ATOM 5492 C CA . THR A 1 706 ? -22.640 6.926 48.135 1.00 96.62 706 THR A CA 1
ATOM 5493 C C . THR A 1 706 ? -23.400 6.224 47.021 1.00 96.62 706 THR A C 1
ATOM 5495 O O . THR A 1 706 ? -24.103 5.260 47.306 1.00 96.62 706 THR A O 1
ATOM 5498 N N . GLY A 1 707 ? -23.208 6.643 45.774 1.00 95.94 707 GLY A N 1
ATOM 5499 C CA . GLY A 1 707 ? -23.909 6.106 44.608 1.00 95.94 707 GLY A CA 1
ATOM 5500 C C . GLY A 1 707 ? -22.983 5.485 43.567 1.00 95.94 707 GLY A C 1
ATOM 5501 O O . GLY A 1 707 ? -21.807 5.850 43.486 1.00 95.94 707 GLY A O 1
ATOM 5502 N N . ARG A 1 708 ? -23.514 4.567 42.754 1.00 97.38 708 ARG A N 1
ATOM 5503 C CA . ARG A 1 708 ? -22.888 4.053 41.525 1.00 97.38 708 ARG A CA 1
ATOM 5504 C C . ARG A 1 708 ? -23.925 3.891 40.424 1.00 97.38 708 ARG A C 1
ATOM 5506 O O . ARG A 1 708 ? -25.002 3.377 40.691 1.00 97.38 708 ARG A O 1
ATOM 5513 N N . TRP A 1 709 ? -23.573 4.259 39.202 1.00 97.12 709 TRP A N 1
ATOM 5514 C CA . TRP A 1 709 ? -24.329 3.856 38.022 1.00 97.12 709 TRP A CA 1
ATOM 5515 C C . TRP A 1 709 ? -23.975 2.418 37.638 1.00 97.12 709 TRP A C 1
ATOM 5517 O O . TRP A 1 709 ? -22.812 2.019 37.752 1.00 97.12 709 TRP A O 1
ATOM 5527 N N . VAL A 1 710 ? -24.963 1.660 37.173 1.00 9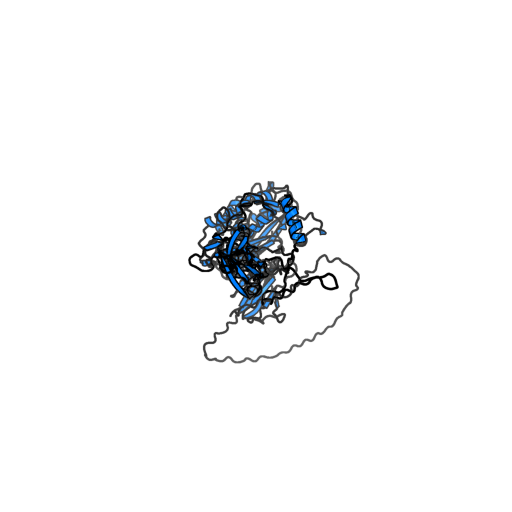6.12 710 VAL A N 1
ATOM 5528 C CA . VAL A 1 710 ? -24.804 0.351 36.532 1.00 96.12 710 VAL A CA 1
ATOM 5529 C C . VAL A 1 710 ? -25.333 0.480 35.112 1.00 96.12 710 VAL A C 1
ATOM 5531 O O . VAL A 1 710 ? -26.415 1.026 34.908 1.00 96.12 710 VAL A O 1
ATOM 5534 N N . ASP A 1 711 ? -24.555 0.042 34.127 1.00 95.88 711 ASP A N 1
ATOM 5535 C CA . ASP A 1 711 ? -25.011 0.005 32.737 1.00 95.88 711 ASP A CA 1
ATOM 5536 C C . ASP A 1 711 ? -25.750 -1.292 32.391 1.00 95.88 711 ASP A C 1
ATOM 5538 O O . ASP A 1 711 ? -25.757 -2.258 33.155 1.00 95.88 711 ASP A O 1
ATOM 5542 N N . VAL A 1 712 ? -26.325 -1.340 31.189 1.00 94.75 712 VAL A N 1
ATOM 5543 C CA . VAL A 1 712 ? -27.035 -2.522 30.666 1.00 94.75 712 VAL A CA 1
ATOM 5544 C C . VAL A 1 712 ? -26.145 -3.768 30.502 1.00 94.75 712 VAL A C 1
ATOM 5546 O O . VAL A 1 712 ? -26.651 -4.858 30.243 1.00 94.75 712 VAL A O 1
ATOM 5549 N N . ALA A 1 713 ? -24.819 -3.635 30.634 1.00 92.31 713 ALA A N 1
ATOM 5550 C CA . ALA A 1 713 ? -23.864 -4.744 30.653 1.00 92.31 713 ALA A CA 1
ATOM 5551 C C . ALA A 1 713 ? -23.460 -5.160 32.086 1.00 92.31 713 ALA A C 1
ATOM 5553 O O . ALA A 1 713 ? -22.631 -6.058 32.258 1.00 92.31 713 ALA A O 1
ATOM 5554 N N . GLY A 1 714 ? -24.038 -4.531 33.116 1.00 93.81 714 GLY A N 1
ATOM 5555 C CA . GLY A 1 714 ? -23.756 -4.784 34.528 1.00 93.81 714 GLY A CA 1
ATOM 5556 C C . GLY A 1 714 ? -22.449 -4.160 35.036 1.00 93.81 714 GLY A C 1
ATOM 5557 O O . GLY A 1 714 ? -22.001 -4.490 36.140 1.00 93.81 714 GLY A O 1
ATOM 5558 N N . VAL A 1 715 ? -21.804 -3.281 34.262 1.00 94.62 715 VAL A N 1
ATOM 5559 C CA . VAL A 1 715 ? -20.568 -2.596 34.664 1.00 94.62 715 VAL A CA 1
ATOM 5560 C C . VAL A 1 715 ? -20.911 -1.429 35.579 1.00 94.62 715 VAL A C 1
ATOM 5562 O O . VAL A 1 715 ? -21.766 -0.601 35.278 1.00 94.62 715 VAL A O 1
ATOM 5565 N N . LYS A 1 716 ? -20.204 -1.348 36.710 1.00 96.12 716 LYS A N 1
ATOM 5566 C CA . LYS A 1 716 ? -20.416 -0.307 37.720 1.00 96.12 716 LYS A CA 1
ATOM 5567 C C . LYS A 1 716 ? -19.464 0.871 37.526 1.00 96.12 716 LYS A C 1
ATOM 5569 O O . LYS A 1 716 ? -18.266 0.670 37.300 1.00 96.12 716 LYS A O 1
ATOM 5574 N N . SER A 1 717 ? -19.975 2.085 37.702 1.00 96.38 717 SER A N 1
ATOM 5575 C CA . SER A 1 717 ? -19.167 3.302 37.796 1.00 96.38 717 SER A CA 1
ATOM 5576 C C . SER A 1 717 ? -18.271 3.299 39.039 1.00 96.38 717 SER A C 1
ATOM 5578 O O . SER A 1 717 ? -18.445 2.523 39.992 1.00 96.38 717 SER A O 1
ATOM 5580 N N . ASP A 1 718 ? -17.345 4.255 39.089 1.00 96.00 718 ASP A N 1
ATOM 5581 C CA . ASP A 1 718 ? -16.721 4.629 40.355 1.00 96.00 718 ASP A CA 1
ATOM 5582 C C . ASP A 1 718 ? -17.770 5.212 41.320 1.00 96.00 718 ASP A C 1
ATOM 5584 O O . ASP A 1 718 ? -18.826 5.696 40.902 1.00 96.00 718 ASP A O 1
ATOM 5588 N N . LYS A 1 719 ? -17.494 5.140 42.630 1.00 95.25 719 LYS A N 1
ATOM 5589 C CA . LYS A 1 719 ? -18.405 5.690 43.648 1.00 95.25 719 LYS A CA 1
ATOM 5590 C C . LYS A 1 719 ? -18.507 7.207 43.507 1.00 95.25 719 LYS A C 1
ATOM 5592 O O . LYS A 1 719 ? -17.490 7.851 43.252 1.00 95.25 719 LYS A O 1
ATOM 5597 N N . SER A 1 720 ? -19.700 7.749 43.738 1.00 96.25 720 SER A N 1
ATOM 5598 C CA . SER A 1 720 ? -19.927 9.182 43.941 1.00 96.25 720 SER A CA 1
ATOM 5599 C C . SER A 1 720 ? -19.037 9.754 45.042 1.00 96.25 720 SER A C 1
ATOM 5601 O O . SER A 1 720 ? -18.496 9.026 45.885 1.00 96.25 720 SER A O 1
ATOM 5603 N N . GLU A 1 721 ? -18.980 11.081 45.104 1.00 94.44 721 GLU A N 1
ATOM 5604 C CA . GLU A 1 721 ? -18.585 11.737 46.344 1.00 94.44 721 GLU A CA 1
ATOM 5605 C C . GLU A 1 721 ? -19.545 11.357 47.477 1.00 94.44 721 GLU A C 1
ATOM 5607 O O . GLU A 1 721 ? -20.737 11.102 47.266 1.00 94.44 721 GLU A O 1
ATOM 5612 N N . LYS A 1 722 ? -18.995 11.243 48.685 1.00 93.38 722 LYS A N 1
ATOM 5613 C CA . LYS A 1 722 ? -19.742 10.834 49.870 1.00 93.38 722 LYS A CA 1
ATOM 5614 C C . LYS A 1 722 ? -20.569 12.015 50.371 1.00 93.38 722 LYS A C 1
ATOM 5616 O O . LYS A 1 722 ? -19.995 13.002 50.820 1.00 93.38 722 LYS A O 1
ATOM 5621 N N . GLN A 1 723 ? -21.889 11.869 50.376 1.00 94.81 723 GLN A N 1
ATOM 5622 C CA . GLN A 1 723 ? -22.795 12.823 51.013 1.00 94.81 723 GLN A CA 1
ATOM 5623 C C . GLN A 1 723 ? -23.005 12.431 52.479 1.00 94.81 723 GLN A C 1
ATOM 5625 O O . GLN A 1 723 ? -23.213 11.254 52.788 1.00 94.81 723 GLN A O 1
ATOM 5630 N N . ILE A 1 724 ? -22.913 13.405 53.384 1.00 93.88 724 ILE A N 1
ATOM 5631 C CA . ILE A 1 724 ? -23.152 13.218 54.820 1.00 93.88 724 ILE A CA 1
ATOM 5632 C C . ILE A 1 724 ? -24.413 13.989 55.176 1.00 93.88 724 ILE A C 1
ATOM 5634 O O . ILE A 1 724 ? -24.474 15.202 54.988 1.00 93.88 724 ILE A O 1
ATOM 5638 N N . VAL A 1 725 ? -25.417 13.278 55.680 1.00 93.44 725 VAL A N 1
ATOM 5639 C CA . VAL A 1 725 ? -26.691 13.866 56.087 1.00 93.44 725 VAL A CA 1
ATOM 5640 C C . VAL A 1 725 ? -26.887 13.632 57.577 1.00 93.44 725 VAL A C 1
ATOM 5642 O O . VAL A 1 725 ? -26.848 12.493 58.046 1.00 93.44 725 VAL A O 1
ATOM 5645 N N . ASN A 1 726 ? -27.101 14.715 58.319 1.00 92.19 726 ASN A N 1
ATOM 5646 C CA . ASN A 1 726 ? -27.326 14.664 59.758 1.00 92.19 726 ASN A CA 1
ATOM 5647 C C . ASN A 1 726 ? -28.793 14.347 60.038 1.00 92.19 726 ASN A C 1
ATOM 5649 O O . ASN A 1 726 ? -29.683 15.109 59.660 1.00 92.19 726 ASN A O 1
ATOM 5653 N N . MET A 1 727 ? -29.041 13.226 60.708 1.00 92.50 727 MET A N 1
ATOM 5654 C CA . MET A 1 727 ? -30.367 12.845 61.173 1.00 92.50 727 MET A CA 1
ATOM 5655 C C . MET A 1 727 ? -30.528 13.269 62.629 1.00 92.50 727 MET A C 1
ATOM 5657 O O . MET A 1 727 ? -29.629 13.045 63.441 1.00 92.50 727 MET A O 1
ATOM 5661 N N . VAL A 1 728 ? -31.680 13.845 62.959 1.00 88.81 728 VAL A N 1
ATOM 5662 C CA . VAL A 1 728 ? -32.015 14.294 64.314 1.00 88.81 728 VAL A CA 1
ATOM 5663 C C . VAL A 1 728 ? -33.369 13.721 64.706 1.00 88.81 728 VAL A C 1
ATOM 5665 O O . VAL A 1 728 ? -34.307 13.724 63.903 1.00 88.81 728 VAL A O 1
ATOM 5668 N N . ASP A 1 729 ? -33.463 13.213 65.932 1.00 87.81 729 ASP A N 1
ATOM 5669 C CA . ASP A 1 729 ? -34.733 12.831 66.537 1.00 87.81 729 ASP A CA 1
ATOM 5670 C C . ASP A 1 729 ? -35.485 14.076 67.051 1.00 87.81 729 ASP A C 1
ATOM 5672 O O . ASP A 1 729 ? -34.928 14.842 67.841 1.00 87.81 729 ASP A O 1
ATOM 5676 N N . PRO A 1 730 ? -36.748 14.291 66.644 1.00 86.94 730 PRO A N 1
ATOM 5677 C CA . PRO A 1 730 ? -37.504 15.493 66.993 1.00 86.94 730 PRO A CA 1
ATOM 5678 C C . PRO A 1 730 ? -38.121 15.428 68.395 1.00 86.94 730 PRO A C 1
ATOM 5680 O O . PRO A 1 730 ? -38.720 16.410 68.842 1.00 86.94 730 PRO A O 1
ATOM 5683 N N . ARG A 1 731 ? -38.070 14.276 69.084 1.00 84.88 731 ARG A N 1
ATOM 5684 C CA . ARG A 1 731 ? -38.722 14.150 70.387 1.00 84.88 731 ARG A CA 1
ATOM 5685 C C . ARG A 1 731 ? -37.917 14.941 71.411 1.00 84.88 731 ARG A C 1
ATOM 5687 O O . ARG A 1 731 ? -36.683 14.849 71.433 1.00 84.88 731 ARG A O 1
ATOM 5694 N N . PRO A 1 732 ? -38.604 15.686 72.292 1.00 74.25 732 PRO A N 1
ATOM 5695 C CA . PRO A 1 732 ? -37.921 16.341 73.387 1.00 74.25 732 PRO A CA 1
ATOM 5696 C C . PRO A 1 732 ? -37.196 15.288 74.238 1.00 74.25 732 PRO A C 1
ATOM 5698 O O . PRO A 1 732 ? -37.624 14.121 74.274 1.00 74.25 732 PRO A O 1
ATOM 5701 N N . PRO A 1 733 ? -36.135 15.697 74.955 1.00 69.75 733 PRO A N 1
ATOM 5702 C CA . PRO A 1 733 ? -35.511 14.852 75.958 1.00 69.75 733 PRO A CA 1
ATOM 5703 C C . PRO A 1 733 ? -36.581 14.273 76.873 1.00 69.75 733 PRO A C 1
ATOM 5705 O O . PRO A 1 733 ? -37.620 14.901 77.107 1.00 69.75 733 PRO A O 1
ATOM 5708 N N . THR A 1 734 ? -36.343 13.074 77.394 1.00 66.31 734 THR A N 1
ATOM 5709 C CA . THR A 1 734 ? -37.264 12.460 78.344 1.00 66.31 734 THR A CA 1
ATOM 5710 C C . THR A 1 734 ? -37.535 13.449 79.476 1.00 66.31 734 THR A C 1
ATOM 5712 O O . THR A 1 734 ? -36.629 13.797 80.234 1.00 66.31 734 THR A O 1
ATOM 5715 N N . GLN A 1 735 ? -38.772 13.958 79.542 1.00 60.53 735 GLN A N 1
ATOM 5716 C CA . GLN A 1 735 ? -39.204 14.825 80.632 1.00 60.53 735 GLN A CA 1
ATOM 5717 C C . GLN A 1 735 ? -38.958 14.065 81.932 1.00 60.53 735 GLN A C 1
ATOM 5719 O O . GLN A 1 735 ? -39.170 12.852 81.957 1.00 60.53 735 GLN A O 1
ATOM 5724 N N . LEU A 1 736 ? -38.482 14.753 82.975 1.00 59.31 736 LEU A N 1
ATOM 5725 C CA . LEU A 1 736 ? -38.275 14.167 84.301 1.00 59.31 736 LEU A CA 1
ATOM 5726 C C . LEU A 1 736 ? -39.554 13.422 84.710 1.00 59.31 736 LEU A C 1
ATOM 5728 O O . LEU A 1 736 ? -40.547 14.028 85.103 1.00 59.31 736 LEU A O 1
ATOM 5732 N N . SER A 1 737 ? -39.568 12.105 84.518 1.00 51.41 737 SER A N 1
ATOM 5733 C CA . SER A 1 737 ? -40.737 11.285 84.792 1.00 51.41 737 SER A CA 1
ATOM 5734 C C . SER A 1 737 ? -40.852 11.079 86.297 1.00 51.41 737 SER A C 1
ATOM 5736 O O . SER A 1 737 ? -39.844 10.997 87.002 1.00 51.41 737 SER A O 1
ATOM 5738 N N . ALA A 1 738 ? -42.097 11.037 86.776 1.00 43.88 738 ALA A N 1
ATOM 5739 C CA . ALA A 1 738 ? -42.479 10.916 88.180 1.00 43.88 738 ALA A CA 1
ATOM 5740 C C . ALA A 1 738 ? -41.561 9.950 88.967 1.00 43.88 738 ALA A C 1
ATOM 5742 O O . ALA A 1 738 ? -41.248 8.864 88.474 1.00 43.88 738 ALA A O 1
ATOM 5743 N N . PRO A 1 739 ? -41.119 10.344 90.179 1.00 47.44 739 PRO A N 1
ATOM 5744 C CA . PRO A 1 739 ? -41.949 11.007 91.191 1.00 47.44 739 PRO A CA 1
ATOM 5745 C C . PRO A 1 739 ? -41.827 12.538 91.272 1.00 47.44 739 PRO A C 1
ATOM 5747 O O . PRO A 1 739 ? -42.436 13.139 92.150 1.00 47.44 739 PRO A O 1
ATOM 5750 N N . ILE A 1 740 ? -41.068 13.185 90.385 1.00 54.22 740 ILE A N 1
ATOM 5751 C CA . ILE A 1 740 ? -40.747 14.613 90.508 1.00 54.22 740 ILE A CA 1
ATOM 5752 C C . ILE A 1 740 ? -41.473 15.412 89.419 1.00 54.22 740 ILE A C 1
ATOM 5754 O O . ILE A 1 740 ? -40.893 15.747 88.392 1.00 54.22 740 ILE A O 1
ATOM 5758 N N . SER A 1 741 ? -42.748 15.747 89.642 1.00 54.62 741 SER A N 1
ATOM 5759 C CA . SER A 1 741 ? -43.298 16.953 89.016 1.00 54.62 741 SER A CA 1
ATOM 5760 C C . SER A 1 741 ? -42.628 18.139 89.705 1.00 54.62 741 SER A C 1
ATOM 5762 O O . SER A 1 741 ? -42.810 18.295 90.915 1.00 54.62 741 SER A O 1
ATOM 5764 N N . LEU A 1 742 ? -41.868 18.975 88.991 1.00 58.91 742 LEU A N 1
ATOM 5765 C CA . LEU A 1 742 ? -41.697 20.360 89.444 1.00 58.91 742 LEU A CA 1
ATOM 5766 C C . LEU A 1 742 ? -43.123 20.901 89.626 1.00 58.91 742 LEU A C 1
ATOM 5768 O O . LEU A 1 742 ? -43.871 20.885 88.647 1.00 58.91 742 LEU A O 1
ATOM 5772 N N . PRO A 1 743 ? -43.573 21.219 90.854 1.00 58.50 743 PRO A N 1
ATOM 5773 C CA . PRO A 1 743 ? -44.969 21.566 91.066 1.00 58.50 743 PRO A CA 1
ATOM 5774 C C . PRO A 1 743 ? -45.292 22.809 90.246 1.00 58.50 743 PRO A C 1
ATOM 5776 O O . PRO A 1 743 ? -44.588 23.808 90.372 1.00 58.50 743 PRO A O 1
ATOM 5779 N N . ASP A 1 744 ? -46.345 22.752 89.432 1.00 56.41 744 ASP A N 1
ATOM 5780 C CA . ASP A 1 744 ? -46.818 23.886 88.627 1.00 56.41 744 ASP A CA 1
ATOM 5781 C C . ASP A 1 744 ? -47.607 24.877 89.511 1.00 56.41 744 ASP A C 1
ATOM 5783 O O . ASP A 1 744 ? -48.770 25.202 89.283 1.00 56.41 744 ASP A O 1
ATOM 5787 N N . ALA A 1 745 ? -46.997 25.252 90.638 1.00 63.28 745 ALA A N 1
ATOM 5788 C CA . ALA A 1 745 ? -47.555 26.087 91.688 1.00 63.28 745 ALA A CA 1
ATOM 5789 C C . ALA A 1 745 ? -46.467 27.017 92.240 1.00 63.28 745 ALA A C 1
ATOM 5791 O O . ALA A 1 745 ? -45.321 26.607 92.428 1.00 63.28 745 ALA A O 1
ATOM 5792 N N . LEU A 1 746 ? -46.844 28.262 92.550 1.00 61.12 746 LEU A N 1
ATOM 5793 C CA . LEU A 1 746 ? -45.971 29.236 93.209 1.00 61.12 746 LEU A CA 1
ATOM 5794 C C . LEU A 1 746 ? -45.470 28.678 94.545 1.00 61.12 746 LEU A C 1
ATOM 5796 O O . LEU A 1 746 ? -46.250 28.427 95.466 1.00 61.12 746 LEU A O 1
ATOM 5800 N N . GLN A 1 747 ? -44.156 28.489 94.643 1.00 64.62 747 GLN A N 1
ATOM 5801 C CA . GLN A 1 747 ? -43.514 28.052 95.873 1.00 64.62 747 GLN A CA 1
ATOM 5802 C C . GLN A 1 747 ? -42.990 29.256 96.645 1.00 64.62 747 GLN A C 1
ATOM 5804 O O . GLN A 1 747 ? -42.203 30.051 96.136 1.00 64.62 747 GLN A O 1
ATOM 5809 N N . TYR A 1 748 ? -43.419 29.366 97.897 1.00 64.88 748 TYR A N 1
ATOM 5810 C CA . TYR A 1 748 ? -42.968 30.402 98.813 1.00 64.88 748 TYR A CA 1
ATOM 5811 C C . TYR A 1 748 ? -41.900 29.824 99.737 1.00 64.88 748 TYR A C 1
ATOM 5813 O O . TYR A 1 748 ? -42.162 28.889 100.496 1.00 64.88 748 TYR A O 1
ATOM 5821 N N . ALA A 1 749 ? -40.689 30.375 99.677 1.00 64.94 749 ALA A N 1
ATOM 5822 C CA . ALA A 1 749 ? -39.647 30.054 100.641 1.00 64.94 749 ALA A CA 1
ATOM 5823 C C . ALA A 1 749 ? -39.962 30.687 102.010 1.00 64.94 749 ALA A C 1
ATOM 5825 O O . ALA A 1 749 ? -40.643 31.712 102.105 1.00 64.94 749 ALA A O 1
ATOM 5826 N N . ALA A 1 750 ? -39.457 30.085 103.090 1.00 64.06 750 ALA A N 1
ATOM 5827 C CA . ALA A 1 750 ? -39.504 30.701 104.416 1.00 64.06 750 ALA A CA 1
ATOM 5828 C C . ALA A 1 750 ? -38.665 31.999 104.454 1.00 64.06 750 ALA A C 1
ATOM 5830 O O . ALA A 1 750 ? -37.877 32.255 103.543 1.00 64.06 750 ALA A O 1
ATOM 5831 N N . ARG A 1 751 ? -38.862 32.819 105.505 1.00 61.12 751 ARG A N 1
ATOM 5832 C CA . ARG A 1 751 ? -38.256 34.159 105.676 1.00 61.12 751 ARG A CA 1
ATOM 5833 C C . ARG A 1 751 ? -36.790 34.217 105.195 1.00 61.12 751 ARG A C 1
ATOM 5835 O O . ARG A 1 751 ? -36.048 33.291 105.526 1.00 61.12 751 ARG A O 1
ATOM 5842 N N . PRO A 1 752 ? -36.377 35.306 104.507 1.00 65.88 752 PRO A N 1
ATOM 5843 C CA . PRO A 1 752 ? -35.005 35.479 104.039 1.00 65.88 752 PRO A CA 1
ATOM 5844 C C . PRO A 1 752 ? -34.003 35.235 105.166 1.00 65.88 752 PRO A C 1
ATOM 5846 O O . PRO A 1 752 ? -34.252 35.622 106.313 1.00 65.88 752 PRO A O 1
ATOM 5849 N N . ASP A 1 753 ? -32.885 34.595 104.844 1.00 69.50 753 ASP A N 1
ATOM 5850 C CA . ASP A 1 753 ? -31.795 34.429 105.795 1.00 69.50 753 ASP A CA 1
ATOM 5851 C C . ASP A 1 753 ? -31.158 35.789 106.153 1.00 69.50 753 ASP A C 1
ATOM 5853 O O . ASP A 1 753 ? -31.548 36.853 105.662 1.00 69.50 753 ASP A O 1
ATOM 5857 N N . VAL A 1 754 ? -30.153 35.775 107.031 1.00 64.06 754 VAL A N 1
ATOM 5858 C CA . VAL A 1 754 ? -29.448 36.994 107.472 1.00 64.06 754 VAL A CA 1
ATOM 5859 C C . VAL A 1 754 ? -28.744 37.755 106.335 1.00 64.06 754 VAL A C 1
ATOM 5861 O O . VAL A 1 754 ? -28.282 38.871 106.561 1.00 64.06 754 VAL A O 1
ATOM 5864 N N . THR A 1 755 ? -28.668 37.184 105.126 1.00 62.06 755 THR A N 1
ATOM 5865 C CA . THR A 1 755 ? -28.121 37.816 103.915 1.00 62.06 755 THR A CA 1
ATOM 5866 C C . THR A 1 755 ? -29.199 38.376 102.981 1.00 62.06 755 THR A C 1
ATOM 5868 O O . THR A 1 755 ? -28.874 38.979 101.961 1.00 62.06 755 THR A O 1
ATOM 5871 N N . GLY A 1 756 ? -30.481 38.240 103.337 1.00 64.56 756 GLY A N 1
ATOM 5872 C CA . GLY A 1 756 ? -31.610 38.736 102.548 1.00 64.56 756 GLY A CA 1
ATOM 5873 C C . GLY A 1 756 ? -31.999 37.832 101.377 1.00 64.56 756 GLY A C 1
ATOM 5874 O O . GLY A 1 756 ? -32.819 38.238 100.555 1.00 64.56 756 GLY A O 1
ATOM 5875 N N . LEU A 1 757 ? -31.452 36.615 101.304 1.00 63.75 757 LEU A N 1
ATOM 5876 C CA . LEU A 1 757 ? -31.749 35.636 100.260 1.00 63.75 757 LEU A CA 1
ATOM 5877 C C . LEU A 1 757 ? -32.626 34.506 100.812 1.00 63.75 757 LEU A C 1
ATOM 5879 O O . LEU A 1 757 ? -32.540 34.130 101.981 1.00 63.75 757 LEU A O 1
ATOM 5883 N N . SER A 1 758 ? -33.494 33.959 99.963 1.00 69.06 758 SER A N 1
ATOM 5884 C CA . SER A 1 758 ? -34.294 32.771 100.266 1.00 69.06 758 SER A CA 1
ATOM 5885 C C . SER A 1 758 ? -33.997 31.691 99.237 1.00 69.06 758 SER A C 1
ATOM 5887 O O . SER A 1 758 ? -34.015 31.967 98.037 1.00 69.06 758 SER A O 1
ATOM 5889 N N . TRP A 1 759 ? -33.751 30.469 99.696 1.00 64.94 759 TRP A N 1
ATOM 5890 C CA . TRP A 1 759 ? -33.351 29.359 98.839 1.00 64.94 759 TRP A CA 1
ATOM 5891 C C . TRP A 1 759 ? -34.492 28.347 98.739 1.00 64.94 759 TRP A C 1
ATOM 5893 O O . TRP A 1 759 ? -35.061 27.950 99.756 1.00 64.94 759 TRP A O 1
ATOM 5903 N N . VAL A 1 760 ? -34.809 27.917 97.518 1.00 69.50 760 VAL A N 1
ATOM 5904 C CA . VAL A 1 760 ? -35.650 26.743 97.257 1.00 69.50 760 VAL A CA 1
ATOM 5905 C C . VAL A 1 760 ? -34.741 25.691 96.640 1.00 69.50 760 VAL A C 1
ATOM 5907 O O . VAL A 1 760 ? -34.196 25.890 95.555 1.00 69.50 760 VAL A O 1
ATOM 5910 N N . GLU A 1 761 ? -34.509 24.599 97.365 1.00 70.12 761 GLU A N 1
ATOM 5911 C CA . GLU A 1 761 ? -33.674 23.509 96.872 1.00 70.12 761 GLU A CA 1
ATOM 5912 C C . GLU A 1 761 ? -34.526 22.533 96.059 1.00 70.12 761 GLU A C 1
ATOM 5914 O O . GLU A 1 761 ? -35.456 21.912 96.575 1.00 70.12 761 GLU A O 1
ATOM 5919 N N . HIS A 1 762 ? -34.167 22.360 94.790 1.00 69.19 762 HIS A N 1
ATOM 5920 C CA . HIS A 1 762 ? -34.707 21.305 93.946 1.00 69.19 762 HIS A CA 1
ATOM 5921 C C . HIS A 1 762 ? -33.630 20.245 93.722 1.00 69.19 762 HIS A C 1
ATOM 5923 O O . HIS A 1 762 ? -32.504 20.556 93.338 1.00 69.19 762 HIS A O 1
ATOM 5929 N N . ARG A 1 763 ? -33.985 18.979 93.950 1.00 68.56 763 ARG A N 1
ATOM 5930 C CA . ARG A 1 763 ? -33.137 17.827 93.634 1.00 68.56 763 ARG A CA 1
ATOM 5931 C C . ARG A 1 763 ? -33.861 16.946 92.636 1.00 68.56 763 ARG A C 1
ATOM 5933 O O . ARG A 1 763 ? -35.005 16.570 92.869 1.00 68.56 763 ARG A O 1
ATOM 5940 N N . TRP A 1 764 ? -33.175 16.579 91.566 1.00 69.31 764 TRP A N 1
ATOM 5941 C CA . TRP A 1 764 ? -33.607 15.531 90.651 1.00 69.31 764 TRP A CA 1
ATOM 5942 C C . TRP A 1 764 ? -32.418 14.643 90.306 1.00 69.31 764 TRP A C 1
ATOM 5944 O O . TRP A 1 764 ? -31.259 15.045 90.412 1.00 69.31 764 TRP A O 1
ATOM 5954 N N . THR A 1 765 ? -32.713 13.408 89.920 1.00 66.81 765 THR A N 1
ATOM 5955 C CA . THR A 1 765 ? -31.710 12.471 89.420 1.00 66.81 765 THR A CA 1
ATOM 5956 C C . THR A 1 765 ? -31.707 12.558 87.904 1.00 66.81 765 THR A C 1
ATOM 5958 O O . THR A 1 765 ? -32.753 12.367 87.283 1.00 66.81 765 THR A O 1
ATOM 5961 N N . ALA A 1 766 ? -30.546 12.859 87.322 1.00 62.19 766 ALA A N 1
ATOM 5962 C CA . ALA A 1 766 ? -30.370 12.801 85.879 1.00 62.19 766 ALA A CA 1
ATOM 5963 C C . ALA A 1 766 ? -30.667 11.384 85.380 1.00 62.19 766 ALA A C 1
ATOM 5965 O O . ALA A 1 766 ? -30.155 10.408 85.936 1.00 62.19 766 ALA A O 1
ATOM 5966 N N . GLN A 1 767 ? -31.504 11.274 84.354 1.00 67.19 767 GLN A N 1
ATOM 5967 C CA . GLN A 1 767 ? -31.670 10.016 83.634 1.00 67.19 767 GLN A CA 1
ATOM 5968 C C . GLN A 1 767 ? -30.436 9.753 82.748 1.00 67.19 767 GLN A C 1
ATOM 5970 O O . GLN A 1 767 ? -29.713 10.700 82.426 1.00 67.19 767 GLN A O 1
ATOM 5975 N N . PRO A 1 768 ? -30.158 8.493 82.357 1.00 57.88 768 PRO A N 1
ATOM 5976 C CA . PRO A 1 768 ? -28.958 8.131 81.591 1.00 57.88 768 PRO A CA 1
ATOM 5977 C C . PRO A 1 768 ? -28.762 8.892 80.264 1.00 57.88 768 PRO A C 1
ATOM 5979 O O . PRO A 1 768 ? -27.652 8.908 79.741 1.00 57.88 768 PRO A O 1
ATOM 5982 N N . ASP A 1 769 ? -29.814 9.516 79.727 1.00 57.28 769 ASP A N 1
ATOM 5983 C CA . ASP A 1 769 ? -29.860 10.301 78.485 1.00 57.28 769 ASP A CA 1
ATOM 5984 C C . ASP A 1 769 ? -29.804 11.833 78.700 1.00 57.28 769 ASP A C 1
ATOM 5986 O O . ASP A 1 769 ? -29.864 12.594 77.735 1.00 57.28 769 ASP A O 1
ATOM 5990 N N . GLN A 1 770 ? -29.665 12.313 79.943 1.00 66.44 770 GLN A N 1
ATOM 5991 C CA . GLN A 1 770 ? -29.673 13.742 80.286 1.00 66.44 770 GLN A CA 1
ATOM 5992 C C . GLN A 1 770 ? -28.268 14.242 80.664 1.00 66.44 770 GLN A C 1
ATOM 5994 O O . GLN A 1 770 ? -27.746 13.919 81.730 1.00 66.44 770 GLN A O 1
ATOM 5999 N N . SER A 1 771 ? -27.654 15.065 79.806 1.00 62.94 771 SER A N 1
ATOM 6000 C CA . SER A 1 771 ? -26.294 15.604 80.010 1.00 62.94 771 SER A CA 1
ATOM 6001 C C . SER A 1 771 ? -26.250 17.057 80.499 1.00 62.94 771 SER A C 1
ATOM 6003 O O . SER A 1 771 ? -25.238 17.492 81.049 1.00 62.94 771 SER A O 1
ATOM 6005 N N . SER A 1 772 ? -27.331 17.819 80.320 1.00 64.94 772 SER A N 1
ATOM 6006 C CA . SER A 1 772 ? -27.462 19.202 80.785 1.00 64.94 772 SER A CA 1
ATOM 6007 C C . SER A 1 772 ? -28.922 19.545 81.097 1.00 64.94 772 SER A C 1
ATOM 6009 O O . SER A 1 772 ? -29.844 18.910 80.585 1.00 64.94 772 SER A O 1
ATOM 6011 N N . PHE A 1 773 ? -29.133 20.538 81.966 1.00 68.12 773 PHE A N 1
ATOM 6012 C CA . PHE A 1 773 ? -30.460 21.000 82.379 1.00 68.12 773 PHE A CA 1
ATOM 6013 C C . PHE A 1 773 ? -30.563 22.509 82.172 1.00 68.12 773 PHE A C 1
ATOM 6015 O O . PHE A 1 773 ? -29.692 23.254 82.620 1.00 68.12 773 PHE A O 1
ATOM 6022 N N . ALA A 1 774 ? -31.645 22.960 81.540 1.00 64.94 774 ALA A N 1
ATOM 6023 C CA . ALA A 1 774 ? -32.047 24.361 81.547 1.00 64.94 774 ALA A CA 1
ATOM 6024 C C . ALA A 1 774 ? -33.201 24.526 82.541 1.00 64.94 774 ALA A C 1
ATOM 6026 O O . ALA A 1 774 ? -34.215 23.836 82.435 1.00 64.94 774 ALA A O 1
ATOM 6027 N N . ILE A 1 775 ? -33.036 25.420 83.516 1.00 67.44 775 ILE A N 1
ATOM 6028 C CA . ILE A 1 775 ? -34.072 25.743 84.499 1.00 67.44 775 ILE A CA 1
ATOM 6029 C C . ILE A 1 775 ? -34.615 27.119 84.149 1.00 67.44 775 ILE A C 1
ATOM 6031 O O . ILE A 1 775 ? -33.908 28.120 84.259 1.00 67.44 775 ILE A O 1
ATOM 6035 N N . PHE A 1 776 ? -35.878 27.161 83.747 1.00 68.50 776 PHE A N 1
ATOM 6036 C CA . PHE A 1 776 ? -36.611 28.406 83.578 1.00 68.50 776 PHE A CA 1
ATOM 6037 C C . PHE A 1 776 ? -37.415 28.650 84.854 1.00 68.50 776 PHE A C 1
ATOM 6039 O O . PHE A 1 776 ? -38.193 27.792 85.264 1.00 68.50 776 PHE A O 1
ATOM 6046 N N . TYR A 1 777 ? -37.202 29.795 85.502 1.00 70.25 777 TYR A N 1
ATOM 6047 C CA . TYR A 1 777 ? -37.974 30.208 86.670 1.00 70.25 777 TYR A CA 1
ATOM 6048 C C . TYR A 1 777 ? -38.555 31.603 86.442 1.00 70.25 777 TYR A C 1
ATOM 6050 O O . TYR A 1 777 ? -37.948 32.456 85.790 1.00 70.25 777 TYR A O 1
ATOM 6058 N N . THR A 1 778 ? -39.728 31.836 87.011 1.00 67.12 778 THR A N 1
ATOM 6059 C CA . THR A 1 778 ? -40.346 33.155 87.112 1.00 67.12 778 THR A CA 1
ATOM 6060 C C . THR A 1 778 ? -40.777 33.363 88.559 1.00 67.12 778 THR A C 1
ATOM 6062 O O . THR A 1 778 ? -41.119 32.401 89.246 1.00 67.12 778 THR A O 1
ATOM 6065 N N . ASP A 1 779 ? -40.695 34.595 89.052 1.00 71.25 779 ASP A N 1
ATOM 6066 C CA . ASP A 1 779 ? -41.153 34.952 90.395 1.00 71.25 779 ASP A CA 1
ATOM 6067 C C . ASP A 1 779 ? -42.498 35.683 90.321 1.00 71.25 779 ASP A C 1
ATOM 6069 O O . ASP A 1 779 ? -42.917 36.147 89.261 1.00 71.25 779 ASP A O 1
ATOM 6073 N N . GLU A 1 780 ? -43.194 35.780 91.454 1.00 72.38 780 GLU A N 1
ATOM 6074 C CA . GLU A 1 780 ? -44.522 36.397 91.522 1.00 72.38 780 GLU A CA 1
ATOM 6075 C C . GLU A 1 780 ? -44.537 37.839 90.989 1.00 72.38 780 GLU A C 1
ATOM 6077 O O . GLU A 1 780 ? -45.514 38.250 90.367 1.00 72.38 780 GLU A O 1
ATOM 6082 N N . ASN A 1 781 ? -43.463 38.608 91.190 1.00 76.00 781 ASN A N 1
ATOM 6083 C CA . ASN A 1 781 ? -43.395 39.993 90.729 1.00 76.00 781 ASN A CA 1
ATOM 6084 C C . ASN A 1 781 ? -43.225 40.062 89.211 1.00 76.00 781 ASN A C 1
ATOM 6086 O O . ASN A 1 781 ? -43.886 40.876 88.572 1.00 76.00 781 ASN A O 1
ATOM 6090 N N . ARG A 1 782 ? -42.395 39.190 88.627 1.00 76.62 782 ARG A N 1
ATOM 6091 C CA . ARG A 1 782 ? -42.256 39.044 87.171 1.00 76.62 782 ARG A CA 1
ATOM 6092 C C . ARG A 1 782 ? -43.550 38.556 86.532 1.00 76.62 782 ARG A C 1
ATOM 6094 O O . ARG A 1 782 ? -43.951 39.109 85.518 1.00 76.62 782 ARG A O 1
ATOM 6101 N N . LEU A 1 783 ? -44.236 37.591 87.145 1.00 74.88 783 LEU A N 1
ATOM 6102 C CA . LEU A 1 783 ? -45.550 37.115 86.698 1.00 74.88 783 LEU A CA 1
ATOM 6103 C C . LEU A 1 783 ? -46.600 38.228 86.748 1.00 74.88 783 LEU A C 1
ATOM 6105 O O . LEU A 1 783 ? -47.317 38.424 85.775 1.00 74.88 783 LEU A O 1
ATOM 6109 N N . LYS A 1 784 ? -46.664 38.996 87.842 1.00 78.44 784 LYS A N 1
ATOM 6110 C CA . LYS A 1 784 ? -47.570 40.150 87.961 1.00 78.44 784 LYS A CA 1
ATOM 6111 C C . LYS A 1 784 ? -47.238 41.261 86.969 1.00 78.44 784 LYS A C 1
ATOM 6113 O O . LYS A 1 784 ? -48.159 41.838 86.406 1.00 78.44 784 LYS A O 1
ATOM 6118 N N . ALA A 1 785 ? -45.957 41.555 86.749 1.00 78.06 785 ALA A N 1
ATOM 6119 C CA . ALA A 1 785 ? -45.523 42.530 85.752 1.00 78.06 785 ALA A CA 1
ATOM 6120 C C . ALA A 1 785 ? -45.912 42.081 84.337 1.00 78.06 785 ALA A C 1
ATOM 6122 O O . ALA A 1 785 ? -46.500 42.859 83.597 1.00 78.06 785 ALA A O 1
ATOM 6123 N N . HIS A 1 786 ? -45.684 40.809 84.004 1.00 76.81 786 HIS A N 1
ATOM 6124 C CA . HIS A 1 786 ? -46.032 40.252 82.700 1.00 76.81 786 HIS A CA 1
ATOM 6125 C C . HIS A 1 786 ? -47.551 40.163 82.482 1.00 76.81 786 HIS A C 1
ATOM 6127 O O . HIS A 1 786 ? -48.030 40.443 81.391 1.00 76.81 786 HIS A O 1
ATOM 6133 N N . LEU A 1 787 ? -48.332 39.845 83.522 1.00 77.44 787 LEU A N 1
ATOM 6134 C CA . LEU A 1 787 ? -49.799 39.882 83.474 1.00 77.44 787 LEU A CA 1
ATOM 6135 C C . LEU A 1 787 ? -50.332 41.317 83.326 1.00 77.44 787 LEU A C 1
ATOM 6137 O O . LEU A 1 787 ? -51.286 41.533 82.589 1.00 77.44 787 LEU A O 1
ATOM 6141 N N . ALA A 1 788 ? -49.693 42.308 83.957 1.00 73.88 788 ALA A N 1
ATOM 6142 C CA . ALA A 1 788 ? -50.030 43.720 83.760 1.00 73.88 788 ALA A CA 1
ATOM 6143 C C . ALA A 1 788 ? -49.650 44.229 82.351 1.00 73.88 788 ALA A C 1
ATOM 6145 O O . ALA A 1 788 ? -50.353 45.064 81.782 1.00 73.88 788 ALA A O 1
ATOM 6146 N N . GLU A 1 789 ? -48.567 43.715 81.760 1.00 69.44 789 GLU A N 1
ATOM 6147 C CA . GLU A 1 789 ? -48.192 43.958 80.357 1.00 69.44 789 GLU A CA 1
ATOM 6148 C C . GLU A 1 789 ? -49.152 43.262 79.374 1.00 69.44 789 GLU A C 1
ATOM 6150 O O . GLU A 1 789 ? -49.527 43.847 78.358 1.00 69.44 789 GLU A O 1
ATOM 6155 N N . ALA A 1 790 ? -49.622 42.053 79.694 1.00 62.38 790 ALA A N 1
ATOM 6156 C CA . ALA A 1 790 ? -50.622 41.334 78.905 1.00 62.38 790 ALA A CA 1
ATOM 6157 C C . ALA A 1 790 ? -51.996 42.038 78.926 1.00 62.38 790 ALA A C 1
ATOM 6159 O O . ALA A 1 790 ? -52.623 42.183 77.878 1.00 62.38 790 ALA A O 1
ATOM 6160 N N . ASP A 1 791 ? -52.422 42.574 80.076 1.00 60.41 791 ASP A N 1
ATOM 6161 C CA . ASP A 1 791 ? -53.679 43.332 80.222 1.00 60.41 791 ASP A CA 1
ATOM 6162 C C . ASP A 1 791 ? -53.652 44.709 79.522 1.00 60.41 791 ASP A C 1
ATOM 6164 O O . ASP A 1 791 ? -54.702 45.303 79.270 1.00 60.41 791 ASP A O 1
ATOM 6168 N N . THR A 1 792 ? -52.468 45.227 79.170 1.00 59.59 792 THR A N 1
ATOM 6169 C CA . THR A 1 792 ? -52.314 46.474 78.393 1.00 59.59 792 THR A CA 1
ATOM 6170 C C . THR A 1 792 ? -52.249 46.246 76.878 1.00 59.59 792 THR A C 1
ATOM 6172 O O . THR A 1 792 ? -52.163 47.216 76.123 1.00 59.59 792 THR A O 1
ATOM 6175 N N . GLY A 1 793 ? -52.354 44.992 76.417 1.00 56.56 793 GLY A N 1
ATOM 6176 C CA . GLY A 1 793 ? -52.470 44.636 74.998 1.00 56.56 793 GLY A CA 1
ATOM 6177 C C . GLY A 1 793 ? -51.195 44.831 74.170 1.00 56.56 793 GLY A C 1
ATOM 6178 O O . GLY A 1 793 ? -51.274 44.944 72.951 1.00 56.56 793 GLY A O 1
ATOM 6179 N N . VAL A 1 794 ? -50.019 44.891 74.803 1.00 55.28 794 VAL A N 1
ATOM 6180 C CA . VAL A 1 794 ? -48.736 45.158 74.119 1.00 55.28 794 VAL A CA 1
ATOM 6181 C C . VAL A 1 794 ? -48.049 43.875 73.603 1.00 55.28 794 VAL A C 1
ATOM 6183 O O . VAL A 1 794 ? -47.035 43.964 72.921 1.00 55.28 794 VAL A O 1
ATOM 6186 N N . LEU A 1 795 ? -48.598 42.682 73.863 1.00 47.03 795 LEU A N 1
ATOM 6187 C CA . LEU A 1 795 ? -47.942 41.390 73.579 1.00 47.03 795 LEU A CA 1
ATOM 6188 C C . LEU A 1 795 ? -48.566 40.544 72.446 1.00 47.03 795 LEU A C 1
ATOM 6190 O O . LEU A 1 795 ? -48.263 39.360 72.356 1.00 47.03 795 LEU A O 1
ATOM 6194 N N . ASP A 1 796 ? -49.365 41.137 71.552 1.00 46.53 796 ASP A N 1
ATOM 6195 C CA . ASP A 1 796 ? -49.795 40.491 70.290 1.00 46.53 796 ASP A CA 1
ATOM 6196 C C . ASP A 1 796 ? -48.929 40.922 69.076 1.00 46.53 796 ASP A C 1
ATOM 6198 O O . ASP A 1 796 ? -49.440 41.152 67.976 1.00 46.53 796 ASP A O 1
ATOM 6202 N N . ALA A 1 797 ? -47.606 41.043 69.257 1.00 33.56 797 ALA A N 1
ATOM 6203 C CA . ALA A 1 797 ? -46.636 41.244 68.168 1.00 33.56 797 ALA A CA 1
ATOM 6204 C C . ALA A 1 797 ? -45.432 40.301 68.279 1.00 33.56 797 ALA A C 1
ATOM 6206 O O . ALA A 1 797 ? -44.757 40.330 69.335 1.00 33.56 797 ALA A O 1
#

Secondary structure (DSSP, 8-state):
-PPPBPPTTTEEEEEEEE-TT-SSSPSEEEEEEEE-GGG-S-SEEEEEEEEEES-GGGS--B--EEEE-SSSEE-SSEEEBTTB-EEEEE---TT--EEEEEEEEEE-----S---------PPPP--------------------S------SS------PPPP----PPPPSSEEEEEEEEETTEEEEEEEESSSSEEEE-TTEEEEEEEESEEEEEEEEEESSS------EEEEEE--SS--BTTB--BTTHHHHHHHHHHHH--SB--GGG-SS---GGGSPB--HHHHHHHHHHHTTTHHHHHHHHHH--SS-TTT-EEEEEEE-TTS-EEEEEEEEHHHHHHHGGGSHHHHHHTTSEEEE------TT-EEEEEEEEEEE-----S-GGGS-HHHHHHHHHHHTS-GGGSSB-HHHHHHHHHHHHTT-TT-PBPTTHHHHS---S-EEEEEEEEEEETTSPPPPPPPPB----BTTB-SSEEEEEES--TT--EEEEEEEEBSPPTT-EEEEEEEESSSSTTPEEEESSPB-TTSPBPPEE-------TTS-----TT-EEEEEEEE-SS-EEEEEEEE-TTS-BPPPEEEEEPPPPPPPPPPP-EEEEEEPPPTTTTTT---EEEEEEEE--GGGSPTTPPPEEEEEEEEEETT--EEEEEEEGGG-EE-SS-TT-EEEEEEEEPPPPPTT-EEEEEEEEEEEETT-PBPPPPPPEEEEEE--SPP----TT----SSPPPPPS--TTS--------PPPTT----------HHHHHHHHHHHHTT----

pLDDT: mean 83.18, std 18.84, range [24.8, 98.31]